Protein AF-A0A0G2EAH3-F1 (afdb_monomer)

Radius of gyration: 34.58 Å; Cα contacts (8 Å, |Δi|>4): 1808; chains: 1; bounding box: 67×93×97 Å

Nearest PDB structures (foldseek):
  1jof-assembly1_A  TM=6.248E-01  e=2.818E-09  Neurospora crassa
  3hfq-assembly2_B  TM=6.661E-01  e=1.747E-07  Lactiplantibacillus plantarum
  7aqo-assembly1_E  TM=4.702E-01  e=8.263E-07  Saccharomyces cerevisiae S288C
  8k7v-assembly1_D  TM=4.045E-01  e=4.369E-04  Blautia pseudococcoides
  8k7v-assembly1_B  TM=3.861E-01  e=1.210E-03  Blautia pseudococcoides

Solvent-accessible surface area (backbone atoms only — not comparable to full-atom values): 42584 Å² total; per-residue (Å²): 133,86,82,78,54,61,50,79,47,72,48,37,52,34,40,40,27,25,38,48,42,99,86,72,46,77,42,83,59,39,71,44,78,39,89,76,36,34,51,65,21,69,28,59,41,88,83,64,42,35,42,38,32,14,14,22,87,49,28,21,38,40,29,27,42,44,42,84,92,75,47,44,66,44,86,72,41,83,42,78,51,64,89,69,23,28,23,36,33,39,42,52,42,88,87,49,49,34,34,41,33,34,18,39,72,54,44,21,41,31,40,25,43,33,41,79,90,74,57,49,74,43,79,66,88,44,70,41,73,66,60,63,93,89,66,84,81,88,61,60,74,80,49,67,47,76,59,89,49,32,36,39,39,44,44,74,57,92,88,52,70,42,79,42,78,51,54,82,68,55,71,66,36,76,82,46,103,66,67,79,70,61,69,60,60,69,73,49,69,87,80,64,95,64,51,60,50,45,79,58,97,56,37,38,35,42,43,52,100,46,29,38,42,29,31,31,62,74,56,47,38,26,67,42,41,30,52,76,82,41,71,68,22,48,53,81,63,34,83,69,41,44,33,53,67,88,86,65,89,47,31,55,21,30,41,78,41,62,40,23,32,64,50,99,91,36,74,52,60,66,17,66,87,69,55,44,78,44,84,41,75,52,65,35,82,84,74,44,47,29,16,32,42,34,46,37,23,60,47,79,94,75,49,42,33,42,34,40,36,42,32,37,47,65,94,53,50,40,37,44,30,39,41,33,48,32,30,76,32,83,91,54,45,65,75,50,52,36,42,28,35,31,36,38,32,36,40,17,48,79,43,58,45,28,36,30,48,41,101,89,40,68,43,53,46,54,64,72,26,60,75,48,91,53,102,82,66,44,44,79,47,51,92,63,23,29,43,38,72,87,42,80,83,22,65,20,39,58,32,66,39,46,54,51,44,44,73,48,27,44,51,43,48,63,81,57,37,43,30,18,39,29,19,80,12,87,63,40,96,79,37,40,16,38,36,46,31,47,25,47,23,50,64,37,59,35,57,33,49,50,80,33,58,49,51,35,27,42,55,34,34,45,43,71,51,36,45,44,60,98,75,41,70,48,30,69,44,28,49,72,37,69,46,48,35,61,62,36,36,44,39,46,50,77,42,61,66,85,54,57,66,65,60,57,50,54,58,51,45,70,52,39,36,71,66,73,54,43,63,52,50,45,56,49,35,91,77,40,72,81,59,78,41,70,79,44,13,13,30,42,34,37,35,40,48,72,48,91,72,55,36,86,30,34,43,34,41,18,33,52,86,52,60,45,56,57,26,32,80,44,80,80,40,47,38,48,69,38,64,30,42,83,87,75,22,39,35,65,39,72,73,39,65,45,44,61,18,15,40,38,34,44,29,29,62,36,46,66,65,42,77,46,67,72,47,64,37,46,48,78,34,79,37,76,49,43,94,73,42,71,49,75,66,59,73,90,65,86,83,83,79,79,84,85,61,49,57,76,53,46,41,69,19,21,60,12,58,52,56,37,85,89,28,82,65,39,52,37,34,60,49,47,67,69,44,84,58,53,65,64,75,77,30,75,80,19,43,64,36,36,60,97,72,56,49,53,56,70,46,38,63,45,73,85,41,81,56,46,65,15,82,62,13,85,84,34,51,60,66,43,65,69,94,49,39,61,63,40,76,46,81,42,71,82,79,59,75,74,84,52,58,97,59,90,79,84,79,88,85,85,87,71,62,71,86,85,66,96,77,60,91,61,90,59,88,59,84,83,80,115
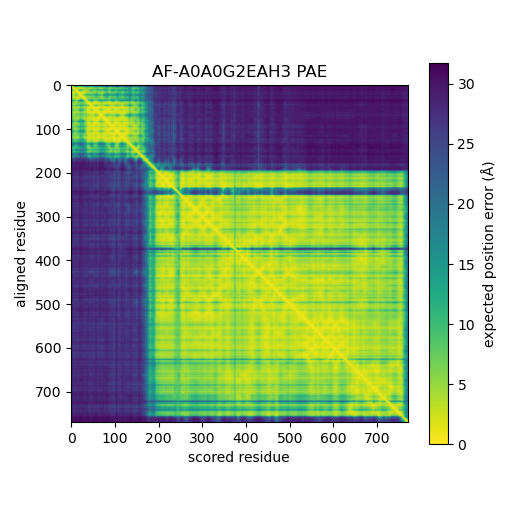
InterPro domains:
  IPR008979 Galactose-binding-like domain superfamily [SSF49785] (637-767)
  IPR011013 Galactose mutarotase-like domain superfamily [SSF74650] (199-528)
  IPR015943 WD40/YVTN repeat-like-containing domain superfamily [G3DSA:2.130.10.10] (34-250)
  IPR019405 Lactonase, 7-bladed beta-propeller [PF10282] (36-137)
  IPR029411 Rhamnogalacturonan lyase, domain III [PF14683] (640-767)
  IPR029413 Rhamnogalacturonan lyase, domain II [PF14686] (549-624)
  IPR029413 Rhamnogalacturonan lyase, domain II [cd10316] (536-624)
  IPR060047 Probable rhamnogalacturonate lyase B-like, middle domain [PF28395] (351-452)

pLDDT: mean 84.81, std 17.67, range [28.47, 98.81]

Structure (mmCIF, N/CA/C/O backbone):
data_AF-A0A0G2EAH3-F1
#
_entry.id   AF-A0A0G2EAH3-F1
#
loop_
_atom_site.group_PDB
_atom_site.id
_atom_site.type_symbol
_atom_site.label_atom_id
_atom_site.label_alt_id
_atom_site.label_comp_id
_atom_site.label_asym_id
_atom_site.label_entity_id
_atom_site.label_seq_id
_atom_site.pdbx_PDB_ins_code
_atom_site.Cartn_x
_atom_site.Cartn_y
_atom_site.Cartn_z
_atom_site.occupancy
_atom_site.B_iso_or_equiv
_atom_site.auth_seq_id
_atom_site.auth_comp_id
_atom_site.auth_asym_id
_atom_site.auth_atom_id
_atom_site.pdbx_PDB_model_num
ATOM 1 N N . MET A 1 1 ? 4.421 44.922 41.380 1.00 29.98 1 MET A N 1
ATOM 2 C CA . MET A 1 1 ? 3.116 45.009 42.063 1.00 29.98 1 MET A CA 1
ATOM 3 C C . MET A 1 1 ? 2.555 46.375 41.750 1.00 29.98 1 MET A C 1
ATOM 5 O O . MET A 1 1 ? 3.108 47.359 42.227 1.00 29.98 1 MET A O 1
ATOM 9 N N . GLU A 1 2 ? 1.563 46.437 40.870 1.00 34.91 2 GLU A N 1
ATOM 10 C CA . GLU A 1 2 ? 0.829 47.673 40.597 1.00 34.91 2 GLU A CA 1
ATOM 11 C C . GLU A 1 2 ? 0.010 48.045 41.837 1.00 34.91 2 GLU A C 1
ATOM 13 O O . GLU A 1 2 ? -0.571 47.181 42.494 1.00 34.91 2 GLU A O 1
ATOM 18 N N . ARG A 1 3 ? 0.039 49.324 42.217 1.00 42.28 3 ARG A N 1
ATOM 19 C CA . ARG A 1 3 ? -0.765 49.849 43.321 1.00 42.28 3 ARG A CA 1
ATOM 20 C C . ARG A 1 3 ? -2.141 50.163 42.735 1.00 42.28 3 ARG A C 1
ATOM 22 O O . ARG A 1 3 ? -2.243 51.012 41.858 1.00 42.28 3 ARG A O 1
ATOM 29 N N . HIS A 1 4 ? -3.174 49.438 43.153 1.00 53.16 4 HIS A N 1
ATOM 30 C CA . HIS A 1 4 ? -4.543 49.751 42.753 1.00 53.16 4 HIS A CA 1
ATOM 31 C C . HIS A 1 4 ? -5.053 50.904 43.628 1.00 53.16 4 HIS A C 1
ATOM 33 O O . HIS A 1 4 ? -5.204 50.741 44.836 1.00 53.16 4 HIS A O 1
ATOM 39 N N . ASP A 1 5 ? -5.291 52.072 43.029 1.00 63.06 5 ASP A N 1
ATOM 40 C CA . ASP A 1 5 ? -5.636 53.310 43.749 1.00 63.06 5 ASP A CA 1
ATOM 41 C C . ASP A 1 5 ? -7.150 53.474 44.010 1.00 63.06 5 ASP A C 1
ATOM 43 O O . ASP A 1 5 ? -7.587 54.520 44.488 1.00 63.06 5 ASP A O 1
ATOM 47 N N . ASN A 1 6 ? -7.975 52.460 43.713 1.00 66.31 6 ASN A N 1
ATOM 48 C CA . ASN A 1 6 ? -9.433 52.500 43.881 1.00 66.31 6 ASN A CA 1
ATOM 49 C C . ASN A 1 6 ? -9.982 51.192 44.488 1.00 66.31 6 ASN A C 1
ATOM 51 O O . ASN A 1 6 ? -9.492 50.107 44.178 1.00 66.31 6 ASN A O 1
ATOM 55 N N . LEU A 1 7 ? -11.017 51.307 45.327 1.00 67.81 7 LEU A N 1
ATOM 56 C CA . LEU A 1 7 ? -11.755 50.215 45.973 1.00 67.81 7 LEU A CA 1
ATOM 57 C C . LEU A 1 7 ? -13.227 50.250 45.538 1.00 67.81 7 LEU A C 1
ATOM 59 O O . LEU A 1 7 ? -13.860 51.308 45.579 1.00 67.81 7 LEU A O 1
ATOM 63 N N . TYR A 1 8 ? -13.782 49.089 45.192 1.00 70.31 8 TYR A N 1
ATOM 64 C CA . TYR A 1 8 ? -15.194 48.930 44.834 1.00 70.31 8 TYR A CA 1
ATOM 65 C C . TYR A 1 8 ? -15.895 48.031 45.834 1.00 70.31 8 TYR A C 1
ATOM 67 O O . TYR A 1 8 ? -15.359 46.995 46.228 1.00 70.31 8 TYR A O 1
ATOM 75 N N . VAL A 1 9 ? -17.097 48.438 46.222 1.00 66.44 9 VAL A N 1
ATOM 76 C CA . VAL A 1 9 ? -17.945 47.704 47.155 1.00 66.44 9 VAL A CA 1
ATOM 77 C C . VAL A 1 9 ? -19.336 47.630 46.550 1.00 66.44 9 VAL A C 1
ATOM 79 O O . VAL A 1 9 ? -19.884 48.654 46.147 1.00 66.44 9 VAL A O 1
ATOM 82 N N . ALA A 1 10 ? -19.891 46.427 46.478 1.00 68.06 10 ALA A N 1
ATOM 83 C CA . ALA A 1 10 ? -21.293 46.224 46.158 1.00 68.06 10 ALA A CA 1
ATOM 84 C C . ALA A 1 10 ? -22.043 45.817 47.427 1.00 68.06 10 ALA A C 1
ATOM 86 O O . ALA A 1 10 ? -21.531 45.061 48.250 1.00 68.06 10 ALA A O 1
ATOM 87 N N . ASP A 1 11 ? -23.241 46.358 47.565 1.00 63.22 11 ASP A N 1
ATOM 88 C CA . ASP A 1 11 ? -24.276 46.004 48.530 1.00 63.22 11 ASP A CA 1
ATOM 89 C C . ASP A 1 11 ? -25.539 45.704 47.703 1.00 63.22 11 ASP A C 1
ATOM 91 O O . ASP A 1 11 ? -25.673 46.207 46.585 1.00 63.22 11 ASP A O 1
ATOM 95 N N . GLY A 1 12 ? -26.484 44.925 48.229 1.00 54.28 12 GLY A N 1
ATOM 96 C CA . GLY A 1 12 ? -27.734 44.544 47.564 1.00 54.28 12 GLY A CA 1
ATOM 97 C C . GLY A 1 12 ? -28.589 45.718 47.052 1.00 54.28 12 GLY A C 1
ATOM 98 O O . GLY A 1 12 ? -29.573 45.523 46.349 1.00 54.28 12 GLY A O 1
ATOM 99 N N . GLN A 1 13 ? -28.239 46.972 47.325 1.00 60.62 13 GLN A N 1
ATOM 100 C CA . GLN A 1 13 ? -28.947 48.118 46.743 1.00 60.62 13 GLN A CA 1
ATOM 101 C C . GLN A 1 13 ? -28.071 49.062 45.913 1.00 60.62 13 GLN A C 1
ATOM 103 O O . GLN A 1 13 ? -28.615 49.878 45.156 1.00 60.62 13 GLN A O 1
ATOM 108 N N . TYR A 1 14 ? -26.740 48.988 46.044 1.00 66.81 14 TYR A N 1
ATOM 109 C CA . TYR A 1 14 ? -25.829 49.954 45.431 1.00 66.81 14 TYR A CA 1
ATOM 110 C C . TYR A 1 14 ? -24.436 49.382 45.152 1.00 66.81 14 TYR A C 1
ATOM 112 O O . TYR A 1 14 ? -23.858 48.661 45.961 1.00 66.81 14 TYR A O 1
ATOM 120 N N . TYR A 1 15 ? -23.830 49.862 44.070 1.00 67.75 15 TYR A N 1
ATOM 121 C CA . TYR A 1 15 ? -22.387 49.807 43.837 1.00 67.75 15 TYR A CA 1
ATOM 122 C C . TYR A 1 15 ? -21.771 51.120 44.257 1.00 67.75 15 TYR A C 1
ATOM 124 O O . TYR A 1 15 ? -22.159 52.147 43.712 1.00 67.75 15 TYR A O 1
ATOM 132 N N . ALA A 1 16 ? -20.805 51.109 45.168 1.00 72.31 16 ALA A N 1
ATOM 133 C CA . ALA A 1 16 ? -20.045 52.283 45.577 1.00 72.31 16 ALA A CA 1
ATOM 134 C C . ALA A 1 16 ? -18.574 52.163 45.151 1.00 72.31 16 ALA A C 1
ATOM 136 O O . ALA A 1 16 ? -17.948 51.109 45.288 1.00 72.31 16 ALA A O 1
ATOM 137 N N . SER A 1 17 ? -18.004 53.267 44.666 1.00 75.38 17 SER A N 1
ATOM 138 C CA . SER A 1 17 ? -16.575 53.385 44.364 1.00 75.38 17 SER A CA 1
ATOM 139 C C . SER A 1 17 ? -15.882 54.363 45.313 1.00 75.38 17 SER A C 1
ATOM 141 O O . SER A 1 17 ? -16.427 55.414 45.667 1.00 75.38 17 SER A O 1
ATOM 143 N N . TYR A 1 18 ? -14.655 54.029 45.707 1.00 74.25 18 TYR A N 1
ATOM 144 C CA . TYR A 1 18 ? -13.783 54.839 46.555 1.00 74.25 18 TYR A CA 1
ATOM 145 C C . TYR A 1 18 ? -12.395 54.949 45.916 1.00 74.25 18 TYR A C 1
ATOM 147 O O . TYR A 1 18 ? -11.906 53.971 45.363 1.00 74.25 18 TYR A O 1
ATOM 155 N N . SER A 1 19 ? -11.717 56.093 46.040 1.00 73.69 19 SER A N 1
ATOM 156 C CA . SER A 1 19 ? -10.263 56.154 45.815 1.00 73.69 19 SER A CA 1
ATOM 157 C C . SER A 1 19 ? -9.511 55.945 47.121 1.00 73.69 19 SER A C 1
ATOM 159 O O . SER A 1 19 ? -9.910 56.501 48.148 1.00 73.69 19 SER A O 1
ATOM 161 N N . ILE A 1 20 ? -8.403 55.217 47.061 1.00 73.50 20 ILE A N 1
ATOM 162 C CA . ILE A 1 20 ? -7.500 54.970 48.180 1.00 73.50 20 ILE A CA 1
ATOM 163 C C . ILE A 1 20 ? -6.451 56.086 48.207 1.00 73.50 20 ILE A C 1
ATOM 165 O O . ILE A 1 20 ? -5.734 56.312 47.235 1.00 73.50 20 ILE A O 1
ATOM 169 N N . THR A 1 21 ? -6.367 56.823 49.310 1.00 70.56 21 THR A N 1
ATOM 170 C CA . THR A 1 21 ? -5.355 57.868 49.497 1.00 70.56 21 THR A CA 1
ATOM 171 C C . THR A 1 21 ? -4.005 57.260 49.884 1.00 70.56 21 THR A C 1
ATOM 173 O O . THR A 1 21 ? -3.902 56.107 50.300 1.00 70.56 21 THR A O 1
ATOM 176 N N . ASN A 1 22 ? -2.925 58.039 49.760 1.00 68.12 22 ASN A N 1
ATOM 177 C CA . ASN A 1 22 ? -1.563 57.559 50.035 1.00 68.12 22 ASN A CA 1
ATOM 178 C C . ASN A 1 22 ? -1.338 57.070 51.477 1.00 68.12 22 ASN A C 1
ATOM 180 O O . ASN A 1 22 ? -0.433 56.268 51.707 1.00 68.12 22 ASN A O 1
ATOM 184 N N . ASP A 1 23 ? -2.158 57.536 52.417 1.00 70.25 23 ASP A N 1
ATOM 185 C CA . ASP A 1 23 ? -2.226 57.133 53.823 1.00 70.25 23 ASP A CA 1
ATOM 186 C C . ASP A 1 23 ? -3.296 56.058 54.090 1.00 70.25 23 ASP A C 1
ATOM 188 O O . ASP A 1 23 ? -3.667 55.840 55.239 1.00 70.25 23 ASP A O 1
ATOM 192 N N . THR A 1 24 ? -3.767 55.359 53.049 1.00 62.59 24 THR A N 1
ATOM 193 C CA . THR A 1 24 ? -4.763 54.266 53.092 1.00 62.59 24 THR A CA 1
ATOM 194 C C . THR A 1 24 ? -6.190 54.675 53.480 1.00 62.59 24 THR A C 1
ATOM 196 O O . THR A 1 24 ? -7.033 53.816 53.731 1.00 62.59 24 THR A O 1
ATOM 199 N N . GLY A 1 25 ? -6.494 55.975 53.488 1.00 63.97 25 GLY A N 1
ATOM 200 C CA . GLY A 1 25 ? -7.860 56.482 53.622 1.00 63.97 25 GLY A CA 1
ATOM 201 C C . GLY A 1 25 ? -8.721 56.197 52.384 1.00 63.97 25 GLY A C 1
ATOM 202 O O . GLY A 1 25 ? -8.210 55.977 51.288 1.00 63.97 25 GLY A O 1
ATOM 203 N N . LEU A 1 26 ? -10.047 56.206 52.551 1.00 70.12 26 LEU A N 1
ATOM 204 C CA . LEU A 1 26 ? -11.014 55.985 51.470 1.00 70.12 26 LEU A CA 1
ATOM 205 C C . LEU A 1 26 ? -11.807 57.265 51.189 1.00 70.12 26 LEU A C 1
ATOM 207 O O . LEU A 1 26 ? -12.400 57.846 52.097 1.00 70.12 26 LEU A O 1
ATOM 211 N N . VAL A 1 27 ? -11.858 57.686 49.925 1.00 73.25 27 VAL A N 1
ATOM 212 C CA . VAL A 1 27 ? -12.654 58.838 49.468 1.00 73.25 27 VAL A CA 1
ATOM 213 C C . VAL A 1 27 ? -13.740 58.351 48.521 1.00 73.25 27 VAL A C 1
ATOM 215 O O . VAL A 1 27 ? -13.427 57.900 47.422 1.00 73.25 27 VAL A O 1
ATOM 218 N N . TYR A 1 28 ? -15.006 58.466 48.930 1.00 76.06 28 TYR A N 1
ATOM 219 C CA . TYR A 1 28 ? -16.164 58.107 48.104 1.00 76.06 28 TYR A CA 1
ATOM 220 C C . TYR A 1 28 ? -16.179 58.902 46.788 1.00 76.06 28 TYR A C 1
ATOM 222 O O . TYR A 1 28 ? -15.927 60.111 46.782 1.00 76.06 28 TYR A O 1
ATOM 230 N N . LYS A 1 29 ? -16.470 58.223 45.676 1.00 79.12 29 LYS A N 1
ATOM 231 C CA . LYS A 1 29 ? -16.477 58.800 44.324 1.00 79.12 29 LYS A CA 1
ATOM 232 C C . LYS A 1 29 ? -17.863 58.831 43.715 1.00 79.12 29 LYS A C 1
ATOM 234 O O . LYS A 1 29 ? -18.323 59.892 43.302 1.00 79.12 29 LYS A O 1
ATOM 239 N N . SER A 1 30 ? -18.518 57.681 43.640 1.00 76.25 30 SER A N 1
ATOM 240 C CA . SER A 1 30 ? -19.839 57.565 43.034 1.00 76.25 30 SER A CA 1
ATOM 241 C C . SER A 1 30 ? -20.559 56.324 43.530 1.00 76.25 30 SER A C 1
ATOM 243 O O . SER A 1 30 ? -19.926 55.408 44.060 1.00 76.25 30 SER A O 1
ATOM 245 N N . SER A 1 31 ? -21.871 56.282 43.314 1.00 75.94 31 SER A N 1
ATOM 246 C CA . SER A 1 31 ? -22.620 55.039 43.383 1.00 75.94 31 SER A CA 1
ATOM 247 C C . SER A 1 31 ? -23.645 54.910 42.269 1.00 75.94 31 SER A C 1
ATOM 249 O O . SER A 1 31 ? -24.187 55.910 41.798 1.00 75.94 31 SER A O 1
ATOM 251 N N . VAL A 1 32 ? -23.938 53.669 41.897 1.00 74.12 32 VAL A N 1
ATOM 252 C CA . VAL A 1 32 ? -25.034 53.294 40.996 1.00 74.12 32 VAL A CA 1
ATOM 253 C C . VAL A 1 32 ? -26.006 52.434 41.792 1.00 74.12 32 VAL A C 1
ATOM 255 O O . VAL A 1 32 ? -25.576 51.556 42.534 1.00 74.12 32 VAL A O 1
ATOM 258 N N . SER A 1 33 ? -27.302 52.731 41.697 1.00 71.25 33 SER A N 1
ATOM 259 C CA . SER A 1 33 ? -28.335 51.923 42.348 1.00 71.25 33 SER A CA 1
ATOM 260 C C . SER A 1 33 ? -28.669 50.723 41.478 1.00 71.25 33 SER A C 1
ATOM 262 O O . SER A 1 33 ? -28.950 50.893 40.294 1.00 71.25 33 SER A O 1
ATOM 264 N N . THR A 1 34 ? -28.692 49.546 42.087 1.00 64.56 34 THR A N 1
ATOM 265 C CA . THR A 1 34 ? -29.203 48.313 41.492 1.00 64.56 34 THR A CA 1
ATOM 266 C C . THR A 1 34 ? -30.479 47.948 42.234 1.00 64.56 34 THR A C 1
ATOM 268 O O . THR A 1 34 ? -30.467 47.503 43.381 1.00 64.56 34 THR A O 1
ATOM 271 N N . ALA A 1 35 ? -31.621 48.277 41.630 1.00 57.47 35 ALA A N 1
ATOM 272 C CA . ALA A 1 35 ? -32.910 48.122 42.289 1.00 57.47 35 ALA A CA 1
ATOM 273 C C . ALA A 1 35 ? -33.183 46.638 42.592 1.00 57.47 35 ALA A C 1
ATOM 275 O O . ALA A 1 35 ? -33.287 45.838 41.669 1.00 57.47 35 ALA A O 1
ATOM 276 N N . ALA A 1 36 ? -33.341 46.314 43.882 1.00 60.81 36 ALA A N 1
ATOM 277 C CA . ALA A 1 36 ? -33.642 44.971 44.391 1.00 60.81 36 ALA A CA 1
ATOM 278 C C . ALA A 1 36 ? -32.607 43.888 44.022 1.00 60.81 36 ALA A C 1
ATOM 280 O O . ALA A 1 36 ? -32.990 42.763 43.717 1.00 60.81 36 ALA A O 1
ATOM 281 N N . SER A 1 37 ? -31.315 44.228 44.068 1.00 68.88 37 SER A N 1
ATOM 282 C CA . SER A 1 37 ? -30.237 43.248 43.900 1.00 68.88 37 SER A CA 1
ATOM 283 C C . SER A 1 37 ? -29.856 42.534 45.210 1.00 68.88 37 SER A C 1
ATOM 285 O O . SER A 1 37 ? -30.136 42.991 46.315 1.00 68.88 37 SER A O 1
ATOM 287 N N . CYS A 1 38 ? -29.172 41.409 45.103 1.00 74.38 38 CYS A N 1
ATOM 288 C CA . CYS A 1 38 ? -28.504 40.689 46.178 1.00 74.38 38 CYS A CA 1
ATOM 289 C C . CYS A 1 38 ? -27.135 40.240 45.654 1.00 74.38 38 CYS A C 1
ATOM 291 O O . CYS A 1 38 ? -26.868 39.069 45.393 1.00 74.38 38 CYS A O 1
ATOM 293 N N . VAL A 1 39 ? -26.273 41.228 45.398 1.00 81.31 39 VAL A N 1
ATOM 294 C CA . VAL A 1 39 ? -24.965 41.005 44.776 1.00 81.31 39 VAL A CA 1
ATOM 295 C C . VAL A 1 39 ? -24.069 40.216 45.721 1.00 81.31 39 VAL A C 1
ATOM 297 O O . VAL A 1 39 ? -23.700 40.710 46.786 1.00 81.31 39 VAL A O 1
ATOM 300 N N . HIS A 1 40 ? -23.671 39.021 45.295 1.00 78.94 40 HIS A N 1
ATOM 301 C CA . HIS A 1 40 ? -22.877 38.101 46.104 1.00 78.94 40 HIS A CA 1
ATOM 302 C C . HIS A 1 40 ? -21.424 37.972 45.606 1.00 78.94 40 HIS A C 1
ATOM 304 O O . HIS A 1 40 ? -20.511 37.679 46.383 1.00 78.94 40 HIS A O 1
ATOM 310 N N . GLY A 1 41 ? -21.167 38.256 44.324 1.00 81.75 41 GLY A N 1
ATOM 311 C CA . GLY A 1 41 ? -19.841 38.113 43.719 1.00 81.75 41 GLY A CA 1
ATOM 312 C C . GLY A 1 41 ? -19.488 39.241 42.758 1.00 81.75 41 GLY A C 1
ATOM 313 O O . GLY A 1 41 ? -20.325 39.678 41.973 1.00 81.75 41 GLY A O 1
ATOM 314 N N . LEU A 1 42 ? -18.225 39.683 42.787 1.00 83.75 42 LEU A N 1
ATOM 315 C CA . LEU A 1 42 ? -17.676 40.705 41.891 1.00 83.75 42 LEU A CA 1
ATOM 316 C C . LEU A 1 42 ? -16.471 40.177 41.116 1.00 83.75 42 LEU A C 1
ATOM 318 O O . LEU A 1 42 ? -15.611 39.508 41.688 1.00 83.75 42 LEU A O 1
ATOM 322 N N . ALA A 1 43 ? -16.362 40.569 39.848 1.00 86.44 43 ALA A N 1
ATOM 323 C CA . ALA A 1 43 ? -15.140 40.418 39.068 1.00 86.44 43 ALA A CA 1
ATOM 324 C C . ALA A 1 43 ? -14.804 41.703 38.315 1.00 86.44 43 ALA A C 1
ATOM 326 O O . ALA A 1 43 ? -15.680 42.506 37.989 1.00 86.44 43 ALA A O 1
ATOM 327 N N . ILE A 1 44 ? -13.524 41.864 38.003 1.00 82.62 44 ILE A N 1
ATOM 328 C CA . ILE A 1 44 ? -13.022 42.936 37.150 1.00 82.62 44 ILE A CA 1
ATOM 329 C C . ILE A 1 44 ? -12.298 42.302 35.968 1.00 82.62 44 ILE A C 1
ATOM 331 O O . ILE A 1 44 ? -11.692 41.236 36.108 1.00 82.62 44 ILE A O 1
ATOM 335 N N . ASP A 1 45 ? -12.387 42.923 34.798 1.00 80.75 45 ASP A N 1
ATOM 336 C CA . ASP A 1 45 ? -11.629 42.459 33.642 1.00 80.75 45 ASP A CA 1
ATOM 337 C C . ASP A 1 45 ? -10.139 42.816 33.749 1.00 80.75 45 ASP A C 1
ATOM 339 O O . ASP A 1 45 ? -9.746 43.745 34.454 1.00 80.75 45 ASP A O 1
ATOM 343 N N . SER A 1 46 ? -9.294 42.107 32.999 1.00 77.31 46 SER A N 1
ATOM 344 C CA . SER A 1 46 ? -7.845 42.353 32.961 1.00 77.31 46 SER A CA 1
ATOM 345 C C . SER A 1 46 ? -7.486 43.751 32.445 1.00 77.31 46 SER A C 1
ATOM 347 O O . SER A 1 46 ? -6.435 44.283 32.796 1.00 77.31 46 SER A O 1
ATOM 349 N N . SER A 1 47 ? -8.371 44.377 31.659 1.00 73.31 47 SER A N 1
ATOM 350 C CA . SER A 1 47 ? -8.210 45.760 31.198 1.00 73.31 47 SER A CA 1
ATOM 351 C C . SER A 1 47 ? -8.623 46.804 32.247 1.00 73.31 47 SER A C 1
ATOM 353 O O . SER A 1 47 ? -8.322 47.989 32.091 1.00 73.31 47 SER A O 1
ATOM 355 N N . THR A 1 48 ? -9.258 46.377 33.346 1.00 73.44 48 THR A N 1
ATOM 356 C CA . THR A 1 48 ? -9.792 47.198 34.447 1.00 73.44 48 THR A CA 1
ATOM 357 C C . THR A 1 48 ? -10.734 48.317 33.985 1.00 73.44 48 THR A C 1
ATOM 359 O O . THR A 1 48 ? -10.756 49.406 34.561 1.00 73.44 48 THR A O 1
ATOM 362 N N . LYS A 1 49 ? -11.505 48.063 32.922 1.00 83.56 49 LYS A N 1
ATOM 363 C CA . LYS A 1 49 ? -12.498 48.987 32.344 1.00 83.56 49 LYS A CA 1
ATOM 364 C C . LYS A 1 49 ? -13.931 48.602 32.686 1.00 83.56 49 LYS A C 1
ATOM 366 O O . LYS A 1 49 ? -14.816 49.450 32.585 1.00 83.56 49 LYS A O 1
ATOM 371 N N . PHE A 1 50 ? -14.172 47.351 33.077 1.00 90.00 50 PHE A N 1
ATOM 372 C CA . PHE A 1 50 ? -15.512 46.846 33.350 1.00 90.00 50 PHE A CA 1
ATOM 373 C C . PHE A 1 50 ? -15.560 46.030 34.643 1.00 90.00 50 PHE A C 1
ATOM 375 O O . PHE A 1 50 ? -14.671 45.227 34.928 1.00 90.00 50 PHE A O 1
ATOM 382 N N . ILE A 1 51 ? -16.633 46.231 35.405 1.00 87.38 51 ILE A N 1
ATOM 383 C CA . ILE A 1 51 ? -16.962 45.500 36.628 1.00 87.38 51 ILE A CA 1
ATOM 384 C C . ILE A 1 51 ? -18.183 44.631 36.338 1.00 87.38 51 ILE A C 1
ATOM 386 O O . ILE A 1 51 ? -19.173 45.101 35.778 1.00 87.38 51 ILE A O 1
ATOM 390 N N . TYR A 1 52 ? -18.104 43.375 36.748 1.00 91.69 52 TYR A N 1
ATOM 391 C CA . TYR A 1 52 ? -19.136 42.362 36.571 1.00 91.69 52 TYR A CA 1
ATOM 392 C C . TYR A 1 52 ? -19.626 41.904 37.925 1.00 91.69 52 TYR A C 1
ATOM 394 O O . TYR A 1 52 ? -18.854 41.871 38.891 1.00 91.69 52 TYR A O 1
ATOM 402 N N . SER A 1 53 ? -20.897 41.533 38.016 1.00 88.31 53 SER A N 1
ATOM 403 C CA . SER A 1 53 ? -21.447 41.110 39.294 1.00 88.31 53 SER A CA 1
ATOM 404 C C . SER A 1 53 ? -22.545 40.081 39.204 1.00 88.31 53 SER A C 1
ATOM 406 O O . SER A 1 53 ? -23.441 40.216 38.380 1.00 88.31 53 SER A O 1
ATOM 408 N N . ALA A 1 54 ? -22.459 39.098 40.088 1.00 90.12 54 ALA A N 1
ATOM 409 C CA . ALA A 1 54 ? -23.412 38.018 40.256 1.00 90.12 54 ALA A CA 1
ATOM 410 C C . ALA A 1 54 ? -24.447 38.443 41.305 1.00 90.12 54 ALA A C 1
ATOM 412 O O . ALA A 1 54 ? -24.072 38.751 42.440 1.00 90.12 54 ALA A O 1
ATOM 413 N N . ASP A 1 55 ? -25.704 38.538 40.881 1.00 88.94 55 ASP A N 1
ATOM 414 C CA . ASP A 1 55 ? -26.859 38.904 41.693 1.00 88.94 55 ASP A CA 1
ATOM 415 C C . ASP A 1 55 ? -27.699 37.655 41.948 1.00 88.94 55 ASP A C 1
ATOM 417 O O . ASP A 1 55 ? -28.360 37.160 41.032 1.00 88.94 55 ASP A O 1
ATOM 421 N N . ASP A 1 56 ? -27.603 37.161 43.179 1.00 84.88 56 ASP A N 1
ATOM 422 C CA . ASP A 1 56 ? -28.062 35.842 43.602 1.00 84.88 56 ASP A CA 1
ATOM 423 C C . ASP A 1 56 ? -29.596 35.801 43.620 1.00 84.88 56 ASP A C 1
ATOM 425 O O . ASP A 1 56 ? -30.217 35.314 42.675 1.00 84.88 56 ASP A O 1
ATOM 429 N N . ASP A 1 57 ? -30.225 36.468 44.596 1.00 80.75 57 ASP A N 1
ATOM 430 C CA . ASP A 1 57 ? -31.692 36.570 44.686 1.00 80.75 57 ASP A CA 1
ATOM 431 C C . ASP A 1 57 ? -32.324 37.367 43.525 1.00 80.75 57 ASP A C 1
ATOM 433 O O . ASP A 1 57 ? -33.507 37.197 43.215 1.00 80.75 57 ASP A O 1
ATOM 437 N N . GLY A 1 58 ? -31.569 38.265 42.876 1.00 84.44 58 GLY A N 1
ATOM 438 C CA . GLY A 1 58 ? -32.018 38.977 41.674 1.00 84.44 58 GLY A CA 1
ATOM 439 C C . GLY A 1 58 ? -31.925 38.138 40.394 1.00 84.44 58 GLY A C 1
ATOM 440 O O . GLY A 1 58 ? -32.388 38.586 39.339 1.00 84.44 58 GLY A O 1
ATOM 441 N N . ASN A 1 59 ? -31.343 36.936 40.489 1.00 90.88 59 ASN A N 1
ATOM 442 C CA . ASN A 1 59 ? -31.122 35.954 39.433 1.00 90.88 59 ASN A CA 1
ATOM 443 C C . ASN A 1 59 ? -30.591 36.581 38.130 1.00 90.88 59 ASN A C 1
ATOM 445 O O . ASN A 1 59 ? -31.162 36.418 37.042 1.00 90.88 59 ASN A O 1
ATOM 449 N N . ALA A 1 60 ? -29.519 37.368 38.240 1.00 91.44 60 ALA A N 1
ATOM 450 C CA . ALA A 1 60 ? -28.992 38.158 37.131 1.00 91.44 60 ALA A CA 1
ATOM 451 C C . ALA A 1 60 ? -27.481 38.413 37.219 1.00 91.44 60 ALA A C 1
ATOM 453 O O . ALA A 1 60 ? -26.825 38.185 38.233 1.00 91.44 60 ALA A O 1
ATOM 454 N N . ILE A 1 61 ? -26.921 38.916 36.119 1.00 93.94 61 ILE A N 1
ATOM 455 C CA . ILE A 1 61 ? -25.558 39.436 36.053 1.00 93.94 61 ILE A CA 1
ATOM 456 C C . ILE A 1 61 ? -25.606 40.902 35.636 1.00 93.94 61 ILE A C 1
ATOM 458 O O . ILE A 1 61 ? -26.228 41.259 34.631 1.00 93.94 61 ILE A O 1
ATOM 462 N N . TRP A 1 62 ? -24.902 41.745 36.385 1.00 91.31 62 TRP A N 1
ATOM 463 C CA . TRP A 1 62 ? -24.757 43.168 36.095 1.00 91.31 62 TRP A CA 1
ATOM 464 C C . TRP A 1 62 ? -23.385 43.465 35.496 1.00 91.31 62 TRP A C 1
ATOM 466 O O . TRP A 1 62 ? -22.369 42.935 35.950 1.00 91.31 62 TRP A O 1
ATOM 476 N N . VAL A 1 63 ? -23.346 44.356 34.507 1.00 93.31 63 VAL A N 1
ATOM 477 C CA . VAL A 1 63 ? -22.116 44.885 33.904 1.00 93.31 63 VAL A CA 1
ATOM 478 C C . VAL A 1 63 ? -22.089 46.394 34.084 1.00 93.31 63 VAL A C 1
ATOM 480 O O . VAL A 1 63 ? -23.041 47.083 33.715 1.00 93.31 63 VAL A O 1
ATOM 483 N N . HIS A 1 64 ? -20.975 46.916 34.585 1.00 88.88 64 HIS A N 1
ATOM 484 C CA . HIS A 1 64 ? -20.727 48.342 34.745 1.00 88.88 64 HIS A CA 1
ATOM 485 C C . HIS A 1 64 ? -19.423 48.745 34.052 1.00 88.88 64 HIS A C 1
ATOM 487 O O . HIS A 1 64 ? -18.404 48.077 34.196 1.00 88.88 64 HIS A O 1
ATOM 493 N N . SER A 1 65 ? -19.427 49.863 33.328 1.00 88.56 65 SER A N 1
ATOM 494 C CA . SER A 1 65 ? -18.204 50.513 32.845 1.00 88.56 65 SER A CA 1
ATOM 495 C C . SER A 1 65 ? -17.586 51.361 33.948 1.00 88.56 65 SER A C 1
ATOM 497 O O . SER A 1 65 ? -18.311 51.967 34.746 1.00 88.56 65 SER A O 1
ATOM 499 N N . PHE A 1 66 ? -16.262 51.449 33.941 1.00 80.00 66 PHE A N 1
ATOM 500 C CA . PHE A 1 66 ? -15.477 52.199 34.903 1.00 80.00 66 PHE A CA 1
ATOM 501 C C . PHE A 1 66 ? -14.530 53.193 34.216 1.00 80.00 66 PHE A C 1
ATOM 503 O O . PHE A 1 66 ? -13.785 52.836 33.302 1.00 80.00 66 PHE A O 1
ATOM 510 N N . ASP A 1 67 ? -14.535 54.440 34.691 1.00 78.81 67 ASP A N 1
ATOM 511 C CA . ASP A 1 67 ? -13.585 55.477 34.283 1.00 78.81 67 ASP A CA 1
ATOM 512 C C . ASP A 1 67 ? -12.458 55.612 35.319 1.00 78.81 67 ASP A C 1
ATOM 514 O O . ASP A 1 67 ? -12.619 56.208 36.389 1.00 78.81 67 ASP A O 1
ATOM 518 N N . GLN A 1 68 ? -11.285 55.084 34.963 1.00 72.44 68 GLN A N 1
ATOM 519 C CA . GLN A 1 68 ? -10.070 55.116 35.784 1.00 72.44 68 GLN A CA 1
ATOM 520 C C . GLN A 1 68 ? -9.606 56.522 36.160 1.00 72.44 68 GLN A C 1
ATOM 522 O O . GLN A 1 68 ? -8.998 56.693 37.217 1.00 72.44 68 GLN A O 1
ATOM 527 N N . ALA A 1 69 ? -9.874 57.532 35.329 1.00 73.44 69 ALA A N 1
ATOM 528 C CA . ALA A 1 69 ? -9.345 58.873 35.543 1.00 73.44 69 ALA A CA 1
ATOM 529 C C . ALA A 1 69 ? -10.075 59.617 36.669 1.00 73.44 69 ALA A C 1
ATOM 531 O O . ALA A 1 69 ? -9.476 60.443 37.358 1.00 73.44 69 ALA A O 1
ATOM 532 N N . ASN A 1 70 ? -11.369 59.349 36.859 1.00 75.00 70 ASN A N 1
ATOM 533 C CA . ASN A 1 70 ? -12.202 60.068 37.830 1.00 75.00 70 ASN A CA 1
ATOM 534 C C . ASN A 1 70 ? -12.917 59.164 38.847 1.00 75.00 70 ASN A C 1
ATOM 536 O O . ASN A 1 70 ? -13.502 59.680 39.801 1.00 75.00 70 ASN A O 1
ATOM 540 N N . GLY A 1 71 ? -12.828 57.841 38.703 1.00 70.38 71 GLY A N 1
ATOM 541 C CA . GLY A 1 71 ? -13.380 56.886 39.657 1.00 70.38 71 GLY A CA 1
ATOM 542 C C . GLY A 1 71 ? -14.882 56.625 39.493 1.00 70.38 71 GLY A C 1
ATOM 543 O O . GLY A 1 71 ? -15.495 56.065 40.407 1.00 70.38 71 GLY A O 1
ATOM 544 N N . THR A 1 72 ? -15.495 57.061 38.386 1.00 76.75 72 THR A N 1
ATOM 545 C CA . THR A 1 72 ? -16.946 56.933 38.174 1.00 76.75 72 THR A CA 1
ATOM 546 C C . THR A 1 72 ? -17.332 55.586 37.566 1.00 76.75 72 THR A C 1
ATOM 548 O O . THR A 1 72 ? -16.632 55.050 36.708 1.00 76.75 72 THR A O 1
ATOM 551 N N . VAL A 1 73 ? -18.469 55.044 38.012 1.00 80.50 73 VAL A N 1
ATOM 552 C CA . VAL A 1 73 ? -19.072 53.806 37.493 1.00 80.50 73 VAL A CA 1
ATOM 553 C C . VAL A 1 73 ? -20.408 54.095 36.803 1.00 80.50 73 VAL A C 1
ATOM 555 O O . VAL A 1 73 ? -21.141 54.998 37.210 1.00 80.50 73 VAL A O 1
ATOM 558 N N . LYS A 1 74 ? -20.731 53.343 35.745 1.00 84.56 74 LYS A N 1
ATOM 559 C CA . LYS A 1 74 ? -22.013 53.433 35.018 1.00 84.56 74 LYS A CA 1
ATOM 560 C C . LYS A 1 74 ? -22.499 52.051 34.608 1.00 84.56 74 LYS A C 1
ATOM 562 O O . LYS A 1 74 ? -21.696 51.268 34.114 1.00 84.56 74 LYS A O 1
ATOM 567 N N . GLU A 1 75 ? -23.792 51.780 34.763 1.00 89.94 75 GLU A N 1
ATOM 568 C CA . GLU A 1 75 ? -24.410 50.539 34.284 1.00 89.94 75 GLU A CA 1
ATOM 569 C C . GLU A 1 75 ? -24.331 50.442 32.751 1.00 89.94 75 GLU A C 1
ATOM 571 O O . GLU A 1 75 ? -24.565 51.417 32.032 1.00 89.94 75 GLU A O 1
ATOM 576 N N . VAL A 1 76 ? -23.977 49.256 32.263 1.00 92.00 76 VAL A N 1
ATOM 577 C CA . VAL A 1 76 ? -23.847 48.905 30.842 1.00 92.00 76 VAL A CA 1
ATOM 578 C C . VAL A 1 76 ? -24.860 47.834 30.446 1.00 92.00 76 VAL A C 1
ATOM 580 O O . VAL A 1 76 ? -25.361 47.855 29.316 1.00 92.00 76 VAL A O 1
ATOM 583 N N . GLN A 1 77 ? -25.141 46.884 31.343 1.00 93.94 77 GLN A N 1
ATOM 584 C CA . GLN A 1 77 ? -26.049 45.774 31.075 1.00 93.94 77 GLN A CA 1
ATOM 585 C C . GLN A 1 77 ? -26.629 45.188 32.366 1.00 93.94 77 GLN A C 1
ATOM 587 O O . GLN A 1 77 ? -25.888 44.882 33.298 1.00 93.94 77 GLN A O 1
ATOM 592 N N . TYR A 1 78 ? -27.939 44.943 32.343 1.00 92.38 78 TYR A N 1
ATOM 593 C CA . TYR A 1 78 ? -28.622 43.942 33.158 1.00 92.38 78 TYR A CA 1
ATOM 594 C C . TYR A 1 78 ? -28.856 42.694 32.302 1.00 92.38 78 TYR A C 1
ATOM 596 O O . TYR A 1 78 ? -29.397 42.800 31.195 1.00 92.38 78 TYR A O 1
ATOM 604 N N . LEU A 1 79 ? -28.443 41.524 32.784 1.00 92.88 79 LEU A N 1
ATOM 605 C CA . LEU A 1 79 ? -28.615 40.257 32.082 1.00 92.88 79 LEU A CA 1
ATOM 606 C C . LEU A 1 79 ? -29.261 39.227 33.008 1.00 92.88 79 LEU A C 1
ATOM 608 O O . LEU A 1 79 ? -28.596 38.678 33.879 1.00 92.88 79 LEU A O 1
ATOM 612 N N . ALA A 1 80 ? -30.550 38.957 32.803 1.00 92.62 80 ALA A N 1
ATOM 613 C CA . ALA A 1 80 ? -31.254 37.912 33.540 1.00 92.62 80 ALA A CA 1
ATOM 614 C C . ALA A 1 80 ? -30.625 36.533 33.270 1.00 92.62 80 ALA A C 1
ATOM 616 O O . ALA A 1 80 ? -30.355 36.185 32.115 1.00 92.62 80 ALA A O 1
ATOM 617 N N . ALA A 1 81 ? -30.414 35.757 34.330 1.00 90.19 81 ALA A N 1
ATOM 618 C CA . ALA A 1 81 ? -29.979 34.370 34.243 1.00 90.19 81 ALA A CA 1
ATOM 619 C C . ALA A 1 81 ? -31.187 33.434 34.003 1.00 90.19 81 ALA A C 1
ATOM 621 O O . ALA A 1 81 ? -32.344 33.856 34.132 1.00 90.19 81 ALA A O 1
ATOM 622 N N . PRO A 1 82 ? -30.961 32.164 33.613 1.00 91.25 82 PRO A N 1
ATOM 623 C CA . PRO A 1 82 ? -32.023 31.160 33.547 1.00 91.25 82 PRO A CA 1
ATOM 624 C C . PRO A 1 82 ? -32.780 31.027 34.873 1.00 91.25 82 PRO A C 1
ATOM 626 O O . PRO A 1 82 ? -32.251 31.358 35.928 1.00 91.25 82 PRO A O 1
ATOM 629 N N . THR A 1 83 ? -34.018 30.537 34.834 1.00 85.44 83 THR A N 1
ATOM 630 C CA . THR A 1 83 ? -34.805 30.287 36.053 1.00 85.44 83 THR A CA 1
ATOM 631 C C . THR A 1 83 ? -34.064 29.328 36.991 1.00 85.44 83 THR A C 1
ATOM 633 O O . THR A 1 83 ? -33.498 28.346 36.512 1.00 85.44 83 THR A O 1
ATOM 636 N N . ASP A 1 84 ? -34.082 29.627 38.293 1.00 81.19 84 ASP A N 1
ATOM 637 C CA . ASP A 1 84 ? -33.427 28.853 39.361 1.00 81.19 84 ASP A CA 1
ATOM 638 C C . ASP A 1 84 ? -31.897 28.714 39.189 1.00 81.19 84 ASP A C 1
ATOM 640 O O . ASP A 1 84 ? -31.310 27.689 39.541 1.00 81.19 84 ASP A O 1
ATOM 644 N N . ALA A 1 85 ? -31.241 29.711 38.584 1.00 86.94 85 ALA A N 1
ATOM 645 C CA . ALA A 1 85 ? -29.792 29.703 38.402 1.00 86.94 85 ALA A CA 1
ATOM 646 C C . ALA A 1 85 ? -29.051 30.210 39.647 1.00 86.94 85 ALA A C 1
ATOM 648 O O . ALA A 1 85 ? -28.072 29.584 40.045 1.00 86.94 85 ALA A O 1
ATOM 649 N N . ASP A 1 86 ? -29.520 31.305 40.243 1.00 89.25 86 ASP A N 1
ATOM 650 C CA . ASP A 1 86 ? -28.952 31.975 41.421 1.00 89.25 86 ASP A CA 1
ATOM 651 C C . ASP A 1 86 ? -27.436 32.247 41.240 1.00 89.25 86 ASP A C 1
ATOM 653 O O . ASP A 1 86 ? -26.569 31.506 41.725 1.00 89.25 86 ASP A O 1
ATOM 657 N N . PRO A 1 87 ? -27.072 33.241 40.396 1.00 91.19 87 PRO A N 1
ATOM 658 C CA . PRO A 1 87 ? -25.688 33.621 40.159 1.00 91.19 87 PRO A CA 1
ATOM 659 C C . PRO A 1 87 ? -25.019 34.113 41.443 1.00 91.19 87 PRO A C 1
ATOM 661 O O . PRO A 1 87 ? -25.325 35.198 41.934 1.00 91.19 87 PRO A O 1
ATOM 664 N N . ARG A 1 88 ? -24.006 33.384 41.916 1.00 84.69 88 ARG A N 1
ATOM 665 C CA . ARG A 1 88 ? -23.349 33.693 43.197 1.00 84.69 88 ARG A CA 1
ATOM 666 C C . ARG A 1 88 ? -21.941 34.262 43.074 1.00 84.69 88 ARG A C 1
ATOM 668 O O . ARG A 1 88 ? -21.578 35.230 43.736 1.00 84.69 88 ARG A O 1
ATOM 675 N N . HIS A 1 89 ? -21.121 33.665 42.213 1.00 85.56 89 HIS A N 1
ATOM 676 C CA . HIS A 1 89 ? -19.746 34.095 41.951 1.00 85.56 89 HIS A CA 1
ATOM 677 C C . HIS A 1 89 ? -19.474 34.104 40.457 1.00 85.56 89 HIS A C 1
ATOM 679 O O . HIS A 1 89 ? -20.024 33.295 39.717 1.00 85.56 89 HIS A O 1
ATOM 685 N N . LEU A 1 90 ? -18.588 34.986 40.003 1.00 90.25 90 LEU A N 1
ATOM 686 C CA . LEU A 1 90 ? -18.126 34.968 38.624 1.00 90.25 90 LEU A CA 1
ATOM 687 C C . LEU A 1 90 ? -16.684 35.442 38.514 1.00 90.25 90 LEU A C 1
ATOM 689 O O . LEU A 1 90 ? -16.176 36.121 39.405 1.00 90.25 90 LEU A O 1
ATOM 693 N N . VAL A 1 91 ? -16.043 35.108 37.401 1.00 87.06 91 VAL A N 1
ATOM 694 C CA . VAL A 1 91 ? -14.706 35.588 37.035 1.00 87.06 91 VAL A CA 1
ATOM 695 C C . VAL A 1 91 ? -14.621 35.829 35.530 1.00 87.06 91 VAL A C 1
ATOM 697 O O . VAL A 1 91 ? -15.267 35.142 34.738 1.00 87.06 91 VAL A O 1
ATOM 700 N N . VAL A 1 92 ? -13.799 36.798 35.133 1.00 85.75 92 VAL A N 1
ATOM 701 C CA . VAL A 1 92 ? -13.463 37.049 33.725 1.00 85.75 92 VAL A CA 1
ATOM 702 C C . VAL A 1 92 ? -12.200 36.265 33.384 1.00 85.75 92 VAL A C 1
ATOM 704 O O . VAL A 1 92 ? -11.231 36.280 34.144 1.00 85.75 92 VAL A O 1
ATOM 707 N N . HIS A 1 93 ? -12.208 35.567 32.252 1.00 82.00 93 HIS A N 1
ATOM 708 C CA . HIS A 1 93 ? -11.052 34.811 31.787 1.00 82.00 93 HIS A CA 1
ATOM 709 C C . HIS A 1 93 ? -9.870 35.751 31.473 1.00 82.00 93 HIS A C 1
ATOM 711 O O . HIS A 1 93 ? -10.100 36.844 30.948 1.00 82.00 93 HIS A O 1
ATOM 717 N N . PRO A 1 94 ? -8.604 35.352 31.716 1.00 78.19 94 PRO A N 1
ATOM 718 C CA . PRO A 1 94 ? -7.441 36.197 31.424 1.00 78.19 94 PRO A CA 1
ATOM 719 C C . PRO A 1 94 ? -7.342 36.685 29.970 1.00 78.19 94 PRO A C 1
ATOM 721 O O . PRO A 1 94 ? -6.852 37.790 29.740 1.00 78.19 94 PRO A O 1
ATOM 724 N N . ASN A 1 95 ? -7.846 35.908 29.001 1.00 76.62 95 ASN A N 1
ATOM 725 C CA . ASN A 1 95 ? -7.902 36.308 27.587 1.00 76.62 95 ASN A CA 1
ATOM 726 C C . ASN A 1 95 ? -8.939 37.416 27.286 1.00 76.62 95 ASN A C 1
ATOM 728 O O . ASN A 1 95 ? -8.990 37.910 26.165 1.00 76.62 95 ASN A O 1
ATOM 732 N N . GLY A 1 96 ? -9.790 37.779 28.254 1.00 82.06 96 GLY A N 1
ATOM 733 C CA . GLY A 1 96 ? -10.811 38.822 28.136 1.00 82.06 96 GLY A CA 1
ATOM 734 C C . GLY A 1 96 ? -12.051 38.456 27.310 1.00 82.06 96 GLY A C 1
ATOM 735 O O . GLY A 1 96 ? -12.986 39.251 27.267 1.00 82.06 96 GLY A O 1
ATOM 736 N N . GLN A 1 97 ? -12.111 37.279 26.683 1.00 84.12 97 GLN A N 1
ATOM 737 C CA . GLN A 1 97 ? -13.192 36.902 25.757 1.00 84.12 97 GLN A CA 1
ATOM 738 C C . GLN A 1 97 ? -14.368 36.184 26.431 1.00 84.12 97 GLN A C 1
ATOM 740 O O . GLN A 1 97 ? -15.443 36.079 25.842 1.00 84.12 97 GLN A O 1
ATOM 745 N N . TYR A 1 98 ? -14.188 35.701 27.664 1.00 86.94 98 TYR A N 1
ATOM 746 C CA . TYR A 1 98 ? -15.187 34.897 28.370 1.00 86.94 98 TYR A CA 1
ATOM 747 C C . TYR A 1 98 ? -15.357 35.327 29.827 1.00 86.94 98 TYR A C 1
ATOM 749 O O . TYR A 1 98 ? -14.416 35.808 30.464 1.00 86.94 98 TYR A O 1
ATOM 757 N N . ALA A 1 99 ? -16.553 35.100 30.366 1.00 87.38 99 ALA A N 1
ATOM 758 C CA . ALA A 1 99 ? -16.846 35.154 31.791 1.00 87.38 99 ALA A CA 1
ATOM 759 C C . ALA A 1 99 ? -17.518 33.849 32.235 1.00 87.38 99 ALA A C 1
ATOM 761 O O . ALA A 1 99 ? -18.347 33.287 31.519 1.00 87.38 99 ALA A O 1
ATOM 762 N N . TYR A 1 100 ? -17.161 33.381 33.425 1.00 87.25 100 TYR A N 1
ATOM 763 C CA . TYR A 1 100 ? -17.676 32.145 34.008 1.00 87.25 100 TYR A CA 1
ATOM 764 C C . TYR A 1 100 ? -18.431 32.471 35.282 1.00 87.25 100 TYR A C 1
ATOM 766 O O . TYR A 1 100 ? -17.906 33.201 36.121 1.00 87.25 100 TYR A O 1
ATOM 774 N N . VAL A 1 101 ? -19.646 31.949 35.413 1.00 89.94 101 VAL A N 1
ATOM 775 C CA . VAL A 1 101 ? -20.596 32.316 36.468 1.00 89.94 101 VAL A CA 1
ATOM 776 C C . VAL A 1 101 ? -21.068 31.052 37.169 1.00 89.94 101 VAL A C 1
ATOM 778 O O . VAL A 1 101 ? -21.568 30.138 36.525 1.00 89.94 101 VAL A O 1
ATOM 781 N N . VAL A 1 102 ? -20.910 30.982 38.483 1.00 88.25 102 VAL A N 1
ATOM 782 C CA . VAL A 1 102 ? -21.483 29.915 39.304 1.00 88.25 102 VAL A CA 1
ATOM 783 C C . VAL A 1 102 ? -22.972 30.170 39.457 1.00 88.25 102 VAL A C 1
ATOM 785 O O . VAL A 1 102 ? -23.363 31.203 39.995 1.00 88.25 102 VAL A O 1
ATOM 788 N N . PHE A 1 103 ? -23.764 29.208 39.009 1.00 88.94 103 PHE A N 1
ATOM 789 C CA . PHE A 1 103 ? -25.175 29.063 39.324 1.00 88.94 103 PHE A CA 1
ATOM 790 C C . PHE A 1 103 ? -25.288 28.168 40.554 1.00 88.94 103 PHE A C 1
ATOM 792 O O . PHE A 1 103 ? -25.037 26.960 40.461 1.00 88.94 103 PHE A O 1
ATOM 799 N N . GLU A 1 104 ? -25.587 28.762 41.707 1.00 81.31 104 GLU A N 1
ATOM 800 C CA . GLU A 1 104 ? -25.625 28.046 42.980 1.00 81.31 104 GLU A CA 1
ATOM 801 C C . GLU A 1 104 ? -26.825 27.099 43.042 1.00 81.31 104 GLU A C 1
ATOM 803 O O . GLU A 1 104 ? -26.637 25.892 43.201 1.00 81.31 104 GLU A O 1
ATOM 808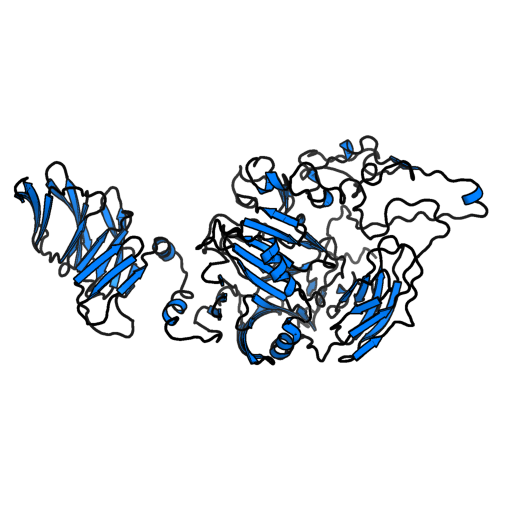 N N . ALA A 1 105 ? -28.042 27.593 42.800 1.00 82.94 105 ALA A N 1
ATOM 809 C CA . ALA A 1 105 ? -29.227 26.737 42.729 1.00 82.94 105 ALA A CA 1
ATOM 810 C C . ALA A 1 105 ? -29.159 25.749 41.554 1.00 82.94 105 ALA A C 1
ATOM 812 O O . ALA A 1 105 ? -29.598 24.600 41.668 1.00 82.94 105 ALA A O 1
ATOM 813 N N . GLY A 1 106 ? -28.521 26.156 40.453 1.00 76.25 106 GLY A N 1
ATOM 814 C CA . GLY A 1 106 ? -28.285 25.301 39.292 1.00 76.25 106 GLY A CA 1
ATOM 815 C C . GLY A 1 106 ? -27.205 24.230 39.488 1.00 76.25 106 GLY A C 1
ATOM 816 O O . GLY A 1 106 ? -27.061 23.369 38.616 1.00 76.25 106 GLY A O 1
ATOM 817 N N . ASN A 1 107 ? -26.437 24.266 40.588 1.00 79.38 107 ASN A N 1
ATOM 818 C CA . ASN A 1 107 ? -25.259 23.423 40.827 1.00 79.38 107 ASN A CA 1
ATOM 819 C C . ASN A 1 107 ? -24.317 23.355 39.606 1.00 79.38 107 ASN A C 1
ATOM 821 O O . ASN A 1 107 ? -23.813 22.281 39.250 1.00 79.38 107 ASN A O 1
ATOM 825 N N . ALA A 1 108 ? -24.109 24.483 38.923 1.00 82.38 108 ALA A N 1
ATOM 826 C CA . ALA A 1 108 ? -23.419 24.502 37.638 1.00 82.38 108 ALA A CA 1
ATOM 827 C C . ALA A 1 108 ? -22.536 25.740 37.431 1.00 82.38 108 ALA A C 1
ATOM 829 O O . ALA A 1 108 ? -22.812 26.818 37.943 1.00 82.38 108 ALA A O 1
ATOM 830 N N . LEU A 1 109 ? -21.479 25.600 36.633 1.00 83.25 109 LEU A N 1
ATOM 831 C CA . LEU A 1 109 ? -20.669 26.705 36.130 1.00 83.25 109 LEU A CA 1
ATOM 832 C C . LEU A 1 109 ? -21.131 27.074 34.719 1.00 83.25 109 LEU A C 1
ATOM 834 O O . LEU A 1 109 ? -20.941 26.302 33.783 1.00 83.25 109 LEU A O 1
ATOM 838 N N . ALA A 1 110 ? -21.728 28.244 34.560 1.00 87.44 110 ALA A N 1
ATOM 839 C CA . ALA A 1 110 ? -22.218 28.782 33.301 1.00 87.44 110 ALA A CA 1
ATOM 840 C C . ALA A 1 110 ? -21.157 29.595 32.552 1.00 87.44 110 ALA A C 1
ATOM 842 O O . ALA A 1 110 ? -20.342 30.287 33.165 1.00 87.44 110 ALA A O 1
ATOM 843 N N . VAL A 1 111 ? -21.206 29.555 31.218 1.00 87.94 111 VAL A N 1
ATOM 844 C CA . VAL A 1 111 ? -20.274 30.282 30.342 1.00 87.94 111 VAL A CA 1
ATOM 845 C C . VAL A 1 111 ? -20.974 31.431 29.624 1.00 87.94 111 VAL A C 1
ATOM 847 O O . VAL A 1 111 ? -22.037 31.261 29.017 1.00 87.94 111 VAL A O 1
ATOM 850 N N . TYR A 1 112 ? -20.333 32.594 29.631 1.00 91.25 112 TYR A N 1
ATOM 851 C CA . TYR A 1 112 ? -20.734 33.789 28.900 1.00 91.25 112 TYR A CA 1
ATOM 852 C C . TYR A 1 112 ? -19.595 34.230 27.977 1.00 91.25 112 TYR A C 1
ATOM 854 O O . TYR A 1 112 ? -18.434 34.233 28.388 1.00 91.25 112 TYR A O 1
ATOM 862 N N . THR A 1 113 ? -19.907 34.637 26.746 1.00 92.31 113 THR A N 1
ATOM 863 C CA . THR A 1 113 ? -18.950 35.389 25.919 1.00 92.31 113 THR A CA 1
ATOM 864 C C . THR A 1 113 ? -18.965 36.858 26.318 1.00 92.31 113 THR A C 1
ATOM 866 O O . THR A 1 113 ? -19.996 37.375 26.754 1.00 92.31 113 THR A O 1
ATOM 869 N N . ARG A 1 114 ? -17.823 37.532 26.173 1.00 92.25 114 ARG A N 1
ATOM 870 C CA . ARG A 1 114 ? -17.625 38.944 26.504 1.00 92.25 114 ARG A CA 1
ATOM 871 C C . ARG A 1 114 ? -17.189 39.716 25.263 1.00 92.25 114 ARG A C 1
ATOM 873 O O . ARG A 1 114 ? -16.201 39.371 24.623 1.00 92.25 114 ARG A O 1
ATOM 880 N N . ASP A 1 115 ? -17.899 40.796 24.959 1.00 89.19 115 ASP A N 1
ATOM 881 C CA . ASP A 1 115 ? -17.454 41.783 23.976 1.00 89.19 115 ASP A CA 1
ATOM 882 C C . ASP A 1 115 ? -16.392 42.691 24.611 1.00 89.19 115 ASP A C 1
ATOM 884 O O . ASP A 1 115 ? -16.674 43.390 25.584 1.00 89.19 115 ASP A O 1
ATOM 888 N N . ASP A 1 116 ? -15.167 42.694 24.079 1.00 83.56 116 ASP A N 1
ATOM 889 C CA . ASP A 1 116 ? -14.052 43.420 24.704 1.00 83.56 116 ASP A CA 1
ATOM 890 C C . ASP A 1 116 ? -14.203 44.949 24.663 1.00 83.56 116 ASP A C 1
ATOM 892 O O . ASP A 1 116 ? -13.715 45.664 25.540 1.00 83.56 116 ASP A O 1
ATOM 896 N N . SER A 1 117 ? -14.929 45.465 23.669 1.00 85.25 117 SER A N 1
ATOM 897 C CA . SER A 1 117 ? -15.105 46.904 23.472 1.00 85.25 117 SER A CA 1
ATOM 898 C C . SER A 1 117 ? -16.190 47.500 24.368 1.00 85.25 117 SER A C 1
ATOM 900 O O . SER A 1 117 ? -16.068 48.637 24.827 1.00 85.25 117 SER A O 1
ATOM 902 N N . THR A 1 118 ? -17.249 46.734 24.627 1.00 90.19 118 THR A N 1
ATOM 903 C CA . THR A 1 118 ? -18.430 47.181 25.373 1.00 90.19 118 THR A CA 1
ATOM 904 C C . THR A 1 118 ? -18.553 46.544 26.748 1.00 90.19 118 THR A C 1
ATOM 906 O O . THR A 1 118 ? -19.362 47.013 27.543 1.00 90.19 118 THR A O 1
ATOM 909 N N . GLY A 1 119 ? -17.800 45.481 27.030 1.00 89.44 119 GLY A N 1
ATOM 910 C CA . GLY A 1 119 ? -17.902 44.687 28.251 1.00 89.44 119 GLY A CA 1
ATOM 911 C C . GLY A 1 119 ? -19.179 43.850 28.347 1.00 89.44 119 GLY A C 1
ATOM 912 O O . GLY A 1 119 ? -19.403 43.203 29.362 1.00 89.44 119 GLY A O 1
ATOM 913 N N . LYS A 1 120 ? -20.050 43.851 27.332 1.00 94.38 120 LYS A N 1
ATOM 914 C CA . LYS A 1 120 ? -21.328 43.135 27.405 1.00 94.38 120 LYS A CA 1
ATOM 915 C C . LYS A 1 120 ? -21.123 41.627 27.399 1.00 94.38 120 LYS A C 1
ATOM 917 O O . LYS A 1 120 ? -20.307 41.108 26.638 1.00 94.38 120 LYS A O 1
ATOM 922 N N . LEU A 1 121 ? -21.918 40.940 28.211 1.00 95.12 121 LEU A N 1
ATOM 923 C CA . LEU A 1 121 ? -21.964 39.489 28.279 1.00 95.12 121 LEU A CA 1
ATOM 924 C C . LEU A 1 121 ? -23.111 38.930 27.437 1.00 95.12 121 LEU A C 1
ATOM 926 O O . LEU A 1 121 ? -24.208 39.494 27.396 1.00 95.12 121 LEU A O 1
ATOM 930 N N . THR A 1 122 ? -22.870 37.783 26.810 1.00 93.81 122 THR A N 1
ATOM 931 C CA . THR A 1 122 ? -23.903 36.974 26.153 1.00 93.81 122 THR A CA 1
ATOM 932 C C . THR A 1 122 ? -23.858 35.560 26.711 1.00 93.81 122 THR A C 1
ATOM 934 O O . THR A 1 122 ? -22.815 34.909 26.667 1.00 93.81 122 THR A O 1
ATOM 937 N N . TYR A 1 123 ? -24.981 35.079 27.252 1.00 90.75 123 TYR A N 1
ATOM 938 C CA . TYR A 1 123 ? -25.061 33.712 27.761 1.00 90.75 123 TYR A CA 1
ATOM 939 C C . TYR A 1 123 ? -24.938 32.713 26.610 1.00 90.75 123 TYR A C 1
ATOM 941 O O . TYR A 1 123 ? -25.654 32.811 25.615 1.00 90.75 123 TYR A O 1
ATOM 949 N N . THR A 1 124 ? -24.043 31.737 26.747 1.00 83.50 124 THR A N 1
ATOM 950 C CA . THR A 1 124 ? -23.785 30.739 25.694 1.00 83.50 124 THR A CA 1
ATOM 951 C C . THR A 1 124 ? -24.750 29.554 25.726 1.00 83.50 124 THR A C 1
ATOM 953 O O . THR A 1 124 ? -24.642 28.669 24.882 1.00 83.50 124 THR A O 1
ATOM 956 N N . ASN A 1 125 ? -25.659 29.496 26.710 1.00 81.69 125 ASN A N 1
ATOM 957 C CA . ASN A 1 125 ? -26.434 28.299 27.066 1.00 81.69 125 ASN A CA 1
ATOM 958 C C . ASN A 1 125 ? -25.574 27.074 27.437 1.00 81.69 125 ASN A C 1
ATOM 960 O O . ASN A 1 125 ? -26.079 25.953 27.441 1.00 81.69 125 ASN A O 1
ATOM 964 N N . THR A 1 126 ? -24.295 27.275 27.771 1.00 77.19 126 THR A N 1
ATOM 965 C CA . THR A 1 126 ? -23.386 26.210 28.212 1.00 77.19 126 THR A CA 1
ATOM 966 C C . THR A 1 126 ? -23.212 26.261 29.723 1.00 77.19 126 THR A C 1
ATOM 968 O O . THR A 1 126 ? -22.896 27.320 30.275 1.00 77.19 126 THR A O 1
ATOM 971 N N . THR A 1 127 ? -23.379 25.112 30.380 1.00 80.06 127 THR A N 1
ATOM 972 C CA . THR A 1 127 ? -23.089 24.930 31.804 1.00 80.06 127 THR A CA 1
ATOM 973 C C . THR A 1 127 ? -22.304 23.641 32.052 1.00 80.06 127 THR A C 1
ATOM 975 O O . THR A 1 127 ? -22.444 22.663 31.317 1.00 80.06 127 THR A O 1
ATOM 978 N N . TYR A 1 128 ? -21.491 23.632 33.106 1.00 70.00 128 TYR A N 1
ATOM 979 C CA . TYR A 1 128 ? -20.756 22.463 33.584 1.00 70.00 128 TYR A CA 1
ATOM 980 C C . TYR A 1 128 ? -21.250 22.077 34.978 1.00 70.00 128 TYR A C 1
ATOM 982 O O . TYR A 1 128 ? -21.305 22.948 35.844 1.00 70.00 128 TYR A O 1
ATOM 990 N N . PRO A 1 129 ? -21.604 20.810 35.237 1.00 71.12 129 PRO A N 1
ATOM 991 C CA . PRO A 1 129 ? -22.078 20.404 36.554 1.00 71.12 129 PRO A CA 1
ATOM 992 C C . PRO A 1 129 ? -20.957 20.521 37.595 1.00 71.12 129 PRO A C 1
ATOM 994 O O . PRO A 1 129 ? -19.842 20.052 37.372 1.00 71.12 129 PRO A O 1
ATOM 997 N N . LEU A 1 130 ? -21.265 21.110 38.751 1.00 64.12 130 LEU A N 1
ATOM 998 C CA . LEU A 1 130 ? -20.341 21.217 39.888 1.00 64.12 130 LEU A CA 1
ATOM 999 C C . LEU A 1 130 ? -20.356 19.968 40.781 1.00 64.12 130 LEU A C 1
ATOM 1001 O O . LEU A 1 130 ? -19.461 19.787 41.604 1.00 64.12 130 LEU A O 1
ATOM 1005 N N . ILE A 1 131 ? -21.344 19.084 40.598 1.00 63.97 131 ILE A N 1
ATOM 1006 C CA . ILE A 1 131 ? -21.461 17.796 41.294 1.00 63.97 131 ILE A CA 1
ATOM 1007 C C . ILE A 1 131 ? -21.743 16.632 40.341 1.00 63.97 131 ILE A C 1
ATOM 1009 O O . ILE A 1 131 ? -22.354 16.817 39.287 1.00 63.97 131 ILE A O 1
ATOM 1013 N N . PRO A 1 132 ? -21.363 15.398 40.727 1.00 56.41 132 PRO A N 1
ATOM 1014 C CA . PRO A 1 132 ? -21.757 14.193 40.010 1.00 56.41 132 PRO A CA 1
ATOM 1015 C C . PRO A 1 132 ? -23.280 14.049 39.907 1.00 56.41 132 PRO A C 1
ATOM 1017 O O . PRO A 1 132 ? -24.000 14.289 40.872 1.00 56.41 132 PRO A O 1
ATOM 1020 N N . SER A 1 133 ? -23.762 13.538 38.771 1.00 56.66 133 SER A N 1
ATOM 1021 C CA . SER A 1 133 ? -25.198 13.287 38.523 1.00 56.66 133 SER A CA 1
ATOM 1022 C C . SER A 1 133 ? -25.886 12.353 39.535 1.00 56.66 133 SER A C 1
ATOM 1024 O O . SER A 1 133 ? -27.110 12.323 39.613 1.00 56.66 133 SER A O 1
ATOM 1026 N N . SER A 1 134 ? -25.115 11.589 40.314 1.00 51.66 134 SER A N 1
ATOM 1027 C CA . SER A 1 134 ? -25.601 10.714 41.388 1.00 51.66 134 SER A CA 1
ATOM 1028 C C . SER A 1 134 ? -25.839 11.429 42.722 1.00 51.66 134 SER A C 1
ATOM 1030 O O . SER A 1 134 ? -26.367 10.816 43.648 1.00 51.66 134 SER A O 1
ATOM 1032 N N . THR A 1 135 ? -25.401 12.682 42.854 1.00 52.06 135 THR A N 1
ATOM 1033 C CA . THR A 1 135 ? -25.475 13.462 44.092 1.00 52.06 135 THR A CA 1
ATOM 1034 C C . THR A 1 135 ? -26.709 14.358 44.057 1.00 52.06 135 THR A C 1
ATOM 1036 O O . THR A 1 135 ? -26.909 15.114 43.113 1.00 52.06 135 THR A O 1
ATOM 1039 N N . THR A 1 136 ? -27.541 14.287 45.095 1.00 55.50 136 THR A N 1
ATOM 1040 C CA . THR A 1 136 ? -28.728 15.140 45.254 1.00 55.50 136 THR A CA 1
ATOM 1041 C C . THR A 1 136 ? -28.530 16.081 46.436 1.00 55.50 136 THR A C 1
ATOM 1043 O O . THR A 1 136 ? -28.262 15.606 47.540 1.00 55.50 136 THR A O 1
ATOM 1046 N N . GLY A 1 137 ? -28.689 17.387 46.234 1.00 58.56 137 GLY A N 1
ATOM 1047 C CA . GLY A 1 137 ? -28.583 18.384 47.300 1.00 58.56 137 GLY A CA 1
ATOM 1048 C C . GLY A 1 137 ? -28.149 19.754 46.785 1.00 58.56 137 GLY A C 1
ATOM 1049 O O . GLY A 1 137 ? -27.650 19.873 45.669 1.00 58.56 137 GLY A O 1
ATOM 1050 N N . PHE A 1 138 ? -28.368 20.774 47.607 1.00 56.59 138 PHE A N 1
ATOM 1051 C CA . PHE A 1 138 ? -27.870 22.133 47.398 1.00 56.59 138 PHE A CA 1
ATOM 1052 C C . PHE A 1 138 ? -26.420 22.224 47.888 1.00 56.59 138 PHE A C 1
ATOM 1054 O O . PHE A 1 138 ? -26.104 21.651 48.936 1.00 56.59 138 PHE A O 1
ATOM 1061 N N . ILE A 1 139 ? -25.548 22.910 47.148 1.00 62.78 139 ILE A N 1
ATOM 1062 C CA . ILE A 1 139 ? -24.143 23.092 47.523 1.00 62.78 139 ILE A CA 1
ATOM 1063 C C . ILE A 1 139 ? -23.880 24.580 47.713 1.00 62.78 139 ILE A C 1
ATOM 1065 O O . ILE A 1 139 ? -24.088 25.363 46.796 1.00 62.78 139 ILE A O 1
ATOM 1069 N N . GLU A 1 140 ? -23.344 24.950 48.872 1.00 57.25 140 GLU A N 1
ATOM 1070 C CA . GLU A 1 140 ? -22.873 26.315 49.098 1.00 57.25 140 GLU A CA 1
ATOM 1071 C C . GLU A 1 140 ? -21.476 26.509 48.488 1.00 57.25 140 GLU A C 1
ATOM 1073 O O . GLU A 1 140 ? -20.523 25.795 48.842 1.00 57.25 140 GLU A O 1
ATOM 1078 N N . VAL A 1 141 ? -21.341 27.490 47.592 1.00 60.06 141 VAL A N 1
ATOM 1079 C CA . VAL A 1 141 ? -20.077 27.831 46.910 1.00 60.06 141 VAL A CA 1
ATOM 1080 C C . VAL A 1 141 ? -19.478 29.112 47.497 1.00 60.06 141 VAL A C 1
ATOM 1082 O O . VAL A 1 141 ? -20.188 30.096 47.692 1.00 60.06 141 VAL A O 1
ATOM 1085 N N . TRP A 1 142 ? -18.167 29.110 47.778 1.00 55.69 142 TRP A N 1
ATOM 1086 C CA . TRP A 1 142 ? -17.482 30.226 48.464 1.00 55.69 142 TRP A CA 1
ATOM 1087 C C . TRP A 1 142 ? -16.471 30.970 47.600 1.00 55.69 142 TRP A C 1
ATOM 1089 O O . TRP A 1 142 ? -16.177 32.137 47.862 1.00 55.69 142 TRP A O 1
ATOM 1099 N N . ALA A 1 143 ? -15.906 30.310 46.590 1.00 56.94 143 ALA A N 1
ATOM 1100 C CA . ALA A 1 143 ? -14.967 30.942 45.679 1.00 56.94 143 ALA A CA 1
ATOM 1101 C C . ALA A 1 143 ? -14.953 30.249 44.316 1.00 56.94 143 ALA A C 1
ATOM 1103 O O . ALA A 1 143 ? -15.042 29.026 44.217 1.00 56.94 143 ALA A O 1
ATOM 1104 N N . LEU A 1 144 ? -14.770 31.056 43.273 1.00 57.88 144 LEU A N 1
ATOM 1105 C CA . LEU A 1 144 ? -14.402 30.622 41.931 1.00 57.88 144 LEU A CA 1
ATOM 1106 C C . LEU A 1 144 ? -13.085 31.312 41.568 1.00 57.88 144 LEU A C 1
ATOM 1108 O O . LEU A 1 144 ? -12.965 32.532 41.689 1.00 57.88 144 LEU A O 1
ATOM 1112 N N . LYS A 1 145 ? -12.098 30.542 41.113 1.00 62.59 145 LYS A N 1
ATOM 1113 C CA . LYS A 1 145 ? -10.806 31.064 40.660 1.00 62.59 145 LYS A CA 1
ATOM 1114 C C . LYS A 1 145 ? -10.438 30.467 39.312 1.00 62.59 145 LYS A C 1
ATOM 1116 O O . LYS A 1 145 ? -10.568 29.264 39.134 1.00 62.59 145 LYS A O 1
ATOM 1121 N N . ILE A 1 146 ? -9.904 31.291 38.411 1.00 57.91 146 ILE A N 1
ATOM 1122 C CA . ILE A 1 146 ? -9.294 30.830 37.158 1.00 57.91 146 ILE A CA 1
ATOM 1123 C C . ILE A 1 146 ? -7.784 31.063 37.183 1.00 57.91 146 ILE A C 1
ATOM 1125 O O . ILE A 1 146 ? -7.318 32.106 37.646 1.00 57.91 146 ILE A O 1
ATOM 1129 N N . ASN A 1 147 ? -7.018 30.091 36.689 1.00 50.53 147 ASN A N 1
ATOM 1130 C CA . ASN A 1 147 ? -5.580 30.192 36.468 1.00 50.53 147 ASN A CA 1
ATOM 1131 C C . ASN A 1 147 ? -5.202 29.545 35.127 1.00 50.53 147 ASN A C 1
ATOM 1133 O O . ASN A 1 147 ? -5.145 28.320 35.029 1.00 50.53 147 ASN A O 1
ATOM 1137 N N . GLY A 1 148 ? -4.952 30.366 34.103 1.00 55.12 148 GLY A N 1
ATOM 1138 C CA . GLY A 1 148 ? -4.775 29.872 32.734 1.00 55.12 148 GLY A CA 1
ATOM 1139 C C . GLY A 1 148 ? -6.029 29.132 32.268 1.00 55.12 148 GLY A C 1
ATOM 1140 O O . GLY A 1 148 ? -7.128 29.656 32.414 1.00 55.12 148 GLY A O 1
ATOM 1141 N N . THR A 1 149 ? -5.862 27.898 31.802 1.00 49.53 149 THR A N 1
ATOM 1142 C CA . THR A 1 149 ? -6.930 27.000 31.337 1.00 49.53 149 THR A CA 1
ATOM 1143 C C . THR A 1 149 ? -7.612 26.214 32.462 1.00 49.53 149 THR A C 1
ATOM 1145 O O . THR A 1 149 ? -8.200 25.179 32.208 1.00 49.53 149 THR A O 1
ATOM 1148 N N . ASN A 1 150 ? -7.530 26.632 33.729 1.00 42.09 150 ASN A N 1
ATOM 1149 C CA . ASN A 1 150 ? -8.132 25.900 34.853 1.00 42.09 150 ASN A CA 1
ATOM 1150 C C . ASN A 1 150 ? -9.075 26.787 35.665 1.00 42.09 150 ASN A C 1
ATOM 1152 O O . ASN A 1 150 ? -8.667 27.864 36.095 1.00 42.09 150 ASN A O 1
ATOM 1156 N N . ALA A 1 151 ? -10.288 26.311 35.944 1.00 46.69 151 ALA A N 1
ATOM 1157 C CA . ALA A 1 151 ? -11.197 26.827 36.961 1.00 46.69 151 ALA A CA 1
ATOM 1158 C C . ALA A 1 151 ? -11.213 25.914 38.194 1.00 46.69 151 ALA A C 1
ATOM 1160 O O . ALA A 1 151 ? -11.383 24.701 38.092 1.00 46.69 151 ALA A O 1
ATOM 1161 N N . THR A 1 152 ? -11.096 26.511 39.375 1.00 51.44 152 THR A N 1
ATOM 1162 C CA . THR A 1 152 ? -11.277 25.836 40.663 1.00 51.44 152 THR A CA 1
ATOM 1163 C C . THR A 1 152 ? -12.472 26.451 41.382 1.00 51.44 152 THR A C 1
ATOM 1165 O O . THR A 1 152 ? -12.553 27.679 41.496 1.00 51.44 152 THR A O 1
ATOM 1168 N N . VAL A 1 153 ? -13.379 25.600 41.865 1.00 54.31 153 VAL A N 1
ATOM 1169 C CA . VAL A 1 153 ? -14.560 25.980 42.650 1.00 54.31 153 VAL A CA 1
ATOM 1170 C C . VAL A 1 153 ? -14.470 25.350 44.038 1.00 54.31 153 VAL A C 1
ATOM 1172 O O . VAL A 1 153 ? -14.422 24.123 44.163 1.00 54.31 153 VAL A O 1
ATOM 1175 N N . ASP A 1 154 ? -14.475 26.193 45.071 1.00 55.34 154 ASP A N 1
ATOM 1176 C CA . ASP A 1 154 ? -14.400 25.772 46.473 1.00 55.34 154 ASP A CA 1
ATOM 1177 C C . ASP A 1 154 ? -15.802 25.734 47.110 1.00 55.34 154 ASP A C 1
ATOM 1179 O O . ASP A 1 154 ? -16.548 26.720 47.053 1.00 55.34 154 ASP A O 1
ATOM 1183 N N . THR A 1 155 ? -16.154 24.605 47.741 1.00 55.22 155 THR A N 1
ATOM 1184 C CA . THR A 1 155 ? -17.480 24.361 48.349 1.00 55.22 155 THR A CA 1
ATOM 1185 C C . THR A 1 155 ? -17.396 24.010 49.845 1.00 55.22 155 THR A C 1
ATOM 1187 O O . THR A 1 155 ? -16.357 23.553 50.323 1.00 55.22 155 THR A O 1
ATOM 1190 N N . VAL A 1 156 ? -18.484 24.213 50.609 1.00 44.97 156 VAL A N 1
ATOM 1191 C CA . VAL A 1 156 ? -18.534 23.933 52.074 1.00 44.97 156 VAL A CA 1
ATOM 1192 C C . VAL A 1 156 ? -18.635 22.452 52.396 1.00 44.97 156 VAL A C 1
ATOM 1194 O O . VAL A 1 156 ? -18.279 22.024 53.495 1.00 44.97 156 VAL A O 1
ATOM 1197 N N . THR A 1 157 ? -19.166 21.648 51.476 1.00 49.47 157 THR A N 1
ATOM 1198 C CA . THR A 1 157 ? -19.398 20.231 51.747 1.00 49.47 157 THR A CA 1
ATOM 1199 C C . THR A 1 157 ? -18.046 19.511 51.830 1.00 49.47 157 THR A C 1
ATOM 1201 O O . THR A 1 157 ? -17.302 19.512 50.846 1.00 49.47 157 THR A O 1
ATOM 1204 N N . PRO A 1 158 ? -17.686 18.888 52.972 1.00 39.44 158 PRO A N 1
ATOM 1205 C CA . PRO A 1 158 ? -16.382 18.252 53.119 1.00 39.44 158 PRO A CA 1
ATOM 1206 C C . PRO A 1 158 ? -16.163 17.196 52.027 1.00 39.44 158 PRO A C 1
ATOM 1208 O O . PRO A 1 158 ? -16.888 16.205 51.972 1.00 39.44 158 PRO A O 1
ATOM 1211 N N . GLY A 1 159 ? -15.160 17.409 51.170 1.00 40.81 159 GLY A N 1
ATOM 1212 C CA . GLY A 1 159 ? -14.766 16.462 50.121 1.00 40.81 159 GLY A CA 1
ATOM 1213 C C . GLY A 1 159 ? -15.193 16.798 48.686 1.00 40.81 159 GLY A C 1
ATOM 1214 O O . GLY A 1 159 ? -14.929 15.979 47.810 1.00 40.81 159 GLY A O 1
ATOM 1215 N N . VAL A 1 160 ? -15.795 17.966 48.413 1.00 42.12 160 VAL A N 1
ATOM 1216 C CA . VAL A 1 160 ? -16.115 18.411 47.040 1.00 42.12 160 VAL A CA 1
ATOM 1217 C C . VAL A 1 160 ? -15.300 19.660 46.681 1.00 42.12 160 VAL A C 1
ATOM 1219 O O . VAL A 1 160 ? -15.680 20.785 46.993 1.00 42.12 160 VAL A O 1
ATOM 1222 N N . VAL A 1 161 ? -14.160 19.455 46.019 1.00 39.69 161 VAL A N 1
ATOM 1223 C CA . VAL A 1 161 ? -13.430 20.510 45.296 1.00 39.69 161 VAL A CA 1
ATOM 1224 C C . VAL A 1 161 ? -13.544 20.175 43.815 1.00 39.69 161 VAL A C 1
ATOM 1226 O O . VAL A 1 161 ? -13.121 19.092 43.403 1.00 39.69 161 VAL A O 1
ATOM 1229 N N . ALA A 1 162 ? -14.149 21.062 43.025 1.00 43.53 162 ALA A N 1
ATOM 1230 C CA . ALA A 1 162 ? -14.274 20.864 41.585 1.00 43.53 162 ALA A CA 1
ATOM 1231 C C . ALA A 1 162 ? -13.124 21.585 40.869 1.00 43.53 162 ALA A C 1
ATOM 1233 O O . ALA A 1 162 ? -12.995 22.808 40.954 1.00 43.53 162 ALA A O 1
ATOM 1234 N N . HIS A 1 163 ? -12.294 20.811 40.168 1.00 39.88 163 HIS A N 1
ATOM 1235 C CA . HIS A 1 163 ? -11.298 21.316 39.227 1.00 39.88 163 HIS A CA 1
ATOM 1236 C C . HIS A 1 163 ? -11.809 21.070 37.807 1.00 39.88 163 HIS A C 1
ATOM 1238 O O . HIS A 1 163 ? -12.085 19.931 37.434 1.00 39.88 163 HIS A O 1
ATOM 1244 N N . LEU A 1 164 ? -11.963 22.144 37.040 1.00 39.16 164 LEU A N 1
ATOM 1245 C CA . LEU A 1 164 ? -12.448 22.146 35.665 1.00 39.16 164 LEU A CA 1
ATOM 1246 C C . LEU A 1 164 ? -11.330 22.689 34.769 1.00 39.16 164 LEU A C 1
ATOM 1248 O O . LEU A 1 164 ? -10.889 23.815 34.979 1.00 39.16 164 LEU A O 1
ATOM 1252 N N . GLU A 1 165 ? -10.882 21.932 33.767 1.00 37.16 165 GLU A N 1
ATOM 1253 C CA . GLU A 1 165 ? -10.067 22.504 32.687 1.00 37.16 165 GLU A CA 1
ATOM 1254 C C . GLU A 1 165 ? -10.982 23.328 31.768 1.00 37.16 165 GLU A C 1
ATOM 1256 O O . GLU A 1 165 ? -11.894 22.810 31.126 1.00 37.16 165 GLU A O 1
ATOM 1261 N N . LEU A 1 166 ? -10.766 24.639 31.760 1.00 38.19 166 LEU A N 1
ATOM 1262 C CA . LEU A 1 166 ? -11.311 25.597 30.813 1.00 38.19 166 LEU A CA 1
ATOM 1263 C C . LEU A 1 166 ? -10.406 25.638 29.583 1.00 38.19 166 LEU A C 1
ATOM 1265 O O . LEU A 1 166 ? -9.509 26.473 29.476 1.00 38.19 166 LEU A O 1
ATOM 1269 N N . ASP A 1 167 ? -10.624 24.711 28.670 1.00 38.06 167 ASP A N 1
ATOM 1270 C CA . ASP A 1 167 ? -9.908 24.687 27.405 1.00 38.06 167 ASP A CA 1
ATOM 1271 C C . ASP A 1 167 ? -10.629 25.590 26.380 1.00 38.06 167 ASP A C 1
ATOM 1273 O O . ASP A 1 167 ? -11.840 25.477 26.154 1.00 38.06 167 ASP A O 1
ATOM 1277 N N . GLU A 1 168 ? -9.893 26.549 25.805 1.00 35.09 168 GLU A N 1
ATOM 1278 C CA . GLU A 1 168 ? -10.413 27.533 24.843 1.00 35.09 168 GLU A CA 1
ATOM 1279 C C . GLU A 1 168 ? -10.931 26.864 23.552 1.00 35.09 168 GLU A C 1
ATOM 1281 O O . GLU A 1 168 ? -11.767 27.447 22.854 1.00 35.09 168 GLU A O 1
ATOM 1286 N N . GLU A 1 169 ? -10.535 25.616 23.269 1.00 35.22 169 GLU A N 1
ATOM 1287 C CA . GLU A 1 169 ? -11.080 24.822 22.160 1.00 35.22 169 GLU A CA 1
ATOM 1288 C C . GLU A 1 169 ? -12.507 24.292 22.423 1.00 35.22 169 GLU A C 1
ATOM 1290 O O . GLU A 1 169 ? -13.287 24.119 21.479 1.00 35.22 169 GLU A O 1
ATOM 1295 N N . PHE A 1 170 ? -12.932 24.125 23.684 1.00 33.31 170 PHE A N 1
ATOM 1296 C CA . PHE A 1 170 ? -14.245 23.542 24.015 1.00 33.31 170 PHE A CA 1
ATOM 1297 C C . PHE A 1 170 ? -15.427 24.502 23.802 1.00 33.31 170 PHE A C 1
ATOM 1299 O O . PHE A 1 170 ? -16.527 24.058 23.461 1.00 33.31 170 PHE A O 1
ATOM 1306 N N . ALA A 1 171 ? -15.225 25.818 23.944 1.00 31.08 171 ALA A N 1
ATOM 1307 C CA . ALA A 1 171 ? -16.273 26.810 23.671 1.00 31.08 171 ALA A CA 1
ATOM 1308 C C . ALA A 1 171 ? -16.618 26.887 22.171 1.00 31.08 171 ALA A C 1
ATOM 1310 O O . ALA A 1 171 ? -17.779 27.087 21.809 1.00 31.08 171 ALA A O 1
ATOM 1311 N N . ASN A 1 172 ? -15.630 26.645 21.301 1.00 29.19 172 ASN A N 1
ATOM 1312 C CA . ASN A 1 172 ? -15.837 26.521 19.858 1.00 29.19 172 ASN A CA 1
ATOM 1313 C C . ASN A 1 172 ? -16.410 25.145 19.466 1.00 29.19 172 ASN A C 1
ATOM 1315 O O . ASN A 1 172 ? -17.157 25.056 18.490 1.00 29.19 172 ASN A O 1
ATOM 1319 N N . MET A 1 173 ? -16.162 24.089 20.254 1.00 29.25 173 MET A N 1
ATOM 1320 C CA . MET A 1 173 ? -16.796 22.777 20.051 1.00 29.25 173 MET A CA 1
ATOM 1321 C C . MET A 1 173 ? -18.309 22.777 20.320 1.00 29.25 173 MET A C 1
ATOM 1323 O O . MET A 1 173 ? -19.024 22.027 19.658 1.00 29.25 173 MET A O 1
ATOM 1327 N N . ALA A 1 174 ? -18.837 23.633 21.206 1.00 28.98 174 ALA A N 1
ATOM 1328 C CA . ALA A 1 174 ? -20.261 23.642 21.579 1.00 28.98 174 ALA A CA 1
ATOM 1329 C C . ALA A 1 174 ? -21.234 24.057 20.448 1.00 28.98 174 ALA A C 1
ATOM 1331 O O . ALA A 1 174 ? -22.442 23.843 20.565 1.00 28.98 174 ALA A O 1
ATOM 1332 N N . GLN A 1 175 ? -20.737 24.604 19.331 1.00 29.27 175 GLN A N 1
ATOM 1333 C CA . GLN A 1 175 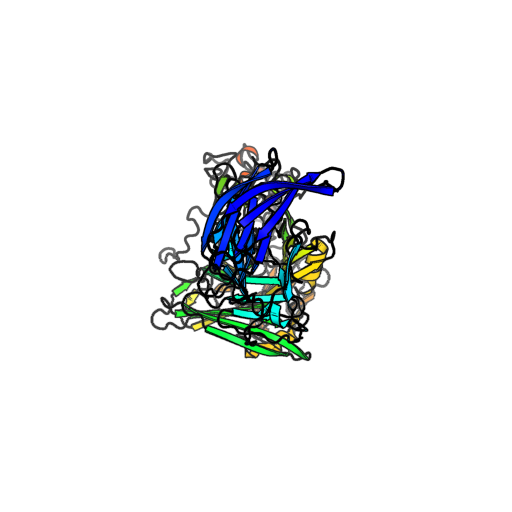? -21.550 24.862 18.132 1.00 29.27 175 GLN A CA 1
ATOM 1334 C C . GLN A 1 175 ? -21.584 23.688 17.139 1.00 29.27 175 GLN A C 1
ATOM 1336 O O . GLN A 1 175 ? -22.400 23.689 16.215 1.00 29.27 175 GLN A O 1
ATOM 1341 N N . SER A 1 176 ? -20.761 22.655 17.334 1.00 28.47 176 SER A N 1
ATOM 1342 C CA . SER A 1 176 ? -20.699 21.486 16.457 1.00 28.47 176 SER A CA 1
ATOM 1343 C C . SER A 1 176 ? -21.114 20.230 17.220 1.00 28.47 176 SER A C 1
ATOM 1345 O O . SER A 1 176 ? -20.708 19.996 18.351 1.00 28.47 176 SER A O 1
ATOM 1347 N N . ARG A 1 177 ? -21.991 19.418 16.631 1.00 29.38 177 ARG A N 1
ATOM 1348 C CA . ARG A 1 177 ? -22.519 18.199 17.255 1.00 29.38 177 ARG A CA 1
ATOM 1349 C C . ARG A 1 177 ? -21.455 17.094 17.345 1.00 29.38 177 ARG A C 1
ATOM 1351 O O . ARG A 1 177 ? -21.585 16.112 16.634 1.00 29.38 177 ARG A O 1
ATOM 1358 N N . LEU A 1 178 ? -20.455 17.214 18.211 1.00 33.41 178 LEU A N 1
ATOM 1359 C CA . LEU A 1 178 ? -19.547 16.145 18.657 1.00 33.41 178 LEU A CA 1
ATOM 1360 C C . LEU A 1 178 ? -19.032 16.556 20.052 1.00 33.41 178 LEU A C 1
ATOM 1362 O O . LEU A 1 178 ? -18.736 17.718 20.276 1.00 33.41 178 LEU A O 1
ATOM 1366 N N . THR A 1 179 ? -19.041 15.737 21.109 1.00 37.72 179 THR A N 1
ATOM 1367 C CA . THR A 1 179 ? -18.261 14.501 21.256 1.00 37.72 179 THR A CA 1
ATOM 1368 C C . THR A 1 179 ? -18.744 13.748 22.513 1.00 37.72 179 THR A C 1
ATOM 1370 O O . THR A 1 179 ? -18.236 13.955 23.611 1.00 37.72 179 THR A O 1
ATOM 1373 N N . PHE A 1 180 ? -19.719 12.838 22.400 1.00 38.41 180 PHE A N 1
ATOM 1374 C CA . PHE A 1 180 ? -20.101 11.959 23.529 1.00 38.41 180 PHE A CA 1
ATOM 1375 C C . PHE A 1 180 ? -19.093 10.813 23.771 1.00 38.41 180 PHE A C 1
ATOM 1377 O O . PHE A 1 180 ? -19.153 10.153 24.808 1.00 38.41 180 PHE A O 1
ATOM 1384 N N . CYS A 1 181 ? -18.161 10.582 22.835 1.00 36.28 181 CYS A N 1
ATOM 1385 C CA . CYS A 1 181 ? -17.219 9.460 22.870 1.00 36.28 181 CYS A CA 1
ATOM 1386 C C . CYS A 1 181 ? -16.069 9.672 23.886 1.00 36.28 181 CYS A C 1
ATOM 1388 O O . CYS A 1 181 ? -15.791 8.777 24.679 1.00 36.28 181 CYS A O 1
ATOM 1390 N N . LEU A 1 182 ? -15.455 10.868 23.940 1.00 37.84 182 LEU A N 1
ATOM 1391 C CA . LEU A 1 182 ? -14.349 11.170 24.871 1.00 37.84 182 LEU A CA 1
ATOM 1392 C C . LEU A 1 182 ? -14.807 11.459 26.315 1.00 37.84 182 LEU A C 1
ATOM 1394 O O . LEU A 1 182 ? -14.132 11.052 27.260 1.00 37.84 182 LEU A O 1
ATOM 1398 N N . ILE A 1 183 ? -15.957 12.124 26.505 1.00 38.12 183 ILE A N 1
ATOM 1399 C CA . ILE A 1 183 ? -16.391 12.628 27.827 1.00 38.12 183 ILE A CA 1
ATOM 1400 C C . ILE A 1 183 ? -16.676 11.486 28.821 1.00 38.12 183 ILE A C 1
ATOM 1402 O O . ILE A 1 183 ? -16.480 11.655 30.022 1.00 38.12 183 ILE A O 1
ATOM 1406 N N . ARG A 1 184 ? -17.084 10.295 28.355 1.00 36.66 184 ARG A N 1
ATOM 1407 C CA . ARG A 1 184 ? -17.293 9.132 29.241 1.00 36.66 184 ARG A CA 1
ATOM 1408 C C . ARG A 1 184 ? -16.030 8.320 29.532 1.00 36.66 184 ARG A C 1
ATOM 1410 O O . ARG A 1 184 ? -15.953 7.770 30.624 1.00 36.66 184 ARG A O 1
ATOM 1417 N N . LEU A 1 185 ? -15.064 8.255 28.613 1.00 38.84 185 LEU A N 1
ATOM 1418 C CA . LEU A 1 185 ? -13.871 7.414 28.789 1.00 38.84 185 LEU A CA 1
ATOM 1419 C C . LEU A 1 185 ? -12.842 8.015 29.761 1.00 38.84 185 LEU A C 1
ATOM 1421 O O . LEU A 1 185 ? -12.145 7.282 30.462 1.00 38.84 185 LEU A O 1
ATOM 1425 N N . LEU A 1 186 ? -12.768 9.346 29.853 1.00 37.09 186 LEU A N 1
ATOM 1426 C CA . LEU A 1 186 ? -11.803 10.031 30.723 1.00 37.09 186 LEU A CA 1
ATOM 1427 C C . LEU A 1 186 ? -12.219 10.041 32.208 1.00 37.09 186 LEU A C 1
ATOM 1429 O O . LEU A 1 186 ? -11.354 10.085 33.080 1.00 37.09 186 LEU A O 1
ATOM 1433 N N . LEU A 1 187 ? -13.515 9.893 32.520 1.00 34.69 187 LEU A N 1
ATOM 1434 C CA . LEU A 1 187 ? -14.031 9.809 33.899 1.00 34.69 187 LEU A CA 1
ATOM 1435 C C . LEU A 1 187 ? -13.840 8.426 34.557 1.00 34.69 187 LEU A C 1
ATOM 1437 O O . LEU A 1 187 ? -13.994 8.296 35.771 1.00 34.69 187 LEU A O 1
ATOM 1441 N N . THR A 1 188 ? -13.481 7.387 33.796 1.00 33.56 188 THR A N 1
ATOM 1442 C CA . THR A 1 188 ? -13.301 6.009 34.300 1.00 33.56 188 THR A CA 1
ATOM 1443 C C . THR A 1 188 ? -11.848 5.605 34.560 1.00 33.56 188 THR A C 1
ATOM 1445 O O . THR A 1 188 ? -11.609 4.529 35.115 1.00 33.56 188 THR A O 1
ATOM 1448 N N . LYS A 1 189 ? -10.870 6.473 34.258 1.00 34.16 189 LYS A N 1
ATOM 1449 C CA . LYS A 1 189 ? -9.432 6.172 34.414 1.00 34.16 189 LYS A CA 1
ATOM 1450 C C . LYS A 1 189 ? -8.988 5.936 35.865 1.00 34.16 189 LYS A C 1
ATOM 1452 O O . LYS A 1 189 ? -7.903 5.417 36.094 1.00 34.16 189 LYS A O 1
ATOM 1457 N N . ALA A 1 190 ? -9.825 6.262 36.850 1.00 33.50 190 ALA A N 1
ATOM 1458 C CA . ALA A 1 190 ? -9.467 6.104 38.254 1.00 33.50 190 ALA A CA 1
ATOM 1459 C C . ALA A 1 190 ? -9.550 4.656 38.791 1.00 33.50 190 ALA A C 1
ATOM 1461 O O . ALA A 1 190 ? -9.027 4.428 39.878 1.00 33.50 190 ALA A O 1
ATOM 1462 N N . ILE A 1 191 ? -10.192 3.676 38.116 1.00 37.38 191 ILE A N 1
ATOM 1463 C CA . ILE A 1 191 ? -10.406 2.333 38.728 1.00 37.38 191 ILE A CA 1
ATOM 1464 C C . ILE A 1 191 ? -10.280 1.109 37.775 1.00 37.38 191 ILE A C 1
ATOM 1466 O O . ILE A 1 191 ? -10.398 -0.017 38.254 1.00 37.38 191 ILE A O 1
ATOM 1470 N N . ARG A 1 192 ? -10.016 1.211 36.459 1.00 39.38 192 ARG A N 1
ATOM 1471 C CA . ARG A 1 192 ? -10.001 -0.003 35.595 1.00 39.38 192 ARG A CA 1
ATOM 1472 C C . ARG A 1 192 ? -8.814 -0.129 34.641 1.00 39.38 192 ARG A C 1
ATOM 1474 O O . ARG A 1 192 ? -8.679 0.639 33.704 1.00 39.38 192 ARG A O 1
ATOM 1481 N N . SER A 1 193 ? -8.033 -1.188 34.858 1.00 39.34 193 SER A N 1
ATOM 1482 C CA . SER A 1 193 ? -6.984 -1.740 33.992 1.00 39.34 193 SER A CA 1
ATOM 1483 C C . SER A 1 193 ? -7.540 -2.779 33.000 1.00 39.34 193 SER A C 1
ATOM 1485 O O . SER A 1 193 ? -6.963 -3.855 32.838 1.00 39.34 193 SER A O 1
ATOM 1487 N N . SER A 1 194 ? -8.739 -2.568 32.448 1.00 48.38 194 SER A N 1
ATOM 1488 C CA . SER A 1 194 ? -9.377 -3.583 31.604 1.00 48.38 194 SER A CA 1
ATOM 1489 C C . SER A 1 194 ? -9.223 -3.249 30.126 1.00 48.38 194 SER A C 1
ATOM 1491 O O . SER A 1 194 ? -9.931 -2.380 29.627 1.00 48.38 194 SER A O 1
ATOM 1493 N N . ASN A 1 195 ? -8.405 -4.035 29.422 1.00 56.72 195 ASN A N 1
ATOM 1494 C CA . ASN A 1 195 ? -8.358 -4.154 27.954 1.00 56.72 195 ASN A CA 1
ATOM 1495 C C . ASN A 1 195 ? -9.639 -4.778 27.366 1.00 56.72 195 ASN A C 1
ATOM 1497 O O . ASN A 1 195 ? -9.610 -5.469 26.346 1.00 56.72 195 ASN A O 1
ATOM 1501 N N . GLU A 1 196 ? -10.768 -4.631 28.061 1.00 68.25 196 GLU A N 1
ATOM 1502 C CA . GLU A 1 196 ? -12.042 -5.098 27.550 1.00 68.25 196 GLU A CA 1
ATOM 1503 C C . GLU A 1 196 ? -12.521 -4.091 26.505 1.00 68.25 196 GLU A C 1
ATOM 1505 O O . GLU A 1 196 ? -12.563 -2.894 26.790 1.00 68.25 196 GLU A O 1
ATOM 1510 N N . PRO A 1 197 ? -12.880 -4.551 25.298 1.00 77.12 197 PRO A N 1
ATOM 1511 C CA . PRO A 1 197 ? -13.476 -3.666 24.322 1.00 77.12 197 PRO A CA 1
ATOM 1512 C C . PRO A 1 197 ? -14.801 -3.138 24.880 1.00 77.12 197 PRO A C 1
ATOM 1514 O O . PRO A 1 197 ? -15.564 -3.879 25.511 1.00 77.12 197 PRO A O 1
ATOM 1517 N N . GLU A 1 198 ? -15.078 -1.860 24.648 1.00 83.31 198 GLU A N 1
ATOM 1518 C CA . GLU A 1 198 ? -16.227 -1.173 25.236 1.00 83.31 198 GLU A CA 1
ATOM 1519 C C . GLU A 1 198 ? -17.230 -0.758 24.162 1.00 83.31 198 GLU A C 1
ATOM 1521 O O . GLU A 1 198 ? -16.868 -0.367 23.053 1.00 83.31 198 GLU A O 1
ATOM 1526 N N . GLU A 1 199 ? -18.515 -0.816 24.500 1.00 88.00 199 GLU A N 1
ATOM 1527 C CA . GLU A 1 199 ? -19.597 -0.355 23.637 1.00 88.00 199 GLU A CA 1
ATOM 1528 C C . GLU A 1 199 ? -20.388 0.745 24.341 1.00 88.00 199 GLU A C 1
ATOM 1530 O O . GLU A 1 199 ? -20.878 0.577 25.459 1.00 88.00 199 GLU A O 1
ATOM 1535 N N . THR A 1 200 ? -20.546 1.879 23.663 1.00 83.19 200 THR A N 1
ATOM 1536 C CA . THR A 1 200 ? -21.428 2.967 24.088 1.00 83.19 200 THR A CA 1
ATOM 1537 C C . THR A 1 200 ? -22.609 3.095 23.125 1.00 83.19 200 THR A C 1
ATOM 1539 O O . THR A 1 200 ? -22.717 2.373 22.130 1.00 83.19 200 THR A O 1
ATOM 1542 N N . ALA A 1 201 ? -23.520 4.033 23.397 1.00 78.56 201 ALA A N 1
ATOM 1543 C CA . ALA A 1 201 ? -24.617 4.329 22.476 1.00 78.56 201 ALA A CA 1
ATOM 1544 C C . ALA A 1 201 ? -24.117 4.794 21.092 1.00 78.56 201 ALA A C 1
ATOM 1546 O O . ALA A 1 201 ? -24.793 4.558 20.096 1.00 78.56 201 ALA A O 1
ATOM 1547 N N . THR A 1 202 ? -22.938 5.421 21.024 1.00 82.94 202 THR A N 1
ATOM 1548 C CA . THR A 1 202 ? -22.426 6.079 19.811 1.00 82.94 202 THR A CA 1
ATOM 1549 C C . THR A 1 202 ? -21.157 5.450 19.248 1.00 82.94 202 THR A C 1
ATOM 1551 O O . THR A 1 202 ? -20.860 5.673 18.079 1.00 82.94 202 THR A O 1
ATOM 1554 N N . CYS A 1 203 ? -20.411 4.670 20.034 1.00 88.56 203 CYS A N 1
ATOM 1555 C CA . CYS A 1 203 ? -19.096 4.168 19.639 1.00 88.56 203 CYS A CA 1
ATOM 1556 C C . CYS A 1 203 ? -18.840 2.720 20.078 1.00 88.56 203 CYS A C 1
ATOM 1558 O O . CYS A 1 203 ? -19.491 2.206 20.992 1.00 88.56 203 CYS A O 1
ATOM 1560 N N . LEU A 1 204 ? -17.839 2.103 19.455 1.00 93.19 204 LEU A N 1
ATOM 1561 C CA . LEU A 1 204 ? -17.177 0.867 19.881 1.00 93.19 204 LEU A CA 1
ATOM 1562 C C . LEU A 1 204 ? -15.693 1.175 20.071 1.00 93.19 204 LEU A C 1
ATOM 1564 O O . LEU A 1 204 ? -15.100 1.807 19.202 1.00 93.19 204 LEU A O 1
ATOM 1568 N N . VAL A 1 205 ? -15.096 0.758 21.181 1.00 93.12 205 VAL A N 1
ATOM 1569 C CA . VAL A 1 205 ? -13.730 1.147 21.554 1.00 93.12 205 VAL A CA 1
ATOM 1570 C C . VAL A 1 205 ? -12.851 -0.089 21.705 1.00 93.12 205 VAL A C 1
ATOM 1572 O O . VAL A 1 205 ? -13.203 -1.029 22.419 1.00 93.12 205 VAL A O 1
ATOM 1575 N N . LEU A 1 206 ? -11.686 -0.056 21.059 1.00 94.75 206 LEU A N 1
ATOM 1576 C CA . LEU A 1 206 ? -10.540 -0.913 21.342 1.00 94.75 206 LEU A CA 1
ATOM 1577 C C . LEU A 1 206 ? -9.489 -0.065 22.050 1.00 94.75 206 LEU A C 1
ATOM 1579 O O . LEU A 1 206 ? -9.052 0.942 21.499 1.00 94.75 206 LEU A O 1
ATOM 1583 N N . GLN A 1 207 ? -9.088 -0.454 23.257 1.00 92.94 207 GLN A N 1
ATOM 1584 C CA . GLN A 1 207 ? -8.071 0.284 23.997 1.00 92.94 207 GLN A CA 1
ATOM 1585 C C . GLN A 1 207 ? -7.195 -0.622 24.854 1.00 92.94 207 GLN A C 1
ATOM 1587 O O . GLN A 1 207 ? -7.639 -1.677 25.313 1.00 92.94 207 GLN A O 1
ATOM 1592 N N . ASN A 1 208 ? -5.976 -0.156 25.090 1.00 91.94 208 ASN A N 1
ATOM 1593 C CA . ASN A 1 208 ? -5.102 -0.593 26.168 1.00 91.94 208 ASN A CA 1
ATOM 1594 C C . ASN A 1 208 ? -4.439 0.630 26.824 1.00 91.94 208 ASN A C 1
ATOM 1596 O O . ASN A 1 208 ? -4.852 1.766 26.588 1.00 91.94 208 ASN A O 1
ATOM 1600 N N . ASP A 1 209 ? -3.411 0.414 27.645 1.00 89.44 209 ASP A N 1
ATOM 1601 C CA . ASP A 1 209 ? -2.724 1.490 28.373 1.00 89.44 209 ASP A CA 1
ATOM 1602 C C . ASP A 1 209 ? -2.119 2.582 27.468 1.00 89.44 209 ASP A C 1
ATOM 1604 O O . ASP A 1 209 ? -1.855 3.691 27.941 1.00 89.44 209 ASP A O 1
ATOM 1608 N N . ARG A 1 210 ? -1.891 2.285 26.181 1.00 94.00 210 ARG A N 1
ATOM 1609 C CA . ARG A 1 210 ? -1.174 3.157 25.242 1.00 94.00 210 ARG A CA 1
ATOM 1610 C C . ARG A 1 210 ? -1.990 3.559 24.023 1.00 94.00 210 ARG A C 1
ATOM 1612 O O . ARG A 1 210 ? -1.972 4.733 23.664 1.00 94.00 210 ARG A O 1
ATOM 1619 N N . LEU A 1 211 ? -2.662 2.610 23.376 1.00 96.25 211 LEU A N 1
ATOM 1620 C CA . LEU A 1 211 ? -3.418 2.831 22.145 1.00 96.25 211 LEU A CA 1
ATOM 1621 C C . LEU A 1 211 ? -4.920 2.817 22.437 1.00 96.25 211 LEU A C 1
ATOM 1623 O O . LEU A 1 211 ? -5.418 1.897 23.082 1.00 96.25 211 LEU A O 1
ATOM 1627 N N . LEU A 1 212 ? -5.645 3.792 21.894 1.00 94.88 212 LEU A N 1
ATOM 1628 C CA . LEU A 1 212 ? -7.106 3.824 21.869 1.00 94.88 212 LEU A CA 1
ATOM 1629 C C . LEU A 1 212 ? -7.571 4.072 20.438 1.00 94.88 212 LEU A C 1
ATOM 1631 O O . LEU A 1 212 ? -7.164 5.050 19.819 1.00 94.88 212 LEU A O 1
ATOM 1635 N N . ALA A 1 213 ? -8.460 3.218 19.938 1.00 95.75 213 ALA A N 1
ATOM 1636 C CA . ALA A 1 213 ? -9.162 3.378 18.672 1.00 95.75 213 ALA A CA 1
ATOM 1637 C C . ALA A 1 213 ? -10.674 3.254 18.909 1.00 95.75 213 ALA A C 1
ATOM 1639 O O . ALA A 1 213 ? -11.139 2.235 19.426 1.00 95.75 213 ALA A O 1
ATOM 1640 N N . ALA A 1 214 ? -11.454 4.267 18.526 1.00 94.12 214 ALA A N 1
ATOM 1641 C CA . ALA A 1 214 ? -12.910 4.238 18.644 1.00 94.12 214 ALA A CA 1
ATOM 1642 C C . ALA A 1 214 ? -13.581 4.331 17.273 1.00 94.12 214 ALA A C 1
ATOM 1644 O O . ALA A 1 214 ? -13.339 5.271 16.520 1.00 94.12 214 ALA A O 1
ATOM 1645 N N . VAL A 1 215 ? -14.444 3.359 16.976 1.00 94.19 215 VAL A N 1
ATOM 1646 C CA . VAL A 1 215 ? -15.307 3.330 15.793 1.00 94.19 215 VAL A CA 1
ATOM 1647 C C . VAL A 1 215 ? -16.619 4.031 16.124 1.00 94.19 215 VAL A C 1
ATOM 1649 O O . VAL A 1 215 ? -17.354 3.596 17.016 1.00 94.19 215 VAL A O 1
ATOM 1652 N N . ASN A 1 216 ? -16.946 5.084 15.386 1.00 89.88 216 ASN A N 1
ATOM 1653 C CA . ASN A 1 216 ? -18.218 5.783 15.490 1.00 89.88 216 ASN A CA 1
ATOM 1654 C C . ASN A 1 216 ? -19.303 5.015 14.734 1.00 89.88 216 ASN A C 1
ATOM 1656 O O . ASN A 1 216 ? -19.225 4.816 13.525 1.00 89.88 216 ASN A O 1
ATOM 1660 N N . LYS A 1 217 ? -20.356 4.607 15.445 1.00 88.19 217 LYS A N 1
ATOM 1661 C CA . LYS A 1 217 ? -21.420 3.762 14.889 1.00 88.19 217 LYS A CA 1
ATOM 1662 C C . LYS A 1 217 ? -22.214 4.429 13.767 1.00 88.19 217 LYS A C 1
ATOM 1664 O O . LYS A 1 217 ? -22.812 3.715 12.967 1.00 88.19 217 LYS A O 1
ATOM 1669 N N . SER A 1 218 ? -22.245 5.763 13.729 1.00 84.44 218 SER A N 1
ATOM 1670 C CA . SER A 1 218 ? -22.991 6.528 12.722 1.00 84.44 218 SER A CA 1
ATOM 1671 C C . SER A 1 218 ? -22.259 6.668 11.388 1.00 84.44 218 SER A C 1
ATOM 1673 O O . SER A 1 218 ? -22.909 6.847 10.364 1.00 84.44 218 SER A O 1
ATOM 1675 N N . SER A 1 219 ? -20.926 6.597 11.400 1.00 85.06 219 SER A N 1
ATOM 1676 C CA . SER A 1 219 ? -20.095 6.704 10.198 1.00 85.06 219 SER A CA 1
ATOM 1677 C C . SER A 1 219 ? -19.392 5.397 9.827 1.00 85.06 219 SER A C 1
ATOM 1679 O O . SER A 1 219 ? -18.918 5.272 8.703 1.00 85.06 219 SER A O 1
ATOM 1681 N N . GLY A 1 220 ? -19.270 4.454 10.768 1.00 88.81 220 GLY A N 1
ATOM 1682 C CA . GLY A 1 220 ? -18.444 3.247 10.660 1.00 88.81 220 GLY A CA 1
ATOM 1683 C C . GLY A 1 220 ? -16.941 3.513 10.646 1.00 88.81 220 GLY A C 1
ATOM 1684 O O . GLY A 1 220 ? -16.158 2.582 10.474 1.00 88.81 220 GLY A O 1
ATOM 1685 N N . ALA A 1 221 ? -16.532 4.764 10.854 1.00 90.50 221 ALA A N 1
ATOM 1686 C CA . ALA A 1 221 ? -15.148 5.201 10.803 1.00 90.50 221 ALA A CA 1
ATOM 1687 C C . ALA A 1 221 ? -14.497 5.170 12.190 1.00 90.50 221 ALA A C 1
ATOM 1689 O O . ALA A 1 221 ? -15.142 5.489 13.191 1.00 90.50 221 ALA A O 1
ATOM 1690 N N . ILE A 1 222 ? -13.196 4.866 12.237 1.00 93.38 222 ILE A N 1
ATOM 1691 C CA . ILE A 1 222 ? -12.368 5.205 13.397 1.00 93.38 222 ILE A CA 1
ATOM 1692 C C . ILE A 1 222 ? -12.168 6.722 13.377 1.00 93.38 222 ILE A C 1
ATOM 1694 O O . ILE A 1 222 ? -11.405 7.221 12.554 1.00 93.38 222 ILE A O 1
ATOM 1698 N N . ASP A 1 223 ? -12.863 7.457 14.238 1.00 88.31 223 ASP A N 1
ATOM 1699 C CA . ASP A 1 223 ? -12.771 8.924 14.324 1.00 88.31 223 ASP A CA 1
ATOM 1700 C C . ASP A 1 223 ? -12.066 9.410 15.598 1.00 88.31 223 ASP A C 1
ATOM 1702 O O . ASP A 1 223 ? -11.816 10.604 15.755 1.00 88.31 223 ASP A O 1
ATOM 1706 N N . VAL A 1 224 ? -11.669 8.477 16.469 1.00 90.19 224 VAL A N 1
ATOM 1707 C CA . VAL A 1 224 ? -10.726 8.707 17.565 1.00 90.19 224 VAL A CA 1
ATOM 1708 C C . VAL A 1 224 ? -9.616 7.672 17.470 1.00 90.19 224 VAL A C 1
ATOM 1710 O O . VAL A 1 224 ? -9.879 6.470 17.518 1.00 90.19 224 VAL A O 1
ATOM 1713 N N . LEU A 1 225 ? -8.374 8.141 17.372 1.00 94.94 225 LEU A N 1
ATOM 1714 C CA . LEU A 1 225 ? -7.184 7.304 17.456 1.00 94.94 225 LEU A CA 1
ATOM 1715 C C . LEU A 1 225 ? -6.105 8.056 18.232 1.00 94.94 225 LEU A C 1
ATOM 1717 O O . LEU A 1 225 ? -5.647 9.112 17.786 1.00 94.94 225 LEU A O 1
ATOM 1721 N N . THR A 1 226 ? -5.709 7.524 19.386 1.00 95.62 226 THR A N 1
ATOM 1722 C CA . THR A 1 226 ? -4.653 8.116 20.209 1.00 95.62 226 THR A CA 1
ATOM 1723 C C . THR A 1 226 ? -3.580 7.102 20.572 1.00 95.62 226 THR A C 1
ATOM 1725 O O . THR A 1 226 ? -3.883 5.937 20.826 1.00 95.62 226 THR A O 1
ATOM 1728 N N . LEU A 1 227 ? -2.327 7.561 20.614 1.00 96.69 227 LEU A N 1
ATOM 1729 C CA . LEU A 1 227 ? -1.185 6.810 21.137 1.00 96.69 227 LEU A CA 1
ATOM 1730 C C . LEU A 1 227 ? -0.505 7.636 22.228 1.00 96.69 227 LEU A C 1
ATOM 1732 O O . LEU A 1 227 ? -0.087 8.764 21.978 1.00 96.69 227 LEU A O 1
ATOM 1736 N N . ASP A 1 228 ? -0.402 7.089 23.438 1.00 93.50 228 ASP A N 1
ATOM 1737 C CA . ASP A 1 228 ? 0.194 7.755 24.603 1.00 93.50 228 ASP A CA 1
ATOM 1738 C C . ASP A 1 228 ? -0.386 9.170 24.842 1.00 93.50 228 ASP A C 1
ATOM 1740 O O . ASP A 1 228 ? 0.319 10.095 25.241 1.00 93.50 228 ASP A O 1
ATOM 1744 N N . GLY A 1 229 ? -1.683 9.347 24.560 1.00 87.69 229 GLY A N 1
ATOM 1745 C CA . GLY A 1 229 ? -2.402 10.621 24.691 1.00 87.69 229 GLY A CA 1
ATOM 1746 C C . GLY A 1 229 ? -2.308 11.573 23.490 1.00 87.69 229 GLY A C 1
ATOM 1747 O O . GLY A 1 229 ? -3.055 12.548 23.455 1.00 87.69 229 GLY A O 1
ATOM 1748 N N . GLN A 1 230 ? -1.468 11.301 22.488 1.00 94.56 230 GLN A N 1
ATOM 1749 C CA . GLN A 1 230 ? -1.405 12.092 21.253 1.00 94.56 230 GLN A CA 1
ATOM 1750 C C . GLN A 1 230 ? -2.547 11.705 20.310 1.00 94.56 230 GLN A C 1
ATOM 1752 O O . GLN A 1 230 ? -2.691 10.531 19.976 1.00 94.56 230 GLN A O 1
ATOM 1757 N N . ASN A 1 231 ? -3.328 12.681 19.836 1.00 93.00 231 ASN A N 1
ATOM 1758 C CA . ASN A 1 231 ? -4.302 12.472 18.761 1.00 93.00 231 ASN A CA 1
ATOM 1759 C C . ASN A 1 231 ? -3.571 12.307 17.421 1.00 93.00 231 ASN A C 1
ATOM 1761 O O . ASN A 1 231 ? -2.834 13.203 17.011 1.00 93.00 231 ASN A O 1
ATOM 1765 N N . LEU A 1 232 ? -3.791 11.173 16.751 1.00 94.75 232 LEU A N 1
ATOM 1766 C CA . LEU A 1 232 ? -3.151 10.825 15.479 1.00 94.75 232 LEU A CA 1
ATOM 1767 C C . LEU A 1 232 ? -3.960 11.260 14.242 1.00 94.75 232 LEU A C 1
ATOM 1769 O O . LEU A 1 232 ? -3.425 11.248 13.134 1.00 94.75 232 LEU A O 1
ATOM 1773 N N . LEU A 1 233 ? -5.239 11.622 14.409 1.00 89.88 233 LEU A N 1
ATOM 1774 C CA . LEU A 1 233 ? -6.163 11.966 13.317 1.00 89.88 233 LEU A CA 1
ATOM 1775 C C . LEU A 1 233 ? -6.388 13.465 13.143 1.00 89.88 233 LEU A C 1
ATOM 1777 O O . LEU A 1 233 ? -6.748 13.875 12.045 1.00 89.88 233 LEU A O 1
ATOM 1781 N N . GLY A 1 234 ? -6.189 14.259 14.194 1.00 82.38 234 GLY A N 1
ATOM 1782 C CA . GLY A 1 234 ? -6.523 15.685 14.211 1.00 82.38 234 GLY A CA 1
ATOM 1783 C C . GLY A 1 234 ? -7.920 15.997 14.736 1.00 82.38 234 GLY A C 1
ATOM 1784 O O . GLY A 1 234 ? -8.674 15.100 15.124 1.00 82.38 234 GLY A O 1
ATOM 1785 N N . SER A 1 235 ? -8.243 17.288 14.806 1.00 68.56 235 SER A N 1
ATOM 1786 C CA . SER A 1 235 ? -9.562 17.759 15.223 1.00 68.56 235 SER A CA 1
ATOM 1787 C C . SER A 1 235 ? -10.575 17.611 14.087 1.00 68.56 235 SER A C 1
ATOM 1789 O O . SER A 1 235 ? -10.246 17.655 12.899 1.00 68.56 235 SER A O 1
ATOM 1791 N N . GLN A 1 236 ? -11.841 17.418 14.446 1.00 62.41 236 GLN A N 1
ATOM 1792 C CA . GLN A 1 236 ? -12.901 17.426 13.449 1.00 62.41 236 GLN A CA 1
ATOM 1793 C C . GLN A 1 236 ? -13.118 18.837 12.917 1.00 62.41 236 GLN A C 1
ATOM 1795 O O . GLN A 1 236 ? -13.199 19.795 13.684 1.00 62.41 236 GLN A O 1
ATOM 1800 N N . ASN A 1 237 ? -13.272 18.943 11.600 1.00 57.16 237 ASN A N 1
ATOM 1801 C CA . ASN A 1 237 ? -13.330 20.190 10.844 1.00 57.16 237 ASN A CA 1
ATOM 1802 C C . ASN A 1 237 ? -12.007 20.968 10.798 1.00 57.16 237 ASN A C 1
ATOM 1804 O O . ASN A 1 237 ? -12.036 22.185 10.617 1.00 57.16 237 ASN A O 1
ATOM 1808 N N . TYR A 1 238 ? -10.853 20.302 10.919 1.00 55.66 238 TYR A N 1
ATOM 1809 C CA . TYR A 1 238 ? -9.578 20.937 10.584 1.00 55.66 238 TYR A CA 1
ATOM 1810 C C . TYR A 1 238 ? -9.602 21.376 9.105 1.00 55.66 238 TYR A C 1
ATOM 1812 O O . TYR A 1 238 ? -9.850 20.578 8.199 1.00 55.66 238 TYR A O 1
ATOM 1820 N N . VAL A 1 239 ? -9.459 22.689 8.885 1.00 52.06 239 VAL A N 1
ATOM 1821 C CA . VAL A 1 239 ? -9.843 23.376 7.631 1.00 52.06 239 VAL A CA 1
ATOM 1822 C C . VAL A 1 239 ? -8.706 23.407 6.599 1.00 52.06 239 VAL A C 1
ATOM 1824 O O . VAL A 1 239 ? -8.945 23.694 5.428 1.00 52.06 239 VAL A O 1
ATOM 1827 N N . ALA A 1 240 ? -7.470 23.115 7.012 1.00 54.97 240 ALA A N 1
ATOM 1828 C CA . ALA A 1 240 ? -6.337 22.975 6.103 1.00 54.97 240 ALA A CA 1
ATOM 1829 C C . ALA A 1 240 ? -6.180 21.487 5.752 1.00 54.97 240 ALA A C 1
ATOM 1831 O O . ALA A 1 240 ? -5.726 20.735 6.603 1.00 54.97 240 ALA A O 1
ATOM 1832 N N . PRO A 1 241 ? -6.587 21.018 4.563 1.00 56.34 241 PRO A N 1
ATOM 1833 C CA . PRO A 1 241 ? -6.441 19.605 4.229 1.00 56.34 241 PRO A CA 1
ATOM 1834 C C . PRO A 1 241 ? -4.964 19.175 4.293 1.00 56.34 241 PRO A C 1
ATOM 1836 O O . PRO A 1 241 ? -4.059 19.981 4.072 1.00 56.34 241 PRO A O 1
ATOM 1839 N N . THR A 1 242 ? -4.721 17.924 4.678 1.00 52.38 242 THR A N 1
ATOM 1840 C CA . THR A 1 242 ? -3.422 17.247 4.573 1.00 52.38 242 THR A CA 1
ATOM 1841 C C . THR A 1 242 ? -3.148 16.863 3.118 1.00 52.38 242 THR A C 1
ATOM 1843 O O . THR A 1 242 ? -4.102 16.612 2.382 1.00 52.38 242 THR A O 1
ATOM 1846 N N . PRO A 1 243 ? -1.870 16.769 2.696 1.00 51.50 243 PRO A N 1
ATOM 1847 C CA . PRO A 1 243 ? -1.512 16.289 1.365 1.00 51.50 243 PRO A CA 1
ATOM 1848 C C . PRO A 1 243 ? -2.283 15.015 0.997 1.00 51.50 243 PRO A C 1
ATOM 1850 O O . PRO A 1 243 ? -2.377 14.090 1.798 1.00 51.50 243 PRO A O 1
ATOM 1853 N N . GLY A 1 244 ? -2.898 14.998 -0.185 1.00 49.19 244 GLY A N 1
ATOM 1854 C CA . GLY A 1 244 ? -3.530 13.793 -0.724 1.00 49.19 244 GLY A CA 1
ATOM 1855 C C . GLY A 1 244 ? -4.876 14.030 -1.404 1.00 49.19 244 GLY A C 1
ATOM 1856 O O . GLY A 1 244 ? -5.873 14.329 -0.760 1.00 49.19 244 GLY A O 1
ATOM 1857 N N . GLY A 1 245 ? -4.893 13.818 -2.724 1.00 45.94 245 GLY A N 1
ATOM 1858 C CA . GLY A 1 245 ? -6.052 13.393 -3.523 1.00 45.94 245 GLY A CA 1
ATOM 1859 C C . GLY A 1 245 ? -7.354 14.221 -3.559 1.00 45.94 245 GLY A C 1
ATOM 1860 O O . GLY A 1 245 ? -7.747 14.951 -2.664 1.00 45.94 245 GLY A O 1
ATOM 1861 N N . SER A 1 246 ? -8.116 14.029 -4.637 1.00 35.81 246 SER A N 1
ATOM 1862 C CA . SER A 1 246 ? -9.443 14.622 -4.879 1.00 35.81 246 SER A CA 1
ATOM 1863 C C . SER A 1 246 ? -10.611 13.879 -4.199 1.00 35.81 246 SER A C 1
ATOM 1865 O O . SER A 1 246 ? -11.770 14.255 -4.381 1.00 35.81 246 SER A O 1
ATOM 1867 N N . THR A 1 247 ? -10.346 12.811 -3.437 1.00 40.12 247 THR A N 1
ATOM 1868 C CA . THR A 1 247 ? -11.372 11.886 -2.924 1.00 40.12 247 THR A CA 1
ATOM 1869 C C . THR A 1 247 ? -11.600 12.049 -1.420 1.00 40.12 247 THR A C 1
ATOM 1871 O O . THR A 1 247 ? -11.210 11.215 -0.603 1.00 40.12 247 THR A O 1
ATOM 1874 N N . GLY A 1 248 ? -12.266 13.140 -1.052 1.00 43.12 248 GLY A N 1
ATOM 1875 C CA . GLY A 1 248 ? -12.791 13.378 0.291 1.00 43.12 248 GLY A CA 1
ATOM 1876 C C . GLY A 1 248 ? -13.071 14.858 0.520 1.00 43.12 248 GLY A C 1
ATOM 1877 O O . GLY A 1 248 ? -12.403 15.709 -0.051 1.00 43.12 248 GLY A O 1
ATOM 1878 N N . SER A 1 249 ? -14.032 15.196 1.382 1.00 45.53 249 SER A N 1
ATOM 1879 C CA . SER A 1 249 ? -14.242 16.594 1.787 1.00 45.53 249 SER A CA 1
ATOM 1880 C C . SER A 1 249 ? -13.100 17.146 2.655 1.00 45.53 249 SER A C 1
ATOM 1882 O O . SER A 1 249 ? -13.220 18.273 3.113 1.00 45.53 249 SER A O 1
ATOM 1884 N N . GLY A 1 250 ? -12.055 16.349 2.944 1.00 51.28 250 GLY A N 1
ATOM 1885 C CA . GLY A 1 250 ? -10.848 16.710 3.704 1.00 51.28 250 GLY A CA 1
ATOM 1886 C C . GLY A 1 250 ? -11.060 16.978 5.196 1.00 51.28 250 GLY A C 1
ATOM 1887 O O . GLY A 1 250 ? -10.191 16.678 5.990 1.00 51.28 250 GLY A O 1
ATOM 1888 N N . ASN A 1 251 ? -12.241 17.449 5.594 1.00 55.84 251 ASN A N 1
ATOM 1889 C CA . ASN A 1 251 ? -12.482 18.093 6.887 1.00 55.84 251 ASN A CA 1
ATOM 1890 C C . ASN A 1 251 ? -12.248 17.228 8.137 1.00 55.84 251 ASN A C 1
ATOM 1892 O O . ASN A 1 251 ? -12.074 17.784 9.217 1.00 55.84 251 ASN A O 1
ATOM 1896 N N . ASN A 1 252 ? -12.266 15.894 8.032 1.00 72.25 252 ASN A N 1
ATOM 1897 C CA . ASN A 1 252 ? -12.174 14.997 9.187 1.00 72.25 252 ASN A CA 1
ATOM 1898 C C . ASN A 1 252 ? -11.149 13.885 8.954 1.00 72.25 252 ASN A C 1
ATOM 1900 O O . ASN A 1 252 ? -11.221 13.165 7.945 1.00 72.25 252 ASN A O 1
ATOM 1904 N N . GLY A 1 253 ? -10.255 13.726 9.933 1.00 85.06 253 GLY A N 1
ATOM 1905 C CA . GLY A 1 253 ? -9.330 12.607 10.006 1.00 85.06 253 GLY A CA 1
ATOM 1906 C C . GLY A 1 253 ? -10.068 11.290 10.251 1.00 85.06 253 GLY A C 1
ATOM 1907 O O . GLY A 1 253 ? -11.032 11.240 11.014 1.00 85.06 253 GLY A O 1
ATOM 1908 N N . ILE A 1 254 ? -9.633 10.230 9.577 1.00 90.44 254 ILE A N 1
ATOM 1909 C CA . ILE A 1 254 ? -10.197 8.884 9.670 1.00 90.44 254 ILE A CA 1
ATOM 1910 C C . ILE A 1 254 ? -9.052 7.886 9.867 1.00 90.44 254 ILE A C 1
ATOM 1912 O O . ILE A 1 254 ? -8.093 7.857 9.093 1.00 90.44 254 ILE A O 1
ATOM 1916 N N . GLY A 1 255 ? -9.152 7.075 10.921 1.00 93.69 255 GLY A N 1
ATOM 1917 C CA . GLY A 1 255 ? -8.252 5.957 11.198 1.00 93.69 255 GLY A CA 1
ATOM 1918 C C . GLY A 1 255 ? -8.366 4.851 10.148 1.00 93.69 255 GLY A C 1
ATOM 1919 O O . GLY A 1 255 ? -9.141 4.986 9.216 1.00 93.69 255 GLY A O 1
ATOM 1920 N N . PRO A 1 256 ? -7.628 3.739 10.264 1.00 95.62 256 PRO A N 1
ATOM 1921 C CA . PRO A 1 256 ? -7.632 2.690 9.243 1.00 95.62 256 PRO A CA 1
ATOM 1922 C C . PRO A 1 256 ? -9.042 2.206 8.847 1.00 95.62 256 PRO A C 1
ATOM 1924 O O . PRO A 1 256 ? -9.737 1.607 9.668 1.00 95.62 256 PRO A O 1
ATOM 1927 N N . TYR A 1 257 ? -9.461 2.417 7.597 1.00 94.56 257 TYR A N 1
ATOM 1928 C CA . TYR A 1 257 ? -10.798 2.077 7.083 1.00 94.56 257 TYR A CA 1
ATOM 1929 C C . TYR A 1 257 ? -10.738 1.391 5.712 1.00 94.56 257 TYR A C 1
ATOM 1931 O O . TYR A 1 257 ? -9.754 1.536 4.987 1.00 94.56 257 TYR A O 1
ATOM 1939 N N . LEU A 1 258 ? -11.777 0.627 5.376 1.00 95.62 258 LEU A N 1
ATOM 1940 C CA . LEU A 1 258 ? -11.948 -0.030 4.083 1.00 95.62 258 LEU A CA 1
ATOM 1941 C C . LEU A 1 258 ? -12.604 0.916 3.078 1.00 95.62 258 LEU A C 1
ATOM 1943 O O . LEU A 1 258 ? -13.645 1.499 3.363 1.00 95.62 258 LEU A O 1
ATOM 1947 N N . ASP A 1 259 ? -12.050 0.983 1.875 1.00 93.88 259 ASP A N 1
ATOM 1948 C CA . ASP A 1 259 ? -12.628 1.686 0.738 1.00 93.88 259 ASP A CA 1
ATOM 1949 C C . ASP A 1 259 ? -12.527 0.812 -0.516 1.00 93.88 259 ASP A C 1
ATOM 1951 O O . ASP A 1 259 ? -11.563 0.065 -0.709 1.00 93.88 259 ASP A O 1
ATOM 1955 N N . CYS A 1 260 ? -13.537 0.860 -1.377 1.00 93.44 260 CYS A N 1
ATOM 1956 C CA . CYS A 1 260 ? -13.524 0.097 -2.617 1.00 93.44 260 CYS A CA 1
ATOM 1957 C C . CYS A 1 260 ? -14.091 0.910 -3.772 1.00 93.44 260 CYS A C 1
ATOM 1959 O O . CYS A 1 260 ? -15.084 1.606 -3.602 1.00 93.44 260 CYS A O 1
ATOM 1961 N N . TYR A 1 261 ? -13.554 0.729 -4.974 1.00 93.88 261 TYR A N 1
ATOM 1962 C CA . TYR A 1 261 ? -14.287 0.977 -6.211 1.00 93.88 261 TYR A CA 1
ATOM 1963 C C . TYR A 1 261 ? -14.916 -0.353 -6.629 1.00 93.88 261 TYR A C 1
ATOM 1965 O O . TYR A 1 261 ? -14.344 -1.135 -7.393 1.00 93.88 261 TYR A O 1
ATOM 1973 N N . CYS A 1 262 ? -16.072 -0.667 -6.044 1.00 92.31 262 CYS A N 1
ATOM 1974 C CA . CYS A 1 262 ? -16.683 -1.995 -6.171 1.00 92.31 262 CYS A CA 1
ATOM 1975 C C . CYS A 1 262 ? -18.209 -1.994 -6.330 1.00 92.31 262 CYS A C 1
ATOM 1977 O O . CYS A 1 262 ? -18.854 -3.049 -6.258 1.00 92.31 262 CYS A O 1
ATOM 1979 N N . ILE A 1 263 ? -18.793 -0.818 -6.573 1.00 92.81 263 ILE A N 1
ATOM 1980 C CA . ILE A 1 263 ? -20.218 -0.651 -6.868 1.00 92.81 263 ILE A CA 1
ATOM 1981 C C . ILE A 1 263 ? -20.417 0.036 -8.233 1.00 92.81 263 ILE A C 1
ATOM 1983 O O . ILE A 1 263 ? -19.497 0.708 -8.707 1.00 92.81 263 ILE A O 1
ATOM 1987 N N . PRO A 1 264 ? -21.606 -0.068 -8.865 1.00 90.19 264 PRO A N 1
ATOM 1988 C CA . PRO A 1 264 ? -21.834 0.509 -10.196 1.00 90.19 264 PRO A CA 1
ATOM 1989 C C . PRO A 1 264 ? -21.661 2.028 -10.285 1.00 90.19 264 PRO A C 1
ATOM 1991 O O . PRO A 1 264 ? -21.390 2.554 -11.359 1.00 90.19 264 PRO A O 1
ATOM 1994 N N . SER A 1 265 ? -21.832 2.745 -9.170 1.00 88.56 265 SER A N 1
ATOM 1995 C CA . SER A 1 265 ? -21.631 4.196 -9.096 1.00 88.56 265 SER A CA 1
ATOM 1996 C C . SER A 1 265 ? -20.211 4.610 -8.692 1.00 88.56 265 SER A C 1
ATOM 1998 O O . SER A 1 265 ? -19.975 5.799 -8.492 1.00 88.56 265 SER A O 1
ATOM 2000 N N . GLY A 1 266 ? -19.281 3.662 -8.547 1.00 90.56 266 GLY A N 1
ATOM 2001 C CA . GLY A 1 266 ? -17.882 3.925 -8.224 1.00 90.56 266 GLY A CA 1
ATOM 2002 C C . GLY A 1 266 ? -17.475 3.499 -6.818 1.00 90.56 266 GLY A C 1
ATOM 2003 O O . GLY A 1 266 ? -17.556 2.316 -6.475 1.00 90.56 266 GLY A O 1
ATOM 2004 N N . PHE A 1 267 ? -17.003 4.469 -6.030 1.00 90.38 267 PHE A N 1
ATOM 2005 C CA . PHE A 1 267 ? -16.470 4.233 -4.690 1.00 90.38 267 PHE A CA 1
ATOM 2006 C C . PHE A 1 267 ? -17.556 3.935 -3.649 1.00 90.38 267 PHE A C 1
ATOM 2008 O O . PHE A 1 267 ? -18.655 4.495 -3.690 1.00 90.38 267 PHE A O 1
ATOM 2015 N N . TYR A 1 268 ? -17.222 3.081 -2.685 1.00 92.12 268 TYR A N 1
ATOM 2016 C CA . TYR A 1 268 ? -18.045 2.744 -1.536 1.00 92.12 268 TYR A CA 1
ATOM 2017 C C . TYR A 1 268 ? -17.186 2.428 -0.309 1.00 92.12 268 TYR A C 1
ATOM 2019 O O . TYR A 1 268 ? -16.303 1.571 -0.340 1.00 92.12 268 TYR A O 1
ATOM 2027 N N . THR A 1 269 ? -17.515 3.092 0.796 1.00 93.62 269 THR A N 1
ATOM 2028 C CA . THR A 1 269 ? -16.956 2.857 2.128 1.00 93.62 269 THR A CA 1
ATOM 2029 C C . THR A 1 269 ? -18.096 2.351 3.025 1.00 93.62 269 THR A C 1
ATOM 2031 O O . THR A 1 269 ? -19.092 3.069 3.172 1.00 93.62 269 THR A O 1
ATOM 2034 N N . PRO A 1 270 ? -18.014 1.137 3.603 1.00 93.81 270 PRO A N 1
ATOM 2035 C CA . PRO A 1 270 ? -19.066 0.625 4.477 1.00 93.81 270 PRO A CA 1
ATOM 2036 C C . PRO A 1 270 ? -19.125 1.411 5.793 1.00 93.81 270 PRO A C 1
ATOM 2038 O O . PRO A 1 270 ? -18.087 1.807 6.318 1.00 93.81 270 PRO A O 1
ATOM 2041 N N . GLY A 1 271 ? -20.323 1.587 6.360 1.00 92.25 271 GLY A N 1
ATOM 2042 C CA . GLY A 1 271 ? -20.490 2.205 7.683 1.00 92.25 271 GLY A CA 1
ATOM 2043 C C . GLY A 1 271 ? -21.617 3.223 7.834 1.00 92.25 271 GLY A C 1
ATOM 2044 O O . GLY A 1 271 ? -21.858 3.679 8.948 1.00 92.25 271 GLY A O 1
ATOM 2045 N N . SER A 1 272 ? -22.286 3.610 6.746 1.00 87.25 272 SER A N 1
ATOM 2046 C CA . SER A 1 272 ? -23.167 4.791 6.725 1.00 87.25 272 SER A CA 1
ATOM 2047 C C . SER A 1 272 ? -24.624 4.518 6.345 1.00 87.25 272 SER A C 1
ATOM 2049 O O . SER A 1 272 ? -25.452 5.421 6.460 1.00 87.25 272 SER A O 1
ATOM 2051 N N . ILE A 1 273 ? -24.962 3.307 5.892 1.00 89.69 273 ILE A N 1
ATOM 2052 C CA . ILE A 1 273 ? -26.304 2.970 5.400 1.00 89.69 273 ILE A CA 1
ATOM 2053 C C . ILE A 1 273 ? -27.083 2.172 6.444 1.00 89.69 273 ILE A C 1
ATOM 2055 O O . ILE A 1 273 ? -28.134 2.614 6.899 1.00 89.69 273 ILE A O 1
ATOM 2059 N N . ASP A 1 274 ? -26.584 0.989 6.790 1.00 92.50 274 ASP A N 1
ATOM 2060 C CA . ASP A 1 274 ? -27.187 0.084 7.775 1.00 92.50 274 ASP A CA 1
ATOM 2061 C C . ASP A 1 274 ? -26.105 -0.865 8.321 1.00 92.50 274 ASP A C 1
ATOM 2063 O O . ASP A 1 274 ? -26.117 -2.078 8.064 1.00 92.50 274 ASP A O 1
ATOM 2067 N N . PRO A 1 275 ? -25.079 -0.316 8.998 1.00 95.44 275 PRO A N 1
ATOM 2068 C CA . PRO A 1 275 ? -23.972 -1.114 9.480 1.00 95.44 275 PRO A CA 1
ATOM 2069 C C . PRO A 1 275 ? -24.399 -1.959 10.680 1.00 95.44 275 PRO A C 1
ATOM 2071 O O . PRO A 1 275 ? -25.026 -1.501 11.635 1.00 95.44 275 PRO A O 1
ATOM 2074 N N . THR A 1 276 ? -23.955 -3.206 10.672 1.00 96.81 276 THR A N 1
ATOM 2075 C CA . THR A 1 276 ? -24.000 -4.092 11.833 1.00 96.81 276 THR A CA 1
ATOM 2076 C C . THR A 1 276 ? -22.614 -4.190 12.441 1.00 96.81 276 THR A C 1
ATOM 2078 O O . THR A 1 276 ? -21.608 -4.242 11.728 1.00 96.81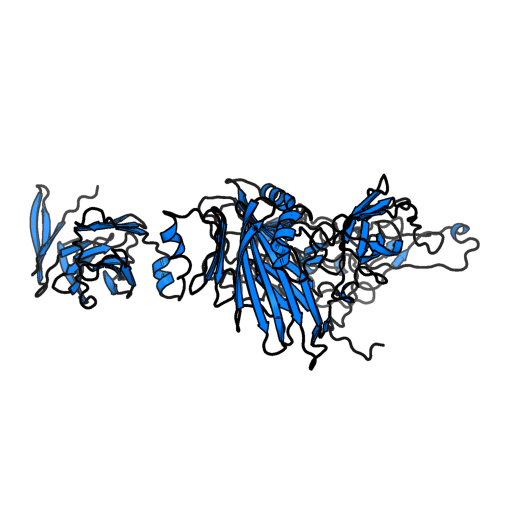 276 THR A O 1
ATOM 2081 N N . TYR A 1 277 ? -22.572 -4.241 13.767 1.00 96.44 277 TYR A N 1
ATOM 2082 C CA . TYR A 1 277 ? -21.329 -4.323 14.512 1.00 96.44 277 TYR A CA 1
ATOM 2083 C C . TYR A 1 277 ? -21.310 -5.559 15.399 1.00 96.44 277 TYR A C 1
ATOM 2085 O O . TYR A 1 277 ? -22.323 -5.933 15.991 1.00 96.44 277 TYR A O 1
ATOM 2093 N N . GLN A 1 278 ? -20.137 -6.168 15.524 1.00 95.88 278 GLN A N 1
ATOM 2094 C CA . GLN A 1 278 ? -19.874 -7.217 16.497 1.00 95.88 278 GLN A CA 1
ATOM 2095 C C . GLN A 1 278 ? -18.645 -6.849 17.320 1.00 95.88 278 GLN A C 1
ATOM 2097 O O . GLN A 1 278 ? -17.566 -6.639 16.769 1.00 95.88 278 GLN A O 1
ATOM 2102 N N . LEU A 1 279 ? -18.809 -6.838 18.642 1.00 95.88 279 LEU A N 1
ATOM 2103 C CA . LEU A 1 279 ? -17.706 -6.731 19.585 1.00 95.88 279 LEU A CA 1
ATOM 2104 C C . LEU A 1 279 ? -17.214 -8.130 19.966 1.00 95.88 279 LEU A C 1
ATOM 2106 O O . LEU A 1 279 ? -18.005 -9.021 20.288 1.00 95.88 279 LEU A O 1
ATOM 2110 N N . ILE A 1 280 ? -15.905 -8.335 19.917 1.00 96.38 280 ILE A N 1
ATOM 2111 C CA . ILE A 1 280 ? -15.242 -9.602 20.216 1.00 96.38 280 ILE A CA 1
ATOM 2112 C C . ILE A 1 280 ? -14.286 -9.373 21.372 1.00 96.38 280 ILE A C 1
ATOM 2114 O O . ILE A 1 280 ? -13.491 -8.444 21.341 1.00 96.38 280 ILE A O 1
ATOM 2118 N N . LYS A 1 281 ? -14.304 -10.274 22.350 1.00 94.44 281 LYS A N 1
ATOM 2119 C CA . LYS A 1 281 ? -13.279 -10.344 23.387 1.00 94.44 281 LYS A CA 1
ATOM 2120 C C . LYS A 1 281 ? -12.776 -11.765 23.544 1.00 94.44 281 LYS A C 1
ATOM 2122 O O . LYS A 1 281 ? -13.548 -12.718 23.400 1.00 94.44 281 LYS A O 1
ATOM 2127 N N . GLY A 1 282 ? -11.498 -11.911 23.851 1.00 94.81 282 GLY A N 1
ATOM 2128 C CA . GLY A 1 282 ? -10.912 -13.218 24.087 1.00 94.81 282 GLY A CA 1
ATOM 2129 C C . GLY A 1 282 ? -9.531 -13.154 24.710 1.00 94.81 282 GLY A C 1
ATOM 2130 O O . GLY A 1 282 ? -8.999 -12.089 25.006 1.00 94.81 282 GLY A O 1
ATOM 2131 N N . ILE A 1 283 ? -8.981 -14.341 24.920 1.00 95.69 283 ILE A N 1
ATOM 2132 C CA . ILE A 1 283 ? -7.596 -14.570 25.314 1.00 95.69 283 ILE A CA 1
ATOM 2133 C C . ILE A 1 283 ? -7.029 -15.523 24.266 1.00 95.69 283 ILE A C 1
ATOM 2135 O O . ILE A 1 283 ? -7.694 -16.496 23.891 1.00 95.69 283 ILE A O 1
ATOM 2139 N N . ASP A 1 284 ? -5.857 -15.205 23.737 1.00 96.06 284 ASP A N 1
ATOM 2140 C CA . ASP A 1 284 ? -5.219 -15.993 22.689 1.00 96.06 284 ASP A CA 1
ATOM 2141 C C . ASP A 1 284 ? -4.443 -17.206 23.239 1.00 96.06 284 ASP A C 1
ATOM 2143 O O . ASP A 1 284 ? -4.357 -17.441 24.447 1.00 96.06 284 ASP A O 1
ATOM 2147 N N . ALA A 1 285 ? -3.858 -17.999 22.339 1.00 95.62 285 ALA A N 1
ATOM 2148 C CA . ALA A 1 285 ? -3.053 -19.169 22.696 1.00 95.62 285 ALA A CA 1
ATOM 2149 C C . ALA A 1 285 ? -1.773 -18.841 23.495 1.00 95.62 285 ALA A C 1
ATOM 2151 O O . ALA A 1 285 ? -1.199 -19.732 24.119 1.00 95.62 285 ALA A O 1
ATOM 2152 N N . SER A 1 286 ? -1.326 -17.584 23.485 1.00 94.94 286 SER A N 1
ATOM 2153 C CA . SER A 1 286 ? -0.201 -17.077 24.277 1.00 94.94 286 SER A CA 1
ATOM 2154 C C . SER A 1 286 ? -0.646 -16.497 25.626 1.00 94.94 286 SER A C 1
ATOM 2156 O O . SER A 1 286 ? 0.179 -15.933 26.341 1.00 94.94 286 SER A O 1
ATOM 2158 N N . ASN A 1 287 ? -1.921 -16.665 25.996 1.00 95.44 287 ASN A N 1
ATOM 2159 C CA . ASN A 1 287 ? -2.527 -16.130 27.212 1.00 95.44 287 ASN A CA 1
ATOM 2160 C C . ASN A 1 287 ? -2.510 -14.590 27.283 1.00 95.44 287 ASN A C 1
ATOM 2162 O O . ASN A 1 287 ? -2.410 -14.017 28.369 1.00 95.44 287 ASN A O 1
ATOM 2166 N N . ILE A 1 288 ? -2.616 -13.925 26.130 1.00 95.12 288 ILE A N 1
ATOM 2167 C CA . ILE A 1 288 ? -2.727 -12.468 26.022 1.00 95.12 288 ILE A CA 1
ATOM 2168 C C . ILE A 1 288 ? -4.172 -12.107 25.676 1.00 95.12 288 ILE A C 1
ATOM 2170 O O . ILE A 1 288 ? -4.785 -12.705 24.785 1.00 95.12 288 ILE A O 1
ATOM 2174 N N . ALA A 1 289 ? -4.742 -11.156 26.417 1.00 95.69 289 ALA A N 1
ATOM 2175 C CA . ALA A 1 289 ? -6.085 -10.658 26.156 1.00 95.69 289 ALA A CA 1
ATOM 2176 C C . ALA A 1 289 ? -6.132 -9.895 24.824 1.00 95.69 289 ALA A C 1
ATOM 2178 O O . ALA A 1 289 ? -5.160 -9.259 24.421 1.00 95.69 289 ALA A O 1
ATOM 2179 N N . TYR A 1 290 ? -7.271 -9.943 24.141 1.00 96.62 290 TYR A N 1
ATOM 2180 C CA . TYR A 1 290 ? -7.502 -9.157 22.936 1.00 96.62 290 TYR A CA 1
ATOM 2181 C C . TYR A 1 290 ? -8.956 -8.691 22.839 1.00 96.62 290 TYR A C 1
ATOM 2183 O O . TYR A 1 290 ? -9.892 -9.386 23.259 1.00 96.62 290 TYR A O 1
ATOM 2191 N N . GLY A 1 291 ? -9.133 -7.524 22.227 1.00 97.31 291 GLY A N 1
ATOM 2192 C CA . GLY A 1 291 ? -10.414 -6.992 21.779 1.00 97.31 291 GLY A CA 1
ATOM 2193 C C . GLY A 1 291 ? -10.500 -7.000 20.254 1.00 97.31 291 GLY A C 1
ATOM 2194 O O . GLY A 1 291 ? -9.485 -6.950 19.561 1.00 97.31 291 GLY A O 1
ATOM 2195 N N . GLY A 1 292 ? -11.714 -7.060 19.717 1.00 97.94 292 GLY A N 1
ATOM 2196 C CA . GLY A 1 292 ? -11.951 -6.916 18.288 1.00 97.94 292 GLY A CA 1
ATOM 2197 C C . GLY A 1 292 ? -13.296 -6.284 17.960 1.00 97.94 292 GLY A C 1
ATOM 2198 O O . GLY A 1 292 ? -14.264 -6.438 18.702 1.00 97.94 292 GLY A O 1
ATOM 2199 N N . ILE A 1 293 ? -13.350 -5.587 16.832 1.00 98.38 293 ILE A N 1
ATOM 2200 C CA . ILE A 1 293 ? -14.559 -5.016 16.242 1.00 98.38 293 ILE A CA 1
ATOM 2201 C C . ILE A 1 293 ? -14.704 -5.588 14.836 1.00 98.38 293 ILE A C 1
ATOM 2203 O O . ILE A 1 293 ? -13.748 -5.598 14.061 1.00 98.38 293 ILE A O 1
ATOM 2207 N N . VAL A 1 294 ? -15.912 -6.030 14.499 1.00 98.12 294 VAL A N 1
ATOM 2208 C CA . VAL A 1 294 ? -16.306 -6.340 13.123 1.00 98.12 294 VAL A CA 1
ATOM 2209 C C . VAL A 1 294 ? -17.375 -5.349 12.699 1.00 98.12 294 VAL A C 1
ATOM 2211 O O . VAL A 1 294 ? -18.458 -5.337 13.280 1.00 98.12 294 VAL A O 1
ATOM 2214 N N . LEU A 1 295 ? -17.076 -4.553 11.680 1.00 98.06 295 LEU A N 1
ATOM 2215 C CA . LEU A 1 295 ? -18.052 -3.789 10.912 1.00 98.06 295 LEU A CA 1
ATOM 2216 C C . LEU A 1 295 ? -18.547 -4.666 9.758 1.00 98.06 295 LEU A C 1
ATOM 2218 O O . LEU A 1 295 ? -17.754 -5.320 9.078 1.00 98.06 295 LEU A O 1
ATOM 2222 N N . SER A 1 296 ? -19.853 -4.681 9.514 1.00 98.00 296 SER A N 1
ATOM 2223 C CA . SER A 1 296 ? -20.466 -5.410 8.406 1.00 98.00 296 SER A CA 1
ATOM 2224 C C . SER A 1 296 ? -21.636 -4.628 7.831 1.00 98.00 296 SER A C 1
ATOM 2226 O O . SER A 1 296 ? -22.612 -4.391 8.535 1.00 98.00 296 SER A O 1
ATOM 2228 N N . GLU A 1 297 ? -21.599 -4.329 6.539 1.00 97.75 297 GLU A N 1
ATOM 2229 C CA . GLU A 1 297 ? -22.677 -3.628 5.839 1.00 97.75 297 GLU A CA 1
ATOM 2230 C C . GLU A 1 297 ? -22.978 -4.316 4.503 1.00 97.75 297 GLU A C 1
ATOM 2232 O O . GLU A 1 297 ? -22.074 -4.790 3.809 1.00 97.75 297 GLU A O 1
ATOM 2237 N N . VAL A 1 298 ? -24.262 -4.415 4.159 1.00 97.12 298 VAL A N 1
ATOM 2238 C CA . VAL A 1 298 ? -24.707 -4.866 2.837 1.00 97.12 298 VAL A CA 1
ATOM 2239 C C . VAL A 1 298 ? -25.105 -3.633 2.050 1.00 97.12 298 VAL A C 1
ATOM 2241 O O . VAL A 1 298 ? -26.022 -2.931 2.464 1.00 97.12 298 VAL A O 1
ATOM 2244 N N . TYR A 1 299 ? -24.459 -3.391 0.912 1.00 95.62 299 TYR A N 1
ATOM 2245 C CA . TYR A 1 299 ? -24.826 -2.291 0.032 1.00 95.62 299 TYR A CA 1
ATOM 2246 C C . TYR A 1 299 ? -26.179 -2.600 -0.636 1.00 95.62 299 TYR A C 1
ATOM 2248 O O . TYR A 1 299 ? -26.238 -3.488 -1.498 1.00 95.62 299 TYR A O 1
ATOM 2256 N N . PRO A 1 300 ? -27.281 -1.916 -0.263 1.00 94.44 300 PRO A N 1
ATOM 2257 C CA . PRO A 1 300 ? -28.624 -2.373 -0.623 1.00 94.44 300 PRO A CA 1
ATOM 2258 C C . PRO A 1 300 ? -28.914 -2.465 -2.129 1.00 94.44 300 PRO A C 1
ATOM 2260 O O . PRO A 1 300 ? -29.594 -3.412 -2.523 1.00 94.44 300 PRO A O 1
ATOM 2263 N N . PRO A 1 301 ? -28.420 -1.549 -2.994 1.00 94.19 301 PRO A N 1
ATOM 2264 C CA . PRO A 1 301 ? -28.750 -1.577 -4.420 1.00 94.19 301 PRO A CA 1
ATOM 2265 C C . PRO A 1 301 ? -28.338 -2.849 -5.156 1.00 94.19 301 PRO A C 1
ATOM 2267 O O . PRO A 1 301 ? -29.006 -3.243 -6.109 1.00 94.19 301 PRO A O 1
ATOM 2270 N N . THR A 1 302 ? -27.242 -3.484 -4.745 1.00 94.56 302 THR A N 1
ATOM 2271 C CA . THR A 1 302 ? -26.676 -4.619 -5.487 1.00 94.56 302 THR A CA 1
ATOM 2272 C C . THR A 1 302 ? -26.433 -5.854 -4.620 1.00 94.56 302 THR A C 1
ATOM 2274 O O . THR A 1 302 ? -26.439 -6.962 -5.159 1.00 94.56 302 THR A O 1
ATOM 2277 N N . GLY A 1 303 ? -26.336 -5.711 -3.294 1.00 95.25 303 GLY A N 1
ATOM 2278 C CA . GLY A 1 303 ? -26.275 -6.825 -2.343 1.00 95.25 303 GLY A CA 1
ATOM 2279 C C . GLY A 1 303 ? -24.866 -7.322 -2.003 1.00 95.25 303 GLY A C 1
ATOM 2280 O O . GLY A 1 303 ? -24.729 -8.391 -1.408 1.00 95.25 303 GLY A O 1
ATOM 2281 N N . GLN A 1 304 ? -23.812 -6.585 -2.363 1.00 96.25 304 GLN A N 1
ATOM 2282 C CA . GLN A 1 304 ? -22.451 -6.847 -1.888 1.00 96.25 304 GLN A CA 1
ATOM 2283 C C . GLN A 1 304 ? -22.419 -6.648 -0.379 1.00 96.25 304 GLN A C 1
ATOM 2285 O O . GLN A 1 304 ? -22.856 -5.618 0.133 1.00 96.25 304 GLN A O 1
ATOM 2290 N N . LYS A 1 305 ? -21.848 -7.612 0.328 1.00 97.56 305 LYS A N 1
ATOM 2291 C CA . LYS A 1 305 ? -21.535 -7.509 1.743 1.00 97.56 305 LYS A CA 1
ATOM 2292 C C . LYS A 1 305 ? -20.065 -7.152 1.900 1.00 97.56 305 LYS A C 1
ATOM 2294 O O . LYS A 1 305 ? -19.204 -7.935 1.498 1.00 97.56 305 LYS A O 1
ATOM 2299 N N . LEU A 1 306 ? -19.795 -6.011 2.521 1.00 98.19 306 LEU A N 1
ATOM 2300 C CA . LEU A 1 306 ? -18.455 -5.587 2.898 1.00 98.19 306 LEU A CA 1
ATOM 2301 C C . LEU A 1 306 ? -18.289 -5.719 4.407 1.00 98.19 306 LEU A C 1
ATOM 2303 O O . LEU A 1 306 ? -19.198 -5.405 5.178 1.00 98.19 306 LEU A O 1
ATOM 2307 N N . GLN A 1 307 ? -17.132 -6.216 4.832 1.00 98.12 307 GLN A N 1
ATOM 2308 C CA . GLN A 1 307 ? -16.787 -6.306 6.243 1.00 98.12 307 GLN A CA 1
ATOM 2309 C C . GLN A 1 307 ? -15.360 -5.850 6.485 1.00 98.12 307 GLN A C 1
ATOM 2311 O O . GLN A 1 307 ? -14.457 -6.202 5.724 1.00 98.12 307 GLN A O 1
ATOM 2316 N N . GLN A 1 308 ? -15.171 -5.157 7.599 1.00 97.62 308 GLN A N 1
ATOM 2317 C CA . GLN A 1 308 ? -13.871 -4.756 8.102 1.00 97.62 308 GLN A CA 1
ATOM 2318 C C . GLN A 1 308 ? -13.705 -5.254 9.534 1.00 97.62 308 GLN A C 1
ATOM 2320 O O . GLN A 1 308 ? -14.643 -5.227 10.333 1.00 97.62 308 GLN A O 1
ATOM 2325 N N . TYR A 1 309 ? -12.510 -5.744 9.836 1.00 98.38 309 TYR A N 1
ATOM 2326 C CA . TYR A 1 309 ? -12.159 -6.316 11.125 1.00 98.38 309 TYR A CA 1
ATOM 2327 C C . TYR A 1 309 ? -10.993 -5.519 11.694 1.00 98.38 309 TYR A C 1
ATOM 2329 O O . TYR A 1 309 ? -10.010 -5.305 10.987 1.00 98.38 309 TYR A O 1
ATOM 2337 N N . TRP A 1 310 ? -11.076 -5.145 12.966 1.00 98.31 310 TRP A N 1
ATOM 2338 C CA . TRP A 1 310 ? -9.958 -4.604 13.733 1.00 98.31 310 TRP A CA 1
ATOM 2339 C C . TRP A 1 310 ? -9.792 -5.432 14.994 1.00 98.31 310 TRP A C 1
ATOM 2341 O O . TRP A 1 310 ? -10.766 -5.655 15.709 1.00 98.31 310 TRP A O 1
ATOM 2351 N N . PHE A 1 311 ? -8.573 -5.866 15.283 1.00 98.38 311 PHE A N 1
ATOM 2352 C CA . PHE A 1 311 ? -8.217 -6.501 16.542 1.00 98.38 311 PHE A CA 1
ATOM 2353 C C . PHE A 1 311 ? -7.055 -5.756 17.187 1.00 98.38 311 PHE A C 1
ATOM 2355 O O . PHE A 1 311 ? -6.095 -5.394 16.506 1.00 98.38 311 PHE A O 1
ATOM 2362 N N . LEU A 1 312 ? -7.149 -5.571 18.500 1.00 97.94 312 LEU A N 1
ATOM 2363 C CA . LEU A 1 312 ? -6.094 -5.028 19.343 1.00 97.94 312 LEU A CA 1
ATOM 2364 C C . LEU A 1 312 ? -5.767 -6.062 20.411 1.00 97.94 312 LEU A C 1
ATOM 2366 O O . LEU A 1 312 ? -6.644 -6.480 21.176 1.00 97.94 312 LEU A O 1
ATOM 2370 N N . ARG A 1 313 ? -4.510 -6.482 20.448 1.00 95.88 313 ARG A N 1
ATOM 2371 C CA . ARG A 1 313 ? -3.985 -7.362 21.480 1.00 95.88 313 ARG A CA 1
ATOM 2372 C C . ARG A 1 313 ? -3.395 -6.521 22.610 1.00 95.88 313 ARG A C 1
ATOM 2374 O O . ARG A 1 313 ? -2.859 -5.437 22.382 1.00 95.88 313 ARG A O 1
ATOM 2381 N N . ASP A 1 314 ? -3.509 -7.005 23.836 1.00 94.00 314 ASP A N 1
ATOM 2382 C CA . ASP A 1 314 ? -2.950 -6.316 24.994 1.00 94.00 314 ASP A CA 1
ATOM 2383 C C . ASP A 1 314 ? -1.424 -6.144 24.875 1.00 94.00 314 ASP A C 1
ATOM 2385 O O . ASP A 1 314 ? -0.720 -7.039 24.407 1.00 94.00 314 ASP A O 1
ATOM 2389 N N . GLY A 1 315 ? -0.925 -4.975 25.280 1.00 91.19 315 GLY A N 1
ATOM 2390 C CA . GLY A 1 315 ? 0.480 -4.573 25.164 1.00 91.19 315 GLY A CA 1
ATOM 2391 C C . GLY A 1 315 ? 0.948 -4.162 23.761 1.00 91.19 315 GLY A C 1
ATOM 2392 O O . GLY A 1 315 ? 2.043 -3.615 23.637 1.00 91.19 315 GLY A O 1
ATOM 2393 N N . GLU A 1 316 ? 0.150 -4.378 22.714 1.00 95.94 316 GLU A N 1
ATOM 2394 C CA . GLU A 1 316 ? 0.490 -3.964 21.350 1.00 95.94 316 GLU A CA 1
ATOM 2395 C C . GLU A 1 316 ? 0.013 -2.535 21.050 1.00 95.94 316 GLU A C 1
ATOM 2397 O O . GLU A 1 316 ? -0.931 -2.019 21.641 1.00 95.94 316 GLU A O 1
ATOM 2402 N N . ILE A 1 317 ? 0.681 -1.876 20.108 1.00 96.81 317 ILE A N 1
ATOM 2403 C CA . ILE A 1 317 ? 0.389 -0.496 19.681 1.00 96.81 317 ILE A CA 1
ATOM 2404 C C . ILE A 1 317 ? 0.013 -0.444 18.196 1.00 96.81 317 ILE A C 1
ATOM 2406 O O . ILE A 1 317 ? 0.230 0.546 17.503 1.00 96.81 317 ILE A O 1
ATOM 2410 N N . GLY A 1 318 ? -0.573 -1.531 17.696 1.00 97.25 318 GLY A N 1
ATOM 2411 C CA . GLY A 1 318 ? -1.084 -1.621 16.338 1.00 97.25 318 GLY A CA 1
ATOM 2412 C C . GLY A 1 318 ? -2.412 -2.362 16.253 1.00 97.25 318 GLY A C 1
ATOM 2413 O O . GLY A 1 318 ? -2.827 -3.068 17.170 1.00 97.25 318 GLY A O 1
ATOM 2414 N N . LEU A 1 319 ? -3.090 -2.178 15.124 1.00 98.25 319 LEU A N 1
ATOM 2415 C CA . LEU A 1 319 ? -4.364 -2.805 14.804 1.00 98.25 319 LEU A CA 1
ATOM 2416 C C . LEU A 1 319 ? -4.145 -3.891 13.754 1.00 98.25 319 LEU A C 1
ATOM 2418 O O . LEU A 1 319 ? -3.716 -3.615 12.630 1.00 98.25 319 LEU A O 1
ATOM 2422 N N . HIS A 1 320 ? -4.496 -5.128 14.095 1.00 98.00 320 HIS A N 1
ATOM 2423 C CA . HIS A 1 320 ? -4.576 -6.211 13.122 1.00 98.00 320 HIS A CA 1
ATOM 2424 C C . HIS A 1 320 ? -5.892 -6.120 12.363 1.00 98.00 320 HIS A C 1
ATOM 2426 O O . HIS A 1 320 ? -6.963 -6.102 12.972 1.00 98.00 320 HIS A O 1
ATOM 2432 N N . THR A 1 321 ? -5.819 -6.095 11.037 1.00 97.06 321 THR A N 1
ATOM 2433 C CA . THR A 1 321 ? -6.984 -5.868 10.187 1.00 97.06 321 THR A CA 1
ATOM 2434 C C . THR A 1 321 ? -7.178 -6.950 9.137 1.00 97.06 321 THR A C 1
ATOM 2436 O O . THR A 1 321 ? -6.233 -7.595 8.676 1.00 97.06 321 THR A O 1
ATOM 2439 N N . PHE A 1 322 ? -8.448 -7.161 8.798 1.00 98.00 322 PHE A N 1
ATOM 2440 C CA . PHE A 1 322 ? -8.896 -8.010 7.701 1.00 98.00 322 PHE A CA 1
ATOM 2441 C C . PHE A 1 322 ? -10.038 -7.307 6.986 1.00 98.00 322 PHE A C 1
ATOM 2443 O O . PHE A 1 322 ? -10.777 -6.528 7.592 1.00 98.00 322 PHE A O 1
ATOM 2450 N N . ASN A 1 323 ? -10.222 -7.637 5.714 1.00 97.75 323 ASN A N 1
ATOM 2451 C CA . ASN A 1 323 ? -11.255 -7.035 4.884 1.00 97.75 323 ASN A CA 1
ATOM 2452 C C . ASN A 1 323 ? -11.922 -8.110 4.044 1.00 97.75 323 ASN A C 1
ATOM 2454 O O . ASN A 1 323 ? -11.235 -8.910 3.416 1.00 97.75 323 ASN A O 1
ATOM 2458 N N . ARG A 1 324 ? -13.251 -8.157 4.021 1.00 97.88 324 ARG A N 1
ATOM 2459 C CA . ARG A 1 324 ? -13.996 -9.172 3.271 1.00 97.88 324 ARG A CA 1
ATOM 2460 C C . ARG A 1 324 ? -15.002 -8.526 2.340 1.00 97.88 324 ARG A C 1
ATOM 2462 O O . ARG A 1 324 ? -15.749 -7.644 2.752 1.00 97.88 324 ARG A O 1
ATOM 2469 N N . LEU A 1 325 ? -15.065 -9.050 1.123 1.00 98.19 325 LEU A N 1
ATOM 2470 C CA . LEU A 1 325 ? -16.121 -8.780 0.158 1.00 98.19 325 LEU A CA 1
ATOM 2471 C C . LEU A 1 325 ? -16.821 -10.098 -0.175 1.00 98.19 325 LEU A C 1
ATOM 2473 O O . LEU A 1 325 ? -16.168 -11.089 -0.508 1.00 98.19 325 LEU A O 1
ATOM 2477 N N . ALA A 1 326 ? -18.149 -10.103 -0.090 1.00 98.12 326 ALA A N 1
ATOM 2478 C CA . ALA A 1 326 ? -18.978 -11.226 -0.499 1.00 98.12 326 ALA A CA 1
ATOM 2479 C C . ALA A 1 326 ? -20.160 -10.769 -1.364 1.00 98.12 326 ALA A C 1
ATOM 2481 O O . ALA A 1 326 ? -20.750 -9.720 -1.116 1.00 98.12 326 ALA A O 1
ATOM 2482 N N . TYR A 1 327 ? -20.526 -11.563 -2.367 1.00 98.06 327 TYR A N 1
ATOM 2483 C CA . TYR A 1 327 ? -21.601 -11.267 -3.306 1.00 98.06 327 TYR A CA 1
ATOM 2484 C C . TYR A 1 327 ? -22.347 -12.543 -3.701 1.00 98.06 327 TYR A C 1
ATOM 2486 O O . TYR A 1 327 ? -21.783 -13.456 -4.302 1.00 98.06 327 TYR A O 1
ATOM 2494 N N . TYR A 1 328 ? -23.636 -12.591 -3.367 1.00 96.88 328 TYR A N 1
ATOM 2495 C CA . TYR A 1 328 ? -24.495 -13.767 -3.529 1.00 96.88 328 TYR A CA 1
ATOM 2496 C C . TYR A 1 328 ? -25.818 -13.387 -4.203 1.00 96.88 328 TYR A C 1
ATOM 2498 O O . TYR A 1 328 ? -26.893 -13.535 -3.623 1.00 96.88 328 TYR A O 1
ATOM 2506 N N . ASN A 1 329 ? -25.739 -12.815 -5.406 1.00 95.44 329 ASN A N 1
ATOM 2507 C CA . ASN A 1 329 ? -26.912 -12.416 -6.176 1.00 95.44 329 ASN A CA 1
ATOM 2508 C C . ASN A 1 329 ? -27.107 -13.331 -7.393 1.00 95.44 329 ASN A C 1
ATOM 2510 O O . ASN A 1 329 ? -26.469 -13.161 -8.428 1.00 95.44 329 ASN A O 1
ATOM 2514 N N . GLU A 1 330 ? -28.024 -14.289 -7.287 1.00 95.31 330 GLU A N 1
ATOM 2515 C CA . GLU A 1 330 ? -28.333 -15.216 -8.384 1.00 95.31 330 GLU A CA 1
ATOM 2516 C C . GLU A 1 330 ? -29.046 -14.537 -9.565 1.00 95.31 330 GLU A C 1
ATOM 2518 O O . GLU A 1 330 ? -28.928 -14.996 -10.700 1.00 95.31 330 GLU A O 1
ATOM 2523 N N . THR A 1 331 ? -29.770 -13.438 -9.318 1.00 95.44 331 THR A N 1
ATOM 2524 C CA . THR A 1 331 ? -30.503 -12.703 -10.366 1.00 95.44 331 THR A CA 1
ATOM 2525 C C . THR A 1 331 ? -29.599 -11.800 -11.204 1.00 95.44 331 THR A C 1
ATOM 2527 O O . THR A 1 331 ? -29.862 -11.608 -12.389 1.00 95.44 331 THR A O 1
ATOM 2530 N N . THR A 1 332 ? -28.501 -11.322 -10.615 1.00 93.00 332 THR A N 1
ATOM 2531 C CA . THR A 1 332 ? -27.445 -10.545 -11.275 1.00 93.00 332 THR A CA 1
ATOM 2532 C C . THR A 1 332 ? -26.104 -11.255 -11.050 1.00 93.00 332 THR A C 1
ATOM 2534 O O . THR A 1 332 ? -25.301 -10.829 -10.226 1.00 93.00 332 THR A O 1
ATOM 2537 N N . PRO A 1 333 ? -25.845 -12.380 -11.743 1.00 91.50 333 PRO A N 1
ATOM 2538 C CA . PRO A 1 333 ? -24.723 -13.261 -11.422 1.00 91.50 333 PRO A CA 1
ATOM 2539 C C . PRO A 1 333 ? -23.345 -12.705 -11.792 1.00 91.50 333 PRO A C 1
ATOM 2541 O O . PRO A 1 333 ? -22.336 -13.246 -11.350 1.00 91.50 333 PRO A O 1
ATOM 2544 N N . PHE A 1 334 ? -23.286 -11.640 -12.583 1.00 94.69 334 PHE A N 1
ATOM 2545 C CA . PHE A 1 334 ? -22.091 -10.838 -12.810 1.00 94.69 334 PHE A CA 1
ATOM 2546 C C . PHE A 1 334 ? -22.459 -9.387 -12.533 1.00 94.69 334 PHE A C 1
ATOM 2548 O O . PHE A 1 334 ? -23.410 -8.877 -13.126 1.00 94.69 334 PHE A O 1
ATOM 2555 N N . LEU A 1 335 ? -21.720 -8.750 -11.632 1.00 91.94 335 LEU A N 1
ATOM 2556 C CA . LEU A 1 335 ? -21.930 -7.355 -11.288 1.00 91.94 335 LEU A CA 1
ATOM 2557 C C . LEU A 1 335 ? -20.999 -6.446 -12.101 1.00 91.94 335 LEU A C 1
ATOM 2559 O O . LEU A 1 335 ? -21.464 -5.685 -12.941 1.00 91.94 335 LEU A O 1
ATOM 2563 N N . GLN A 1 336 ? -19.699 -6.522 -11.821 1.00 93.00 336 GLN A N 1
ATOM 2564 C CA . GLN A 1 336 ? -18.619 -5.739 -12.433 1.00 93.00 336 GLN A CA 1
ATOM 2565 C C . GLN A 1 336 ? -17.268 -6.311 -11.978 1.00 93.00 336 GLN A C 1
ATOM 2567 O O . GLN A 1 336 ? -17.238 -7.267 -11.205 1.00 93.00 336 GLN A O 1
ATOM 2572 N N . ASN A 1 337 ? -16.151 -5.723 -12.392 1.00 92.00 337 ASN A N 1
ATOM 2573 C CA . ASN A 1 337 ? -14.838 -5.996 -11.808 1.00 92.00 337 ASN A CA 1
ATOM 2574 C C . ASN A 1 337 ? -14.599 -5.218 -10.498 1.00 92.00 337 ASN A C 1
ATOM 2576 O O . ASN A 1 337 ? -15.120 -4.119 -10.296 1.00 92.00 337 ASN A O 1
ATOM 2580 N N . LEU A 1 338 ? -13.804 -5.797 -9.597 1.00 94.12 338 LEU A N 1
ATOM 2581 C CA . LEU A 1 338 ? -13.347 -5.185 -8.347 1.00 94.12 338 LEU A CA 1
ATOM 2582 C C . LEU A 1 338 ? -12.213 -4.194 -8.646 1.00 94.12 338 LEU A C 1
ATOM 2584 O O . LEU A 1 338 ? -11.059 -4.481 -8.352 1.00 94.12 338 LEU A O 1
ATOM 2588 N N . GLN A 1 339 ? -12.548 -3.077 -9.296 1.00 92.56 339 GLN A N 1
ATOM 2589 C CA . GLN A 1 339 ? -11.580 -2.113 -9.832 1.00 92.56 339 GLN A CA 1
ATOM 2590 C C . GLN A 1 339 ? -10.557 -1.665 -8.790 1.00 92.56 339 GLN A C 1
ATOM 2592 O O . GLN A 1 339 ? -9.365 -1.710 -9.061 1.00 92.56 339 GLN A O 1
ATOM 2597 N N . GLU A 1 340 ? -11.014 -1.304 -7.590 1.00 94.81 340 GLU A N 1
ATOM 2598 C CA . GLU A 1 340 ? -10.138 -0.993 -6.461 1.00 94.81 340 GLU A CA 1
ATOM 2599 C C . GLU A 1 340 ? -10.691 -1.620 -5.175 1.00 94.81 340 GLU A C 1
ATOM 2601 O O . GLU A 1 340 ? -11.891 -1.551 -4.890 1.00 94.81 340 GLU A O 1
ATOM 2606 N N . PHE A 1 341 ? -9.813 -2.205 -4.367 1.00 97.25 341 PHE A N 1
ATOM 2607 C CA . PHE A 1 341 ? -10.106 -2.653 -3.008 1.00 97.25 341 PHE A CA 1
ATOM 2608 C C . PHE A 1 341 ? -8.904 -2.324 -2.132 1.00 97.25 341 PHE A C 1
ATOM 2610 O O . PHE A 1 341 ? -7.814 -2.865 -2.333 1.00 97.25 341 PHE A O 1
ATOM 2617 N N . ARG A 1 342 ? -9.084 -1.407 -1.185 1.00 96.12 342 ARG A N 1
ATOM 2618 C CA . ARG A 1 342 ? -7.972 -0.804 -0.451 1.00 96.12 342 ARG A CA 1
ATOM 2619 C C . ARG A 1 342 ? -8.344 -0.484 0.985 1.00 96.12 342 ARG A C 1
ATOM 2621 O O . ARG A 1 342 ? -9.509 -0.266 1.301 1.00 96.12 342 ARG A O 1
ATOM 2628 N N . THR A 1 343 ? -7.346 -0.409 1.854 1.00 95.88 343 THR A N 1
ATOM 2629 C CA . THR A 1 343 ? -7.509 0.244 3.158 1.00 95.88 343 THR A CA 1
ATOM 2630 C C . THR A 1 343 ? -6.720 1.537 3.217 1.00 95.88 343 THR A C 1
ATOM 2632 O O . THR A 1 343 ? -5.705 1.692 2.542 1.00 95.88 343 THR A O 1
ATOM 2635 N N . LEU A 1 344 ? -7.210 2.485 4.005 1.00 93.75 344 LEU A N 1
ATOM 2636 C CA . LEU A 1 344 ? -6.696 3.847 4.059 1.00 93.75 344 LEU A CA 1
ATOM 2637 C C . LEU A 1 344 ? -6.552 4.279 5.516 1.00 93.75 344 LEU A C 1
ATOM 2639 O O . LEU A 1 344 ? -7.447 4.040 6.320 1.00 93.75 344 LEU A O 1
ATOM 2643 N N . PHE A 1 345 ? -5.462 4.964 5.846 1.00 95.12 345 PHE A N 1
ATOM 2644 C CA . PHE A 1 345 ? -5.351 5.803 7.038 1.00 95.12 345 PHE A CA 1
ATOM 2645 C C . PHE A 1 345 ? -5.226 7.255 6.577 1.00 95.12 345 PHE A C 1
ATOM 2647 O O . PHE A 1 345 ? -4.305 7.593 5.834 1.00 95.12 345 PHE A O 1
ATOM 2654 N N . ARG A 1 346 ? -6.193 8.092 6.967 1.00 90.38 346 ARG A N 1
ATOM 2655 C CA . ARG A 1 346 ? -6.389 9.443 6.432 1.00 90.38 346 ARG A CA 1
ATOM 2656 C C . ARG A 1 346 ? -6.444 10.472 7.562 1.00 90.38 346 ARG A C 1
ATOM 2658 O O . ARG A 1 346 ? -7.536 10.932 7.897 1.00 90.38 346 ARG A O 1
ATOM 2665 N N . PRO A 1 347 ? -5.318 10.820 8.190 1.00 89.94 347 PRO A N 1
ATOM 2666 C CA . PRO A 1 347 ? -5.305 11.861 9.206 1.00 89.94 347 PRO A CA 1
ATOM 2667 C C . PRO A 1 347 ? -5.512 13.242 8.577 1.00 89.94 347 PRO A C 1
ATOM 2669 O O . PRO A 1 347 ? -5.191 13.458 7.412 1.00 89.94 347 PRO A O 1
ATOM 2672 N N . ASN A 1 348 ? -6.029 14.179 9.365 1.00 84.00 348 ASN A N 1
ATOM 2673 C CA . ASN A 1 348 ? -6.231 15.578 9.001 1.00 84.00 348 ASN A CA 1
ATOM 2674 C C . ASN A 1 348 ? -5.680 16.477 10.122 1.00 84.00 348 ASN A C 1
ATOM 2676 O O . ASN A 1 348 ? -6.419 16.978 10.968 1.00 84.00 348 ASN A O 1
ATOM 2680 N N . THR A 1 349 ? -4.352 16.584 10.192 1.00 84.75 349 THR A N 1
ATOM 2681 C CA . THR A 1 349 ? -3.609 17.258 11.269 1.00 84.75 349 THR A CA 1
ATOM 2682 C C . THR A 1 349 ? -2.223 17.679 10.776 1.00 84.75 349 THR A C 1
ATOM 2684 O O . THR A 1 349 ? -1.661 16.974 9.935 1.00 84.75 349 THR A O 1
ATOM 2687 N N . PRO A 1 350 ? -1.635 18.764 11.318 1.00 85.62 350 PRO A N 1
ATOM 2688 C CA . PRO A 1 350 ? -0.253 19.139 11.017 1.00 85.62 350 PRO A CA 1
ATOM 2689 C C . PRO A 1 350 ? 0.789 18.164 11.595 1.00 85.62 350 PRO A C 1
ATOM 2691 O O . PRO A 1 350 ? 1.958 18.269 11.247 1.00 85.62 350 PRO A O 1
ATOM 2694 N N . LEU A 1 351 ? 0.383 17.197 12.434 1.00 92.44 351 LEU A N 1
ATOM 2695 C CA . LEU A 1 351 ? 1.280 16.246 13.103 1.00 92.44 351 LEU A CA 1
ATOM 2696 C C . LEU A 1 351 ? 2.266 15.548 12.148 1.00 92.44 351 LEU A C 1
ATOM 2698 O O . LEU A 1 351 ? 3.421 15.330 12.503 1.00 92.44 351 LEU A O 1
ATOM 2702 N N . TRP A 1 352 ? 1.807 15.161 10.957 1.00 94.25 352 TRP A N 1
ATOM 2703 C CA . TRP A 1 352 ? 2.565 14.324 10.026 1.00 94.25 352 TRP A CA 1
ATOM 2704 C C . TRP A 1 352 ? 3.416 15.176 9.083 1.00 94.25 352 TRP A C 1
ATOM 2706 O O . TRP A 1 352 ? 2.929 15.683 8.075 1.00 94.25 352 TRP A O 1
ATOM 2716 N N . THR A 1 353 ? 4.702 15.316 9.404 1.00 94.69 353 THR A N 1
ATOM 2717 C CA . THR A 1 353 ? 5.618 16.210 8.684 1.00 94.69 353 THR A CA 1
ATOM 2718 C C . THR A 1 353 ? 6.342 15.545 7.516 1.00 94.69 353 THR A C 1
ATOM 2720 O O . THR A 1 353 ? 6.849 16.246 6.641 1.00 94.69 353 THR A O 1
ATOM 2723 N N . HIS A 1 354 ? 6.393 14.209 7.464 1.00 96.31 354 HIS A N 1
ATOM 2724 C CA . HIS A 1 354 ? 7.095 13.464 6.414 1.00 96.31 354 HIS A CA 1
ATOM 2725 C C . HIS A 1 354 ? 6.297 12.261 5.899 1.00 96.31 354 HIS A C 1
ATOM 2727 O O . HIS A 1 354 ? 5.576 11.590 6.642 1.00 96.31 354 HIS A O 1
ATOM 2733 N N . LEU A 1 355 ? 6.496 11.965 4.616 1.00 96.69 355 LEU A N 1
ATOM 2734 C CA . LEU A 1 355 ? 5.966 10.821 3.883 1.00 96.69 355 LEU A CA 1
ATOM 2735 C C . LEU A 1 355 ? 7.090 9.802 3.682 1.00 96.69 355 LEU A C 1
ATOM 2737 O O . LEU A 1 355 ? 8.151 10.149 3.162 1.00 96.69 355 LEU A O 1
ATOM 2741 N N . ILE A 1 356 ? 6.869 8.551 4.074 1.00 97.75 356 ILE A N 1
ATOM 2742 C CA . ILE A 1 356 ? 7.873 7.485 4.013 1.00 97.75 356 ILE A CA 1
ATOM 2743 C C . ILE A 1 356 ? 7.348 6.367 3.109 1.00 97.75 356 ILE A C 1
ATOM 2745 O O . ILE A 1 356 ? 6.437 5.632 3.489 1.00 97.75 356 ILE A O 1
ATOM 2749 N N . THR A 1 357 ? 7.911 6.233 1.905 1.00 97.25 357 THR A N 1
ATOM 2750 C CA . THR A 1 357 ? 7.550 5.148 0.975 1.00 97.25 357 THR A CA 1
ATOM 2751 C C . THR A 1 357 ? 8.248 3.858 1.367 1.00 97.25 357 THR A C 1
ATOM 2753 O O . THR A 1 357 ? 7.604 2.832 1.486 1.00 97.25 357 THR A O 1
ATOM 2756 N N . ASN A 1 358 ? 9.557 3.883 1.596 1.00 96.19 358 ASN A N 1
ATOM 2757 C CA . ASN A 1 358 ? 10.318 2.711 2.025 1.00 96.19 358 ASN A CA 1
ATOM 2758 C C . ASN A 1 358 ? 11.625 3.157 2.703 1.00 96.19 358 ASN A C 1
ATOM 2760 O O . ASN A 1 358 ? 11.858 4.351 2.886 1.00 96.19 358 ASN A O 1
ATOM 2764 N N . ALA A 1 359 ? 12.498 2.208 3.048 1.00 94.62 359 ALA A N 1
ATOM 2765 C CA . ALA A 1 359 ? 13.770 2.494 3.721 1.00 94.62 359 ALA A CA 1
ATOM 2766 C C . ALA A 1 359 ? 14.737 3.381 2.907 1.00 94.62 359 ALA A C 1
ATOM 2768 O O . ALA A 1 359 ? 15.678 3.935 3.466 1.00 94.62 359 ALA A O 1
ATOM 2769 N N . ASN A 1 360 ? 14.519 3.512 1.596 1.00 93.00 360 ASN A N 1
ATOM 2770 C CA . ASN A 1 360 ? 15.375 4.264 0.680 1.00 93.00 360 ASN A CA 1
ATOM 2771 C C . ASN A 1 360 ? 14.687 5.511 0.111 1.00 93.00 360 ASN A C 1
ATOM 2773 O O . ASN A 1 360 ? 15.319 6.266 -0.625 1.00 93.00 360 ASN A O 1
ATOM 2777 N N . PHE A 1 361 ? 13.403 5.727 0.408 1.00 95.31 361 PHE A N 1
ATOM 2778 C CA . PHE A 1 361 ? 12.651 6.841 -0.143 1.00 95.31 361 PHE A CA 1
ATOM 2779 C C . PHE A 1 361 ? 11.673 7.435 0.872 1.00 95.31 361 PHE A C 1
ATOM 2781 O O . PHE A 1 361 ? 10.661 6.830 1.242 1.00 95.31 361 PHE A O 1
ATOM 2788 N N . TYR A 1 362 ? 11.974 8.673 1.256 1.00 96.00 362 TYR A N 1
ATOM 2789 C 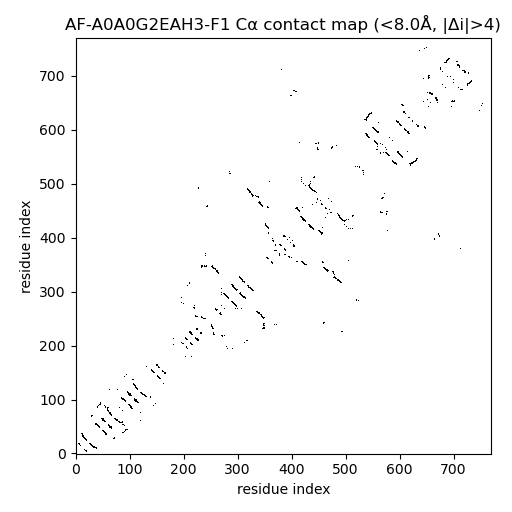CA . TYR A 1 362 ? 11.146 9.529 2.090 1.00 96.00 362 TYR A CA 1
ATOM 2790 C C . TYR A 1 362 ? 11.116 10.958 1.536 1.00 96.00 362 TYR A C 1
ATOM 2792 O O . TYR A 1 362 ? 11.903 11.317 0.660 1.00 96.00 362 TYR A O 1
ATOM 2800 N N . SER A 1 363 ? 10.209 11.784 2.049 1.00 95.94 363 SER A N 1
ATOM 2801 C CA . SER A 1 363 ? 10.119 13.200 1.702 1.00 95.94 363 SER A CA 1
ATOM 2802 C C . SER A 1 363 ? 9.436 14.005 2.811 1.00 95.94 363 SER A C 1
ATOM 2804 O O . SER A 1 363 ? 8.542 13.467 3.467 1.00 95.94 363 SER A O 1
ATOM 2806 N N . PRO A 1 364 ? 9.786 15.285 3.028 1.00 95.25 364 PRO A N 1
ATOM 2807 C CA . PRO A 1 364 ? 8.903 16.205 3.738 1.00 95.25 364 PRO A CA 1
ATOM 2808 C C . PRO A 1 364 ? 7.535 16.279 3.051 1.00 95.25 364 PRO A C 1
ATOM 2810 O O . PRO A 1 364 ? 7.447 16.280 1.824 1.00 95.25 364 PRO A O 1
ATOM 2813 N N . ALA A 1 365 ? 6.463 16.381 3.825 1.00 91.31 365 ALA A N 1
ATOM 2814 C CA . ALA A 1 365 ? 5.147 16.687 3.283 1.00 91.31 365 ALA A CA 1
ATOM 2815 C C . ALA A 1 365 ? 5.148 18.116 2.688 1.00 91.31 365 ALA A C 1
ATOM 2817 O O . ALA A 1 365 ? 5.755 19.012 3.279 1.00 91.31 365 ALA A O 1
ATOM 2818 N N . PRO A 1 366 ? 4.502 18.370 1.534 1.00 89.12 366 PRO A N 1
ATOM 2819 C CA . PRO A 1 366 ? 4.404 19.721 0.984 1.00 89.12 366 PRO A CA 1
ATOM 2820 C C . PRO A 1 366 ? 3.546 20.617 1.883 1.00 89.12 366 PRO A C 1
ATOM 2822 O O . PRO A 1 366 ? 2.471 20.215 2.332 1.00 89.12 366 PRO A O 1
ATOM 2825 N N . ILE A 1 367 ? 3.998 21.854 2.109 1.00 81.88 367 ILE A N 1
ATOM 2826 C CA . ILE A 1 367 ? 3.314 22.815 2.987 1.00 81.88 367 ILE A CA 1
ATOM 2827 C C . ILE A 1 367 ? 3.144 24.161 2.260 1.00 81.88 367 ILE A C 1
ATOM 2829 O O . ILE A 1 367 ? 4.138 24.781 1.874 1.00 81.88 367 ILE A O 1
ATOM 2833 N N . PRO A 1 368 ? 1.906 24.672 2.099 1.00 79.12 368 PRO A N 1
ATOM 2834 C CA . PRO A 1 368 ? 0.627 24.047 2.475 1.00 79.12 368 PRO A CA 1
ATOM 2835 C C . PRO A 1 368 ? 0.272 22.866 1.555 1.00 79.12 368 PRO A C 1
ATOM 2837 O O . PRO A 1 368 ? 0.866 22.712 0.493 1.00 79.12 368 PRO A O 1
ATOM 2840 N N . ASP A 1 369 ? -0.740 22.071 1.893 1.00 80.25 369 ASP A N 1
ATOM 2841 C CA . ASP A 1 369 ? -1.201 20.982 1.022 1.00 80.25 369 ASP A CA 1
ATOM 2842 C C . ASP A 1 369 ? -1.492 21.474 -0.417 1.00 80.25 369 ASP A C 1
ATOM 2844 O O . ASP A 1 369 ? -2.209 22.469 -0.605 1.00 80.25 369 ASP A O 1
ATOM 2848 N N . PRO A 1 370 ? -0.925 20.829 -1.455 1.00 80.50 370 PRO A N 1
ATOM 2849 C CA . PRO A 1 370 ? -1.174 21.174 -2.851 1.00 80.50 370 PRO A CA 1
ATOM 2850 C C . PRO A 1 370 ? -2.634 21.009 -3.304 1.00 80.50 370 PRO A C 1
ATOM 2852 O O . PRO A 1 370 ? -3.033 21.682 -4.257 1.00 80.50 370 PRO A O 1
ATOM 2855 N N . ALA A 1 371 ? -3.441 20.175 -2.645 1.00 74.62 371 ALA A N 1
ATOM 2856 C CA . ALA A 1 371 ? -4.860 19.992 -2.951 1.00 74.62 371 ALA A CA 1
ATOM 2857 C C . ALA A 1 371 ? -5.763 21.105 -2.379 1.00 74.62 371 ALA A C 1
ATOM 2859 O O . ALA A 1 371 ? -6.917 21.233 -2.799 1.00 74.62 371 ALA A O 1
ATOM 2860 N N . SER A 1 372 ? -5.254 21.951 -1.475 1.00 70.25 372 SER A N 1
ATOM 2861 C CA . SER A 1 372 ? -6.031 23.043 -0.875 1.00 70.25 372 SER A CA 1
ATOM 2862 C C . SER A 1 372 ? -6.456 24.116 -1.899 1.00 70.25 372 SER A C 1
ATOM 2864 O O . SER A 1 372 ? -5.696 24.541 -2.774 1.00 70.25 372 SER A O 1
ATOM 2866 N N . THR A 1 373 ? -7.714 24.571 -1.819 1.00 56.28 373 THR A N 1
ATOM 2867 C CA . THR A 1 373 ? -8.291 25.512 -2.795 1.00 56.28 373 THR A CA 1
ATOM 2868 C C . THR A 1 373 ? -7.840 26.956 -2.554 1.00 56.28 373 THR A C 1
ATOM 2870 O O . THR A 1 373 ? -8.091 27.521 -1.493 1.00 56.28 373 THR A O 1
ATOM 2873 N N . GLY A 1 374 ? -7.258 27.590 -3.576 1.00 55.34 374 GLY A N 1
ATOM 2874 C CA . GLY A 1 374 ? -6.882 29.009 -3.603 1.00 55.34 374 GLY A CA 1
ATOM 2875 C C . GLY A 1 374 ? -5.928 29.286 -4.768 1.00 55.34 374 GLY A C 1
ATOM 2876 O O . GLY A 1 374 ? -4.954 28.563 -4.955 1.00 55.34 374 GLY A O 1
ATOM 2877 N N . THR A 1 375 ? -6.187 30.315 -5.584 1.00 43.78 375 THR A N 1
ATOM 2878 C CA . THR A 1 375 ? -5.548 30.544 -6.906 1.00 43.78 375 THR A CA 1
ATOM 2879 C C . THR A 1 375 ? -4.053 30.916 -6.885 1.00 43.78 375 THR A C 1
ATOM 2881 O O . THR A 1 375 ? -3.529 31.405 -7.881 1.00 43.78 375 THR A O 1
ATOM 2884 N N . GLY A 1 376 ? -3.355 30.701 -5.771 1.00 56.38 376 GLY A N 1
ATOM 2885 C CA . GLY A 1 376 ? -1.911 30.922 -5.636 1.00 56.38 376 GLY A CA 1
ATOM 2886 C C . GLY A 1 376 ? -1.160 29.782 -4.948 1.00 56.38 376 GLY A C 1
ATOM 2887 O O . GLY A 1 376 ? 0.034 29.922 -4.712 1.00 56.38 376 GLY A O 1
ATOM 2888 N N . ILE A 1 377 ? -1.839 28.679 -4.609 1.00 68.38 377 ILE A N 1
ATOM 2889 C CA . ILE A 1 377 ? -1.276 27.628 -3.757 1.00 68.38 377 ILE A CA 1
ATOM 2890 C C . ILE A 1 377 ? -0.556 26.554 -4.582 1.00 68.38 377 ILE A C 1
ATOM 2892 O O . ILE A 1 377 ? 0.590 26.240 -4.283 1.00 68.38 377 ILE A O 1
ATOM 2896 N N . ALA A 1 378 ? -1.174 26.006 -5.626 1.00 80.81 378 ALA A N 1
ATOM 2897 C CA . ALA A 1 378 ? -0.570 25.021 -6.525 1.00 80.81 378 ALA A CA 1
ATOM 2898 C C . ALA A 1 378 ? -1.325 24.999 -7.863 1.00 80.81 378 ALA A C 1
ATOM 2900 O O . ALA A 1 378 ? -2.486 25.402 -7.924 1.00 80.81 378 ALA A O 1
ATOM 2901 N N . THR A 1 379 ? -0.690 24.543 -8.946 1.00 84.88 379 THR A N 1
ATOM 2902 C CA . THR A 1 379 ? -1.356 24.398 -10.256 1.00 84.88 379 THR A CA 1
ATOM 2903 C C . THR A 1 379 ? -1.574 22.926 -10.563 1.00 84.88 379 THR A C 1
ATOM 2905 O O . THR A 1 379 ? -0.605 22.205 -10.773 1.00 84.88 379 THR A O 1
ATOM 2908 N N . THR A 1 380 ? -2.823 22.464 -10.614 1.00 85.69 380 THR A N 1
ATOM 2909 C CA . THR A 1 380 ? -3.132 21.101 -11.071 1.00 85.69 380 THR A CA 1
ATOM 2910 C C . THR A 1 380 ? -2.770 20.948 -12.549 1.00 85.69 380 THR A C 1
ATOM 2912 O O . THR A 1 380 ? -3.249 21.716 -13.383 1.00 85.69 380 THR A O 1
ATOM 2915 N N . VAL A 1 381 ? -1.933 19.962 -12.873 1.00 84.69 381 VAL A N 1
ATOM 2916 C CA . VAL A 1 381 ? -1.469 19.696 -14.251 1.00 84.69 381 VAL A CA 1
ATOM 2917 C C . VAL A 1 381 ? -2.027 18.394 -14.820 1.00 84.69 381 VAL A C 1
ATOM 2919 O O . VAL A 1 381 ? -2.236 18.284 -16.025 1.00 84.69 381 VAL A O 1
ATOM 2922 N N . GLN A 1 382 ? -2.307 17.420 -13.959 1.00 80.94 382 GLN A N 1
ATOM 2923 C CA . GLN A 1 382 ? -2.913 16.136 -14.296 1.00 80.94 382 GLN A CA 1
ATOM 2924 C C . GLN A 1 382 ? -3.546 15.556 -13.023 1.00 80.94 382 GLN A C 1
ATOM 2926 O O . GLN A 1 382 ? -3.227 16.021 -11.937 1.00 80.94 382 GLN A O 1
ATOM 2931 N N . ASP A 1 383 ? -4.465 14.598 -13.152 1.00 75.25 383 ASP A N 1
ATOM 2932 C CA . ASP A 1 383 ? -5.066 13.825 -12.050 1.00 75.25 383 ASP A CA 1
ATOM 2933 C C . ASP A 1 383 ? -4.224 13.770 -10.755 1.00 75.25 383 ASP A C 1
ATOM 2935 O O . ASP A 1 383 ? -3.113 13.236 -10.764 1.00 75.25 383 ASP A O 1
ATOM 2939 N N . ALA A 1 384 ? -4.738 14.364 -9.668 1.00 80.00 384 ALA A N 1
ATOM 2940 C CA . ALA A 1 384 ? -4.072 14.483 -8.362 1.00 80.00 384 ALA A CA 1
ATOM 2941 C C . ALA A 1 384 ? -2.555 14.785 -8.448 1.00 80.00 384 ALA A C 1
ATOM 2943 O O . ALA A 1 384 ? -1.739 14.209 -7.728 1.00 80.00 384 ALA A O 1
ATOM 2944 N N . THR A 1 385 ? -2.175 15.657 -9.386 1.00 87.19 385 THR A N 1
ATOM 2945 C CA . THR A 1 385 ? -0.795 16.045 -9.677 1.00 87.19 385 THR A CA 1
ATOM 2946 C C . THR A 1 385 ? -0.707 17.554 -9.824 1.00 87.19 385 THR A C 1
ATOM 2948 O O . THR A 1 385 ? -1.431 18.173 -10.614 1.00 87.19 385 THR A O 1
ATOM 2951 N N . TRP A 1 386 ? 0.220 18.152 -9.086 1.00 89.38 386 TRP A N 1
ATOM 2952 C CA . TRP A 1 386 ? 0.347 19.593 -8.963 1.00 89.38 386 TRP A CA 1
ATOM 2953 C C . TRP A 1 386 ? 1.765 20.064 -9.258 1.00 89.38 386 TRP A C 1
ATOM 2955 O O . TRP A 1 386 ? 2.742 19.477 -8.799 1.00 89.38 386 TRP A O 1
ATOM 2965 N N . TYR A 1 387 ? 1.866 21.171 -9.985 1.00 89.81 387 TYR A N 1
ATOM 2966 C CA . TYR A 1 387 ? 3.089 21.945 -10.118 1.00 89.81 387 TYR A CA 1
ATOM 2967 C C . TYR A 1 387 ? 3.224 22.926 -8.949 1.00 89.81 387 TYR A C 1
ATOM 2969 O O . TYR A 1 387 ? 2.324 23.734 -8.685 1.00 89.81 387 TYR A O 1
ATOM 2977 N N . LEU A 1 388 ? 4.376 22.858 -8.283 1.00 90.44 388 LEU A N 1
ATOM 2978 C CA . LEU A 1 388 ? 4.750 23.591 -7.074 1.00 90.44 388 LEU A CA 1
ATOM 2979 C C . LEU A 1 388 ? 5.979 24.485 -7.266 1.00 90.44 388 LEU A C 1
ATOM 2981 O O . LEU A 1 388 ? 6.418 25.102 -6.304 1.00 90.44 388 LEU A O 1
ATOM 2985 N N . GLY A 1 389 ? 6.527 24.618 -8.478 1.00 86.69 389 GLY A N 1
ATOM 2986 C CA . GLY A 1 389 ? 7.791 25.342 -8.701 1.00 86.69 389 GLY A CA 1
ATOM 2987 C C . GLY A 1 389 ? 7.794 26.826 -8.294 1.00 86.69 389 GLY A C 1
ATOM 2988 O O . GLY A 1 389 ? 8.856 27.424 -8.158 1.00 86.69 389 GLY A O 1
ATOM 2989 N N . ASN A 1 390 ? 6.626 27.426 -8.031 1.00 87.19 390 ASN A N 1
ATOM 2990 C CA . ASN A 1 390 ? 6.525 28.779 -7.467 1.00 87.19 390 ASN A CA 1
ATOM 2991 C C . ASN A 1 390 ? 6.720 28.828 -5.936 1.00 87.19 390 ASN A C 1
ATOM 2993 O O . ASN A 1 390 ? 6.813 29.914 -5.367 1.00 87.19 390 ASN A O 1
ATOM 2997 N N . ARG A 1 391 ? 6.780 27.679 -5.255 1.00 88.88 391 ARG A N 1
ATOM 2998 C CA . ARG A 1 391 ? 6.947 27.563 -3.803 1.00 88.88 391 ARG A CA 1
ATOM 2999 C C . ARG A 1 391 ? 8.411 27.349 -3.421 1.00 88.88 391 ARG A C 1
ATOM 3001 O O . ARG A 1 391 ? 8.788 26.320 -2.873 1.00 88.88 391 ARG A O 1
ATOM 3008 N N . THR A 1 392 ? 9.262 28.335 -3.677 1.00 88.19 392 THR A N 1
ATOM 3009 C CA . THR A 1 392 ? 10.722 28.204 -3.479 1.00 88.19 392 THR A CA 1
ATOM 3010 C C . THR A 1 392 ? 11.161 27.952 -2.027 1.00 88.19 392 THR A C 1
ATOM 3012 O O . THR A 1 392 ? 12.311 27.585 -1.794 1.00 88.19 392 THR A O 1
ATOM 3015 N N . ASN A 1 393 ? 10.270 28.161 -1.052 1.00 90.19 393 ASN A N 1
ATOM 3016 C CA . ASN A 1 393 ? 10.516 27.937 0.377 1.00 90.19 393 ASN A CA 1
ATOM 3017 C C . ASN A 1 393 ? 9.859 26.655 0.917 1.00 90.19 393 ASN A C 1
ATOM 3019 O O . ASN A 1 393 ? 9.977 26.385 2.108 1.00 90.19 393 ASN A O 1
ATOM 3023 N N . ASP A 1 394 ? 9.141 25.903 0.081 1.00 92.38 394 ASP A N 1
ATOM 3024 C CA . ASP A 1 394 ? 8.508 24.646 0.480 1.00 92.38 394 ASP A CA 1
ATOM 3025 C C . ASP A 1 394 ? 9.598 23.565 0.627 1.00 92.38 394 ASP A C 1
ATOM 3027 O O . ASP A 1 394 ? 10.321 23.309 -0.346 1.00 92.38 394 ASP A O 1
ATOM 3031 N N . PRO A 1 395 ? 9.760 22.940 1.813 1.00 94.00 395 PRO A N 1
ATOM 3032 C CA . PRO A 1 395 ? 10.775 21.913 2.034 1.00 94.00 395 PRO A CA 1
ATOM 3033 C C . PRO A 1 395 ? 10.685 20.756 1.039 1.00 94.00 395 PRO A C 1
ATOM 3035 O O . PRO A 1 395 ? 11.723 20.243 0.625 1.00 94.00 395 PRO A O 1
ATOM 3038 N N . TYR A 1 396 ? 9.475 20.386 0.605 1.00 94.56 396 TYR A N 1
ATOM 3039 C CA . TYR A 1 396 ? 9.278 19.366 -0.423 1.00 94.56 396 TYR A CA 1
ATOM 3040 C C . TYR A 1 396 ? 9.925 19.782 -1.751 1.00 94.56 396 TYR A C 1
ATOM 3042 O O . TYR A 1 396 ? 10.666 19.010 -2.358 1.00 94.56 396 TYR A O 1
ATOM 3050 N N . VAL A 1 397 ? 9.698 21.028 -2.183 1.00 94.44 397 VAL A N 1
ATOM 3051 C CA . VAL A 1 397 ? 10.240 21.551 -3.448 1.00 94.44 397 VAL A CA 1
ATOM 3052 C C . VAL A 1 397 ? 11.757 21.679 -3.389 1.00 94.44 397 VAL A C 1
ATOM 3054 O O . VAL A 1 397 ? 12.431 21.377 -4.366 1.00 94.44 397 VAL A O 1
ATOM 3057 N N . GLN A 1 398 ? 12.308 22.093 -2.248 1.00 95.62 398 GLN A N 1
ATOM 3058 C CA . GLN A 1 398 ? 13.757 22.210 -2.071 1.00 95.62 398 GLN A CA 1
ATOM 3059 C C . GLN A 1 398 ? 14.462 20.853 -2.049 1.00 95.62 398 GLN A C 1
ATOM 3061 O O . GLN A 1 398 ? 15.603 20.757 -2.499 1.00 95.62 398 GLN A O 1
ATOM 3066 N N . GLN A 1 399 ? 13.813 19.826 -1.494 1.00 95.75 399 GLN A N 1
ATOM 3067 C CA . GLN A 1 399 ? 14.442 18.534 -1.231 1.00 95.75 399 GLN A CA 1
ATOM 3068 C C . GLN A 1 399 ? 14.157 17.468 -2.289 1.00 95.75 399 GLN A C 1
ATOM 3070 O O . GLN A 1 399 ? 15.011 16.601 -2.476 1.00 95.75 399 GLN A O 1
ATOM 3075 N N . LEU A 1 400 ? 12.997 17.513 -2.959 1.00 94.31 400 LEU A N 1
ATOM 3076 C CA . LEU A 1 400 ? 12.531 16.434 -3.832 1.00 94.31 400 LEU A CA 1
ATOM 3077 C C . LEU A 1 400 ? 12.189 16.876 -5.259 1.00 94.31 400 LEU A C 1
ATOM 3079 O O . LEU A 1 400 ? 12.800 16.379 -6.199 1.00 94.31 400 LEU A O 1
ATOM 3083 N N . SER A 1 401 ? 11.166 17.718 -5.454 1.00 94.00 401 SER A N 1
ATOM 3084 C CA . SER A 1 401 ? 10.698 18.054 -6.806 1.00 94.00 401 SER A CA 1
ATOM 3085 C C . SER A 1 401 ? 9.774 19.271 -6.862 1.00 94.00 401 SER A C 1
ATOM 3087 O O . SER A 1 401 ? 8.987 19.538 -5.958 1.00 94.00 401 SER A O 1
ATOM 3089 N N . SER A 1 402 ? 9.768 19.953 -8.010 1.00 92.25 402 SER A N 1
ATOM 3090 C CA . SER A 1 402 ? 8.771 20.982 -8.344 1.00 92.25 402 SER A CA 1
ATOM 3091 C C . SER A 1 402 ? 7.386 20.423 -8.694 1.00 92.25 402 SER A C 1
ATOM 3093 O O . SER A 1 402 ? 6.474 21.207 -8.957 1.00 92.25 402 SER A O 1
ATOM 3095 N N . TYR A 1 403 ? 7.205 19.103 -8.721 1.00 92.50 403 TYR A N 1
ATOM 3096 C CA . TYR A 1 403 ? 5.906 18.459 -8.904 1.00 92.50 403 TYR A CA 1
ATOM 3097 C C . TYR A 1 403 ? 5.593 17.549 -7.724 1.00 92.50 403 TYR A C 1
ATOM 3099 O O . TYR A 1 403 ? 6.445 16.779 -7.289 1.00 92.50 403 TYR A O 1
ATOM 3107 N N . PHE A 1 404 ? 4.356 17.607 -7.241 1.00 92.12 404 PHE A N 1
ATOM 3108 C CA . PHE A 1 404 ? 3.830 16.659 -6.267 1.00 92.12 404 PHE A CA 1
ATOM 3109 C C . PHE A 1 404 ? 2.756 15.802 -6.922 1.00 92.12 404 PHE A C 1
ATOM 3111 O O . PHE A 1 404 ? 1.810 16.327 -7.516 1.00 92.12 404 PHE A O 1
ATOM 3118 N N . THR A 1 405 ? 2.903 14.488 -6.814 1.00 90.19 405 THR A N 1
ATOM 3119 C CA . THR A 1 405 ? 1.900 13.523 -7.250 1.00 90.19 405 THR A CA 1
ATOM 3120 C C . THR A 1 405 ? 1.964 12.277 -6.389 1.00 90.19 405 THR A C 1
ATOM 3122 O O . THR A 1 405 ? 3.049 11.811 -6.039 1.00 90.19 405 THR A O 1
ATOM 3125 N N . LYS A 1 406 ? 0.798 11.701 -6.096 1.00 86.19 406 LYS A N 1
ATOM 3126 C CA . LYS A 1 406 ? 0.691 10.435 -5.363 1.00 86.19 406 LYS A CA 1
ATOM 3127 C C . LYS A 1 406 ? 1.468 9.294 -6.039 1.00 86.19 406 LYS A C 1
ATOM 3129 O O . LYS A 1 406 ? 2.007 8.432 -5.359 1.00 86.19 406 LYS A O 1
ATOM 3134 N N . TYR A 1 407 ? 1.597 9.332 -7.371 1.00 90.19 407 TYR A N 1
ATOM 3135 C CA . TYR A 1 407 ? 2.291 8.306 -8.161 1.00 90.19 407 TYR A CA 1
ATOM 3136 C C . TYR A 1 407 ? 3.811 8.274 -7.934 1.00 90.19 407 TYR A C 1
ATOM 3138 O O . TYR A 1 407 ? 4.447 7.253 -8.173 1.00 90.19 407 TYR A O 1
ATOM 3146 N N . THR A 1 408 ? 4.412 9.366 -7.451 1.00 93.06 408 THR A N 1
ATOM 3147 C CA . THR A 1 408 ? 5.842 9.392 -7.102 1.00 93.06 408 THR A CA 1
ATOM 3148 C C . THR A 1 408 ? 6.132 8.433 -5.944 1.00 93.06 408 THR A C 1
ATOM 3150 O O . THR A 1 408 ? 7.163 7.755 -5.932 1.00 93.06 408 THR A O 1
ATOM 3153 N N . PHE A 1 409 ? 5.185 8.327 -5.013 1.00 94.38 409 PHE A N 1
ATOM 3154 C CA . PHE A 1 409 ? 5.240 7.529 -3.791 1.00 94.38 409 PHE A CA 1
ATOM 3155 C C . PHE A 1 409 ? 4.595 6.152 -3.973 1.00 94.38 409 PHE A C 1
ATOM 3157 O O . PHE A 1 409 ? 3.761 5.719 -3.177 1.00 94.38 409 PHE A O 1
ATOM 3164 N N . GLN A 1 410 ? 4.965 5.477 -5.056 1.00 94.31 410 GLN A N 1
ATOM 3165 C CA . GLN A 1 410 ? 4.595 4.089 -5.321 1.00 94.31 410 GLN A CA 1
ATOM 3166 C C . GLN A 1 410 ? 5.738 3.128 -5.015 1.00 94.31 410 GLN A C 1
ATOM 3168 O O . GLN A 1 410 ? 6.904 3.532 -4.987 1.00 94.31 410 GLN A O 1
ATOM 3173 N N . ASP A 1 411 ? 5.439 1.845 -4.852 1.00 95.75 411 ASP A N 1
ATOM 3174 C CA . ASP A 1 411 ? 6.479 0.826 -4.742 1.00 95.75 411 ASP A CA 1
ATOM 3175 C C . ASP A 1 411 ? 6.030 -0.549 -5.240 1.00 95.75 411 ASP A C 1
ATOM 3177 O O . ASP A 1 411 ? 4.836 -0.828 -5.331 1.00 95.75 411 ASP A O 1
ATOM 3181 N N . THR A 1 412 ? 6.993 -1.408 -5.573 1.00 94.69 412 THR A N 1
ATOM 3182 C CA . THR A 1 412 ? 6.742 -2.784 -6.033 1.00 94.69 412 THR A CA 1
ATOM 3183 C C . THR A 1 412 ? 6.584 -3.750 -4.865 1.00 94.69 412 THR A C 1
ATOM 3185 O O . THR A 1 412 ? 7.387 -3.746 -3.932 1.00 94.69 412 THR A O 1
ATOM 3188 N N . TRP A 1 413 ? 5.617 -4.662 -4.938 1.00 95.56 413 TRP A N 1
ATOM 3189 C CA . TRP A 1 413 ? 5.308 -5.610 -3.865 1.00 95.56 413 TRP A CA 1
ATOM 3190 C C . TRP A 1 413 ? 6.420 -6.591 -3.523 1.00 95.56 413 TRP A C 1
ATOM 3192 O O . TRP A 1 413 ? 6.416 -7.079 -2.387 1.00 95.56 413 TRP A O 1
ATOM 3202 N N . ARG A 1 414 ? 7.358 -6.860 -4.443 1.00 95.06 414 ARG A N 1
ATOM 3203 C CA . ARG A 1 414 ? 8.482 -7.788 -4.252 1.00 95.06 414 ARG A CA 1
ATOM 3204 C C . ARG A 1 414 ? 9.138 -7.596 -2.885 1.00 95.06 414 ARG A C 1
ATOM 3206 O O . ARG A 1 414 ? 9.058 -8.510 -2.063 1.00 95.06 414 ARG A O 1
ATOM 3213 N N . ASP A 1 415 ? 9.649 -6.387 -2.645 1.00 92.75 415 ASP A N 1
ATOM 3214 C CA . ASP A 1 415 ? 10.497 -6.039 -1.494 1.00 92.75 415 ASP A CA 1
ATOM 3215 C C . ASP A 1 415 ? 9.845 -5.023 -0.546 1.00 92.75 415 ASP A C 1
ATOM 3217 O O . ASP A 1 415 ? 10.381 -4.702 0.516 1.00 92.75 415 ASP A O 1
ATOM 3221 N N . HIS A 1 416 ? 8.670 -4.508 -0.909 1.00 96.19 416 HIS A N 1
ATOM 3222 C CA . HIS A 1 416 ? 7.987 -3.506 -0.111 1.00 96.19 416 HIS A CA 1
ATOM 3223 C C . HIS A 1 416 ? 7.382 -4.108 1.161 1.00 96.19 416 HIS A C 1
ATOM 3225 O O . HIS A 1 416 ? 6.554 -5.018 1.101 1.00 96.19 416 HIS A O 1
ATOM 3231 N N . CYS A 1 417 ? 7.782 -3.605 2.325 1.00 94.50 417 CYS A N 1
ATOM 3232 C CA . CYS A 1 417 ? 7.402 -4.180 3.619 1.00 94.50 417 CYS A CA 1
ATOM 3233 C C . CYS A 1 417 ? 6.613 -3.209 4.495 1.00 94.50 417 CYS A C 1
ATOM 3235 O O . CYS A 1 417 ? 5.632 -3.610 5.123 1.00 94.50 417 CYS A O 1
ATOM 3237 N N . VAL A 1 418 ? 7.065 -1.956 4.563 1.00 97.94 418 VAL A N 1
ATOM 3238 C CA . VAL A 1 418 ? 6.518 -0.932 5.452 1.00 97.94 418 VAL A CA 1
ATOM 3239 C C . VAL A 1 418 ? 6.623 0.435 4.802 1.00 97.94 418 VAL A C 1
ATOM 3241 O O . VAL A 1 418 ? 7.708 0.841 4.376 1.00 97.94 418 VAL A O 1
ATOM 3244 N N . HIS A 1 419 ? 5.522 1.169 4.859 1.00 98.62 419 HIS A N 1
ATOM 3245 C CA . HIS A 1 419 ? 5.409 2.566 4.463 1.00 98.62 419 HIS A CA 1
ATOM 3246 C C . HIS A 1 419 ? 4.482 3.303 5.422 1.00 98.62 419 HIS A C 1
ATOM 3248 O O . HIS A 1 419 ? 3.749 2.689 6.204 1.00 98.62 419 HIS A O 1
ATOM 3254 N N . GLY A 1 420 ? 4.512 4.628 5.398 1.00 98.12 420 GLY A N 1
ATOM 3255 C CA . GLY A 1 420 ? 3.759 5.389 6.375 1.00 98.12 420 GLY A CA 1
ATOM 3256 C C . GLY A 1 420 ? 4.086 6.866 6.418 1.00 98.12 420 GLY A C 1
ATOM 3257 O O . GLY A 1 420 ? 4.667 7.433 5.494 1.00 98.12 420 GLY A O 1
ATOM 3258 N N . MET A 1 421 ? 3.715 7.479 7.533 1.00 97.62 421 MET A N 1
ATOM 3259 C CA . MET A 1 421 ? 3.999 8.877 7.829 1.00 97.62 421 MET A CA 1
ATOM 3260 C C . MET A 1 421 ? 4.767 9.008 9.134 1.00 97.62 421 MET A C 1
ATOM 3262 O O . MET A 1 421 ? 4.647 8.178 10.039 1.00 97.62 421 MET A O 1
ATOM 3266 N N . PHE A 1 422 ? 5.541 10.082 9.217 1.00 98.06 422 PHE A N 1
ATOM 3267 C CA . PHE A 1 422 ? 6.404 10.389 10.344 1.00 98.06 422 PHE A CA 1
ATOM 3268 C C . PHE A 1 422 ? 6.150 11.811 10.847 1.00 98.06 422 PHE A C 1
ATOM 3270 O O . PHE A 1 422 ? 5.971 12.739 10.057 1.00 98.06 422 PHE A O 1
ATOM 3277 N N . ALA A 1 423 ? 6.140 11.958 12.168 1.00 97.25 423 ALA A N 1
ATOM 3278 C CA . ALA A 1 423 ? 6.041 13.218 12.886 1.00 97.25 423 ALA A CA 1
ATOM 3279 C C . ALA A 1 423 ? 7.362 13.483 13.610 1.00 97.25 423 ALA A C 1
ATOM 3281 O O . ALA A 1 423 ? 7.743 12.723 14.502 1.00 97.25 423 ALA A O 1
ATOM 3282 N N . ASP A 1 424 ? 8.034 14.578 13.267 1.00 96.06 424 ASP A N 1
ATOM 3283 C CA . ASP A 1 424 ? 9.328 14.980 13.846 1.00 96.06 424 ASP A CA 1
ATOM 3284 C C . ASP A 1 424 ? 9.230 15.645 15.233 1.00 96.06 424 ASP A C 1
ATOM 3286 O O . ASP A 1 424 ? 10.225 16.131 15.775 1.00 96.06 424 ASP A O 1
ATOM 3290 N N . GLY A 1 425 ? 8.030 15.659 15.811 1.00 95.88 425 GLY A N 1
ATOM 3291 C CA . GLY A 1 425 ? 7.747 16.189 17.137 1.00 95.88 425 GLY A CA 1
ATOM 3292 C C . GLY A 1 425 ? 7.398 17.674 17.177 1.00 95.88 425 GLY A C 1
ATOM 3293 O O . GLY A 1 425 ? 6.892 18.114 18.207 1.00 95.88 425 GLY A O 1
ATOM 3294 N N . THR A 1 426 ? 7.577 18.429 16.087 1.00 94.69 426 THR A N 1
ATOM 3295 C CA . THR A 1 426 ? 7.286 19.879 16.043 1.00 94.69 426 THR A CA 1
ATOM 3296 C C . THR A 1 426 ? 5.820 20.219 16.321 1.00 94.69 426 THR A C 1
ATOM 3298 O O . THR A 1 426 ? 5.540 21.245 16.932 1.00 94.69 426 THR A O 1
ATOM 3301 N N . GLU A 1 427 ? 4.906 19.325 15.940 1.00 92.12 427 GLU A N 1
ATOM 3302 C CA . GLU A 1 427 ? 3.447 19.481 16.055 1.00 92.12 427 GLU A CA 1
ATOM 3303 C C . GLU A 1 427 ? 2.826 18.486 17.061 1.00 92.12 427 GLU A C 1
ATOM 3305 O O . GLU A 1 427 ? 1.617 18.250 17.076 1.00 92.12 427 GLU A O 1
ATOM 3310 N N . SER A 1 428 ? 3.659 17.851 17.892 1.00 92.69 428 SER A N 1
ATOM 3311 C CA . SER A 1 428 ? 3.222 16.890 18.915 1.00 92.69 428 SER A CA 1
ATOM 3312 C C . SER A 1 428 ? 3.112 17.534 20.300 1.00 92.69 428 SER A C 1
ATOM 3314 O O . SER A 1 428 ? 3.854 18.458 20.627 1.00 92.69 428 SER A O 1
ATOM 3316 N N . ASN A 1 429 ? 2.238 17.004 21.158 1.00 90.94 429 ASN A N 1
ATOM 3317 C CA . ASN A 1 429 ? 1.935 17.590 22.471 1.00 90.94 429 ASN A CA 1
ATOM 3318 C C . ASN A 1 429 ? 3.141 17.653 23.426 1.00 90.94 429 ASN A C 1
ATOM 3320 O O . ASN A 1 429 ? 3.211 18.538 24.276 1.00 90.94 429 ASN A O 1
ATOM 3324 N N . ASP A 1 430 ? 4.067 16.696 23.333 1.00 91.25 430 ASP A N 1
ATOM 3325 C CA . ASP A 1 430 ? 5.213 16.560 24.241 1.00 91.25 430 ASP A CA 1
ATOM 3326 C C . ASP A 1 430 ? 6.567 16.521 23.521 1.00 91.25 430 ASP A C 1
ATOM 3328 O O . ASP A 1 430 ? 7.564 16.054 24.080 1.00 91.25 430 ASP A O 1
ATOM 3332 N N . ASN A 1 431 ? 6.609 17.018 22.282 1.00 94.12 431 ASN A N 1
ATOM 3333 C CA . ASN A 1 431 ? 7.758 16.932 21.375 1.00 94.12 431 ASN A CA 1
ATOM 3334 C C . ASN A 1 431 ? 8.204 15.480 21.089 1.00 94.12 431 ASN A C 1
ATOM 3336 O O . ASN A 1 431 ? 9.351 15.232 20.702 1.00 94.12 431 ASN A O 1
ATOM 3340 N N . GLY A 1 432 ? 7.322 14.505 21.327 1.00 94.44 432 GLY A N 1
ATOM 3341 C CA . GLY A 1 432 ? 7.529 13.106 20.994 1.00 94.44 432 GLY A CA 1
ATOM 3342 C C . GLY A 1 432 ? 7.529 12.873 19.486 1.00 94.44 432 GLY A C 1
ATOM 3343 O O . GLY A 1 432 ? 6.802 13.511 18.732 1.00 94.44 432 GLY A O 1
ATOM 3344 N N . ILE A 1 433 ? 8.335 11.916 19.046 1.00 97.75 433 ILE A N 1
ATOM 3345 C CA . ILE A 1 433 ? 8.420 11.522 17.640 1.00 97.75 433 ILE A CA 1
ATOM 3346 C C . ILE A 1 433 ? 7.410 10.407 17.399 1.00 97.75 433 ILE A C 1
ATOM 3348 O O . ILE A 1 433 ? 7.393 9.452 18.174 1.00 97.75 433 ILE A O 1
ATOM 3352 N N . PHE A 1 434 ? 6.596 10.489 16.348 1.00 98.56 434 PHE A N 1
ATOM 3353 C CA . PHE A 1 434 ? 5.562 9.485 16.065 1.00 98.56 434 PHE A CA 1
ATOM 3354 C C . PHE A 1 434 ? 5.690 8.908 14.660 1.00 98.56 434 PHE A C 1
ATOM 3356 O O . PHE A 1 434 ? 6.106 9.586 13.723 1.00 98.56 434 PHE A O 1
ATOM 3363 N N . GLY A 1 435 ? 5.286 7.650 14.513 1.00 98.44 435 GLY A N 1
ATOM 3364 C CA . GLY A 1 435 ? 5.173 6.965 13.233 1.00 98.44 435 GLY A CA 1
ATOM 3365 C C . GLY A 1 435 ? 3.814 6.287 13.100 1.00 98.44 435 GLY A C 1
ATOM 3366 O O . GLY A 1 435 ? 3.304 5.717 14.067 1.00 98.44 435 GLY A O 1
ATOM 3367 N N . ALA A 1 436 ? 3.233 6.355 11.905 1.00 98.44 436 ALA A N 1
ATOM 3368 C CA . ALA A 1 436 ? 2.026 5.631 11.522 1.00 98.44 436 ALA A CA 1
ATOM 3369 C C . ALA A 1 436 ? 2.317 4.806 10.272 1.00 98.44 436 ALA A C 1
ATOM 3371 O O . ALA A 1 436 ? 2.526 5.361 9.193 1.00 98.44 436 ALA A O 1
ATOM 3372 N N . TRP A 1 437 ? 2.323 3.486 10.427 1.00 98.69 437 TRP A N 1
ATOM 3373 C CA . TRP A 1 437 ? 2.862 2.552 9.449 1.00 98.69 437 TRP A CA 1
ATOM 3374 C C . TRP A 1 437 ? 1.804 1.557 8.995 1.00 98.69 437 TRP A C 1
ATOM 3376 O O . TRP A 1 437 ? 1.118 0.946 9.815 1.00 98.69 437 TRP A O 1
ATOM 3386 N N . MET A 1 438 ? 1.721 1.332 7.691 1.00 98.44 438 MET A N 1
ATOM 3387 C CA . MET A 1 438 ? 1.110 0.130 7.150 1.00 98.44 438 MET A CA 1
ATOM 3388 C C . MET A 1 438 ? 2.206 -0.924 6.990 1.00 98.44 438 MET A C 1
ATOM 3390 O O . MET A 1 438 ? 3.153 -0.745 6.228 1.00 98.44 438 MET A O 1
ATOM 3394 N N . VAL A 1 439 ? 2.081 -2.028 7.721 1.00 98.12 439 VAL A N 1
ATOM 3395 C CA . VAL A 1 439 ? 3.001 -3.163 7.657 1.00 98.12 439 VAL A CA 1
ATOM 3396 C C . VAL A 1 439 ? 2.374 -4.263 6.805 1.00 98.12 439 VAL A C 1
ATOM 3398 O O . VAL A 1 439 ? 1.370 -4.880 7.180 1.00 98.12 439 VAL A O 1
ATOM 3401 N N . MET A 1 440 ? 2.992 -4.546 5.659 1.00 94.38 440 MET A N 1
ATOM 3402 C CA . MET A 1 440 ? 2.590 -5.607 4.735 1.00 94.38 440 MET A CA 1
ATOM 3403 C C . MET A 1 440 ? 3.230 -6.943 5.122 1.00 94.38 440 MET A C 1
ATOM 3405 O O . MET A 1 440 ? 4.055 -7.504 4.402 1.00 94.38 440 MET A O 1
ATOM 3409 N N . ASN A 1 441 ? 2.841 -7.477 6.278 1.00 89.75 441 ASN A N 1
ATOM 3410 C CA . ASN A 1 441 ? 3.360 -8.749 6.788 1.00 89.75 441 ASN A CA 1
ATOM 3411 C C . ASN A 1 441 ? 2.943 -9.966 5.949 1.00 89.75 441 ASN A C 1
ATOM 3413 O O . ASN A 1 441 ? 3.609 -10.997 5.992 1.00 89.75 441 ASN A O 1
ATOM 3417 N N . THR A 1 442 ? 1.844 -9.870 5.199 1.00 91.38 442 THR A N 1
ATOM 3418 C CA . THR A 1 442 ? 1.437 -10.873 4.212 1.00 91.38 442 THR A CA 1
ATOM 3419 C C . THR A 1 442 ? 0.934 -10.195 2.942 1.00 91.38 442 THR A C 1
ATOM 3421 O O . THR A 1 442 ? 0.279 -9.158 3.002 1.00 91.38 442 THR A O 1
ATOM 3424 N N . LYS A 1 443 ? 1.231 -10.799 1.787 1.00 94.81 443 LYS A N 1
ATOM 3425 C CA . LYS A 1 443 ? 0.719 -10.389 0.465 1.00 94.81 443 LYS A CA 1
ATOM 3426 C C . LYS A 1 443 ? 0.054 -11.553 -0.274 1.00 94.81 443 LYS A C 1
ATOM 3428 O O . LYS A 1 443 ? -0.227 -11.479 -1.468 1.00 94.81 443 LYS A O 1
ATOM 3433 N N . ASP A 1 444 ? -0.201 -12.648 0.442 1.00 95.81 444 ASP A N 1
ATOM 3434 C CA . ASP A 1 444 ? -0.654 -13.908 -0.143 1.00 95.81 444 ASP A CA 1
ATOM 3435 C C . ASP A 1 444 ? -2.095 -13.870 -0.642 1.00 95.81 444 ASP A C 1
ATOM 3437 O O . ASP A 1 444 ? -2.481 -14.675 -1.488 1.00 95.81 444 ASP A O 1
ATOM 3441 N N . THR A 1 445 ? -2.872 -12.911 -0.143 1.00 95.88 445 THR A N 1
ATOM 3442 C CA . THR A 1 445 ? -4.247 -12.644 -0.568 1.00 95.88 445 THR A CA 1
ATOM 3443 C C . THR A 1 445 ? -4.368 -11.543 -1.627 1.00 95.88 445 THR A C 1
ATOM 3445 O O . THR A 1 445 ? -5.487 -11.276 -2.068 1.00 95.88 445 THR A O 1
ATOM 3448 N N . TYR A 1 446 ? -3.257 -10.945 -2.063 1.00 96.19 446 TYR A N 1
ATOM 3449 C CA . TYR A 1 446 ? -3.210 -9.917 -3.109 1.00 96.19 446 TYR A CA 1
ATOM 3450 C C . TYR A 1 446 ? -3.157 -10.595 -4.488 1.00 96.19 446 TYR A C 1
ATOM 3452 O O . TYR A 1 446 ? -3.140 -11.828 -4.581 1.00 96.19 446 TYR A O 1
ATOM 3460 N N . PHE A 1 447 ? -3.117 -9.793 -5.549 1.00 95.62 447 PHE A N 1
ATOM 3461 C CA . PHE A 1 447 ? -2.966 -10.251 -6.931 1.00 95.62 447 PHE A CA 1
ATOM 3462 C C . PHE A 1 447 ? -1.739 -9.605 -7.602 1.00 95.62 447 PHE A C 1
ATOM 3464 O O . PHE A 1 447 ? -1.077 -8.769 -6.988 1.00 95.62 447 PHE A O 1
ATOM 3471 N N . GLY A 1 448 ? -1.400 -10.037 -8.821 1.00 94.38 448 GLY A N 1
ATOM 3472 C CA . GLY A 1 448 ? -0.366 -9.417 -9.666 1.00 94.38 448 GLY A CA 1
ATOM 3473 C C . GLY A 1 448 ? 1.087 -9.847 -9.395 1.00 94.38 448 GLY A C 1
ATOM 3474 O O . GLY A 1 448 ? 1.983 -9.559 -10.186 1.00 94.38 448 GLY A O 1
ATOM 3475 N N . GLY A 1 449 ? 1.339 -10.584 -8.314 1.00 95.88 449 GLY A N 1
ATOM 3476 C CA . GLY A 1 449 ? 2.657 -11.109 -7.960 1.00 95.88 449 GLY A CA 1
ATOM 3477 C C . GLY A 1 449 ? 3.675 -10.044 -7.524 1.00 95.88 449 GLY A C 1
ATOM 3478 O O . GLY A 1 449 ? 3.301 -8.928 -7.163 1.00 95.88 449 GLY A O 1
ATOM 3479 N N . PRO A 1 450 ? 4.977 -10.385 -7.513 1.00 96.62 450 PRO A N 1
ATOM 3480 C CA . PRO A 1 450 ? 6.025 -9.523 -6.957 1.00 96.62 450 PRO A CA 1
ATOM 3481 C C . PRO A 1 450 ? 6.256 -8.217 -7.736 1.00 96.62 450 PRO A C 1
ATOM 3483 O O . PRO A 1 450 ? 6.714 -7.241 -7.151 1.00 96.62 450 PRO A O 1
ATOM 3486 N N . ILE A 1 451 ? 5.948 -8.170 -9.033 1.00 94.00 451 ILE A N 1
ATOM 3487 C CA . ILE A 1 451 ? 6.163 -6.971 -9.867 1.00 94.00 451 ILE A CA 1
ATOM 3488 C C . ILE A 1 451 ? 4.961 -6.026 -9.903 1.00 94.00 451 ILE A C 1
ATOM 3490 O O . ILE A 1 451 ? 5.057 -4.951 -10.489 1.00 94.00 451 ILE A O 1
ATOM 3494 N N . HIS A 1 452 ? 3.844 -6.396 -9.269 1.00 95.12 452 HIS A N 1
ATOM 3495 C CA . HIS A 1 452 ? 2.758 -5.450 -9.049 1.00 95.12 452 HIS A CA 1
ATOM 3496 C C . HIS A 1 452 ? 3.277 -4.274 -8.216 1.00 95.12 452 HIS A C 1
ATOM 3498 O O . HIS A 1 452 ? 4.057 -4.461 -7.277 1.00 95.12 452 HIS A O 1
ATOM 3504 N N . SER A 1 453 ? 2.845 -3.066 -8.559 1.00 94.31 453 SER A N 1
ATOM 3505 C CA . SER A 1 453 ? 3.203 -1.852 -7.831 1.00 94.31 453 SER A CA 1
ATOM 3506 C C . SER A 1 453 ? 2.021 -0.914 -7.723 1.00 94.31 453 SER A C 1
ATOM 3508 O O . SER A 1 453 ? 1.218 -0.805 -8.651 1.00 94.31 453 SER A O 1
ATOM 3510 N N . ASP A 1 454 ? 1.951 -0.212 -6.599 1.00 96.12 454 ASP A N 1
ATOM 3511 C CA . ASP A 1 454 ? 0.889 0.749 -6.338 1.00 96.12 454 ASP A CA 1
ATOM 3512 C C . ASP A 1 454 ? 1.376 1.902 -5.452 1.00 96.12 454 ASP A C 1
ATOM 3514 O O . ASP A 1 454 ? 2.453 1.833 -4.855 1.00 96.12 454 ASP A O 1
ATOM 3518 N N . LEU A 1 455 ? 0.586 2.974 -5.382 1.00 92.50 455 LEU A N 1
ATOM 3519 C CA . LEU A 1 455 ? 0.801 4.110 -4.490 1.00 92.50 455 LEU A CA 1
ATOM 3520 C C . LEU A 1 455 ? 0.592 3.717 -3.027 1.00 92.50 455 LEU A C 1
ATOM 3522 O O . LEU A 1 455 ? -0.362 3.020 -2.673 1.00 92.50 455 LEU A O 1
ATOM 3526 N N . VAL A 1 456 ? 1.487 4.210 -2.170 1.00 96.31 456 VAL A N 1
ATOM 3527 C CA . VAL A 1 456 ? 1.565 3.773 -0.772 1.00 96.31 456 VAL A CA 1
ATOM 3528 C C . VAL A 1 456 ? 1.389 4.923 0.214 1.00 96.31 456 VAL A C 1
ATOM 3530 O O . VAL A 1 456 ? 0.738 4.737 1.244 1.00 96.31 456 VAL A O 1
ATOM 3533 N N . VAL A 1 457 ? 1.875 6.131 -0.097 1.00 94.69 457 VAL A N 1
ATOM 3534 C CA . VAL A 1 457 ? 1.699 7.293 0.787 1.00 94.69 457 VAL A CA 1
ATOM 3535 C C . VAL A 1 457 ? 1.676 8.628 0.045 1.00 94.69 457 VAL A C 1
ATOM 3537 O O . VAL A 1 457 ? 2.559 8.909 -0.744 1.00 94.69 457 VAL A O 1
ATOM 3540 N N . ASP A 1 458 ? 0.714 9.502 0.324 1.00 88.31 458 ASP A N 1
ATOM 3541 C CA . ASP A 1 458 ? 0.718 10.883 -0.201 1.00 88.31 458 ASP A CA 1
ATOM 3542 C C . ASP A 1 458 ? 0.238 11.926 0.817 1.00 88.31 458 ASP A C 1
ATOM 3544 O O . ASP A 1 458 ? -0.057 13.056 0.447 1.00 88.31 458 ASP A O 1
ATOM 3548 N N . GLY A 1 459 ? 0.206 11.518 2.087 1.00 85.44 459 GLY A N 1
ATOM 3549 C CA . GLY A 1 459 ? -0.488 12.147 3.211 1.00 85.44 459 GLY A CA 1
ATOM 3550 C C . GLY A 1 459 ? -1.752 11.367 3.599 1.00 85.44 459 GLY A C 1
ATOM 3551 O O . GLY A 1 459 ? -2.239 11.474 4.727 1.00 85.44 459 GLY A O 1
ATOM 3552 N N . PHE A 1 460 ? -2.186 10.436 2.742 1.00 89.69 460 PHE A N 1
ATOM 3553 C CA . PHE A 1 460 ? -2.882 9.222 3.170 1.00 89.69 460 PHE A CA 1
ATOM 3554 C C . PHE A 1 460 ? -1.888 8.064 3.187 1.00 89.69 460 PHE A C 1
ATOM 3556 O O . PHE A 1 460 ? -0.976 8.028 2.368 1.00 89.69 460 PHE A O 1
ATOM 3563 N N . VAL A 1 461 ? -2.069 7.097 4.083 1.00 96.06 461 VAL A N 1
ATOM 3564 C CA . VAL A 1 461 ? -1.347 5.817 4.031 1.00 96.06 461 VAL A CA 1
ATOM 3565 C C . VAL A 1 461 ? -2.273 4.790 3.399 1.00 96.06 461 VAL A C 1
ATOM 3567 O O . VAL A 1 461 ? -3.297 4.416 3.981 1.00 96.06 461 VAL A O 1
ATOM 3570 N N . TYR A 1 462 ? -1.920 4.366 2.191 1.00 95.56 462 TYR A N 1
ATOM 3571 C CA . TYR A 1 462 ? -2.704 3.454 1.370 1.00 95.56 462 TYR A CA 1
ATOM 3572 C C . TYR A 1 462 ? -2.324 2.009 1.628 1.00 95.56 462 TYR A C 1
ATOM 3574 O O . TYR A 1 462 ? -1.208 1.684 1.997 1.00 95.56 462 TYR A O 1
ATOM 3582 N N . ASN A 1 463 ? -3.241 1.107 1.358 1.00 96.94 463 ASN A N 1
ATOM 3583 C CA . ASN A 1 463 ? -2.933 -0.294 1.184 1.00 96.94 463 ASN A CA 1
ATOM 3584 C C . ASN A 1 463 ? -3.814 -0.801 0.055 1.00 96.94 463 ASN A C 1
ATOM 3586 O O . ASN A 1 463 ? -4.953 -1.211 0.283 1.00 96.94 463 ASN A O 1
ATOM 3590 N N . TYR A 1 464 ? -3.300 -0.706 -1.163 1.00 96.19 464 TYR A N 1
ATOM 3591 C CA . TYR A 1 464 ? -3.968 -1.220 -2.341 1.00 96.19 464 TYR A CA 1
ATOM 3592 C C . TYR A 1 464 ? -3.825 -2.736 -2.400 1.00 96.19 464 TYR A C 1
ATOM 3594 O O . TYR A 1 464 ? -2.751 -3.281 -2.630 1.00 96.19 464 TYR A O 1
ATOM 3602 N N . ILE A 1 465 ? -4.933 -3.422 -2.133 1.00 95.94 465 ILE A N 1
ATOM 3603 C CA . ILE A 1 465 ? -5.004 -4.885 -2.144 1.00 95.94 465 ILE A CA 1
ATOM 3604 C C . ILE A 1 465 ? -5.347 -5.377 -3.552 1.00 95.94 465 ILE A C 1
ATOM 3606 O O . ILE A 1 465 ? -4.871 -6.424 -3.994 1.00 95.94 465 ILE A O 1
ATOM 3610 N N . VAL A 1 466 ? -6.200 -4.611 -4.232 1.00 96.06 466 VAL A N 1
ATOM 3611 C CA . VAL A 1 466 ? -6.599 -4.775 -5.627 1.00 96.06 466 VAL A CA 1
ATOM 3612 C C . VAL A 1 466 ? -6.659 -3.386 -6.255 1.00 96.06 466 VAL A C 1
ATOM 3614 O O . VAL A 1 466 ? -7.267 -2.488 -5.668 1.00 96.06 466 VAL A O 1
ATOM 3617 N N . SER A 1 467 ? -6.078 -3.225 -7.438 1.00 94.44 467 SER A N 1
ATOM 3618 C CA . SER A 1 467 ? -6.238 -2.047 -8.289 1.00 94.44 467 SER A CA 1
ATOM 3619 C C . SER A 1 467 ? -6.104 -2.444 -9.759 1.00 94.44 467 SER A C 1
ATOM 3621 O O . SER A 1 467 ? -5.551 -3.498 -10.074 1.00 94.44 467 SER A O 1
ATOM 3623 N N . ASN A 1 468 ? -6.601 -1.596 -10.657 1.00 90.50 468 ASN A N 1
ATOM 3624 C CA . ASN A 1 468 ? -6.287 -1.633 -12.089 1.00 90.50 468 ASN A CA 1
ATOM 3625 C C . ASN A 1 468 ? -5.186 -0.620 -12.462 1.00 90.50 468 ASN A C 1
ATOM 3627 O O . ASN A 1 468 ? -5.061 -0.214 -13.627 1.00 90.50 468 ASN A O 1
ATOM 3631 N N . HIS A 1 469 ? -4.408 -0.157 -11.478 1.00 90.31 469 HIS A N 1
ATOM 3632 C CA . HIS A 1 469 ? -3.285 0.731 -11.740 1.00 90.31 469 HIS A CA 1
ATOM 3633 C C . HIS A 1 469 ? -2.261 0.033 -12.636 1.00 90.31 469 HIS A C 1
ATOM 3635 O O . HIS A 1 469 ? -2.176 -1.187 -12.691 1.00 90.31 469 HIS A O 1
ATOM 3641 N N . HIS A 1 470 ? -1.550 0.825 -13.439 1.00 87.50 470 HIS A N 1
ATOM 3642 C CA . HIS A 1 470 ? -0.580 0.322 -14.421 1.00 87.50 470 HIS A CA 1
ATOM 3643 C C . HIS A 1 470 ? -1.139 -0.641 -15.489 1.00 87.50 470 HIS A C 1
ATOM 3645 O O . HIS A 1 470 ? -0.370 -1.210 -16.258 1.00 87.50 470 HIS A O 1
ATOM 3651 N N . GLY A 1 471 ? -2.469 -0.728 -15.627 1.00 84.25 471 GLY A N 1
ATOM 3652 C CA . GLY A 1 471 ? -3.126 -1.621 -16.583 1.00 84.25 471 GLY A CA 1
ATOM 3653 C C . GLY A 1 471 ? -3.346 -3.034 -16.045 1.00 84.25 471 GLY A C 1
ATOM 3654 O O . GLY A 1 471 ? -3.640 -3.933 -16.833 1.00 84.25 471 GLY A O 1
ATOM 3655 N N . ASP A 1 472 ? -3.216 -3.224 -14.731 1.00 87.81 472 ASP A N 1
ATOM 3656 C CA . ASP A 1 472 ? -3.391 -4.519 -14.090 1.00 87.81 472 ASP A CA 1
ATOM 3657 C C . ASP A 1 472 ? -4.833 -5.033 -14.195 1.00 87.81 472 ASP A C 1
ATOM 3659 O O . ASP A 1 472 ? -5.821 -4.290 -14.147 1.00 87.81 472 ASP A O 1
ATOM 3663 N N . GLY A 1 473 ? -4.956 -6.352 -14.343 1.00 90.19 473 GLY A N 1
ATOM 3664 C CA . GLY A 1 473 ? -6.245 -7.025 -14.288 1.00 90.19 473 GLY A CA 1
ATOM 3665 C C . GLY A 1 473 ? -6.857 -6.941 -12.888 1.00 90.19 473 GLY A C 1
ATOM 3666 O O . GLY A 1 473 ? -6.156 -6.862 -11.886 1.00 90.19 473 GLY A O 1
ATOM 3667 N N . THR A 1 474 ? -8.186 -7.016 -12.803 1.00 94.69 474 THR A N 1
ATOM 3668 C CA . THR A 1 474 ? -8.916 -7.049 -11.526 1.00 94.69 474 THR A CA 1
ATOM 3669 C C . THR A 1 474 ? -9.958 -8.167 -11.526 1.00 94.69 474 THR A C 1
ATOM 3671 O O . THR A 1 474 ? -10.536 -8.476 -12.574 1.00 94.69 474 THR A O 1
ATOM 3674 N N . PRO A 1 475 ? -10.216 -8.818 -10.377 1.00 95.12 475 PRO A N 1
ATOM 3675 C CA . PRO A 1 475 ? -11.126 -9.950 -10.319 1.00 95.12 475 PRO A CA 1
ATOM 3676 C C . PRO A 1 475 ? -12.576 -9.513 -10.552 1.00 95.12 475 PRO A C 1
ATOM 3678 O O . PRO A 1 475 ? -13.035 -8.483 -10.057 1.00 95.12 475 PRO A O 1
ATOM 3681 N N . ASN A 1 476 ? -13.335 -10.346 -11.261 1.00 95.25 476 ASN A N 1
ATOM 3682 C CA . ASN A 1 476 ? -14.763 -10.132 -11.474 1.00 95.25 476 ASN A CA 1
ATOM 3683 C C . ASN A 1 476 ? -15.576 -10.436 -10.205 1.00 95.25 476 ASN A C 1
ATOM 3685 O O . ASN A 1 476 ? -15.416 -11.487 -9.583 1.00 95.25 476 ASN A O 1
ATOM 3689 N N . ILE A 1 477 ? -16.512 -9.552 -9.865 1.00 96.19 477 ILE A N 1
ATOM 3690 C CA . ILE A 1 477 ? -17.504 -9.741 -8.806 1.00 96.19 477 ILE A CA 1
ATOM 3691 C C . ILE A 1 477 ? -18.688 -10.508 -9.405 1.00 96.19 477 ILE A C 1
ATOM 3693 O O . ILE A 1 477 ? -19.593 -9.937 -10.018 1.00 96.19 477 ILE A O 1
ATOM 3697 N N . THR A 1 478 ? -18.665 -11.829 -9.253 1.00 96.25 478 THR A N 1
ATOM 3698 C CA . THR A 1 478 ? -19.734 -12.739 -9.691 1.00 96.25 478 THR A CA 1
ATOM 3699 C C . THR A 1 478 ? -20.478 -13.339 -8.505 1.00 96.25 478 THR A C 1
ATOM 3701 O O . THR A 1 478 ? -19.961 -13.363 -7.391 1.00 96.25 478 THR A O 1
ATOM 3704 N N . ASN A 1 479 ? -21.683 -13.867 -8.722 1.00 96.75 479 ASN A N 1
ATOM 3705 C CA . ASN A 1 479 ? -22.404 -14.636 -7.710 1.00 96.75 479 ASN A CA 1
ATOM 3706 C C . ASN A 1 479 ? -21.516 -15.756 -7.148 1.00 96.75 479 ASN A C 1
ATOM 3708 O O . ASN A 1 479 ? -20.938 -16.539 -7.904 1.00 96.75 479 ASN A O 1
ATOM 3712 N N . GLY A 1 480 ? -21.405 -15.817 -5.822 1.00 95.75 480 GLY A N 1
ATOM 3713 C CA . GLY A 1 480 ? -20.498 -16.717 -5.115 1.00 95.75 480 GLY A CA 1
ATOM 3714 C C . GLY A 1 480 ? -19.095 -16.150 -4.879 1.00 95.75 480 GLY A C 1
ATOM 3715 O O . GLY A 1 480 ? -18.253 -16.870 -4.340 1.00 95.75 480 GLY A O 1
ATOM 3716 N N . PHE A 1 481 ? -18.823 -14.893 -5.256 1.00 97.44 481 PHE A N 1
ATOM 3717 C CA . PHE A 1 481 ? -17.613 -14.194 -4.824 1.00 97.44 481 PHE A CA 1
ATOM 3718 C C . PHE A 1 481 ? -17.648 -14.069 -3.302 1.00 97.44 481 PHE A C 1
ATOM 3720 O O . PHE A 1 481 ? -18.589 -13.515 -2.742 1.00 97.44 481 PHE A O 1
ATOM 3727 N N . ASP A 1 482 ? -16.628 -14.585 -2.627 1.00 97.44 482 ASP A N 1
ATOM 3728 C CA . ASP A 1 482 ? -16.507 -14.508 -1.177 1.00 97.44 482 ASP A CA 1
ATOM 3729 C C . ASP A 1 482 ? -15.041 -14.655 -0.792 1.00 97.44 482 ASP A C 1
ATOM 3731 O O . ASP A 1 482 ? -14.471 -15.750 -0.854 1.00 97.44 482 ASP A O 1
ATOM 3735 N N . ARG A 1 483 ? -14.414 -13.532 -0.446 1.00 96.81 483 ARG A N 1
ATOM 3736 C CA . ARG A 1 483 ? -12.981 -13.481 -0.173 1.00 96.81 483 ARG A CA 1
AT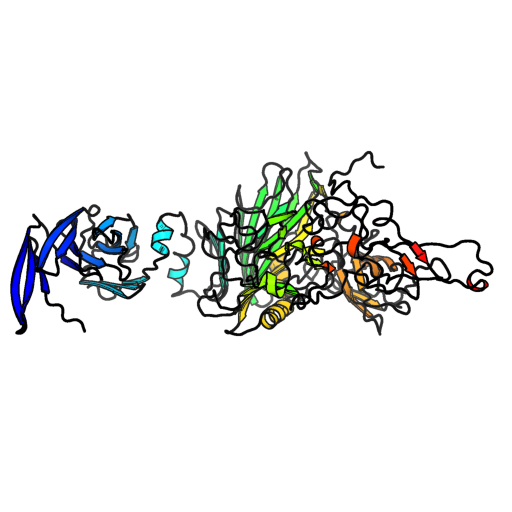OM 3737 C C . ARG A 1 483 ? -12.672 -12.547 0.977 1.00 96.81 483 ARG A C 1
ATOM 3739 O O . ARG A 1 483 ? -13.207 -11.444 1.052 1.00 96.81 483 ARG A O 1
ATOM 3746 N N . THR A 1 484 ? -11.752 -13.000 1.822 1.00 97.81 484 THR A N 1
ATOM 3747 C CA . THR A 1 484 ? -11.138 -12.200 2.879 1.00 97.81 484 THR A CA 1
ATOM 3748 C C . THR A 1 484 ? -9.679 -11.942 2.534 1.00 97.81 484 THR A C 1
ATOM 3750 O O . THR A 1 484 ? -8.955 -12.861 2.155 1.00 97.81 484 THR A O 1
ATOM 3753 N N . PHE A 1 485 ? -9.272 -10.691 2.682 1.00 97.25 485 PHE A N 1
ATOM 3754 C CA . PHE A 1 485 ? -7.935 -10.175 2.463 1.00 97.25 485 PHE A CA 1
ATOM 3755 C C . PHE A 1 485 ? -7.270 -9.834 3.797 1.00 97.25 485 PHE A C 1
ATOM 3757 O O . PHE A 1 485 ? -7.944 -9.434 4.753 1.00 97.25 485 PHE A O 1
ATOM 3764 N N . GLY A 1 486 ? -5.950 -9.986 3.837 1.00 93.62 486 GLY A N 1
ATOM 3765 C CA . GLY A 1 486 ? -5.135 -9.851 5.039 1.00 93.62 486 GLY A CA 1
ATOM 3766 C C . GLY A 1 486 ? -4.686 -11.203 5.615 1.00 93.62 486 GLY A C 1
ATOM 3767 O O . GLY A 1 486 ? -4.944 -12.258 5.023 1.00 93.62 486 GLY A O 1
ATOM 3768 N N . PRO A 1 487 ? -4.028 -11.198 6.783 1.00 94.12 487 PRO A N 1
ATOM 3769 C CA . PRO A 1 487 ? -3.933 -10.089 7.731 1.00 94.12 487 PRO A CA 1
ATOM 3770 C C . PRO A 1 487 ? -3.078 -8.917 7.242 1.00 94.12 487 PRO A C 1
ATOM 3772 O O . PRO A 1 487 ? -2.130 -9.092 6.484 1.00 94.12 487 PRO A O 1
ATOM 3775 N N . GLN A 1 488 ? -3.431 -7.733 7.725 1.00 93.38 488 GLN A N 1
ATOM 3776 C CA . GLN A 1 488 ? -2.726 -6.462 7.555 1.00 93.38 488 GLN A CA 1
ATOM 3777 C C . GLN A 1 488 ? -2.486 -5.856 8.941 1.00 93.38 488 GLN A C 1
ATOM 3779 O O . GLN A 1 488 ? -3.284 -6.098 9.852 1.00 93.38 488 GLN A O 1
ATOM 3784 N N . TYR A 1 489 ? -1.421 -5.078 9.132 1.00 97.81 489 TYR A N 1
ATOM 3785 C CA . TYR A 1 489 ? -1.107 -4.508 10.443 1.00 97.81 489 TYR A CA 1
ATOM 3786 C C . TYR A 1 489 ? -0.815 -3.011 10.344 1.00 97.81 489 TYR A C 1
ATOM 3788 O O . TYR A 1 489 ? 0.182 -2.602 9.757 1.00 97.81 489 TYR A O 1
ATOM 3796 N N . TYR A 1 490 ? -1.704 -2.199 10.918 1.00 98.50 490 TYR A N 1
ATOM 3797 C CA . TYR A 1 490 ? -1.480 -0.765 11.079 1.00 98.50 490 TYR A CA 1
ATOM 3798 C C . TYR A 1 490 ? -0.764 -0.539 12.404 1.00 98.50 490 TYR A C 1
ATOM 3800 O O . TYR A 1 490 ? -1.366 -0.719 13.462 1.00 98.50 490 TYR A O 1
ATOM 3808 N N . TYR A 1 491 ? 0.515 -0.191 12.347 1.00 98.62 491 TYR A N 1
ATOM 3809 C CA . TYR A 1 491 ? 1.388 -0.064 13.506 1.00 98.62 491 TYR A CA 1
ATOM 3810 C C . TYR A 1 491 ? 1.674 1.404 13.810 1.00 98.62 491 TYR A C 1
ATOM 3812 O O . TYR A 1 491 ? 2.037 2.166 12.915 1.00 98.62 491 TYR A O 1
ATOM 3820 N N . PHE A 1 492 ? 1.540 1.794 15.075 1.00 98.62 492 PHE A N 1
ATOM 3821 C CA . PHE A 1 492 ? 1.832 3.145 15.534 1.00 98.62 492 PHE A CA 1
ATOM 3822 C C . PHE A 1 492 ? 2.918 3.078 16.594 1.00 98.62 492 PHE A C 1
ATOM 3824 O O . PHE A 1 492 ? 2.798 2.310 17.542 1.00 98.62 492 PHE A O 1
ATOM 3831 N N . ASN A 1 493 ? 3.971 3.879 16.474 1.00 98.50 493 ASN A N 1
ATOM 3832 C CA . ASN A 1 493 ? 5.028 3.916 17.480 1.00 98.50 493 ASN A CA 1
ATOM 3833 C C . ASN A 1 493 ? 5.423 5.342 17.854 1.00 98.50 493 ASN A C 1
ATOM 3835 O O . ASN A 1 493 ? 5.167 6.301 17.128 1.00 98.50 493 ASN A O 1
ATOM 3839 N N . LYS A 1 494 ? 6.018 5.455 19.045 1.00 97.69 494 LYS A N 1
ATOM 3840 C CA . LYS A 1 494 ? 6.498 6.703 19.630 1.00 97.69 494 LYS A CA 1
ATOM 3841 C C . LYS A 1 494 ? 7.961 6.550 20.028 1.00 97.69 494 LYS A C 1
ATOM 3843 O O . LYS A 1 494 ? 8.307 5.600 20.732 1.00 97.69 494 LYS A O 1
ATOM 3848 N N . GLY A 1 495 ? 8.795 7.494 19.610 1.00 95.50 495 GLY A N 1
ATOM 3849 C CA . GLY A 1 495 ? 10.190 7.629 20.016 1.00 95.50 495 GLY A CA 1
ATOM 3850 C C . GLY A 1 495 ? 10.429 8.886 20.863 1.00 95.50 495 GLY A C 1
ATOM 3851 O O . GLY A 1 495 ? 9.632 9.828 20.824 1.00 95.50 495 GLY A O 1
ATOM 3852 N N . PRO A 1 496 ? 11.528 8.935 21.638 1.00 92.94 496 PRO A N 1
ATOM 3853 C CA . PRO A 1 496 ? 11.942 10.155 22.328 1.00 92.94 496 PRO A CA 1
ATOM 3854 C C . PRO A 1 496 ? 12.277 11.274 21.331 1.00 92.94 496 PRO A C 1
ATOM 3856 O O . PRO A 1 496 ? 12.674 10.999 20.196 1.00 92.94 496 PRO A O 1
ATOM 3859 N N . HIS A 1 497 ? 12.176 12.529 21.779 1.00 93.25 497 HIS A N 1
ATOM 3860 C CA . HIS A 1 497 ? 12.553 13.710 20.997 1.00 93.25 497 HIS A CA 1
ATOM 3861 C C . HIS A 1 497 ? 13.937 13.551 20.339 1.00 93.25 497 HIS A C 1
ATOM 3863 O O . HIS A 1 497 ? 14.910 13.177 21.000 1.00 93.25 497 HIS A O 1
ATOM 3869 N N . GLY A 1 498 ? 14.021 13.850 19.040 1.00 90.94 498 GLY A N 1
ATOM 3870 C CA . GLY A 1 498 ? 15.236 13.704 18.232 1.00 90.94 498 GLY A CA 1
ATOM 3871 C C . GLY A 1 498 ? 15.476 12.302 17.654 1.00 90.94 498 GLY A C 1
ATOM 3872 O O . GLY A 1 498 ? 16.503 12.092 17.011 1.00 90.94 498 GLY A O 1
ATOM 3873 N N . SER A 1 499 ? 14.562 11.347 17.860 1.00 95.25 499 SER A N 1
ATOM 3874 C CA . SER A 1 499 ? 14.573 10.078 17.113 1.00 95.25 499 SER A CA 1
ATOM 3875 C C . SER A 1 499 ? 14.380 10.327 15.617 1.00 95.25 499 SER A C 1
ATOM 3877 O O . SER A 1 499 ? 13.656 11.240 15.227 1.00 95.25 499 SER A O 1
ATOM 3879 N N . SER A 1 500 ? 15.013 9.502 14.784 1.00 96.06 500 SER A N 1
ATOM 3880 C CA . SER A 1 500 ? 14.888 9.598 13.332 1.00 96.06 500 SER A CA 1
ATOM 3881 C C . SER A 1 500 ? 13.724 8.752 12.810 1.00 96.06 500 SER A C 1
ATOM 3883 O O . SER A 1 500 ? 13.242 7.847 13.497 1.00 96.06 500 SER A O 1
ATOM 3885 N N . TRP A 1 501 ? 13.264 9.027 11.591 1.00 96.44 501 TRP A N 1
ATOM 3886 C CA . TRP A 1 501 ? 12.209 8.224 10.972 1.00 96.44 501 TRP A CA 1
ATOM 3887 C C . TRP A 1 501 ? 12.686 6.792 10.701 1.00 96.44 501 TRP A C 1
ATOM 3889 O O . TRP A 1 501 ? 11.896 5.859 10.832 1.00 96.44 501 TRP A O 1
ATOM 3899 N N . GLU A 1 502 ? 13.978 6.597 10.414 1.00 97.50 502 GLU A N 1
ATOM 3900 C CA . GLU A 1 502 ? 14.586 5.289 10.159 1.00 97.50 502 GLU A CA 1
ATOM 3901 C C . GLU A 1 502 ? 14.466 4.368 11.372 1.00 97.50 502 GLU A C 1
ATOM 3903 O O . GLU A 1 502 ? 14.221 3.178 11.208 1.00 97.50 502 GLU A O 1
ATOM 3908 N N . SER A 1 503 ? 14.610 4.885 12.600 1.00 97.00 503 SER A N 1
ATOM 3909 C CA . SER A 1 503 ? 14.516 4.037 13.794 1.00 97.00 503 SER A CA 1
ATOM 3910 C C . SER A 1 503 ? 13.087 3.546 14.036 1.00 97.00 503 SER A C 1
ATOM 3912 O O . SER A 1 503 ? 12.890 2.368 14.337 1.00 97.00 503 SER A O 1
ATOM 3914 N N . LEU A 1 504 ? 12.088 4.414 13.846 1.00 98.19 504 LEU A N 1
ATOM 3915 C CA . LEU A 1 504 ? 10.673 4.049 13.958 1.00 98.19 504 LEU A CA 1
ATOM 3916 C C . LEU A 1 504 ? 10.230 3.137 12.801 1.00 98.19 504 LEU A C 1
ATOM 3918 O O . LEU A 1 504 ? 9.463 2.201 13.028 1.00 98.19 504 LEU A O 1
ATOM 3922 N N . HIS A 1 505 ? 10.729 3.370 11.585 1.00 98.12 505 HIS A N 1
ATOM 3923 C CA . HIS A 1 505 ? 10.483 2.515 10.418 1.00 98.12 505 HIS A CA 1
ATOM 3924 C C . HIS A 1 505 ? 11.123 1.129 10.579 1.00 98.12 505 HIS A C 1
ATOM 3926 O O . HIS A 1 505 ? 10.496 0.106 10.292 1.00 98.12 505 HIS A O 1
ATOM 3932 N N . GLN A 1 506 ? 12.346 1.065 11.110 1.00 97.19 506 GLN A N 1
ATOM 3933 C CA . GLN A 1 506 ? 13.049 -0.190 11.370 1.00 97.19 506 GLN A CA 1
ATOM 3934 C C . GLN A 1 506 ? 12.334 -1.033 12.431 1.00 97.19 506 GLN A C 1
ATOM 3936 O O . GLN A 1 506 ? 12.258 -2.254 12.280 1.00 97.19 506 GLN A O 1
ATOM 3941 N N . ASP A 1 507 ? 11.793 -0.396 13.473 1.00 97.38 507 ASP A N 1
ATOM 3942 C CA . ASP A 1 507 ? 10.921 -1.040 14.460 1.00 97.38 507 ASP A CA 1
ATOM 3943 C C . ASP A 1 507 ? 9.664 -1.619 13.788 1.00 97.38 507 ASP A C 1
ATOM 3945 O O . ASP A 1 507 ? 9.379 -2.809 13.923 1.00 97.38 507 ASP A O 1
ATOM 3949 N N . ALA A 1 508 ? 8.978 -0.834 12.953 1.00 98.06 508 ALA A N 1
ATOM 3950 C CA . ALA A 1 508 ? 7.817 -1.299 12.193 1.00 98.06 508 ALA A CA 1
ATOM 3951 C C . ALA A 1 508 ? 8.142 -2.484 11.255 1.00 98.06 508 ALA A C 1
ATOM 3953 O O . ALA A 1 508 ? 7.355 -3.425 11.127 1.00 98.06 508 ALA A O 1
ATOM 3954 N N . THR A 1 509 ? 9.330 -2.490 10.645 1.00 96.88 509 THR A N 1
ATOM 3955 C CA . THR A 1 509 ? 9.789 -3.559 9.740 1.00 96.88 509 THR A CA 1
ATOM 3956 C C . THR A 1 509 ? 9.953 -4.903 10.452 1.00 96.88 509 THR A C 1
ATOM 3958 O O . THR A 1 509 ? 9.816 -5.950 9.819 1.00 96.88 509 THR A O 1
ATOM 3961 N N . THR A 1 510 ? 10.151 -4.923 11.776 1.00 95.75 510 THR A N 1
ATOM 3962 C CA . THR A 1 510 ? 10.223 -6.184 12.539 1.00 95.75 510 THR A CA 1
ATOM 3963 C C . THR A 1 510 ? 8.922 -6.995 12.482 1.00 95.75 510 THR A C 1
ATOM 3965 O O . THR A 1 510 ? 8.955 -8.222 12.599 1.00 95.75 510 THR A O 1
ATOM 3968 N N . TYR A 1 511 ? 7.791 -6.331 12.226 1.00 96.50 511 TYR A N 1
ATOM 3969 C CA . TYR A 1 511 ? 6.478 -6.956 12.071 1.00 96.50 511 TYR A CA 1
ATOM 3970 C C . TYR A 1 511 ? 6.171 -7.355 10.620 1.00 96.50 511 TYR A C 1
ATOM 3972 O O . TYR A 1 511 ? 5.168 -8.021 10.376 1.00 96.50 511 TYR A O 1
ATOM 3980 N N . ALA A 1 512 ? 7.013 -7.016 9.637 1.00 94.12 512 ALA A N 1
ATOM 3981 C CA . ALA A 1 512 ? 6.832 -7.400 8.232 1.00 94.12 512 ALA A CA 1
ATOM 3982 C C . ALA A 1 512 ? 7.241 -8.866 7.972 1.00 94.12 512 ALA A C 1
ATOM 3984 O O . ALA A 1 512 ? 7.973 -9.187 7.041 1.00 94.12 512 ALA A O 1
ATOM 3985 N N . ASN A 1 513 ? 6.778 -9.773 8.831 1.00 91.88 513 ASN A N 1
ATOM 3986 C CA . ASN A 1 513 ? 7.085 -11.194 8.795 1.00 91.88 513 ASN A CA 1
ATOM 3987 C C . ASN A 1 513 ? 5.778 -12.007 8.884 1.00 91.88 513 ASN A C 1
ATOM 3989 O O . ASN A 1 513 ? 5.076 -11.897 9.889 1.00 91.88 513 ASN A O 1
ATOM 3993 N N . PRO A 1 514 ? 5.459 -12.880 7.911 1.00 89.50 514 PRO A N 1
ATOM 3994 C CA . PRO A 1 514 ? 4.248 -13.705 7.935 1.00 89.50 514 PRO A CA 1
ATOM 3995 C C . PRO A 1 514 ? 4.041 -14.547 9.209 1.00 89.50 514 PRO A C 1
ATOM 3997 O O . PRO A 1 514 ? 2.911 -14.953 9.495 1.00 89.50 514 PRO A O 1
ATOM 4000 N N . ASP A 1 515 ? 5.105 -14.837 9.962 1.00 90.75 515 ASP A N 1
ATOM 4001 C CA . ASP A 1 515 ? 5.055 -15.615 11.202 1.00 90.75 515 ASP A CA 1
ATOM 4002 C C . ASP A 1 515 ? 4.834 -14.771 12.473 1.00 90.75 515 ASP A C 1
ATOM 4004 O O . ASP A 1 515 ? 4.453 -15.347 13.494 1.00 90.75 515 ASP A O 1
ATOM 4008 N N . PHE A 1 516 ? 5.011 -13.439 12.445 1.00 91.94 516 PHE A N 1
ATOM 4009 C CA . PHE A 1 516 ? 5.122 -12.621 13.670 1.00 91.94 516 PHE A CA 1
ATOM 4010 C C . PHE A 1 516 ? 3.922 -12.768 14.624 1.00 91.94 516 PHE A C 1
ATOM 4012 O O . PHE A 1 516 ? 4.099 -12.877 15.835 1.00 91.94 516 PHE A O 1
ATOM 4019 N N . ALA A 1 517 ? 2.705 -12.823 14.073 1.00 93.56 517 ALA A N 1
ATOM 4020 C CA . ALA A 1 517 ? 1.453 -12.965 14.819 1.00 93.56 517 ALA A CA 1
ATOM 4021 C C . ALA A 1 517 ? 0.705 -14.263 14.468 1.00 93.56 517 ALA A C 1
ATOM 4023 O O . ALA A 1 517 ? -0.506 -14.362 14.660 1.00 93.56 517 ALA A O 1
ATOM 4024 N N . GLY A 1 518 ? 1.406 -15.287 13.963 1.00 94.12 518 GLY A N 1
ATOM 4025 C CA . GLY A 1 518 ? 0.784 -16.527 13.485 1.00 94.12 518 GLY A CA 1
ATOM 4026 C C . GLY A 1 518 ? -0.124 -17.212 14.518 1.00 94.12 518 GLY A C 1
ATOM 4027 O O . GLY A 1 518 ? -1.253 -17.577 14.196 1.00 94.12 518 GLY A O 1
ATOM 4028 N N . SER A 1 519 ? 0.325 -17.334 15.774 1.00 95.50 519 SER A N 1
ATOM 4029 C CA . SER A 1 519 ? -0.466 -17.945 16.859 1.00 95.50 519 SER A CA 1
ATOM 4030 C C . SER A 1 519 ? -1.685 -17.108 17.261 1.00 95.50 519 SER A C 1
ATOM 4032 O O . SER A 1 519 ? -2.739 -17.655 17.607 1.00 95.50 519 SER A O 1
ATOM 4034 N N . PHE A 1 520 ? -1.561 -15.781 17.200 1.00 97.50 520 PHE A N 1
ATOM 4035 C CA . PHE A 1 520 ? -2.666 -14.865 17.449 1.00 97.50 520 PHE A CA 1
ATOM 4036 C C . PHE A 1 520 ? -3.722 -14.989 16.346 1.00 97.50 520 PHE A C 1
ATOM 4038 O O . PHE A 1 520 ? -4.899 -15.203 16.643 1.00 97.50 520 PHE A O 1
ATOM 4045 N N . TYR A 1 521 ? -3.303 -14.980 15.078 1.00 97.38 521 TYR A N 1
ATOM 4046 C CA . TYR A 1 521 ? -4.205 -15.160 13.942 1.00 97.38 521 TYR A CA 1
ATOM 4047 C C . TYR A 1 521 ? -4.939 -16.503 13.969 1.00 97.38 521 TYR A C 1
ATOM 4049 O O . TYR A 1 521 ? -6.141 -16.549 13.708 1.00 97.38 521 TYR A O 1
ATOM 4057 N N . ASP A 1 522 ? -4.271 -17.584 14.377 1.00 97.75 522 ASP A N 1
ATOM 4058 C CA . ASP A 1 522 ? -4.923 -18.881 14.587 1.00 97.75 522 ASP A CA 1
ATOM 4059 C C . ASP A 1 522 ? -5.994 -18.821 15.693 1.00 97.75 522 ASP A C 1
ATOM 4061 O O . ASP A 1 522 ? -7.053 -19.442 15.570 1.00 97.75 522 ASP A O 1
ATOM 4065 N N . SER A 1 523 ? -5.763 -18.035 16.750 1.00 97.94 523 SER A N 1
ATOM 4066 C CA . SER A 1 523 ? -6.706 -17.866 17.868 1.00 97.94 523 SER A CA 1
ATOM 4067 C C . SER A 1 523 ? -7.979 -17.115 17.454 1.00 97.94 523 SER A C 1
ATOM 4069 O O . SER A 1 523 ? -9.081 -17.453 17.906 1.00 97.94 523 SER A O 1
ATOM 4071 N N . ILE A 1 524 ? -7.845 -16.122 16.567 1.00 97.81 524 ILE A N 1
ATOM 4072 C CA . ILE A 1 524 ? -8.967 -15.313 16.067 1.00 97.81 524 ILE A CA 1
ATOM 4073 C C . ILE A 1 524 ? -9.595 -15.857 14.779 1.00 97.81 524 ILE A C 1
ATOM 4075 O O . ILE A 1 524 ? -10.657 -15.377 14.390 1.00 97.81 524 ILE A O 1
ATOM 4079 N N . ALA A 1 525 ? -9.017 -16.886 14.148 1.00 97.75 525 ALA A N 1
ATOM 4080 C CA . ALA A 1 525 ? -9.483 -17.459 12.880 1.00 97.75 525 ALA A CA 1
ATOM 4081 C C . ALA A 1 525 ? -10.983 -17.810 12.876 1.00 97.75 525 ALA A C 1
ATOM 4083 O O . ALA A 1 525 ? -11.673 -17.616 11.881 1.00 97.75 525 ALA A O 1
ATOM 4084 N N . LYS A 1 526 ? -11.523 -18.256 14.017 1.00 96.69 526 LYS A N 1
ATOM 4085 C CA . LYS A 1 526 ? -12.958 -18.549 14.205 1.00 96.69 526 LYS A CA 1
ATOM 4086 C C . LYS A 1 526 ? -13.888 -17.346 13.974 1.00 96.69 526 LYS A C 1
ATOM 4088 O O . LYS A 1 526 ? -15.084 -17.537 13.777 1.00 96.69 526 LYS A O 1
ATOM 4093 N N . HIS A 1 527 ? -13.357 -16.126 14.038 1.00 97.62 527 HIS A N 1
ATOM 4094 C CA . HIS A 1 527 ? -14.088 -14.876 13.835 1.00 97.62 527 HIS A CA 1
ATOM 4095 C C . HIS A 1 527 ? -13.911 -14.292 12.432 1.00 97.62 527 HIS A C 1
ATOM 4097 O O . HIS A 1 527 ? -14.662 -13.392 12.071 1.00 97.62 527 HIS A O 1
ATOM 4103 N N . VAL A 1 528 ? -12.942 -14.781 11.653 1.00 98.00 528 VAL A N 1
ATOM 4104 C CA . VAL A 1 528 ? -12.564 -14.220 10.352 1.00 98.00 528 VAL A CA 1
ATOM 4105 C C . VAL A 1 528 ? -12.854 -15.260 9.263 1.00 98.00 528 VAL A C 1
ATOM 4107 O O . VAL A 1 528 ? -12.042 -16.158 9.032 1.00 98.00 528 VAL A O 1
ATOM 4110 N N . PRO A 1 529 ? -14.012 -15.180 8.581 1.00 97.06 529 PRO A N 1
ATOM 4111 C CA . PRO A 1 529 ? -14.355 -16.103 7.505 1.00 97.06 529 PRO A CA 1
ATOM 4112 C C . PRO A 1 529 ? -13.263 -16.157 6.436 1.00 97.06 529 PRO A C 1
ATOM 4114 O O . PRO A 1 529 ? -12.627 -15.147 6.147 1.00 97.06 529 PRO A O 1
ATOM 4117 N N . ASN A 1 530 ? -13.067 -17.325 5.825 1.00 96.19 530 ASN A N 1
ATOM 4118 C CA . ASN A 1 530 ? -12.081 -17.587 4.765 1.00 96.19 530 ASN A CA 1
ATOM 4119 C C . ASN A 1 530 ? -10.600 -17.400 5.145 1.00 96.19 530 ASN A C 1
ATOM 4121 O O . ASN A 1 530 ? -9.737 -17.680 4.312 1.00 96.19 530 ASN A O 1
ATOM 4125 N N . TYR A 1 531 ? -10.274 -16.976 6.370 1.00 96.88 531 TYR A N 1
ATOM 4126 C CA . TYR A 1 531 ? -8.888 -16.983 6.824 1.00 96.88 531 TYR A CA 1
ATOM 4127 C C . TYR A 1 531 ? -8.383 -18.425 6.944 1.00 96.88 531 TYR A C 1
ATOM 4129 O O . TYR A 1 531 ? -9.057 -19.294 7.500 1.00 96.88 531 TYR A O 1
ATOM 4137 N N . ILE A 1 532 ? -7.183 -18.680 6.419 1.00 97.00 532 ILE A N 1
ATOM 4138 C CA . ILE A 1 532 ? -6.549 -19.996 6.490 1.00 97.00 532 ILE A CA 1
ATOM 4139 C C . ILE A 1 532 ? -5.527 -19.996 7.636 1.00 97.00 532 ILE A C 1
ATOM 4141 O O . ILE A 1 532 ? -4.470 -19.367 7.482 1.00 97.00 532 ILE A O 1
ATOM 4145 N N . PRO A 1 533 ? -5.799 -20.708 8.748 1.00 96.75 533 PRO A N 1
ATOM 4146 C CA . PRO A 1 533 ? -4.870 -20.812 9.869 1.00 96.75 533 PRO A CA 1
ATOM 4147 C C . PRO A 1 533 ? -3.623 -21.621 9.496 1.00 96.75 533 PRO A C 1
ATOM 4149 O O . PRO A 1 533 ? -3.573 -22.293 8.460 1.00 96.75 533 PRO A O 1
ATOM 4152 N N . THR A 1 534 ? -2.621 -21.615 10.374 1.00 96.44 534 THR A N 1
ATOM 4153 C CA . THR A 1 534 ? -1.367 -22.370 10.219 1.00 96.44 534 THR A CA 1
ATOM 4154 C C . THR A 1 534 ? -1.617 -23.851 9.915 1.00 96.44 534 THR A C 1
ATOM 4156 O O . THR A 1 534 ? -0.913 -24.442 9.100 1.00 96.44 534 THR A O 1
ATOM 4159 N N . SER A 1 535 ? -2.668 -24.447 10.487 1.00 97.19 535 SER A N 1
ATOM 4160 C CA . SER A 1 535 ? -3.047 -25.848 10.249 1.00 97.19 535 SER A CA 1
ATOM 4161 C C . SER A 1 535 ? -3.485 -26.159 8.812 1.00 97.19 535 SER A C 1
ATOM 4163 O O . SER A 1 535 ? -3.508 -27.328 8.439 1.00 97.19 535 SER A O 1
ATOM 4165 N N . GLY A 1 536 ? -3.813 -25.146 8.002 1.00 98.19 536 GLY A N 1
ATOM 4166 C CA . GLY A 1 536 ? -4.128 -25.269 6.574 1.00 98.19 536 GLY A CA 1
ATOM 4167 C C . GLY A 1 536 ? -2.957 -24.928 5.645 1.00 98.19 536 GLY A C 1
ATOM 4168 O O . GLY A 1 536 ? -3.149 -24.841 4.430 1.00 98.19 536 GLY A O 1
ATOM 4169 N N . ARG A 1 537 ? -1.758 -24.702 6.193 1.00 98.19 537 ARG A N 1
ATOM 4170 C CA . ARG A 1 537 ? -0.575 -24.229 5.462 1.00 98.19 537 ARG A CA 1
ATOM 4171 C C . ARG A 1 537 ? 0.572 -25.240 5.538 1.00 98.19 537 ARG A C 1
ATOM 4173 O O . ARG A 1 537 ? 0.651 -26.034 6.471 1.00 98.19 537 ARG A O 1
ATOM 4180 N N . GLY A 1 538 ? 1.436 -25.238 4.532 1.00 98.38 538 GLY A N 1
ATOM 4181 C CA . GLY A 1 538 ? 2.642 -26.057 4.424 1.00 98.38 538 GLY A CA 1
ATOM 4182 C C . GLY A 1 538 ? 3.868 -25.212 4.076 1.00 98.38 538 GLY A C 1
ATOM 4183 O O . GLY A 1 538 ? 3.835 -23.982 4.128 1.00 98.38 538 GLY A O 1
ATOM 4184 N N . ILE A 1 539 ? 4.959 -25.886 3.728 1.00 98.56 539 ILE A N 1
ATOM 4185 C CA . ILE A 1 539 ? 6.222 -25.270 3.300 1.00 98.56 539 ILE A CA 1
ATOM 4186 C C . ILE A 1 539 ? 6.549 -25.793 1.903 1.00 98.56 539 ILE A C 1
ATOM 4188 O O . ILE A 1 539 ? 6.356 -26.978 1.629 1.00 98.56 539 ILE A O 1
ATOM 4192 N N . TRP A 1 540 ? 7.080 -24.939 1.037 1.00 98.56 540 TRP A N 1
ATOM 4193 C CA . TRP A 1 540 ? 7.716 -25.340 -0.214 1.00 98.56 540 TRP A CA 1
ATOM 4194 C C . TRP A 1 540 ? 9.204 -24.996 -0.172 1.00 98.56 540 TRP A C 1
ATOM 4196 O O . TRP A 1 540 ? 9.577 -23.954 0.360 1.00 98.56 540 TRP A O 1
ATOM 4206 N N . LYS A 1 541 ? 10.060 -25.862 -0.714 1.00 98.38 541 LYS A N 1
ATOM 4207 C CA . LYS A 1 541 ? 11.489 -25.581 -0.881 1.00 98.38 541 LYS A CA 1
ATOM 4208 C C . LYS A 1 541 ? 12.060 -26.246 -2.128 1.00 98.38 541 LYS A C 1
ATOM 4210 O O . LYS A 1 541 ? 11.524 -27.251 -2.609 1.00 98.38 541 LYS A O 1
ATOM 4215 N N . ALA A 1 542 ? 13.177 -25.712 -2.602 1.00 98.19 542 ALA A N 1
ATOM 4216 C CA . ALA A 1 542 ? 13.902 -26.232 -3.748 1.00 98.19 542 ALA A CA 1
ATOM 4217 C C . ALA A 1 542 ? 15.380 -25.824 -3.745 1.00 98.19 542 ALA A C 1
ATOM 4219 O O . ALA A 1 542 ? 15.791 -24.893 -3.054 1.00 98.19 542 ALA A O 1
ATOM 4220 N N . HIS A 1 543 ? 16.146 -26.502 -4.596 1.00 98.00 543 HIS A N 1
ATOM 4221 C CA . HIS A 1 543 ? 17.428 -26.040 -5.105 1.00 98.00 543 HIS A CA 1
ATOM 4222 C C . HIS A 1 543 ? 17.302 -25.900 -6.623 1.00 98.00 543 HIS A C 1
ATOM 4224 O O . HIS A 1 543 ? 16.876 -26.834 -7.305 1.00 98.00 543 HIS A O 1
ATOM 4230 N N . VAL A 1 544 ? 17.647 -24.731 -7.145 1.00 97.81 544 VAL A N 1
ATOM 4231 C CA . VAL A 1 544 ? 17.481 -24.348 -8.546 1.00 97.81 544 VAL A CA 1
ATOM 4232 C C . VAL A 1 544 ? 18.855 -24.295 -9.193 1.00 97.81 544 VAL A C 1
ATOM 4234 O O . VAL A 1 544 ? 19.742 -23.587 -8.724 1.00 97.81 544 VAL A O 1
ATOM 4237 N N . ASN A 1 545 ? 19.043 -25.025 -10.291 1.00 96.81 545 ASN A N 1
ATOM 4238 C CA . ASN A 1 545 ? 20.224 -24.820 -11.125 1.00 96.81 545 ASN A CA 1
ATOM 4239 C C . ASN A 1 545 ? 20.016 -23.545 -11.947 1.00 96.81 545 ASN A C 1
ATOM 4241 O O . ASN A 1 545 ? 19.362 -23.585 -12.992 1.00 96.81 545 ASN A O 1
ATOM 4245 N N . LEU A 1 546 ? 20.519 -22.428 -11.422 1.00 97.38 546 LEU A N 1
ATOM 4246 C CA . LEU A 1 546 ? 20.402 -21.117 -12.048 1.00 97.38 546 LEU A CA 1
ATOM 4247 C C . LEU A 1 546 ? 21.296 -21.019 -13.295 1.00 97.38 546 LEU A C 1
ATOM 4249 O O . LEU A 1 546 ? 22.427 -21.520 -13.288 1.00 97.38 546 LEU A O 1
ATOM 4253 N N . PRO A 1 547 ? 20.829 -20.349 -14.360 1.00 96.44 547 PRO A N 1
ATOM 4254 C CA . PRO A 1 547 ? 21.669 -20.022 -15.495 1.00 96.44 547 PRO A CA 1
ATOM 4255 C C . PRO A 1 547 ? 22.842 -19.121 -15.112 1.00 96.44 547 PRO A C 1
ATOM 4257 O O . PRO A 1 547 ? 22.768 -18.316 -14.182 1.00 96.44 547 PRO A O 1
ATOM 4260 N N . TYR A 1 548 ? 23.920 -19.208 -15.889 1.00 94.00 548 TYR A N 1
ATOM 4261 C CA . TYR A 1 548 ? 25.051 -18.303 -15.730 1.00 94.00 548 TYR A CA 1
ATOM 4262 C C . TYR A 1 548 ? 24.616 -16.843 -15.922 1.00 94.00 548 TYR A C 1
ATOM 4264 O O . TYR A 1 548 ? 23.988 -16.508 -16.923 1.00 94.00 548 TYR A O 1
ATOM 4272 N N . GLY A 1 549 ? 25.004 -15.979 -14.982 1.00 93.06 549 GLY A N 1
ATOM 4273 C CA . GLY A 1 549 ? 24.731 -14.542 -15.041 1.00 93.06 549 GLY A CA 1
ATOM 4274 C C . GLY A 1 549 ? 23.390 -14.104 -14.450 1.00 93.06 549 GLY A C 1
ATOM 4275 O O . GLY A 1 549 ? 23.122 -12.908 -14.483 1.00 93.06 549 GLY A O 1
ATOM 4276 N N . ALA A 1 550 ? 22.589 -15.024 -13.897 1.00 96.94 550 ALA A N 1
ATOM 4277 C CA . ALA A 1 550 ? 21.350 -14.687 -13.198 1.00 96.94 550 ALA A CA 1
ATOM 4278 C C . ALA A 1 550 ? 21.630 -13.775 -11.993 1.00 96.94 550 ALA A C 1
ATOM 4280 O O . ALA A 1 550 ? 22.475 -14.097 -11.152 1.00 96.94 550 ALA A O 1
ATOM 4281 N N . LYS A 1 551 ? 20.913 -12.654 -11.909 1.00 97.38 551 LYS A N 1
ATOM 4282 C CA . LYS A 1 551 ? 20.944 -11.723 -10.776 1.00 97.38 551 LYS A CA 1
ATOM 4283 C C . LYS A 1 551 ? 19.558 -11.610 -10.158 1.00 97.38 551 LYS A C 1
ATOM 4285 O O . LYS A 1 551 ? 18.564 -11.783 -10.853 1.00 97.38 551 LYS A O 1
ATOM 4290 N N . ASP A 1 552 ? 19.522 -11.404 -8.848 1.00 97.06 552 ASP A N 1
ATOM 4291 C CA . ASP A 1 552 ? 18.295 -11.271 -8.057 1.00 97.06 552 ASP A CA 1
ATOM 4292 C C . ASP A 1 552 ? 17.199 -12.301 -8.421 1.00 97.06 552 ASP A C 1
ATOM 4294 O O . ASP A 1 552 ? 16.048 -11.933 -8.679 1.00 97.06 552 ASP A O 1
ATOM 4298 N N . PRO A 1 553 ? 17.541 -13.607 -8.485 1.00 98.19 553 PRO A N 1
ATOM 4299 C CA . PRO A 1 553 ? 16.601 -14.645 -8.884 1.00 98.19 553 PRO A CA 1
ATOM 4300 C C . PRO A 1 553 ? 15.495 -14.825 -7.839 1.00 98.19 553 PRO A C 1
ATOM 4302 O O . PRO A 1 553 ? 15.753 -14.825 -6.637 1.00 98.19 553 PRO A O 1
ATOM 4305 N N . ILE A 1 554 ? 14.266 -15.054 -8.292 1.00 98.56 554 ILE A N 1
ATOM 4306 C CA . ILE A 1 554 ? 13.083 -15.179 -7.431 1.00 98.56 554 ILE A CA 1
ATOM 4307 C C . ILE A 1 554 ? 12.217 -16.359 -7.856 1.00 98.56 554 ILE A C 1
ATOM 4309 O O . ILE A 1 554 ? 12.037 -16.618 -9.045 1.00 98.56 554 ILE A O 1
ATOM 4313 N N . ALA A 1 555 ? 11.665 -17.077 -6.879 1.00 98.62 555 ALA A N 1
ATOM 4314 C CA . ALA A 1 555 ? 10.655 -18.106 -7.095 1.00 98.62 555 ALA A CA 1
ATOM 4315 C C . ALA A 1 555 ? 9.277 -17.580 -6.693 1.00 98.62 555 ALA A C 1
ATOM 4317 O O . ALA A 1 555 ? 9.109 -17.083 -5.581 1.00 98.62 555 ALA A O 1
ATOM 4318 N N . VAL A 1 556 ? 8.286 -17.756 -7.564 1.00 98.81 556 VAL A N 1
ATOM 4319 C CA . VAL A 1 556 ? 6.890 -17.356 -7.357 1.00 98.81 556 VAL A CA 1
ATOM 4320 C C . VAL A 1 556 ? 5.995 -18.591 -7.428 1.00 98.81 556 VAL A C 1
ATOM 4322 O O . VAL A 1 556 ? 6.026 -19.325 -8.412 1.00 98.81 556 VAL A O 1
ATOM 4325 N N . LEU A 1 557 ? 5.181 -18.818 -6.398 1.00 98.75 557 LEU A N 1
ATOM 4326 C CA . LEU A 1 557 ? 4.074 -19.773 -6.413 1.00 98.75 557 LEU A CA 1
ATOM 4327 C C . LEU A 1 557 ? 2.762 -19.005 -6.556 1.00 98.75 557 LEU A C 1
ATOM 4329 O O . LEU A 1 557 ? 2.397 -18.246 -5.660 1.00 98.75 557 LEU A O 1
ATOM 4333 N N . ALA A 1 558 ? 2.043 -19.217 -7.654 1.00 98.38 558 ALA A N 1
ATOM 4334 C CA . ALA A 1 558 ? 0.774 -18.545 -7.938 1.00 98.38 558 ALA A CA 1
ATOM 4335 C C . ALA A 1 558 ? -0.251 -19.516 -8.552 1.00 98.38 558 ALA A C 1
ATOM 4337 O O . ALA A 1 558 ? -0.054 -20.737 -8.536 1.00 98.38 558 ALA A O 1
ATOM 4338 N N . GLN A 1 559 ? -1.370 -18.980 -9.052 1.00 97.75 559 GLN A N 1
ATOM 4339 C CA . GLN A 1 559 ? -2.433 -19.756 -9.691 1.00 97.75 559 GLN A CA 1
ATOM 4340 C C . GLN A 1 559 ? -1.860 -20.753 -10.715 1.00 97.75 559 GLN A C 1
ATOM 4342 O O . GLN A 1 559 ? -1.047 -20.406 -11.565 1.00 97.75 559 GLN A O 1
ATOM 4347 N N . ASN A 1 560 ? -2.291 -22.013 -10.626 1.00 98.00 560 ASN A N 1
ATOM 4348 C CA . ASN A 1 560 ? -1.833 -23.068 -11.525 1.00 98.00 560 ASN A CA 1
ATOM 4349 C C . ASN A 1 560 ? -2.266 -22.798 -12.978 1.00 98.00 560 ASN A C 1
ATOM 4351 O O . ASN A 1 560 ? -3.429 -22.471 -13.220 1.00 98.00 560 ASN A O 1
ATOM 4355 N N . GLY A 1 561 ? -1.367 -23.014 -13.941 1.00 97.12 561 GLY A N 1
ATOM 4356 C CA . GLY A 1 561 ? -1.667 -22.960 -15.374 1.00 97.12 561 GLY A CA 1
ATOM 4357 C C . GLY A 1 561 ? -1.687 -21.573 -16.029 1.00 97.12 561 GLY A C 1
ATOM 4358 O O . GLY A 1 561 ? -1.971 -21.510 -17.224 1.00 97.12 561 GLY A O 1
ATOM 4359 N N . VAL A 1 562 ? -1.407 -20.485 -15.303 1.00 96.19 562 VAL A N 1
ATOM 4360 C CA . VAL A 1 562 ? -1.386 -19.102 -15.833 1.00 96.19 562 VAL A CA 1
ATOM 4361 C C . VAL A 1 562 ? -0.160 -18.336 -15.334 1.00 96.19 562 VAL A C 1
ATOM 4363 O O . VAL A 1 562 ? 0.468 -18.763 -14.365 1.00 96.19 562 VAL A O 1
ATOM 4366 N N . ASP A 1 563 ? 0.200 -17.224 -15.982 1.00 95.69 563 ASP A N 1
ATOM 4367 C CA . ASP A 1 563 ? 1.230 -16.322 -15.452 1.00 95.69 563 ASP A CA 1
ATOM 4368 C C . ASP A 1 563 ? 0.779 -15.735 -14.102 1.00 95.69 563 ASP A C 1
ATOM 4370 O O . ASP A 1 563 ? -0.416 -15.564 -13.844 1.00 95.69 563 ASP A O 1
ATOM 4374 N N . PHE A 1 564 ? 1.726 -15.453 -13.207 1.00 96.06 564 PHE A N 1
ATOM 4375 C CA . PHE A 1 564 ? 1.393 -14.961 -11.874 1.00 96.06 564 PHE A CA 1
ATOM 4376 C C . PHE A 1 564 ? 0.726 -13.575 -11.902 1.00 96.06 564 PHE A C 1
ATOM 4378 O O . PHE A 1 564 ? -0.008 -13.265 -10.962 1.00 96.06 564 PHE A O 1
ATOM 4385 N N . GLN A 1 565 ? 0.934 -12.765 -12.949 1.00 93.44 565 GLN A N 1
ATOM 4386 C CA . GLN A 1 565 ? 0.243 -11.480 -13.119 1.00 93.44 565 GLN A CA 1
ATOM 4387 C C . GLN A 1 565 ? -1.240 -11.654 -13.482 1.00 93.44 565 GLN A C 1
ATOM 4389 O O . GLN A 1 565 ? -2.056 -10.793 -13.169 1.00 93.44 565 GLN A O 1
ATOM 4394 N N . ASP A 1 566 ? -1.611 -12.803 -14.053 1.00 94.75 566 ASP A N 1
ATOM 4395 C CA . ASP A 1 566 ? -2.981 -13.129 -14.468 1.00 94.75 566 ASP A CA 1
ATOM 4396 C C . ASP A 1 566 ? -3.776 -13.873 -13.379 1.00 94.75 566 ASP A C 1
ATOM 4398 O O . ASP A 1 566 ? -4.868 -14.399 -13.620 1.00 94.75 566 ASP A O 1
ATOM 4402 N N . ASN A 1 567 ? -3.264 -13.925 -12.145 1.00 94.88 567 ASN A N 1
ATOM 4403 C CA . ASN A 1 567 ? -3.890 -14.673 -11.052 1.00 94.88 567 ASN A CA 1
ATOM 4404 C C . ASN A 1 567 ? -5.247 -14.104 -10.581 1.00 94.88 567 ASN A C 1
ATOM 4406 O O . ASN A 1 567 ? -5.921 -14.717 -9.756 1.00 94.88 567 ASN A O 1
ATOM 4410 N N . VAL A 1 568 ? -5.677 -12.959 -11.117 1.00 93.38 568 VAL A N 1
ATOM 4411 C CA . VAL A 1 568 ? -7.014 -12.374 -10.910 1.00 93.38 568 VAL A CA 1
ATOM 4412 C C . VAL A 1 568 ? -8.141 -13.177 -11.561 1.00 93.38 568 VAL A C 1
ATOM 4414 O O . VAL A 1 568 ? -9.310 -12.994 -11.209 1.00 93.38 568 VAL A O 1
ATOM 4417 N N . LEU A 1 569 ? -7.808 -14.063 -12.507 1.00 90.50 569 LEU A N 1
ATOM 4418 C CA . LEU A 1 569 ? -8.773 -14.919 -13.198 1.00 90.50 569 LEU A CA 1
ATOM 4419 C C . LEU A 1 569 ? -9.425 -15.939 -12.251 1.00 90.50 569 LEU A C 1
ATOM 4421 O O . LEU A 1 569 ? -10.589 -16.294 -12.446 1.00 90.50 569 LEU A O 1
ATOM 4425 N N . ASP A 1 570 ? -8.707 -16.384 -11.216 1.00 94.94 570 ASP A N 1
ATOM 4426 C CA . ASP A 1 570 ? -9.271 -17.120 -10.089 1.00 94.94 570 ASP A CA 1
ATOM 4427 C C . ASP A 1 570 ? -9.393 -16.199 -8.872 1.00 94.94 570 ASP A C 1
ATOM 4429 O O . ASP A 1 570 ? -8.429 -15.899 -8.167 1.00 94.94 570 ASP A O 1
ATOM 4433 N N . THR A 1 571 ? -10.626 -15.817 -8.545 1.00 93.69 571 THR A N 1
ATOM 4434 C CA . THR A 1 571 ? -10.922 -14.967 -7.384 1.00 93.69 571 THR A CA 1
ATOM 4435 C C . THR A 1 571 ? -10.509 -15.598 -6.053 1.00 93.69 571 THR A C 1
ATOM 4437 O O . THR A 1 571 ? -10.498 -14.916 -5.031 1.00 93.69 571 THR A O 1
ATOM 4440 N N . LYS A 1 572 ? -10.139 -16.883 -6.020 1.00 94.44 572 LYS A N 1
ATOM 4441 C CA . LYS A 1 572 ? -9.649 -17.612 -4.840 1.00 94.44 572 LYS A CA 1
ATOM 4442 C C . LYS A 1 572 ? -8.143 -17.883 -4.875 1.00 94.44 572 LYS A C 1
ATOM 4444 O O . LYS A 1 572 ? -7.652 -18.530 -3.944 1.00 94.44 572 LYS A O 1
ATOM 4449 N N . ALA A 1 573 ? -7.419 -17.375 -5.874 1.00 96.19 573 ALA A N 1
ATOM 4450 C CA . ALA A 1 573 ? -5.976 -17.538 -5.998 1.00 96.19 573 ALA A CA 1
ATOM 4451 C C . ALA A 1 573 ? -5.232 -16.982 -4.779 1.00 96.19 573 ALA A C 1
ATOM 4453 O O . ALA A 1 573 ? -5.682 -16.034 -4.130 1.00 96.19 573 ALA A O 1
ATOM 4454 N N . TYR A 1 574 ? -4.096 -17.601 -4.474 1.00 97.88 574 TYR A N 1
ATOM 4455 C CA . TYR A 1 574 ? -3.109 -17.114 -3.516 1.00 97.88 574 TYR A CA 1
ATOM 4456 C C . TYR A 1 574 ? -1.766 -17.019 -4.232 1.00 97.88 574 TYR A C 1
ATOM 4458 O O . TYR A 1 574 ? -1.533 -17.745 -5.204 1.00 97.88 574 TYR A O 1
ATOM 4466 N N . GLN A 1 575 ? -0.891 -16.157 -3.733 1.00 98.06 575 GLN A N 1
ATOM 4467 C CA . GLN A 1 575 ? 0.441 -15.953 -4.290 1.00 98.06 575 GLN A CA 1
ATOM 4468 C C . GLN A 1 575 ? 1.510 -15.933 -3.202 1.00 98.06 575 GLN A C 1
ATOM 4470 O O . GLN A 1 575 ? 1.265 -15.510 -2.078 1.00 98.06 575 GLN A O 1
ATOM 4475 N N . TYR A 1 576 ? 2.703 -16.403 -3.530 1.00 98.31 576 TYR A N 1
ATOM 4476 C CA . TYR A 1 576 ? 3.834 -16.428 -2.616 1.00 98.31 576 TYR A CA 1
ATOM 4477 C C . TYR A 1 576 ? 5.120 -16.266 -3.404 1.00 98.31 576 TYR A C 1
ATOM 4479 O O . TYR A 1 576 ? 5.210 -16.755 -4.527 1.00 98.31 576 TYR A O 1
ATOM 4487 N N . TRP A 1 577 ? 6.131 -15.646 -2.810 1.00 98.19 577 TRP A N 1
ATOM 4488 C CA . TRP A 1 577 ? 7.455 -15.601 -3.410 1.00 98.19 577 TRP A CA 1
ATOM 4489 C C . TRP A 1 577 ? 8.553 -15.537 -2.359 1.00 98.19 577 TRP A C 1
ATOM 4491 O O . TRP A 1 577 ? 8.306 -15.221 -1.196 1.00 98.19 577 TRP A O 1
ATOM 4501 N N . SER A 1 578 ? 9.759 -15.886 -2.786 1.00 97.81 578 SER A N 1
ATOM 4502 C CA . SER A 1 578 ? 10.996 -15.700 -2.036 1.00 97.81 578 SER A CA 1
ATOM 4503 C C . SER A 1 578 ? 12.147 -15.606 -3.021 1.00 97.81 578 SER A C 1
ATOM 4505 O O . SER A 1 578 ? 12.148 -16.302 -4.045 1.00 97.81 578 SER A O 1
ATOM 4507 N N . ASP A 1 579 ? 13.147 -14.804 -2.675 1.00 98.06 579 ASP A N 1
ATOM 4508 C CA . ASP A 1 579 ? 14.410 -14.801 -3.398 1.00 98.06 579 ASP A CA 1
ATOM 4509 C C . ASP A 1 579 ? 15.077 -16.175 -3.311 1.00 98.06 579 ASP A C 1
ATOM 4511 O O . ASP A 1 579 ? 14.951 -16.906 -2.318 1.00 98.06 579 ASP A O 1
ATOM 4515 N N . ILE A 1 580 ? 15.768 -16.522 -4.388 1.00 98.56 580 ILE A N 1
ATOM 4516 C CA . ILE A 1 580 ? 16.631 -17.688 -4.486 1.00 98.56 580 ILE A CA 1
ATOM 4517 C C . ILE A 1 580 ? 18.038 -17.210 -4.133 1.00 98.56 580 ILE A C 1
ATOM 4519 O O . ILE A 1 580 ? 18.524 -16.227 -4.685 1.00 98.56 580 ILE A O 1
ATOM 4523 N N . ASP A 1 581 ? 18.723 -17.906 -3.231 1.00 97.75 581 ASP A N 1
ATOM 4524 C CA . ASP A 1 581 ? 20.117 -17.586 -2.941 1.00 97.75 581 ASP A CA 1
ATOM 4525 C C . ASP A 1 581 ? 20.954 -17.782 -4.224 1.00 97.75 581 ASP A C 1
ATOM 4527 O O . ASP A 1 581 ? 21.001 -18.893 -4.756 1.00 97.75 581 ASP A O 1
ATOM 4531 N N . PRO A 1 582 ? 21.622 -16.745 -4.758 1.00 96.06 582 PRO A N 1
ATOM 4532 C CA . PRO A 1 582 ? 22.257 -16.826 -6.074 1.00 96.06 582 PRO A CA 1
ATOM 4533 C C . PRO A 1 582 ? 23.514 -17.708 -6.087 1.00 96.06 582 PRO A C 1
ATOM 4535 O O . PRO A 1 582 ? 23.984 -18.094 -7.155 1.00 96.06 582 PRO A O 1
ATOM 4538 N N . THR A 1 583 ? 24.075 -18.036 -4.917 1.00 94.75 583 THR A N 1
ATOM 4539 C CA . THR A 1 583 ? 25.305 -18.838 -4.800 1.00 94.75 583 THR A CA 1
ATOM 4540 C C . THR A 1 583 ? 24.994 -20.326 -4.708 1.00 94.75 583 THR A C 1
ATOM 4542 O O . THR A 1 583 ? 25.654 -21.155 -5.332 1.00 94.75 583 THR A O 1
ATOM 4545 N N . SER A 1 584 ? 23.998 -20.668 -3.903 1.00 96.00 584 SER A N 1
ATOM 4546 C CA . SER A 1 584 ? 23.569 -22.033 -3.629 1.00 96.00 584 SER A CA 1
ATOM 4547 C C . SER A 1 584 ? 22.371 -22.452 -4.467 1.00 96.00 584 SER A C 1
ATOM 4549 O O . SER A 1 584 ? 22.110 -23.635 -4.559 1.00 96.00 584 SER A O 1
ATOM 4551 N N . GLY A 1 585 ? 21.611 -21.535 -5.062 1.00 97.19 585 GLY A N 1
ATOM 4552 C CA . GLY A 1 585 ? 20.349 -21.850 -5.733 1.00 97.19 585 GLY A CA 1
ATOM 4553 C C . GLY A 1 585 ? 19.229 -22.281 -4.778 1.00 97.19 585 GLY A C 1
ATOM 4554 O O . GLY A 1 585 ? 18.195 -22.764 -5.240 1.00 97.19 585 GLY A O 1
ATOM 4555 N N . TYR A 1 586 ? 19.411 -22.167 -3.459 1.00 98.31 586 TYR A N 1
ATOM 4556 C CA . TYR A 1 586 ? 18.414 -22.587 -2.476 1.00 98.31 586 TYR A CA 1
ATOM 4557 C C . TYR A 1 586 ? 17.282 -21.567 -2.333 1.00 98.31 586 TYR A C 1
ATOM 4559 O O . TYR A 1 586 ? 17.519 -20.362 -2.300 1.00 98.31 586 TYR A O 1
ATOM 4567 N N . VAL A 1 587 ? 16.054 -22.060 -2.168 1.00 98.62 587 VAL A N 1
ATOM 4568 C CA . VAL A 1 587 ? 14.881 -21.240 -1.851 1.00 98.62 587 VAL A CA 1
ATOM 4569 C C . VAL A 1 587 ? 13.896 -21.999 -0.968 1.00 98.62 587 VAL A C 1
ATOM 4571 O O . VAL A 1 587 ? 13.714 -23.214 -1.105 1.00 98.62 587 VAL A O 1
ATOM 4574 N N . GLN A 1 588 ? 13.229 -21.277 -0.069 1.00 98.19 588 GLN A N 1
ATOM 4575 C CA . GLN A 1 588 ? 12.145 -21.798 0.755 1.00 98.19 588 GLN A CA 1
ATOM 4576 C C . GLN A 1 588 ? 11.047 -20.750 0.917 1.00 98.19 588 GLN A C 1
ATOM 4578 O O . GLN A 1 588 ? 11.312 -19.611 1.276 1.00 98.19 588 GLN A O 1
ATOM 4583 N N . ILE A 1 589 ? 9.802 -21.181 0.741 1.00 97.94 589 ILE A N 1
ATOM 4584 C CA . ILE A 1 589 ? 8.609 -20.384 1.004 1.00 97.94 589 ILE A CA 1
ATOM 4585 C C . ILE A 1 589 ? 7.812 -21.081 2.107 1.00 97.94 589 ILE A C 1
ATOM 4587 O O . ILE A 1 589 ? 7.338 -22.212 1.954 1.00 97.94 589 ILE A O 1
ATOM 4591 N N . SER A 1 590 ? 7.681 -20.407 3.244 1.00 95.81 590 SER A N 1
ATOM 4592 C CA . SER A 1 590 ? 6.914 -20.884 4.397 1.00 95.81 590 SER A CA 1
ATOM 4593 C C . SER A 1 590 ? 5.445 -20.458 4.311 1.00 95.81 590 SER A C 1
ATOM 4595 O O . SER A 1 590 ? 5.078 -19.575 3.541 1.00 95.81 590 SER A O 1
ATOM 4597 N N . ARG A 1 591 ? 4.592 -21.075 5.140 1.00 96.00 591 ARG A N 1
ATOM 4598 C CA . ARG A 1 591 ? 3.171 -20.710 5.312 1.00 96.00 591 ARG A CA 1
ATOM 4599 C C . ARG A 1 591 ? 2.337 -20.703 4.018 1.00 96.00 591 ARG A C 1
ATOM 4601 O O . ARG A 1 591 ? 1.327 -20.001 3.936 1.00 96.00 591 ARG A O 1
ATOM 4608 N N . VAL A 1 592 ? 2.689 -21.527 3.037 1.00 98.31 592 VAL A N 1
ATOM 4609 C CA . VAL A 1 592 ? 1.949 -21.636 1.774 1.00 98.31 592 VAL A CA 1
ATOM 4610 C C . VAL A 1 592 ? 0.630 -22.362 2.025 1.00 98.31 592 VAL A C 1
ATOM 4612 O O . VAL A 1 592 ? 0.629 -23.467 2.569 1.00 98.31 592 VAL A O 1
ATOM 4615 N N . LYS A 1 593 ? -0.510 -21.773 1.656 1.00 98.19 593 LYS A N 1
ATOM 4616 C CA . LYS A 1 593 ? -1.819 -22.435 1.772 1.00 98.19 593 LYS A CA 1
ATOM 4617 C C . LYS A 1 593 ? -1.800 -23.763 1.008 1.00 98.19 593 LYS A C 1
ATOM 4619 O O . LYS A 1 593 ? -1.317 -23.824 -0.119 1.00 98.19 593 LYS A O 1
ATOM 4624 N N . ALA A 1 594 ? -2.351 -24.825 1.594 1.00 98.69 594 ALA A N 1
ATOM 4625 C CA . ALA A 1 594 ? -2.476 -26.101 0.897 1.00 98.69 594 ALA A CA 1
ATOM 4626 C C . ALA A 1 594 ? -3.278 -25.941 -0.409 1.00 98.69 594 ALA A C 1
ATOM 4628 O O . ALA A 1 594 ? -4.342 -25.317 -0.423 1.00 98.69 594 ALA A O 1
ATOM 4629 N N . GLY A 1 595 ? -2.764 -26.490 -1.506 1.00 98.38 595 GLY A N 1
ATOM 4630 C CA . GLY A 1 595 ? -3.300 -26.251 -2.843 1.00 98.38 595 GLY A CA 1
ATOM 4631 C C . GLY A 1 595 ? -2.343 -26.682 -3.946 1.00 98.38 595 GLY A C 1
ATOM 4632 O O . GLY A 1 595 ? -1.305 -27.285 -3.678 1.00 98.38 595 GLY A O 1
ATOM 4633 N N . THR A 1 596 ? -2.706 -26.372 -5.186 1.00 98.50 596 THR A N 1
ATOM 4634 C CA . THR A 1 596 ? -1.901 -26.655 -6.378 1.00 98.50 596 THR A CA 1
ATOM 4635 C C . THR A 1 596 ? -1.508 -25.341 -7.037 1.00 98.50 596 THR A C 1
ATOM 4637 O O . THR A 1 596 ? -2.371 -24.490 -7.247 1.00 98.50 596 THR A O 1
ATOM 4640 N N . TYR A 1 597 ? -0.228 -25.193 -7.363 1.00 98.62 597 TYR A N 1
ATOM 4641 C CA . TYR A 1 597 ? 0.365 -23.944 -7.831 1.00 98.62 597 TYR A CA 1
ATOM 4642 C C . TYR A 1 597 ? 1.215 -24.160 -9.081 1.00 98.62 597 TYR A C 1
ATOM 4644 O O . TYR A 1 597 ? 1.777 -25.243 -9.277 1.00 98.62 597 TYR A O 1
ATOM 4652 N N . ARG A 1 598 ? 1.360 -23.093 -9.869 1.00 98.38 598 ARG A N 1
ATOM 4653 C CA . ARG A 1 598 ? 2.474 -22.945 -10.805 1.00 98.38 598 ARG A CA 1
ATOM 4654 C C . ARG A 1 598 ? 3.662 -22.358 -10.055 1.00 98.38 598 ARG A C 1
ATOM 4656 O O . ARG A 1 598 ? 3.491 -21.409 -9.293 1.00 98.38 598 ARG A O 1
ATOM 4663 N N . LEU A 1 599 ? 4.845 -22.913 -10.290 1.00 98.62 599 LEU A N 1
ATOM 4664 C CA . LEU A 1 599 ? 6.119 -22.285 -9.969 1.00 98.62 599 LEU A CA 1
ATOM 4665 C C . LEU A 1 599 ? 6.613 -21.502 -11.182 1.00 98.62 599 LEU A C 1
ATOM 4667 O O . LEU A 1 599 ? 6.818 -22.100 -12.237 1.00 98.62 599 LEU A O 1
ATOM 4671 N N . THR A 1 600 ? 6.869 -20.212 -10.997 1.00 98.56 600 THR A N 1
ATOM 4672 C CA . THR A 1 600 ? 7.567 -19.360 -11.961 1.00 98.56 600 THR A CA 1
ATOM 4673 C C . THR A 1 600 ? 8.880 -18.887 -11.347 1.00 98.56 600 THR A C 1
ATOM 4675 O O . THR A 1 600 ? 8.890 -18.426 -10.207 1.00 98.56 600 THR A O 1
ATOM 4678 N N . ILE A 1 601 ? 9.991 -19.003 -12.073 1.00 98.31 601 ILE A N 1
ATOM 4679 C CA . ILE A 1 601 ? 11.291 -18.458 -11.664 1.00 98.31 601 ILE A CA 1
ATOM 4680 C C . ILE A 1 601 ? 11.791 -17.513 -12.747 1.00 98.31 601 ILE A C 1
ATOM 4682 O O . ILE A 1 601 ? 11.886 -17.905 -13.910 1.00 98.31 601 ILE A O 1
ATOM 4686 N N . TYR A 1 602 ? 12.148 -16.296 -12.356 1.00 97.81 602 TYR A N 1
ATOM 4687 C CA . TYR A 1 602 ? 12.823 -15.333 -13.221 1.00 97.81 602 TYR A CA 1
ATOM 4688 C C . TYR A 1 602 ? 13.993 -14.686 -12.475 1.00 97.81 602 TYR A C 1
ATOM 4690 O O . TYR A 1 602 ? 14.115 -14.808 -11.255 1.00 97.81 602 TYR A O 1
ATOM 4698 N N . ALA A 1 603 ? 14.888 -14.060 -13.231 1.00 97.81 603 ALA A N 1
ATOM 4699 C CA . ALA A 1 603 ? 16.089 -13.408 -12.733 1.00 97.81 603 ALA A CA 1
ATOM 4700 C C . ALA A 1 603 ? 16.546 -12.363 -13.746 1.00 97.81 603 ALA A C 1
ATOM 4702 O O . ALA A 1 603 ? 16.391 -12.561 -14.955 1.00 97.81 603 ALA A O 1
ATOM 4703 N N . ASP A 1 604 ? 17.173 -11.309 -13.256 1.00 96.44 604 ASP A N 1
ATOM 4704 C CA . ASP A 1 604 ? 17.690 -10.235 -14.083 1.00 96.44 604 ASP A CA 1
ATOM 4705 C C . ASP A 1 604 ? 18.868 -10.746 -14.919 1.00 96.44 604 ASP A C 1
ATOM 4707 O O . ASP A 1 604 ? 19.721 -11.518 -14.460 1.00 96.44 604 ASP A O 1
ATOM 4711 N N . GLY A 1 605 ? 18.917 -10.317 -16.179 1.00 94.31 605 GLY A N 1
ATOM 4712 C CA . GLY A 1 605 ? 19.958 -10.709 -17.129 1.00 94.31 605 GLY A CA 1
ATOM 4713 C C . GLY A 1 605 ? 19.676 -12.011 -17.882 1.00 94.31 605 GLY A C 1
ATOM 4714 O O . GLY A 1 605 ? 20.414 -12.325 -18.826 1.00 94.31 605 GLY A O 1
ATOM 4715 N N . ILE A 1 606 ? 18.593 -12.720 -17.543 1.00 94.88 606 ILE A N 1
ATOM 4716 C CA . ILE A 1 606 ? 18.181 -13.964 -18.194 1.00 94.88 606 ILE A CA 1
ATOM 4717 C C . ILE A 1 606 ? 16.946 -13.743 -19.073 1.00 94.88 606 ILE A C 1
ATOM 4719 O O . ILE A 1 606 ? 15.934 -13.211 -18.632 1.00 94.88 606 ILE A O 1
ATOM 4723 N N . PHE A 1 607 ? 17.010 -14.198 -20.327 1.00 91.94 607 PHE A N 1
ATOM 4724 C CA . PHE A 1 607 ? 15.836 -14.233 -21.196 1.00 91.94 607 PHE A CA 1
ATOM 4725 C C . PHE A 1 607 ? 14.884 -15.364 -20.798 1.00 91.94 607 PHE A C 1
ATOM 4727 O O . PHE A 1 607 ? 15.301 -16.516 -20.626 1.00 91.94 607 PHE A O 1
ATOM 4734 N N . GLY A 1 608 ? 13.598 -15.025 -20.738 1.00 92.12 608 GLY A N 1
ATOM 4735 C CA . GLY A 1 608 ? 12.532 -15.953 -20.390 1.00 92.12 608 GLY A CA 1
ATOM 4736 C C . GLY A 1 608 ? 12.381 -16.171 -18.890 1.00 92.12 608 GLY A C 1
ATOM 4737 O O . GLY A 1 608 ? 13.025 -15.522 -18.067 1.00 92.12 608 GLY A O 1
ATOM 4738 N N . GLN A 1 609 ? 11.521 -17.117 -18.540 1.00 95.75 609 GLN A N 1
ATOM 4739 C CA . GLN A 1 609 ? 11.299 -17.562 -17.167 1.00 95.75 609 GLN A CA 1
ATOM 4740 C C . GLN A 1 609 ? 11.122 -19.083 -17.146 1.00 95.75 609 GLN A C 1
ATOM 4742 O O . GLN A 1 609 ? 10.693 -19.687 -18.127 1.00 95.75 609 GLN A O 1
ATOM 4747 N N . TYR A 1 610 ? 11.489 -19.731 -16.044 1.00 97.50 610 TYR A N 1
ATOM 4748 C CA . TYR A 1 610 ? 11.177 -21.144 -15.837 1.00 97.50 610 TYR A CA 1
ATOM 4749 C C . TYR A 1 610 ? 9.751 -21.273 -15.314 1.00 97.50 610 TYR A C 1
ATOM 4751 O O . TYR A 1 610 ? 9.394 -20.597 -14.352 1.00 97.50 610 TYR A O 1
ATOM 4759 N N . GLU A 1 611 ? 8.969 -22.186 -15.888 1.00 97.56 611 GLU A N 1
ATOM 4760 C CA . GLU A 1 611 ? 7.597 -22.460 -15.464 1.00 97.56 611 GLU A CA 1
ATOM 4761 C C . GLU A 1 611 ? 7.387 -23.950 -15.202 1.00 97.56 611 GLU A C 1
ATOM 4763 O O . GLU A 1 611 ? 7.784 -24.809 -15.994 1.00 97.56 611 GLU A O 1
ATOM 4768 N N . HIS A 1 612 ? 6.726 -24.270 -14.092 1.00 97.31 612 HIS A N 1
ATOM 4769 C CA . HIS A 1 612 ? 6.338 -25.635 -13.768 1.00 97.31 612 HIS A CA 1
ATOM 4770 C C . HIS A 1 612 ? 4.995 -25.678 -13.044 1.00 97.31 612 HIS A C 1
ATOM 4772 O O . HIS A 1 612 ? 4.872 -25.244 -11.900 1.00 97.31 612 HIS A O 1
ATOM 4778 N N . ASP A 1 613 ? 3.993 -26.241 -13.713 1.00 98.00 613 ASP A N 1
ATOM 4779 C CA . ASP A 1 613 ? 2.663 -26.450 -13.150 1.00 98.00 613 ASP A CA 1
ATOM 4780 C C . ASP A 1 613 ? 2.601 -27.642 -12.195 1.00 98.00 613 ASP A C 1
ATOM 4782 O O . ASP A 1 613 ? 3.411 -28.567 -12.237 1.00 98.00 613 ASP A O 1
ATOM 4786 N N . ASN A 1 614 ? 1.528 -27.674 -11.412 1.00 97.69 614 ASN A N 1
ATOM 4787 C CA . ASN A 1 614 ? 1.122 -28.788 -10.565 1.00 97.69 614 ASN A CA 1
ATOM 4788 C C . ASN A 1 614 ? 2.039 -29.039 -9.357 1.00 97.69 614 ASN A C 1
ATOM 4790 O O . ASN A 1 614 ? 2.144 -30.171 -8.880 1.00 97.69 614 ASN A O 1
ATOM 4794 N N . ILE A 1 615 ? 2.636 -27.984 -8.796 1.00 98.06 615 ILE A N 1
ATOM 4795 C CA . ILE A 1 615 ? 3.266 -28.046 -7.473 1.00 98.06 615 ILE A CA 1
ATOM 4796 C C . ILE A 1 615 ? 2.166 -28.194 -6.419 1.00 98.06 615 ILE A C 1
ATOM 4798 O O . ILE A 1 615 ? 1.386 -27.272 -6.180 1.00 98.06 615 ILE A O 1
ATOM 4802 N N . VAL A 1 616 ? 2.083 -29.367 -5.790 1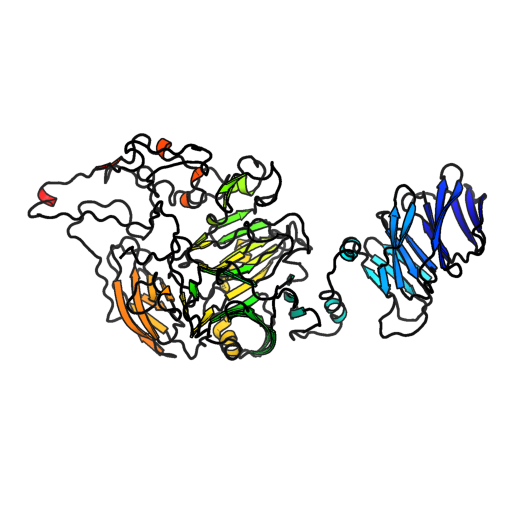.00 98.25 616 VAL A N 1
ATOM 4803 C CA . VAL A 1 616 ? 1.069 -29.666 -4.770 1.00 98.25 616 VAL A CA 1
ATOM 4804 C C . VAL A 1 616 ? 1.630 -29.413 -3.376 1.00 98.25 616 VAL A C 1
ATOM 4806 O O . VAL A 1 616 ? 2.558 -30.088 -2.938 1.00 98.25 616 VAL A O 1
ATOM 4809 N N . ILE A 1 617 ? 1.016 -28.479 -2.655 1.00 98.69 617 ILE A N 1
ATOM 4810 C CA . ILE A 1 617 ? 1.327 -28.162 -1.264 1.00 98.69 617 ILE A CA 1
ATOM 4811 C C . ILE A 1 617 ? 0.313 -28.833 -0.348 1.00 98.69 617 ILE A C 1
ATOM 4813 O O . ILE A 1 617 ? -0.899 -28.645 -0.479 1.00 98.69 617 ILE A O 1
ATOM 4817 N N . HIS A 1 618 ? 0.816 -29.578 0.632 1.00 98.44 618 HIS A N 1
ATOM 4818 C CA . HIS A 1 618 ? 0.003 -30.211 1.664 1.00 98.44 618 HIS A CA 1
ATOM 4819 C C . HIS A 1 618 ? 0.130 -29.478 3.000 1.00 98.44 618 HIS A C 1
ATOM 4821 O O . HIS A 1 618 ? 1.229 -29.121 3.426 1.00 98.44 618 HIS A O 1
ATOM 4827 N N . ALA A 1 619 ? -0.997 -29.318 3.692 1.00 98.31 619 ALA A N 1
ATOM 4828 C CA . ALA A 1 619 ? -1.033 -28.740 5.028 1.00 98.31 619 ALA A CA 1
ATOM 4829 C C . ALA A 1 619 ? -0.144 -29.525 6.012 1.00 98.31 619 ALA A C 1
ATOM 4831 O O . ALA A 1 619 ? -0.133 -30.760 6.005 1.00 98.31 619 ALA A O 1
ATOM 4832 N N . GLY A 1 620 ? 0.611 -28.806 6.845 1.00 97.69 620 GLY A N 1
ATOM 4833 C CA . GLY A 1 620 ? 1.513 -29.358 7.858 1.00 97.69 620 GLY A CA 1
ATOM 4834 C C . GLY A 1 620 ? 2.734 -30.106 7.311 1.00 97.69 620 GLY A C 1
ATOM 4835 O O . GLY A 1 620 ? 3.426 -30.763 8.086 1.00 97.69 620 GLY A O 1
ATOM 4836 N N . LYS A 1 621 ? 3.001 -30.055 5.999 1.00 98.25 621 LYS A N 1
ATOM 4837 C CA . LYS A 1 621 ? 4.116 -30.769 5.360 1.00 98.25 621 LYS A CA 1
ATOM 4838 C C . LYS A 1 621 ? 5.045 -29.824 4.605 1.00 98.25 621 LYS A C 1
ATOM 4840 O O . LYS A 1 621 ? 4.635 -28.763 4.139 1.00 98.25 621 LYS A O 1
ATOM 4845 N N . THR A 1 622 ? 6.285 -30.271 4.433 1.00 98.50 622 THR A N 1
ATOM 4846 C CA . THR A 1 622 ? 7.246 -29.671 3.504 1.00 98.50 622 THR A CA 1
ATOM 4847 C C . THR A 1 622 ? 7.171 -30.385 2.159 1.00 98.50 622 THR A C 1
ATOM 4849 O O . THR A 1 622 ? 7.291 -31.607 2.092 1.00 98.50 622 THR A O 1
ATOM 4852 N N . THR A 1 623 ? 7.003 -29.609 1.097 1.00 98.12 623 THR A N 1
ATOM 4853 C CA . THR A 1 623 ? 7.086 -30.039 -0.299 1.00 98.12 623 THR A CA 1
ATOM 4854 C C . THR A 1 623 ? 8.479 -29.693 -0.810 1.00 98.12 623 THR A C 1
ATOM 4856 O O . THR A 1 623 ? 8.856 -28.524 -0.806 1.00 98.12 623 THR A O 1
ATOM 4859 N N . ASP A 1 624 ? 9.255 -30.697 -1.213 1.00 97.38 624 ASP A N 1
ATOM 4860 C CA . ASP A 1 624 ? 10.635 -30.534 -1.680 1.00 97.38 624 ASP A CA 1
ATOM 4861 C C . ASP A 1 624 ? 10.711 -30.814 -3.186 1.00 97.38 624 ASP A C 1
ATOM 4863 O O . ASP A 1 624 ? 10.431 -31.929 -3.624 1.00 97.38 624 ASP A O 1
ATOM 4867 N N . SER A 1 625 ? 11.048 -29.793 -3.977 1.00 95.94 625 SER A N 1
ATOM 4868 C CA . SER A 1 625 ? 11.147 -29.875 -5.445 1.00 95.94 625 SER A CA 1
ATOM 4869 C C . SER A 1 625 ? 12.595 -29.905 -5.956 1.00 95.94 625 SER A C 1
ATOM 4871 O O . SER A 1 625 ? 12.826 -29.765 -7.155 1.00 95.94 625 SER A O 1
ATOM 4873 N N . THR A 1 626 ? 13.575 -30.109 -5.069 1.00 86.94 626 THR A N 1
ATOM 4874 C CA . THR A 1 626 ? 15.018 -29.995 -5.358 1.00 86.94 626 THR A CA 1
ATOM 4875 C C . THR A 1 626 ? 15.498 -30.825 -6.552 1.00 86.94 626 THR A C 1
ATOM 4877 O O . THR A 1 626 ? 16.319 -30.357 -7.332 1.00 86.94 626 THR A O 1
ATOM 4880 N N . SER A 1 627 ? 14.988 -32.041 -6.756 1.00 82.38 627 SER A N 1
ATOM 4881 C CA . SER A 1 627 ? 15.451 -32.905 -7.855 1.00 82.38 627 SER A CA 1
ATOM 4882 C C . SER A 1 627 ? 14.974 -32.483 -9.250 1.00 82.38 627 SER A C 1
ATOM 4884 O O . SER A 1 627 ? 15.396 -33.090 -10.232 1.00 82.38 627 SER A O 1
ATOM 4886 N N . ASN A 1 628 ? 14.078 -31.496 -9.353 1.00 77.88 628 ASN A N 1
ATOM 4887 C CA . ASN A 1 628 ? 13.262 -31.293 -10.553 1.00 77.88 628 ASN A CA 1
ATOM 4888 C C . ASN A 1 628 ? 13.487 -29.947 -11.250 1.00 77.88 628 ASN A C 1
ATOM 4890 O O . ASN A 1 628 ? 12.828 -29.696 -12.254 1.00 77.88 628 ASN A O 1
ATOM 4894 N N . ILE A 1 629 ? 14.373 -29.078 -10.747 1.00 95.06 629 ILE A N 1
ATOM 4895 C CA . ILE A 1 629 ? 14.483 -27.707 -11.263 1.00 95.06 629 ILE A CA 1
ATOM 4896 C C . ILE A 1 629 ? 15.858 -27.462 -11.883 1.00 95.06 629 ILE A C 1
ATOM 4898 O O . ILE A 1 629 ? 16.867 -27.226 -11.213 1.00 95.06 629 ILE A O 1
ATOM 4902 N N . HIS A 1 630 ? 15.871 -27.481 -13.213 1.00 95.19 630 HIS A N 1
ATOM 4903 C CA . HIS A 1 630 ? 16.982 -27.022 -14.029 1.00 95.19 630 HIS A CA 1
ATOM 4904 C C . HIS A 1 630 ? 16.467 -25.978 -15.012 1.00 95.19 630 HIS A C 1
ATOM 4906 O O . HIS A 1 630 ? 15.668 -26.299 -15.890 1.00 95.19 630 HIS A O 1
ATOM 4912 N N . TRP A 1 631 ? 16.910 -24.732 -14.850 1.00 95.88 631 TRP A N 1
ATOM 4913 C CA . TRP A 1 631 ? 16.477 -23.645 -15.711 1.00 95.88 631 TRP A CA 1
ATOM 4914 C C . TRP A 1 631 ? 17.486 -23.439 -16.838 1.00 95.88 631 TRP A C 1
ATOM 4916 O O . TRP A 1 631 ? 18.662 -23.166 -16.609 1.00 95.88 631 TRP A O 1
ATOM 4926 N N . THR A 1 632 ? 17.017 -23.586 -18.073 1.00 94.62 632 THR A N 1
ATOM 4927 C CA . THR A 1 632 ? 17.756 -23.203 -19.277 1.00 94.62 632 THR A CA 1
ATOM 4928 C C . THR A 1 632 ? 17.175 -21.887 -19.804 1.00 94.62 632 THR A C 1
ATOM 4930 O O . THR A 1 632 ? 15.959 -21.833 -19.993 1.00 94.62 632 THR A O 1
ATOM 4933 N N . PRO A 1 633 ? 17.994 -20.844 -20.043 1.00 93.69 633 PRO A N 1
ATOM 4934 C CA . PRO A 1 633 ? 17.524 -19.590 -20.628 1.00 93.69 633 PRO A CA 1
ATOM 4935 C C . PRO A 1 633 ? 16.865 -19.792 -21.986 1.00 93.69 633 PRO A C 1
ATOM 4937 O O . PRO A 1 633 ? 17.300 -20.638 -22.776 1.00 93.69 633 PRO A O 1
ATOM 4940 N N . GLU A 1 634 ? 15.883 -18.955 -22.296 1.00 92.81 634 GLU A N 1
ATOM 4941 C CA . GLU A 1 634 ? 15.380 -18.851 -23.659 1.00 92.81 634 GLU A CA 1
ATOM 4942 C C . GLU A 1 634 ? 16.465 -18.281 -24.581 1.00 92.81 634 GLU A C 1
ATOM 4944 O O . GLU A 1 634 ? 17.242 -17.399 -24.212 1.00 92.81 634 GLU A O 1
ATOM 4949 N N . SER A 1 635 ? 16.537 -18.801 -25.805 1.00 89.88 635 SER A N 1
ATOM 4950 C CA . SER A 1 635 ? 17.495 -18.353 -26.811 1.00 89.88 635 SER A CA 1
ATOM 4951 C C . SER A 1 635 ? 16.898 -18.479 -28.206 1.00 89.88 635 SER A C 1
ATOM 4953 O O . SER A 1 635 ? 16.292 -19.493 -28.549 1.00 89.88 635 SER A O 1
ATOM 4955 N N . ALA A 1 636 ? 17.119 -17.455 -29.031 1.00 89.38 636 ALA A N 1
ATOM 4956 C CA . ALA A 1 636 ? 16.798 -17.465 -30.457 1.00 89.38 636 ALA A CA 1
ATOM 4957 C C . ALA A 1 636 ? 18.013 -17.834 -31.339 1.00 89.38 636 ALA A C 1
ATOM 4959 O O . ALA A 1 636 ? 17.997 -17.593 -32.546 1.00 89.38 636 ALA A O 1
ATOM 4960 N N . GLY A 1 637 ? 19.074 -18.395 -30.747 1.00 89.44 637 GLY A N 1
ATOM 4961 C CA . GLY A 1 637 ? 20.336 -18.725 -31.412 1.00 89.44 637 GLY A CA 1
ATOM 4962 C C . GLY A 1 637 ? 21.517 -17.913 -30.877 1.00 89.44 637 GLY A C 1
ATOM 4963 O O . GLY A 1 637 ? 21.533 -17.490 -29.722 1.00 89.44 637 GLY A O 1
ATOM 4964 N N . THR A 1 638 ? 22.533 -17.712 -31.717 1.00 90.56 638 THR A N 1
ATOM 4965 C CA . THR A 1 638 ? 23.721 -16.922 -31.364 1.00 90.56 638 THR A CA 1
ATOM 4966 C C . THR A 1 638 ? 23.361 -15.440 -31.250 1.00 90.56 638 THR A C 1
ATOM 4968 O O . THR A 1 638 ? 22.960 -14.825 -32.237 1.00 90.56 638 THR A O 1
ATOM 4971 N N . GLU A 1 639 ? 23.531 -14.855 -30.063 1.00 91.56 639 GLU A N 1
ATOM 4972 C CA . GLU A 1 639 ? 23.306 -13.424 -29.842 1.00 91.56 639 GLU A CA 1
ATOM 4973 C C . GLU A 1 639 ? 24.334 -12.592 -30.628 1.00 91.56 639 GLU A C 1
ATOM 4975 O O . GLU A 1 639 ? 25.543 -12.735 -30.438 1.00 91.56 639 GLU A O 1
ATOM 4980 N N . LEU A 1 640 ? 23.850 -11.736 -31.535 1.00 92.56 640 LEU A N 1
ATOM 4981 C CA . LEU A 1 640 ? 24.699 -10.807 -32.292 1.00 92.56 640 LEU A CA 1
ATOM 4982 C C . LEU A 1 640 ? 24.960 -9.517 -31.513 1.00 92.56 640 LEU A C 1
ATOM 4984 O O . LEU A 1 640 ? 26.060 -8.972 -31.573 1.00 92.56 640 LEU A O 1
ATOM 4988 N N . PHE A 1 641 ? 23.938 -9.019 -30.820 1.00 93.56 641 PHE A N 1
ATOM 4989 C CA . PHE A 1 641 ? 24.001 -7.811 -30.015 1.00 93.56 641 PHE A CA 1
ATOM 4990 C C . PHE A 1 641 ? 22.875 -7.803 -28.975 1.00 93.56 641 PHE A C 1
ATOM 4992 O O . PHE A 1 641 ? 21.859 -8.478 -29.148 1.00 93.56 641 PHE A O 1
ATOM 4999 N N . ARG A 1 642 ? 23.044 -6.983 -27.937 1.00 93.12 642 ARG A N 1
ATOM 5000 C CA . ARG A 1 642 ? 22.043 -6.700 -26.906 1.00 93.12 642 ARG A CA 1
ATOM 5001 C C . ARG A 1 642 ? 22.085 -5.213 -26.556 1.00 93.12 642 ARG A C 1
ATOM 5003 O O . ARG A 1 642 ? 23.159 -4.613 -26.582 1.00 93.12 642 ARG A O 1
ATOM 5010 N N . ILE A 1 643 ? 20.923 -4.640 -26.262 1.00 94.56 643 ILE A N 1
ATOM 5011 C CA . ILE A 1 643 ? 20.768 -3.312 -25.656 1.00 94.56 643 ILE A CA 1
ATOM 5012 C C . ILE A 1 643 ? 19.951 -3.526 -24.385 1.00 94.56 643 ILE A C 1
ATOM 5014 O O . ILE A 1 643 ? 18.901 -4.163 -24.457 1.00 94.56 643 ILE A O 1
ATOM 5018 N N . GLY A 1 644 ? 20.447 -3.028 -23.256 1.00 93.38 644 GLY A N 1
ATOM 5019 C CA . GLY A 1 644 ? 19.814 -3.211 -21.952 1.00 93.38 644 GLY A CA 1
ATOM 5020 C C . GLY A 1 644 ? 19.931 -4.618 -21.358 1.00 93.38 644 GLY A C 1
ATOM 5021 O O . GLY A 1 644 ? 20.668 -5.489 -21.846 1.00 93.38 644 GLY A O 1
ATOM 5022 N N . THR A 1 645 ? 19.193 -4.821 -20.273 1.00 93.88 645 THR A N 1
ATOM 5023 C CA . THR A 1 645 ? 19.154 -6.033 -19.456 1.00 93.88 645 THR A CA 1
ATOM 5024 C C . THR A 1 645 ? 17.739 -6.616 -19.477 1.00 93.88 645 THR A C 1
ATOM 5026 O O . THR A 1 645 ? 16.776 -5.892 -19.266 1.00 93.88 645 THR A O 1
ATOM 5029 N N . PRO A 1 646 ? 17.558 -7.926 -19.722 1.00 93.62 646 PRO A N 1
ATOM 5030 C CA . PRO A 1 646 ? 16.257 -8.558 -19.535 1.00 93.62 646 PRO A CA 1
ATOM 5031 C C . PRO A 1 646 ? 15.979 -8.710 -18.029 1.00 93.62 646 PRO A C 1
ATOM 5033 O O . PRO A 1 646 ? 16.376 -9.698 -17.416 1.00 93.62 646 PRO A O 1
ATOM 5036 N N . ASP A 1 647 ? 15.353 -7.701 -17.428 1.00 92.94 647 ASP A N 1
ATOM 5037 C CA . ASP A 1 647 ? 15.038 -7.606 -15.989 1.00 92.94 647 ASP A CA 1
ATOM 5038 C C . ASP A 1 647 ? 13.593 -7.128 -15.726 1.00 92.94 647 ASP A C 1
ATOM 5040 O O . ASP A 1 647 ? 13.221 -6.773 -14.611 1.00 92.94 647 ASP A O 1
ATOM 5044 N N . LYS A 1 648 ? 12.751 -7.129 -16.773 1.00 91.81 648 LYS A N 1
ATOM 5045 C CA . LYS A 1 648 ? 11.373 -6.597 -16.755 1.00 91.81 648 LYS A CA 1
ATOM 5046 C C . LYS A 1 648 ? 11.309 -5.105 -16.364 1.00 91.81 648 LYS A C 1
ATOM 5048 O O . LYS A 1 648 ? 10.256 -4.628 -15.948 1.00 91.81 648 LYS A O 1
ATOM 5053 N N . SER A 1 649 ? 12.401 -4.365 -16.547 1.00 92.62 649 SER A N 1
ATOM 5054 C CA . SER A 1 649 ? 12.523 -2.932 -16.298 1.00 92.62 649 SER A CA 1
ATOM 5055 C C . SER A 1 649 ? 13.060 -2.203 -17.536 1.00 92.62 649 SER A C 1
ATOM 5057 O O . SER A 1 649 ? 13.330 -2.786 -18.585 1.00 92.62 649 SER A O 1
ATOM 5059 N N . SER A 1 650 ? 13.137 -0.882 -17.431 1.00 94.69 650 SER A N 1
ATOM 5060 C CA . SER A 1 650 ? 13.823 0.007 -18.375 1.00 94.69 650 SER A CA 1
ATOM 5061 C C . SER A 1 650 ? 14.710 1.010 -17.626 1.00 94.69 650 SER A C 1
ATOM 5063 O O . SER A 1 650 ? 14.969 2.117 -18.104 1.00 94.69 650 SER A O 1
ATOM 5065 N N . GLY A 1 651 ? 15.082 0.671 -16.389 1.00 94.94 651 GLY A N 1
ATOM 5066 C CA . GLY A 1 651 ? 15.710 1.581 -15.439 1.00 94.94 651 GLY A CA 1
ATOM 5067 C C . GLY A 1 651 ? 17.148 1.959 -15.796 1.00 94.94 651 GLY A C 1
ATOM 5068 O O . GLY A 1 651 ? 17.624 3.006 -15.376 1.00 94.94 651 GLY A O 1
ATOM 5069 N N . GLU A 1 652 ? 17.867 1.173 -16.585 1.00 95.50 652 GLU A N 1
ATOM 5070 C CA . GLU A 1 652 ? 19.237 1.482 -17.007 1.00 95.50 652 GLU A CA 1
ATOM 5071 C C . GLU A 1 652 ? 19.328 2.626 -18.031 1.00 95.50 652 GLU A C 1
ATOM 5073 O O . GLU A 1 652 ? 20.404 3.197 -18.232 1.00 95.50 652 GLU A O 1
ATOM 5078 N N . PHE A 1 653 ? 18.214 2.966 -18.678 1.00 96.81 653 PHE A N 1
ATOM 5079 C CA . PHE A 1 653 ? 18.163 3.977 -19.725 1.00 96.81 653 PHE A CA 1
ATOM 5080 C C . PHE A 1 653 ? 18.031 5.401 -19.164 1.00 96.81 653 PHE A C 1
ATOM 5082 O O . PHE A 1 653 ? 17.794 5.620 -17.972 1.00 96.81 653 PHE A O 1
ATOM 5089 N N . ARG A 1 654 ? 18.214 6.407 -20.028 1.00 96.12 654 ARG A N 1
ATOM 5090 C CA . ARG A 1 654 ? 18.089 7.827 -19.665 1.00 96.12 654 ARG A CA 1
ATOM 5091 C C . ARG A 1 654 ? 16.729 8.098 -19.021 1.00 96.12 654 ARG A C 1
ATOM 5093 O O . ARG A 1 654 ? 15.717 7.603 -19.517 1.00 96.12 654 ARG A O 1
ATOM 5100 N N . HIS A 1 655 ? 16.721 8.882 -17.943 1.00 95.81 655 HIS A N 1
ATOM 5101 C CA . HIS A 1 655 ? 15.542 9.164 -17.115 1.00 95.81 655 HIS A CA 1
ATOM 5102 C C . HIS A 1 655 ? 14.926 7.943 -16.413 1.00 95.81 655 HIS A C 1
ATOM 5104 O O . HIS A 1 655 ? 13.827 8.034 -15.879 1.00 95.81 655 HIS A O 1
ATOM 5110 N N . GLY A 1 656 ? 15.650 6.817 -16.374 1.00 95.81 656 GLY A N 1
ATOM 5111 C CA . GLY A 1 656 ? 15.352 5.650 -15.548 1.00 95.81 656 GLY A CA 1
ATOM 5112 C C . GLY A 1 656 ? 15.852 5.816 -14.104 1.00 95.81 656 GLY A C 1
ATOM 5113 O O . GLY A 1 656 ? 15.516 6.769 -13.407 1.00 95.81 656 GLY A O 1
ATOM 5114 N N . ASN A 1 657 ? 16.698 4.891 -13.657 1.00 95.12 657 ASN A N 1
ATOM 5115 C CA . ASN A 1 657 ? 17.284 4.797 -12.315 1.00 95.12 657 ASN A CA 1
ATOM 5116 C C . ASN A 1 657 ? 18.355 5.858 -12.017 1.00 95.12 657 ASN A C 1
ATOM 5118 O O . ASN A 1 657 ? 18.883 5.887 -10.906 1.00 95.12 657 ASN A O 1
ATOM 5122 N N . THR A 1 658 ? 18.710 6.703 -12.991 1.00 95.25 658 THR A N 1
ATOM 5123 C CA . THR A 1 658 ? 19.658 7.803 -12.766 1.00 95.25 658 THR A CA 1
ATOM 5124 C C . THR A 1 658 ? 19.126 8.693 -11.634 1.00 95.25 658 THR A C 1
ATOM 5126 O O . THR A 1 658 ? 17.972 9.103 -11.711 1.00 95.25 658 THR A O 1
ATOM 5129 N N . PRO A 1 659 ? 19.907 8.981 -10.576 1.00 94.62 659 PRO A N 1
ATOM 5130 C CA . PRO A 1 659 ? 19.455 9.856 -9.498 1.00 94.62 659 PRO A CA 1
ATOM 5131 C C . PRO A 1 659 ? 19.463 11.322 -9.933 1.00 94.62 659 PRO A C 1
ATOM 5133 O O . PRO A 1 659 ? 20.469 11.797 -10.476 1.00 94.62 659 PRO A O 1
ATOM 5136 N N . ASP A 1 660 ? 18.400 12.057 -9.621 1.00 94.38 660 ASP A N 1
ATOM 5137 C CA . ASP A 1 660 ? 18.337 13.501 -9.829 1.00 94.38 660 ASP A CA 1
ATOM 5138 C C . ASP A 1 660 ? 19.419 14.222 -9.010 1.00 94.38 660 ASP A C 1
ATOM 5140 O O . ASP A 1 660 ? 19.477 14.145 -7.786 1.00 94.38 660 ASP A O 1
ATOM 5144 N N . GLN A 1 661 ? 20.305 14.943 -9.693 1.00 94.44 661 GLN A N 1
ATOM 5145 C CA . GLN A 1 661 ? 21.398 15.685 -9.056 1.00 94.44 661 GLN A CA 1
ATOM 5146 C C . GLN A 1 661 ? 20.997 17.107 -8.643 1.00 94.44 661 GLN A C 1
ATOM 5148 O O . GLN A 1 661 ? 21.798 17.813 -8.032 1.00 94.44 661 GLN A O 1
ATOM 5153 N N . THR A 1 662 ? 19.793 17.556 -9.003 1.00 93.31 662 THR A N 1
ATOM 5154 C CA . THR A 1 662 ? 19.334 18.926 -8.748 1.00 93.31 662 THR A CA 1
ATOM 5155 C C . THR A 1 662 ? 18.704 19.105 -7.370 1.00 93.31 662 THR A C 1
ATOM 5157 O O . THR A 1 662 ? 18.683 20.232 -6.873 1.00 93.31 662 THR A O 1
ATOM 5160 N N . HIS A 1 663 ? 18.285 18.012 -6.723 1.00 95.00 663 HIS A N 1
ATOM 5161 C CA . HIS A 1 663 ? 17.697 18.028 -5.386 1.00 95.00 663 HIS A CA 1
ATOM 5162 C C . HIS A 1 663 ? 18.453 17.110 -4.399 1.00 95.00 663 HIS A C 1
ATOM 5164 O O . HIS A 1 663 ? 18.938 16.048 -4.794 1.00 95.00 663 HIS A O 1
ATOM 5170 N N . PRO A 1 664 ? 18.542 17.481 -3.105 1.00 96.31 664 PRO A N 1
ATOM 5171 C CA . PRO A 1 664 ? 19.268 16.737 -2.069 1.00 96.31 664 PRO A CA 1
ATOM 5172 C C . PRO A 1 664 ? 18.851 15.278 -1.842 1.00 96.31 664 PRO A C 1
ATOM 5174 O O . PRO A 1 664 ? 19.688 14.482 -1.424 1.00 96.31 664 PRO A O 1
ATOM 5177 N N . LEU A 1 665 ? 17.579 14.920 -2.060 1.00 95.31 665 LEU A N 1
ATOM 5178 C CA . LEU A 1 665 ? 17.104 13.548 -1.822 1.00 95.31 665 LEU A CA 1
ATOM 5179 C C . LEU A 1 665 ? 17.400 12.591 -2.983 1.00 95.31 665 LEU A C 1
ATOM 5181 O O . LEU A 1 665 ? 17.142 11.399 -2.853 1.00 95.31 665 LEU A O 1
ATOM 5185 N N . HIS A 1 666 ? 17.957 13.087 -4.093 1.00 94.88 666 HIS A N 1
ATOM 5186 C CA . HIS A 1 666 ? 18.465 12.275 -5.202 1.00 94.88 666 HIS A CA 1
ATOM 5187 C C . HIS A 1 666 ? 17.504 11.183 -5.692 1.00 94.88 666 HIS A C 1
ATOM 5189 O O . HIS A 1 666 ? 17.895 10.034 -5.906 1.00 94.88 666 HIS A O 1
ATOM 5195 N N . LEU A 1 667 ? 16.232 11.539 -5.871 1.00 93.56 667 LEU A N 1
ATOM 5196 C CA . LEU A 1 667 ? 15.221 10.595 -6.329 1.00 93.56 667 LEU A CA 1
ATOM 5197 C C . LEU A 1 667 ? 15.584 10.049 -7.726 1.00 93.56 667 LEU A C 1
ATOM 5199 O O . LEU A 1 667 ? 16.023 10.830 -8.574 1.00 93.56 667 LEU A O 1
ATOM 5203 N N . PRO A 1 668 ? 15.388 8.746 -8.010 1.00 94.94 668 PRO A N 1
ATOM 5204 C CA . PRO A 1 668 ? 15.481 8.232 -9.370 1.00 94.94 668 PRO A CA 1
ATOM 5205 C C . PRO A 1 668 ? 14.575 9.013 -10.325 1.00 94.94 668 PRO A C 1
ATOM 5207 O O . PRO A 1 668 ? 13.394 9.221 -10.036 1.00 94.94 668 PRO A O 1
ATOM 5210 N N . GLU A 1 669 ? 15.120 9.415 -11.469 1.00 95.31 669 GLU A N 1
ATOM 5211 C CA . GLU A 1 669 ? 14.453 10.284 -12.442 1.00 95.31 669 GLU A CA 1
ATOM 5212 C C . GLU A 1 669 ? 13.086 9.739 -12.897 1.00 95.31 669 GLU A C 1
ATOM 5214 O O . GLU A 1 669 ? 12.135 10.509 -13.032 1.00 95.31 669 GLU A O 1
ATOM 5219 N N . TYR A 1 670 ? 12.923 8.416 -13.017 1.00 93.50 670 TYR A N 1
ATOM 5220 C CA . TYR A 1 670 ? 11.644 7.808 -13.418 1.00 93.50 670 TYR A CA 1
ATOM 5221 C C . TYR A 1 670 ? 10.488 8.061 -12.435 1.00 93.50 670 TYR A C 1
ATOM 5223 O O . TYR A 1 670 ? 9.322 7.946 -12.812 1.00 93.50 670 TYR A O 1
ATOM 5231 N N . ARG A 1 671 ? 10.790 8.371 -11.165 1.00 93.06 671 ARG A N 1
ATOM 5232 C CA . ARG A 1 671 ? 9.786 8.668 -10.126 1.00 93.06 671 ARG A CA 1
ATOM 5233 C C . ARG A 1 671 ? 9.358 10.131 -10.132 1.00 93.06 671 ARG A C 1
ATOM 5235 O O . ARG A 1 671 ? 8.362 10.485 -9.495 1.00 93.06 671 ARG A O 1
ATOM 5242 N N . ILE A 1 672 ? 10.102 10.986 -10.827 1.00 93.69 672 ILE A N 1
ATOM 5243 C CA . ILE A 1 672 ? 9.761 12.392 -10.984 1.00 93.69 672 ILE A CA 1
ATOM 5244 C C . ILE A 1 672 ? 8.729 12.509 -12.102 1.00 93.69 672 ILE A C 1
ATOM 5246 O O . ILE A 1 672 ? 8.833 11.876 -13.153 1.00 93.69 672 ILE A O 1
ATOM 5250 N N . TYR A 1 673 ? 7.707 13.334 -11.878 1.00 93.50 673 TYR A N 1
ATOM 5251 C CA . TYR A 1 673 ? 6.667 13.565 -12.870 1.00 93.50 673 TYR A CA 1
ATOM 5252 C C . TYR A 1 673 ? 7.276 13.976 -14.221 1.00 93.50 673 TYR A C 1
ATOM 5254 O O . TYR A 1 673 ? 7.968 14.987 -14.320 1.00 93.50 673 TYR A O 1
ATOM 5262 N N . TRP A 1 674 ? 6.985 13.195 -15.265 1.00 91.00 674 TRP A N 1
ATOM 5263 C CA . TRP A 1 674 ? 7.656 13.212 -16.574 1.00 91.00 674 TRP A CA 1
ATOM 5264 C C . TRP A 1 674 ? 7.789 14.591 -17.243 1.00 91.00 674 TRP A C 1
ATOM 5266 O O . TRP A 1 674 ? 8.673 14.787 -18.074 1.00 91.00 674 TRP A O 1
ATOM 5276 N N . ALA A 1 675 ? 6.925 15.551 -16.899 1.00 91.06 675 ALA A N 1
ATOM 5277 C CA . ALA A 1 675 ? 6.953 16.908 -17.436 1.00 91.06 675 ALA A CA 1
ATOM 5278 C C . ALA A 1 675 ? 8.159 17.754 -16.994 1.00 91.06 675 ALA A C 1
ATOM 5280 O O . ALA A 1 675 ? 8.282 18.895 -17.441 1.00 91.06 675 ALA A O 1
ATOM 5281 N N . VAL A 1 676 ? 9.028 17.239 -16.118 1.00 91.25 676 VAL A N 1
ATOM 5282 C CA . VAL A 1 676 ? 10.334 17.858 -15.841 1.00 91.25 676 VAL A CA 1
ATOM 5283 C C . VAL A 1 676 ? 11.343 17.643 -16.974 1.00 91.25 676 VAL A C 1
ATOM 5285 O O . VAL A 1 676 ? 12.313 18.390 -17.063 1.00 91.25 676 VAL A O 1
ATOM 5288 N N . TYR A 1 677 ? 11.111 16.651 -17.841 1.00 91.81 677 TYR A N 1
ATOM 5289 C CA . TYR A 1 677 ? 11.984 16.311 -18.964 1.00 91.81 677 TYR A CA 1
ATOM 5290 C C . TYR A 1 677 ? 11.393 16.793 -20.288 1.00 91.81 677 TYR A C 1
ATOM 5292 O O . TYR A 1 677 ? 10.178 16.979 -20.429 1.00 91.81 677 TYR A O 1
ATOM 5300 N N . ASP A 1 678 ? 12.257 16.969 -21.287 1.00 92.19 678 ASP A N 1
ATOM 5301 C CA . ASP A 1 678 ? 11.850 17.405 -22.617 1.00 92.19 678 ASP A CA 1
ATOM 5302 C C . ASP A 1 678 ? 12.491 16.548 -23.709 1.00 92.19 678 ASP A C 1
ATOM 5304 O O . ASP A 1 678 ? 13.566 16.858 -24.223 1.00 92.19 678 ASP A O 1
ATOM 5308 N N . TYR A 1 679 ? 11.775 15.497 -24.119 1.00 92.00 679 TYR A N 1
ATOM 5309 C CA . TYR A 1 679 ? 12.289 14.489 -25.046 1.00 92.00 679 TYR A CA 1
ATOM 5310 C C . TYR A 1 679 ? 12.893 15.072 -26.340 1.00 92.00 679 TYR A C 1
ATOM 5312 O O . TYR A 1 679 ? 13.988 14.653 -26.710 1.00 92.00 679 TYR A O 1
ATOM 5320 N N . PRO A 1 680 ? 12.275 16.049 -27.043 1.00 91.62 680 PRO A N 1
ATOM 5321 C CA . PRO A 1 680 ? 12.883 16.631 -28.244 1.00 91.62 680 PRO A CA 1
ATOM 5322 C C . PRO A 1 680 ? 14.158 17.441 -27.971 1.00 91.62 680 PRO A C 1
ATOM 5324 O O . PRO A 1 680 ? 14.955 17.639 -28.883 1.00 91.62 680 PRO A O 1
ATOM 5327 N N . THR A 1 681 ? 14.368 17.917 -26.741 1.00 92.62 681 THR A N 1
ATOM 5328 C CA . THR A 1 681 ? 15.636 18.535 -26.330 1.00 92.62 681 THR A CA 1
ATOM 5329 C C . THR A 1 681 ? 16.678 17.473 -25.985 1.00 92.62 681 THR A C 1
ATOM 5331 O O . THR A 1 681 ? 17.843 17.628 -26.351 1.00 92.62 681 THR A O 1
ATOM 5334 N N . ASP A 1 682 ? 16.273 16.376 -25.343 1.00 93.12 682 ASP A N 1
ATOM 5335 C CA . ASP A 1 682 ? 17.158 15.249 -25.025 1.00 93.12 682 ASP A CA 1
ATOM 5336 C C . ASP A 1 682 ? 17.623 14.500 -26.286 1.00 93.12 682 ASP A C 1
ATOM 5338 O O . ASP A 1 682 ? 18.782 14.086 -26.378 1.00 93.12 682 ASP A O 1
ATOM 5342 N N . PHE A 1 683 ? 16.736 14.382 -27.280 1.00 92.75 683 PHE A N 1
ATOM 5343 C CA . PHE A 1 683 ? 16.929 13.653 -28.535 1.00 92.75 683 PHE A CA 1
ATOM 5344 C C . PHE A 1 683 ? 16.537 14.506 -29.760 1.00 92.75 683 PHE A C 1
ATOM 5346 O O . PHE A 1 683 ? 15.603 14.162 -30.487 1.00 92.75 683 PHE A O 1
ATOM 5353 N N . PRO A 1 684 ? 17.275 15.589 -30.075 1.00 89.25 684 PRO A N 1
ATOM 5354 C CA . PRO A 1 684 ? 16.904 16.537 -31.136 1.00 89.25 684 PRO A CA 1
ATOM 5355 C C . PRO A 1 684 ? 16.948 15.957 -32.557 1.00 89.25 684 PRO A C 1
ATOM 5357 O O . PRO A 1 684 ? 16.427 16.561 -33.488 1.00 89.25 684 PRO A O 1
ATOM 5360 N N . ASN A 1 685 ? 17.582 14.795 -32.736 1.00 86.88 685 ASN A N 1
ATOM 5361 C CA . ASN A 1 685 ? 17.635 14.062 -34.005 1.00 86.88 685 ASN A CA 1
ATOM 5362 C C . ASN A 1 685 ? 16.994 12.665 -33.887 1.00 86.88 685 ASN A C 1
ATOM 5364 O O . ASN A 1 685 ? 17.281 11.782 -34.696 1.00 86.88 685 ASN A O 1
ATOM 5368 N N . GLY A 1 686 ? 16.187 12.458 -32.845 1.00 88.38 686 GLY A N 1
ATOM 5369 C CA . GLY A 1 686 ? 15.670 11.162 -32.430 1.00 88.38 686 GLY A CA 1
ATOM 5370 C C . GLY A 1 686 ? 16.718 10.206 -31.867 1.00 88.38 686 GLY A C 1
ATOM 5371 O O . GLY A 1 686 ? 17.901 10.530 -31.728 1.00 88.38 686 GLY A O 1
ATOM 5372 N N . THR A 1 687 ? 16.263 9.010 -31.500 1.00 91.56 687 THR A N 1
ATOM 5373 C CA . THR A 1 687 ? 17.106 7.993 -30.866 1.00 91.56 687 THR A CA 1
ATOM 5374 C C . THR A 1 687 ? 17.970 7.295 -31.910 1.00 91.56 687 THR A C 1
ATOM 5376 O O . THR A 1 687 ? 17.483 6.510 -32.729 1.00 91.56 687 THR A O 1
ATOM 5379 N N . ARG A 1 688 ? 19.280 7.548 -31.867 1.00 92.88 688 ARG A N 1
ATOM 5380 C CA . ARG A 1 688 ? 20.276 6.861 -32.694 1.00 92.88 688 ARG A CA 1
ATOM 5381 C C . ARG A 1 688 ? 21.323 6.208 -31.804 1.00 92.88 688 ARG A C 1
ATOM 5383 O O . ARG A 1 688 ? 22.204 6.887 -31.287 1.00 92.88 688 ARG A O 1
ATOM 5390 N N . TYR A 1 689 ? 21.247 4.891 -31.689 1.00 95.81 689 TYR A N 1
ATOM 5391 C CA . TYR A 1 689 ? 22.028 4.113 -30.740 1.00 95.81 689 TYR A CA 1
ATOM 5392 C C . TYR A 1 689 ? 22.980 3.166 -31.474 1.00 95.81 689 TYR A C 1
ATOM 5394 O O . TYR A 1 689 ? 22.563 2.393 -32.338 1.00 95.81 689 TYR A O 1
ATOM 5402 N N . HIS A 1 690 ? 24.271 3.228 -31.151 1.00 97.50 690 HIS A N 1
ATOM 5403 C CA . HIS A 1 690 ? 25.280 2.330 -31.700 1.00 97.50 690 HIS A CA 1
ATOM 5404 C C . HIS A 1 690 ? 25.725 1.321 -30.644 1.00 97.50 690 HIS A C 1
ATOM 5406 O O . HIS A 1 690 ? 26.408 1.682 -29.686 1.00 97.50 690 HIS A O 1
ATOM 5412 N N . VAL A 1 691 ? 25.422 0.043 -30.848 1.00 96.81 691 VAL A N 1
ATOM 5413 C CA . VAL A 1 691 ? 25.787 -1.013 -29.903 1.00 96.81 691 VAL A CA 1
ATOM 5414 C C . VAL A 1 691 ? 27.302 -1.068 -29.716 1.00 96.81 691 VAL A C 1
ATOM 5416 O O . VAL A 1 691 ? 28.068 -0.955 -30.677 1.00 96.81 691 VAL A O 1
ATOM 5419 N N . GLY A 1 692 ? 27.733 -1.155 -28.457 1.00 94.31 692 GLY A N 1
ATOM 5420 C CA . GLY A 1 692 ? 29.142 -1.146 -28.062 1.00 94.31 692 GLY A CA 1
ATOM 5421 C C . GLY A 1 692 ? 29.835 0.223 -28.122 1.00 94.31 692 GLY A C 1
ATOM 5422 O O . GLY A 1 692 ? 31.027 0.293 -27.829 1.00 94.31 692 GLY A O 1
ATOM 5423 N N . ARG A 1 693 ? 29.137 1.306 -28.506 1.00 96.25 693 ARG A N 1
ATOM 5424 C CA . ARG A 1 693 ? 29.693 2.678 -28.533 1.00 96.25 693 ARG A CA 1
ATOM 5425 C C . ARG A 1 693 ? 28.818 3.708 -27.816 1.00 96.25 693 ARG A C 1
ATOM 5427 O O . ARG A 1 693 ? 29.363 4.618 -27.198 1.00 96.25 693 ARG A O 1
ATOM 5434 N N . SER A 1 694 ? 27.499 3.592 -27.937 1.00 97.00 694 SER A N 1
ATOM 5435 C CA . SER A 1 694 ? 26.528 4.411 -27.211 1.00 97.00 694 SER A CA 1
ATOM 5436 C C . SER A 1 694 ? 26.484 4.044 -25.728 1.00 97.00 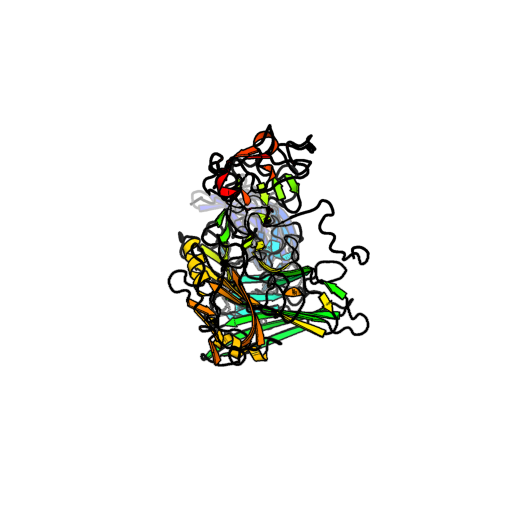694 SER A C 1
ATOM 5438 O O . SER A 1 694 ? 26.942 2.977 -25.324 1.00 97.00 694 SER A O 1
ATOM 5440 N N . ASN A 1 695 ? 25.955 4.957 -24.919 1.00 95.19 695 ASN A N 1
ATOM 5441 C CA . ASN A 1 695 ? 25.780 4.793 -23.482 1.00 95.19 695 ASN A CA 1
ATOM 5442 C C . ASN A 1 695 ? 24.285 4.658 -23.149 1.00 95.19 695 ASN A C 1
ATOM 5444 O O . ASN A 1 695 ? 23.513 5.562 -23.466 1.00 95.19 695 ASN A O 1
ATOM 5448 N N . ASP A 1 696 ? 23.890 3.558 -22.502 1.00 94.44 696 ASP A N 1
ATOM 5449 C CA . ASP A 1 696 ? 22.482 3.243 -22.198 1.00 94.44 696 ASP A CA 1
ATOM 5450 C C . ASP A 1 696 ? 21.773 4.366 -21.439 1.00 94.44 696 ASP A C 1
ATOM 5452 O O . ASP A 1 696 ? 20.721 4.836 -21.870 1.00 94.44 696 ASP A O 1
ATOM 5456 N N . SER A 1 697 ? 22.399 4.893 -20.386 1.00 94.69 697 SER A N 1
ATOM 5457 C CA . SER A 1 697 ? 21.792 5.902 -19.513 1.00 94.69 697 SER A CA 1
ATOM 5458 C C . SER A 1 697 ? 21.727 7.308 -20.127 1.00 94.69 697 SER A C 1
ATOM 5460 O O . SER A 1 697 ? 21.333 8.260 -19.454 1.00 94.69 697 SER A O 1
ATOM 5462 N N . ARG A 1 698 ? 22.159 7.487 -21.383 1.00 93.62 698 ARG A N 1
ATOM 5463 C CA . ARG A 1 698 ? 22.222 8.797 -22.059 1.00 93.62 698 ARG A CA 1
ATOM 5464 C C . ARG A 1 698 ? 21.634 8.802 -23.461 1.00 93.62 698 ARG A C 1
ATOM 5466 O O . ARG A 1 698 ? 20.999 9.790 -23.834 1.00 93.62 698 ARG A O 1
ATOM 5473 N N . ASP A 1 699 ? 21.879 7.743 -24.225 1.00 95.00 699 ASP A N 1
ATOM 5474 C CA . ASP A 1 699 ? 21.618 7.679 -25.665 1.00 95.00 699 ASP A CA 1
ATOM 5475 C C . ASP A 1 699 ? 20.365 6.849 -26.006 1.00 95.00 699 ASP A C 1
ATOM 5477 O O . ASP A 1 699 ? 19.999 6.738 -27.179 1.00 95.00 699 ASP A O 1
ATOM 5481 N N . PHE A 1 700 ? 19.694 6.287 -24.998 1.00 94.75 700 PHE A N 1
ATOM 5482 C CA . PHE A 1 700 ? 18.419 5.581 -25.112 1.00 94.75 700 PHE A CA 1
ATOM 5483 C C . PHE A 1 700 ? 17.501 6.020 -23.963 1.00 94.75 700 PHE A C 1
ATOM 5485 O O . PHE A 1 700 ? 17.984 6.212 -22.852 1.00 94.75 700 PHE A O 1
ATOM 5492 N N . ASN A 1 701 ? 16.211 6.252 -24.219 1.00 94.56 701 ASN A N 1
ATOM 5493 C CA . ASN A 1 701 ? 15.280 6.764 -23.203 1.00 94.56 701 ASN A CA 1
ATOM 5494 C C . ASN A 1 701 ? 14.500 5.622 -22.547 1.00 94.56 701 ASN A C 1
ATOM 5496 O O . ASN A 1 701 ? 14.115 4.692 -23.245 1.00 94.56 701 ASN A O 1
ATOM 5500 N N . TYR A 1 702 ? 14.194 5.717 -21.251 1.00 93.94 702 TYR A N 1
ATOM 5501 C CA . TYR A 1 702 ? 13.429 4.673 -20.550 1.00 93.94 702 TYR A CA 1
ATOM 5502 C C . TYR A 1 702 ? 11.983 4.509 -21.065 1.00 93.94 702 TYR A C 1
ATOM 5504 O O . TYR A 1 702 ? 11.419 3.423 -20.995 1.00 93.94 702 TYR A O 1
ATOM 5512 N N . VAL A 1 703 ? 11.388 5.573 -21.622 1.00 92.31 703 VAL A N 1
ATOM 5513 C CA . VAL A 1 703 ? 10.055 5.562 -22.253 1.00 92.31 703 VAL A CA 1
ATOM 5514 C C . VAL A 1 703 ? 10.144 6.091 -23.679 1.00 92.31 703 VAL A C 1
ATOM 5516 O O . VAL A 1 703 ? 10.780 7.111 -23.943 1.00 92.31 703 VAL A O 1
ATOM 5519 N N . HIS A 1 704 ? 9.439 5.449 -24.606 1.00 89.50 704 HIS A N 1
ATOM 5520 C CA . HIS A 1 704 ? 9.355 5.898 -25.992 1.00 89.50 704 HIS A CA 1
ATOM 5521 C C . HIS A 1 704 ? 7.939 6.332 -26.348 1.00 89.50 704 HIS A C 1
ATOM 5523 O O . HIS A 1 704 ? 6.960 5.642 -26.064 1.00 89.50 704 HIS A O 1
ATOM 5529 N N . TRP A 1 705 ? 7.842 7.495 -26.984 1.00 88.38 705 TRP A N 1
ATOM 5530 C CA . TRP A 1 705 ? 6.586 8.206 -27.168 1.00 88.38 705 TRP A CA 1
ATOM 5531 C C . TRP A 1 705 ? 6.109 8.112 -28.618 1.00 88.38 705 TRP A C 1
ATOM 5533 O O . TRP A 1 705 ? 6.904 8.169 -29.552 1.00 88.38 705 TRP A O 1
ATOM 5543 N N . SER A 1 706 ? 4.796 8.009 -28.825 1.00 86.25 706 SER A N 1
ATOM 5544 C CA . SER A 1 706 ? 4.200 8.203 -30.156 1.00 86.25 706 SER A CA 1
ATOM 5545 C C . SER A 1 706 ? 4.052 9.690 -30.496 1.00 86.25 706 SER A C 1
ATOM 5547 O O . SER A 1 706 ? 4.229 10.075 -31.647 1.00 86.25 706 SER A O 1
ATOM 5549 N N . VAL A 1 707 ? 3.764 10.510 -29.480 1.00 87.38 707 VAL A N 1
ATOM 5550 C CA . VAL A 1 707 ? 3.737 11.981 -29.467 1.00 87.38 707 VAL A CA 1
ATOM 5551 C C . VAL A 1 707 ? 4.182 12.454 -28.080 1.00 87.38 707 VAL A C 1
ATOM 5553 O O . VAL A 1 707 ? 3.969 11.735 -27.103 1.00 87.38 707 VAL A O 1
ATOM 5556 N N . PHE A 1 708 ? 4.771 13.646 -27.964 1.00 89.94 708 PHE A N 1
ATOM 5557 C CA . PHE A 1 708 ? 5.286 14.154 -26.681 1.00 89.94 708 PHE A CA 1
ATOM 5558 C C . PHE A 1 708 ? 4.730 15.542 -26.321 1.00 89.94 708 PHE A C 1
ATOM 5560 O O . PHE A 1 708 ? 4.407 16.338 -27.202 1.00 89.94 708 PHE A O 1
ATOM 5567 N N . GLY A 1 709 ? 4.647 15.858 -25.026 1.00 89.69 709 GLY A N 1
ATOM 5568 C CA . GLY A 1 709 ? 4.159 17.148 -24.519 1.00 89.69 709 GLY A CA 1
ATOM 5569 C C . GLY A 1 709 ? 2.631 17.294 -24.536 1.00 89.69 709 GLY A C 1
ATOM 5570 O O . GLY A 1 709 ? 1.894 16.318 -24.664 1.00 89.69 709 GLY A O 1
ATOM 5571 N N . GLY A 1 710 ? 2.143 18.528 -24.401 1.00 88.00 710 GLY A N 1
ATOM 5572 C CA . GLY A 1 710 ? 0.718 18.861 -24.286 1.00 88.00 710 GLY A CA 1
ATOM 5573 C C . GLY A 1 710 ? 0.384 19.555 -22.964 1.00 88.00 710 GLY A C 1
ATOM 5574 O O . GLY A 1 710 ? 1.279 19.928 -22.215 1.00 88.00 710 GLY A O 1
ATOM 5575 N N . TYR A 1 711 ? -0.910 19.713 -22.660 1.00 83.88 711 TYR A N 1
ATOM 5576 C CA . TYR A 1 711 ? -1.385 20.537 -21.533 1.00 83.88 711 TYR A CA 1
ATOM 5577 C C . TYR A 1 711 ? -0.784 20.161 -20.165 1.00 83.88 711 TYR A C 1
ATOM 5579 O O . TYR A 1 711 ? -0.659 21.016 -19.295 1.00 83.88 711 TYR A O 1
ATOM 5587 N N . ALA A 1 712 ? -0.423 18.888 -19.987 1.00 83.69 712 ALA A N 1
ATOM 5588 C CA . ALA A 1 712 ? 0.116 18.338 -18.750 1.00 83.69 712 ALA A CA 1
ATOM 5589 C C . ALA A 1 712 ? 1.645 18.512 -18.614 1.00 83.69 712 ALA A C 1
ATOM 5591 O O . ALA A 1 712 ? 2.215 18.078 -17.612 1.00 83.69 712 ALA A O 1
ATOM 5592 N N . ASN A 1 713 ? 2.307 19.130 -19.605 1.00 87.56 713 ASN A N 1
ATOM 5593 C CA . ASN A 1 713 ? 3.740 19.418 -19.614 1.00 87.56 713 ASN A CA 1
ATOM 5594 C C . ASN A 1 713 ? 4.003 20.930 -19.657 1.00 87.56 713 ASN A C 1
ATOM 5596 O O . ASN A 1 713 ? 3.682 21.600 -20.638 1.00 87.56 713 ASN A O 1
ATOM 5600 N N . SER A 1 714 ? 4.618 21.470 -18.602 1.00 80.50 714 SER A N 1
ATOM 5601 C CA . SER A 1 714 ? 4.885 22.909 -18.503 1.00 80.50 714 SER A CA 1
ATOM 5602 C C . SER A 1 714 ? 6.023 23.393 -19.410 1.00 80.50 714 SER A C 1
ATOM 5604 O O . SER A 1 714 ? 5.979 24.533 -19.870 1.00 80.50 714 SER A O 1
ATOM 5606 N N . LEU A 1 715 ? 7.013 22.544 -19.707 1.00 85.94 715 LEU A N 1
ATOM 5607 C CA . LEU A 1 715 ? 8.131 22.853 -20.609 1.00 85.94 715 LEU A CA 1
ATOM 5608 C C . LEU A 1 715 ? 7.702 22.818 -22.081 1.00 85.94 715 LEU A C 1
ATOM 5610 O O . LEU A 1 715 ? 8.210 23.576 -22.910 1.00 85.94 715 LEU A O 1
ATOM 5614 N N . ARG A 1 716 ? 6.737 21.955 -22.404 1.00 90.12 716 ARG A N 1
ATOM 5615 C CA . ARG A 1 716 ? 6.201 21.745 -23.747 1.00 90.12 716 ARG A CA 1
ATOM 5616 C C . ARG A 1 716 ? 4.669 21.650 -23.719 1.00 90.12 716 ARG A C 1
ATOM 5618 O O . ARG A 1 716 ? 4.113 20.563 -23.896 1.00 90.12 716 ARG A O 1
ATOM 5625 N N . PRO A 1 717 ? 3.969 22.789 -23.565 1.00 87.94 717 PRO A N 1
ATOM 5626 C CA . PRO A 1 717 ? 2.510 22.822 -23.426 1.00 87.94 717 PRO A CA 1
ATOM 5627 C C . PRO A 1 717 ? 1.765 22.485 -24.725 1.00 87.94 717 PRO A C 1
ATOM 5629 O O . PRO A 1 717 ? 0.573 22.178 -24.712 1.00 87.94 717 PRO A O 1
ATOM 5632 N N . THR A 1 718 ? 2.453 22.539 -25.867 1.00 90.12 718 THR A N 1
ATOM 5633 C CA . THR A 1 718 ? 1.921 22.146 -27.172 1.00 90.12 718 THR A CA 1
ATOM 5634 C C . THR A 1 718 ? 2.414 20.757 -27.551 1.00 90.12 718 THR A C 1
ATOM 5636 O O . THR A 1 718 ? 3.606 20.465 -27.485 1.00 90.12 718 THR A O 1
ATOM 5639 N N . THR A 1 719 ? 1.496 19.889 -27.977 1.00 89.88 719 THR A N 1
ATOM 5640 C CA . THR A 1 719 ? 1.850 18.536 -28.417 1.00 89.88 719 THR A CA 1
ATOM 5641 C C . THR A 1 719 ? 2.818 18.583 -29.599 1.00 89.88 719 THR A C 1
ATOM 5643 O O . THR A 1 719 ? 2.592 19.282 -30.590 1.00 89.88 719 THR A O 1
ATOM 5646 N N . TYR A 1 720 ? 3.887 17.806 -29.496 1.00 88.50 720 TYR A N 1
ATOM 5647 C CA . TYR A 1 720 ? 4.916 17.633 -30.504 1.00 88.50 720 TYR A CA 1
ATOM 5648 C C . TYR A 1 720 ? 4.709 16.295 -31.210 1.00 88.50 720 TYR A C 1
ATOM 5650 O O . TYR A 1 720 ? 4.952 15.227 -30.648 1.00 88.50 720 TYR A O 1
ATOM 5658 N N . TYR A 1 721 ? 4.201 16.385 -32.440 1.00 85.19 721 TYR A N 1
ATOM 5659 C CA . TYR A 1 721 ? 3.832 15.230 -33.261 1.00 85.19 721 TYR A CA 1
ATOM 5660 C C . TYR A 1 721 ? 5.010 14.651 -34.047 1.00 85.19 721 TYR A C 1
ATOM 5662 O O . TYR A 1 721 ? 5.006 13.453 -34.286 1.00 85.19 721 TYR A O 1
ATOM 5670 N N . SER A 1 722 ? 6.022 15.480 -34.356 1.00 76.50 722 SER A N 1
ATOM 5671 C CA . SER A 1 722 ? 7.287 15.090 -34.999 1.00 76.50 722 SER A CA 1
ATOM 5672 C C . SER A 1 722 ? 7.154 14.359 -36.355 1.00 76.50 722 SER A C 1
ATOM 5674 O O . SER A 1 722 ? 6.109 13.829 -36.713 1.00 76.50 722 SER A O 1
ATOM 5676 N N . ASN A 1 723 ? 8.221 14.359 -37.163 1.00 72.19 723 ASN A N 1
ATOM 5677 C CA . ASN A 1 723 ? 8.282 13.628 -38.441 1.00 72.19 723 ASN A CA 1
ATOM 5678 C C . ASN A 1 723 ? 9.266 12.444 -38.353 1.00 72.19 723 ASN A C 1
ATOM 5680 O O . ASN A 1 723 ? 10.064 12.226 -39.266 1.00 72.19 723 ASN A O 1
ATOM 5684 N N . GLY A 1 724 ? 9.234 11.690 -37.250 1.00 72.44 724 GLY A N 1
ATOM 5685 C CA . GLY A 1 724 ? 10.046 10.481 -37.059 1.00 72.44 724 GLY A CA 1
ATOM 5686 C C . GLY A 1 724 ? 11.117 10.572 -35.969 1.00 72.44 724 GLY A C 1
ATOM 5687 O O . GLY A 1 724 ? 11.682 9.557 -35.593 1.00 72.44 724 GLY A O 1
ATOM 5688 N N . ASP A 1 725 ? 11.413 11.754 -35.442 1.00 80.44 725 ASP A N 1
ATOM 5689 C CA . ASP A 1 725 ? 12.400 11.973 -34.375 1.00 80.44 725 ASP A CA 1
ATOM 5690 C C . ASP A 1 725 ? 11.899 11.587 -32.967 1.00 80.44 725 ASP A C 1
ATOM 5692 O O . ASP A 1 725 ? 12.704 11.258 -32.104 1.00 80.44 725 ASP A O 1
ATOM 5696 N N . VAL A 1 726 ? 10.588 11.541 -32.718 1.00 85.38 726 VAL A N 1
ATOM 5697 C CA . VAL A 1 726 ? 10.043 11.074 -31.424 1.00 85.38 726 VAL A CA 1
ATOM 5698 C C . VAL A 1 726 ? 9.886 9.555 -31.401 1.00 85.38 726 VAL A C 1
ATOM 5700 O O . VAL A 1 726 ? 10.199 8.912 -30.402 1.00 85.38 726 VAL A O 1
ATOM 5703 N N . ASN A 1 727 ? 9.413 8.985 -32.507 1.00 84.50 727 ASN A N 1
ATOM 5704 C CA . ASN A 1 727 ? 8.872 7.630 -32.565 1.00 84.50 727 ASN A CA 1
ATOM 5705 C C . ASN A 1 727 ? 9.681 6.644 -33.428 1.00 84.50 727 ASN A C 1
ATOM 5707 O O . ASN A 1 727 ? 9.319 5.469 -33.462 1.00 84.50 727 ASN A O 1
ATOM 5711 N N . ASN A 1 728 ? 10.770 7.066 -34.089 1.00 86.06 728 ASN A N 1
ATOM 5712 C CA . ASN A 1 728 ? 11.687 6.138 -34.760 1.00 86.06 728 ASN A CA 1
ATOM 5713 C C . ASN A 1 728 ? 12.979 5.943 -33.962 1.00 86.06 728 ASN A C 1
ATOM 5715 O O . ASN A 1 728 ? 13.560 6.890 -33.429 1.00 86.06 728 ASN A O 1
ATOM 5719 N N . TRP A 1 729 ? 13.486 4.711 -33.986 1.00 89.50 729 TRP A N 1
ATOM 5720 C CA . TRP A 1 729 ? 14.811 4.367 -33.475 1.00 89.50 729 TRP A CA 1
ATOM 5721 C C . TRP A 1 729 ? 15.724 3.964 -34.626 1.00 89.50 729 TRP A C 1
ATOM 5723 O O . TRP A 1 729 ? 15.329 3.229 -35.530 1.00 89.50 729 TRP A O 1
ATOM 5733 N N . THR A 1 730 ? 16.974 4.412 -34.582 1.00 92.94 730 THR A N 1
ATOM 5734 C CA . THR A 1 730 ? 18.035 3.930 -35.471 1.00 92.94 730 THR A CA 1
ATOM 5735 C C . THR A 1 730 ? 19.058 3.163 -34.647 1.00 92.94 730 THR A C 1
ATOM 5737 O O . THR A 1 730 ? 19.886 3.771 -33.970 1.00 92.94 730 THR A O 1
ATOM 5740 N N . ILE A 1 731 ? 19.011 1.832 -34.722 1.00 95.25 731 ILE A N 1
ATOM 5741 C CA . ILE A 1 731 ? 19.975 0.945 -34.061 1.00 95.25 731 ILE A CA 1
ATOM 5742 C C . ILE A 1 731 ? 21.067 0.545 -35.048 1.00 95.25 731 ILE A C 1
ATOM 5744 O O . ILE A 1 731 ? 20.784 0.099 -36.160 1.00 95.25 731 ILE A O 1
ATOM 5748 N N . ILE A 1 732 ? 22.322 0.710 -34.641 1.00 96.81 732 ILE A N 1
ATOM 5749 C CA . ILE A 1 732 ? 23.501 0.376 -35.440 1.00 96.81 732 ILE A CA 1
ATOM 5750 C C . ILE A 1 732 ? 24.347 -0.596 -34.640 1.00 96.81 732 ILE A C 1
ATOM 5752 O O . ILE A 1 732 ? 24.631 -0.356 -33.473 1.00 96.81 732 ILE A O 1
ATOM 5756 N N . PHE A 1 733 ? 24.774 -1.679 -35.267 1.00 96.25 733 PHE A N 1
ATOM 5757 C CA . PHE A 1 733 ? 25.662 -2.652 -34.656 1.00 96.25 733 PHE A CA 1
ATOM 5758 C C . PHE A 1 733 ? 26.650 -3.148 -35.705 1.00 96.25 733 PHE A C 1
ATOM 5760 O O . PHE A 1 733 ? 26.333 -3.227 -36.895 1.00 96.25 733 PHE A O 1
ATOM 5767 N N . ASP A 1 734 ? 27.859 -3.454 -35.253 1.00 95.12 734 ASP A N 1
ATOM 5768 C CA . ASP A 1 734 ? 28.889 -4.043 -36.093 1.00 95.12 734 ASP A CA 1
ATOM 5769 C C . ASP A 1 734 ? 28.738 -5.569 -36.057 1.00 95.12 734 ASP A C 1
ATOM 5771 O O . ASP A 1 734 ? 28.556 -6.157 -34.993 1.00 95.12 734 ASP A O 1
ATOM 5775 N N . VAL A 1 735 ? 28.819 -6.220 -37.218 1.00 92.19 735 VAL A N 1
ATOM 5776 C CA . VAL A 1 735 ? 28.804 -7.684 -37.318 1.00 92.19 735 VAL A CA 1
ATOM 5777 C C . VAL A 1 735 ? 29.865 -8.148 -38.307 1.00 92.19 735 VAL A C 1
ATOM 5779 O O . VAL A 1 735 ? 30.011 -7.596 -39.403 1.00 92.19 735 VAL A O 1
ATOM 5782 N N . HIS A 1 736 ? 30.624 -9.171 -37.928 1.00 91.75 736 HIS A N 1
ATOM 5783 C CA . HIS A 1 736 ? 31.602 -9.796 -38.803 1.00 91.75 736 HIS A CA 1
ATOM 5784 C C . HIS A 1 736 ? 30.958 -10.895 -39.660 1.00 91.75 736 HIS A C 1
ATOM 5786 O O . HIS A 1 736 ? 29.989 -11.547 -39.276 1.00 91.75 736 HIS A O 1
ATOM 5792 N N . ARG A 1 737 ? 31.499 -11.114 -40.866 1.00 89.94 737 ARG A N 1
ATOM 5793 C CA . ARG A 1 737 ? 30.935 -12.085 -41.825 1.00 89.94 737 ARG A CA 1
ATOM 5794 C C . ARG A 1 737 ? 30.928 -13.525 -41.307 1.00 89.94 737 ARG A C 1
ATOM 5796 O O . ARG A 1 737 ? 30.081 -14.304 -41.722 1.00 89.94 737 ARG A O 1
ATOM 5803 N N . ASP A 1 738 ? 31.873 -13.885 -40.452 1.00 91.56 738 ASP A N 1
ATOM 5804 C CA . ASP A 1 738 ? 31.973 -15.198 -39.815 1.00 91.56 738 ASP A CA 1
ATOM 5805 C C . ASP A 1 738 ? 30.870 -15.437 -38.776 1.00 91.56 738 ASP A C 1
ATOM 5807 O O . ASP A 1 738 ? 30.378 -16.559 -38.693 1.00 91.56 738 ASP A O 1
ATOM 5811 N N . GLN A 1 739 ? 30.398 -14.396 -38.077 1.00 89.00 739 GLN A N 1
ATOM 5812 C CA . GLN A 1 739 ? 29.228 -14.484 -37.183 1.00 89.00 739 GLN A CA 1
ATOM 5813 C C . GLN A 1 739 ? 27.926 -14.798 -37.939 1.00 89.00 739 GLN A C 1
ATOM 5815 O O . GLN A 1 739 ? 26.959 -15.266 -37.346 1.00 89.00 739 GLN A O 1
ATOM 5820 N N . LEU A 1 740 ? 27.904 -14.551 -39.252 1.00 89.94 740 LEU A N 1
ATOM 5821 C CA . LEU A 1 740 ? 26.773 -14.818 -40.145 1.00 89.94 740 LEU A CA 1
ATOM 5822 C C . LEU A 1 740 ? 26.984 -16.071 -41.007 1.00 89.94 740 LEU A C 1
ATOM 5824 O O . LEU A 1 740 ? 26.217 -16.336 -41.934 1.00 89.94 740 LEU A O 1
ATOM 5828 N N . LYS A 1 741 ? 28.057 -16.830 -40.766 1.00 89.62 741 LYS A N 1
ATOM 5829 C CA . LYS A 1 741 ? 28.349 -18.015 -41.565 1.00 89.62 741 LYS A CA 1
ATOM 5830 C C . LYS A 1 741 ? 27.287 -19.083 -41.307 1.00 89.62 741 LYS A C 1
ATOM 5832 O O . LYS A 1 741 ? 26.982 -19.396 -40.163 1.00 89.62 741 LYS A O 1
ATOM 5837 N N . ASP A 1 742 ? 26.762 -19.653 -42.388 1.00 88.38 742 ASP A N 1
ATOM 5838 C CA . ASP A 1 742 ? 25.758 -20.721 -42.359 1.00 88.38 742 ASP A CA 1
ATOM 5839 C C . ASP A 1 742 ? 24.439 -20.327 -41.646 1.00 88.38 742 ASP A C 1
ATOM 5841 O O . ASP A 1 742 ? 23.625 -21.194 -41.325 1.00 88.38 742 ASP A O 1
ATOM 5845 N N . THR A 1 743 ? 24.179 -19.025 -41.449 1.00 87.88 743 THR A N 1
ATOM 5846 C CA . THR A 1 743 ? 22.906 -18.511 -40.920 1.00 87.88 743 THR A CA 1
ATOM 5847 C C . THR A 1 743 ? 21.958 -18.112 -42.058 1.00 87.88 743 THR A C 1
ATOM 5849 O O . THR A 1 743 ? 22.370 -17.581 -43.088 1.00 87.88 743 THR A O 1
ATOM 5852 N N . GLN A 1 744 ? 20.661 -18.400 -41.899 1.00 88.69 744 GLN A N 1
ATOM 5853 C CA . GLN A 1 744 ? 19.618 -18.075 -42.893 1.00 88.69 744 GLN A CA 1
ATOM 5854 C C . GLN A 1 744 ? 18.470 -17.238 -42.317 1.00 88.69 744 GLN A C 1
ATOM 5856 O O . GLN A 1 744 ? 17.654 -16.709 -43.068 1.00 88.69 744 GLN A O 1
ATOM 5861 N N . GLN A 1 745 ? 18.391 -17.140 -40.990 1.00 90.88 745 GLN A N 1
ATOM 5862 C CA . GLN A 1 745 ? 17.346 -16.433 -40.261 1.00 90.88 745 GLN A CA 1
ATOM 5863 C C . GLN A 1 745 ? 17.983 -15.650 -39.114 1.00 90.88 745 GLN A C 1
ATOM 5865 O O . GLN A 1 745 ? 18.991 -16.078 -38.552 1.00 90.88 745 GLN A O 1
ATOM 5870 N N . ALA A 1 746 ? 17.386 -14.510 -38.788 1.00 90.62 746 ALA A N 1
ATOM 5871 C CA . ALA A 1 746 ? 17.728 -13.705 -37.630 1.00 90.62 746 ALA A CA 1
ATOM 5872 C C . ALA A 1 746 ? 16.437 -13.324 -36.908 1.00 90.62 746 ALA A C 1
ATOM 5874 O O . ALA A 1 746 ? 15.422 -13.050 -37.552 1.00 90.62 746 ALA A O 1
ATOM 5875 N N . THR A 1 747 ? 16.502 -13.283 -35.584 1.00 93.19 747 THR A N 1
ATOM 5876 C CA . THR A 1 747 ? 15.395 -12.858 -34.731 1.00 93.19 747 THR A CA 1
ATOM 5877 C C . THR A 1 747 ? 15.773 -11.543 -34.078 1.00 93.19 747 THR A C 1
ATOM 5879 O O . THR A 1 747 ? 16.827 -11.442 -33.454 1.00 93.19 747 THR A O 1
ATOM 5882 N N . PHE A 1 748 ? 14.908 -10.541 -34.214 1.00 92.88 748 PHE A N 1
ATOM 5883 C CA . PHE A 1 748 ? 14.989 -9.314 -33.435 1.00 92.88 748 PHE A CA 1
ATOM 5884 C C . PHE A 1 748 ? 13.907 -9.363 -32.360 1.00 92.88 748 PHE A C 1
ATOM 5886 O O . PHE A 1 748 ? 12.719 -9.336 -32.677 1.00 92.88 748 PHE A O 1
ATOM 5893 N N . ALA A 1 749 ? 14.328 -9.499 -31.106 1.00 91.31 749 ALA A N 1
ATOM 5894 C CA . ALA A 1 749 ? 13.435 -9.529 -29.960 1.00 91.31 749 ALA A CA 1
ATOM 5895 C C . ALA A 1 749 ? 13.370 -8.138 -29.318 1.00 91.31 749 ALA A C 1
ATOM 5897 O O . ALA A 1 749 ? 14.405 -7.517 -29.083 1.00 91.31 749 ALA A O 1
ATOM 5898 N N . ILE A 1 750 ? 12.155 -7.673 -29.025 1.00 90.75 750 ILE A N 1
ATOM 5899 C CA . ILE A 1 750 ? 11.898 -6.469 -28.232 1.00 90.75 750 ILE A CA 1
ATOM 5900 C C . ILE A 1 750 ? 11.131 -6.920 -26.994 1.00 90.75 750 ILE A C 1
ATOM 5902 O O . ILE A 1 750 ? 10.053 -7.500 -27.119 1.00 90.75 750 ILE A O 1
ATOM 5906 N N . GLN A 1 751 ? 11.685 -6.652 -25.817 1.00 89.88 751 GLN A N 1
ATOM 5907 C CA . GLN A 1 751 ? 10.989 -6.819 -24.547 1.00 89.88 751 GLN A CA 1
ATOM 5908 C C . GLN A 1 751 ? 10.597 -5.442 -24.022 1.00 89.88 751 GLN A C 1
ATOM 5910 O O . GLN A 1 751 ? 11.370 -4.493 -24.126 1.00 89.88 751 GLN A O 1
ATOM 5915 N N . LEU A 1 752 ? 9.378 -5.334 -23.501 1.00 90.12 752 LEU A N 1
ATOM 5916 C CA . LEU A 1 752 ? 8.841 -4.105 -22.931 1.00 90.12 752 LEU A CA 1
ATOM 5917 C C . LEU A 1 752 ? 8.490 -4.376 -21.471 1.00 90.12 752 LEU A C 1
ATOM 5919 O O . LEU A 1 752 ? 7.830 -5.373 -21.187 1.00 90.12 752 LEU A O 1
ATOM 5923 N N . ALA A 1 753 ? 8.890 -3.476 -20.573 1.00 89.62 753 ALA A N 1
ATOM 5924 C CA . ALA A 1 753 ? 8.427 -3.487 -19.185 1.00 89.62 753 ALA A CA 1
ATOM 5925 C C . ALA A 1 753 ? 6.940 -3.093 -19.078 1.00 89.62 753 ALA A C 1
ATOM 5927 O O . ALA A 1 753 ? 6.229 -3.546 -18.190 1.00 89.62 753 ALA A O 1
ATOM 5928 N N . GLY A 1 754 ? 6.451 -2.279 -20.019 1.00 89.12 754 GLY A N 1
ATOM 5929 C CA . GLY A 1 754 ? 5.049 -1.891 -20.118 1.00 89.12 754 GLY A CA 1
ATOM 5930 C C . GLY A 1 754 ? 4.747 -1.172 -21.430 1.00 89.12 754 GLY A C 1
ATOM 5931 O O . GLY A 1 754 ? 5.649 -0.736 -22.149 1.00 89.12 754 GLY A O 1
ATOM 5932 N N . ALA A 1 755 ? 3.462 -1.052 -21.760 1.00 87.69 755 ALA A N 1
ATOM 5933 C CA . ALA A 1 755 ? 2.995 -0.326 -22.934 1.00 87.69 755 ALA A CA 1
ATOM 5934 C C . ALA A 1 755 ? 1.643 0.336 -22.655 1.00 87.69 755 ALA A C 1
ATOM 5936 O O . ALA A 1 755 ? 0.759 -0.256 -22.045 1.00 87.69 755 ALA A O 1
ATOM 5937 N N . LYS A 1 756 ? 1.462 1.560 -23.158 1.00 81.81 756 LYS A N 1
ATOM 5938 C CA . LYS A 1 756 ? 0.191 2.290 -23.099 1.00 81.81 756 LYS A CA 1
ATOM 5939 C C . LYS A 1 756 ? -0.202 2.750 -24.495 1.00 81.81 756 LYS A C 1
ATOM 5941 O O . LYS A 1 756 ? 0.621 3.297 -25.225 1.00 81.81 756 LYS A O 1
ATOM 5946 N N . THR A 1 757 ? -1.468 2.564 -24.860 1.00 74.00 757 THR A N 1
ATOM 5947 C CA . THR A 1 757 ? -2.009 3.040 -26.143 1.00 74.00 757 THR A CA 1
ATOM 5948 C C . THR A 1 757 ? -2.952 4.229 -25.939 1.00 74.00 757 THR A C 1
ATOM 5950 O O . THR A 1 757 ? -3.514 4.430 -24.861 1.00 74.00 757 THR A O 1
ATOM 5953 N N . ALA A 1 758 ? -3.139 5.041 -26.984 1.00 54.38 758 ALA A N 1
ATOM 5954 C CA . ALA A 1 758 ? -3.995 6.233 -26.960 1.00 54.38 758 ALA A CA 1
ATOM 5955 C C . ALA A 1 758 ? -5.498 5.943 -26.741 1.00 54.38 758 ALA A C 1
ATOM 5957 O O . ALA A 1 758 ? -6.273 6.883 -26.588 1.00 54.38 758 ALA A O 1
ATOM 5958 N N . ALA A 1 759 ? -5.918 4.672 -26.695 1.00 45.97 759 ALA A N 1
ATOM 5959 C CA . ALA A 1 759 ? -7.295 4.291 -26.382 1.00 45.97 759 ALA A CA 1
ATOM 5960 C C . ALA A 1 759 ? -7.680 4.524 -24.904 1.00 45.97 759 ALA A C 1
ATOM 5962 O O . ALA A 1 759 ? -8.850 4.383 -24.561 1.00 45.97 759 ALA A O 1
ATOM 5963 N N . GLY A 1 760 ? -6.728 4.910 -24.042 1.00 46.09 760 GLY A N 1
ATOM 5964 C CA . GLY A 1 760 ? -6.954 5.046 -22.601 1.00 46.09 760 GLY A CA 1
ATOM 5965 C C . GLY A 1 760 ? -7.186 3.693 -21.917 1.00 46.09 760 GLY A C 1
ATOM 5966 O O . GLY A 1 760 ? -7.242 2.658 -22.583 1.00 46.09 760 GLY A O 1
ATOM 5967 N N . ASN A 1 761 ? -7.333 3.701 -20.587 1.00 40.59 761 ASN A N 1
ATOM 5968 C CA . ASN A 1 761 ? -7.937 2.579 -19.863 1.00 40.59 761 ASN A CA 1
ATOM 5969 C C . ASN A 1 761 ? -9.402 2.510 -20.297 1.00 40.59 761 ASN A C 1
ATOM 5971 O O . ASN A 1 761 ? -10.283 3.116 -19.693 1.00 40.59 761 ASN A O 1
ATOM 5975 N N . THR A 1 762 ? -9.676 1.836 -21.407 1.00 37.88 762 THR A N 1
ATOM 5976 C CA . THR A 1 762 ? -11.036 1.396 -21.678 1.00 37.88 762 THR A CA 1
ATOM 5977 C C . THR A 1 762 ? -11.237 0.159 -20.820 1.00 37.88 762 THR A C 1
ATOM 5979 O O . THR A 1 762 ? -11.049 -0.959 -21.281 1.00 37.88 762 THR A O 1
ATOM 5982 N N . ASP A 1 763 ? -11.649 0.358 -19.563 1.00 42.38 763 ASP A N 1
ATOM 5983 C CA . ASP A 1 763 ? -12.095 -0.693 -18.623 1.00 42.38 763 ASP A CA 1
ATOM 5984 C C . ASP A 1 763 ? -13.359 -1.439 -19.123 1.00 42.38 763 ASP A C 1
ATOM 5986 O O . ASP A 1 763 ? -14.120 -2.037 -18.366 1.00 42.38 763 ASP A O 1
ATOM 5990 N N . T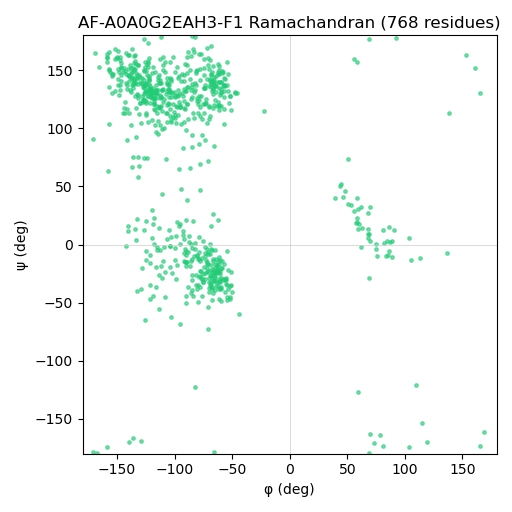HR A 1 764 ? -13.627 -1.395 -20.428 1.00 37.88 764 THR A N 1
ATOM 5991 C CA . THR A 1 764 ? -14.723 -2.076 -21.098 1.00 37.88 764 THR A CA 1
ATOM 5992 C C . THR A 1 764 ? -14.130 -3.115 -22.032 1.00 37.88 764 THR A C 1
ATOM 5994 O O . THR A 1 764 ? -13.613 -2.803 -23.101 1.00 37.88 764 THR A O 1
ATOM 5997 N N . VAL A 1 765 ? -14.241 -4.384 -21.635 1.00 38.94 765 VAL A N 1
ATOM 5998 C CA . VAL A 1 765 ? -14.048 -5.512 -22.547 1.00 38.94 765 VAL A CA 1
ATOM 5999 C C . VAL A 1 765 ? -15.031 -5.337 -23.702 1.00 38.94 765 VAL A C 1
ATOM 6001 O O . VAL A 1 765 ? -16.230 -5.584 -23.559 1.00 38.94 765 VAL A O 1
ATOM 6004 N N . ASN A 1 766 ? -14.542 -4.898 -24.859 1.00 37.22 766 ASN A N 1
ATOM 6005 C CA . ASN A 1 766 ? -15.351 -4.880 -26.062 1.00 37.22 766 ASN A CA 1
ATOM 6006 C C . ASN A 1 766 ? -15.318 -6.275 -26.694 1.00 37.22 766 ASN A C 1
ATOM 6008 O O . ASN A 1 766 ? -14.314 -6.698 -27.265 1.00 37.22 766 ASN A O 1
ATOM 6012 N N . ALA A 1 767 ? -16.443 -6.987 -26.624 1.00 37.66 767 ALA A N 1
ATOM 6013 C CA . ALA A 1 767 ? -16.591 -8.324 -27.194 1.00 37.66 767 ALA A CA 1
ATOM 6014 C C . ALA A 1 767 ? -16.338 -8.392 -28.718 1.00 37.66 767 ALA A C 1
ATOM 6016 O O . ALA A 1 767 ? -16.151 -9.489 -29.240 1.00 37.66 767 ALA A O 1
ATOM 6017 N N . THR A 1 768 ? -16.300 -7.259 -29.435 1.00 33.53 768 THR A N 1
ATOM 6018 C CA . THR A 1 768 ? -15.945 -7.213 -30.866 1.00 33.53 768 THR A CA 1
ATOM 6019 C C . THR A 1 768 ? -14.442 -7.084 -31.145 1.00 33.53 768 THR A C 1
ATOM 6021 O O . THR A 1 768 ? -14.072 -6.981 -32.308 1.00 33.53 768 THR A O 1
ATOM 6024 N N . GLN A 1 769 ? -13.571 -7.074 -30.128 1.00 33.38 769 GLN A N 1
ATOM 6025 C CA . GLN A 1 769 ? -12.105 -7.083 -30.295 1.00 33.38 769 GLN A CA 1
ATOM 6026 C C . GLN A 1 769 ? -11.493 -8.502 -30.336 1.00 33.38 769 GLN A C 1
ATOM 6028 O O . GLN A 1 769 ? -10.300 -8.659 -30.090 1.00 33.38 769 GLN A O 1
ATOM 6033 N N . LYS A 1 770 ? -12.292 -9.531 -30.650 1.00 29.61 770 LYS A N 1
ATOM 6034 C CA . LYS A 1 770 ? -11.800 -10.888 -30.938 1.00 29.61 770 LYS A CA 1
ATOM 6035 C C . LYS A 1 770 ? -11.542 -11.108 -32.420 1.00 29.61 770 LYS A C 1
ATOM 6037 O O . LYS A 1 770 ? -12.415 -10.707 -33.223 1.00 29.61 770 LYS A O 1
#

Secondary structure (DSSP, 8-state):
-----EEEEEETTEEEEEEEPTTS-EEEEEEEE-TT--EEEEEE-TTSSEEEEEETTTTEEEEEEEETTTTEEEEEEEEEPPTT--EEEEEE-TTSSEEEEEETTTTEEEEEEE-TTT--EEEEEEEEESS-TT--S---EEEEEEETTEEEEEESSTT-EEEEE--HHHHHHTTS---HHHHHHGGGTTT------EE-SSEEEEE-SSEEEEEETTT-SEEEEEETTEESS--TT-SSPPS--SSS--SS-EEEEEEEEEETTEEE-SSSSS-EEEEEEEE-TTS-EEEEEEEEEE-TTT--EEEEEEEEETT--EEEEEEEEEE--SSSSEEEE--EEEEEEE--STT--EEEEETTEEEEPPSS-TTS-STTT-EEEETTEEE-TT-TT-HHHHHT-SEEEGGGGEEETTT--EEEEEE-STTSTTS-EEEEEEE----TT-SS-TT-EEE-BSSSEEEEEE--GGG----EEETTEEEEEEEEEEEEEEE-TT--HHHHHHHHHTT-STTTTHHHHHHHGGGSTT---GGGEEEEEEE-BPPTT-EEEEEEEEETTS-GGGGGGSTT---EEEEPPTTT-EEEEEEEESEEEEEEEEEET-SS-EEEEEEEE-TTSEEE-GGG-BPPPP-SSS-----S-SSS--TTSBTSSPBPSSSTT--BGGGS-GGG--HHHH-TT-EEEETTTS-HHHHSBSS--SSB--TT-SS--S-B--SSTTT-EEEE----TTTTTT----------S----TT----S--TT--

Sequence (770 aa):
MERHDNLYVADGQYYASYSITNDTGLVYKSSVSTAASCVHGLAIDSSTKFIYSADDDGNAIWVHSFDQANGTVKEVQYLAAPTDADPRHLVVHPNGQYAYVVFEAGNALAVYTRDDSTGKLTYTNTTYPLIPSSTTGFIEVWALKINGTNATVDTVTPGVVAHLELDEEFANMAQSRLTFCLIRLLLTKAIRSSNEPEETATCLVLQNDRLLAAVNKSSGAIDVLTLDGQNLLGSQNYVAPTPGGSTGSGNNGIGPYLDCYCIPSGFYTPGSIDPTYQLIKGIDASNIAYGGIVLSEVYPPTGQKLQQYWFLRDGEIGLHTFNRLAYYNETTPFLQNLQEFRTLFRPNTPLWTHLITNANFYSPAPIPDPASTGTGIATTVQDATWYLGNRTNDPYVQQLSSYFTKYTFQDTWRDHCVHGMFADGTESNDNGIFGAWMVMNTKDTYFGGPIHSDLVVDGFVYNYIVSNHHGDGTPNITNGFDRTFGPQYYYFNKGPHGSSWESLHQDATTYANPDFAGSFYDSIAKHVPNYIPTSGRGIWKAHVNLPYGAKDPIAVLAQNGVDFQDNVLDTKAYQYWSDIDPTSGYVQISRVKAGTYRLTIYADGIFGQYEHDNIVIHAGKTTDSTSNIHWTPESAGTELFRIGTPDKSSGEFRHGNTPDQTHPLHLPEYRIYWAVYDYPTDFPNGTRYHVGRSNDSRDFNYVHWSVFGGYANSLRPTTYYSNGDVNNWTIIFDVHRDQLKDTQQATFAIQLAGAKTAAGNTDTVNATQK

Mean predicted aligned error: 14.28 Å

Foldseek 3Di:
DDDDQKDWDDAQFKIWIWGQDPVRDTHTQDMDTDPRFHWQEWEAAPVRQKIWTFGFVQQWIWIWGADPVRRDIGTQDTGHHPPQQRFHYKYAANVRQKIWTHRQSQQWIFIWTADNVRRDTDGLPDIHHQDDPVDDDGWAWDDWDDDHQWIWTDTPPPPRIDIDGNDPVVSVCVVPPDDPPPVVVVVPVPDDQDQAWDDDPFWTWGDHPFWIWIQGQQARFRQAIGGNRWTPFDDAQLPQAFADAPPDPRRGFTAKFKWFLAAPVGIDGPRHDDKDKDWDWDAFPVRWTKIKMKIWDAPPPQGKIKIKMWMDTYPAQKTWIKIKIAHADPPCQFGAFRAFIKIKGAGGFPQFQKWWLDLQDIAGGWPRHQPDDDPPRWDDLDHSKTQQCVVPPTRRCQFPHRMAHLLLSKDFQQPGFKTWTWGLQPRTPVSKIKTKMKGCLDLFLAAQARRDMDRADRSMGMGTRDHCPQNADTATRGRGQIDMDDRIMTHMDIDGRPDDPSVVNVVSSVSSHNCPCLSVCLRCVVVGPPDDHLQQFEKEKAAAADDPPFAQKKKKWKAFPDDRSPRSHDSNMTMWMDTQDPPGSIDMTGGHGFDWTWIWMDGKQAADIDIDGGQGTGGPYYRYCHVPHYDDGDDPPDDQADADMPPLFLQQAAQHQQFDPSRNSRRRSVSHDCLVDDLCVLQVQAQEEETPPDGRRRRGHRDADCWDADSSHPVRNDIGNDPQRRHHHHYHYDDDVVNCPPPDDDDDDDDHSGDDDPVPPPSDDDPVPD

Organism: Phaeomoniella chlamydospora (NCBI:txid158046)